Protein AF-A0A6G0V4U6-F1 (afdb_monomer)

Secondary structure (DSSP, 8-state):
--------GGGS-HHHHHHHHTTS-HHHHHHHHHH-HHHHHHHHH-GGGSPPEEEEEEEEESSSEEEEEE-TTS---EEE-S-HHHHHTTEEEEEEEEEEPTT-S--HHHHHHHHHHHHHTT-----EEEEES---S-HHHHHHHHHHHHTS--SEEEEESGGGGG--HHHHHT-S---EEEE-SSGGGPPPHHHHHHHHHHHHHHHHH-TTS---EEEEES---HHHHHHHHHHHTT-SSPPPEEEEES---HHHHHHHHHHHHHTT---B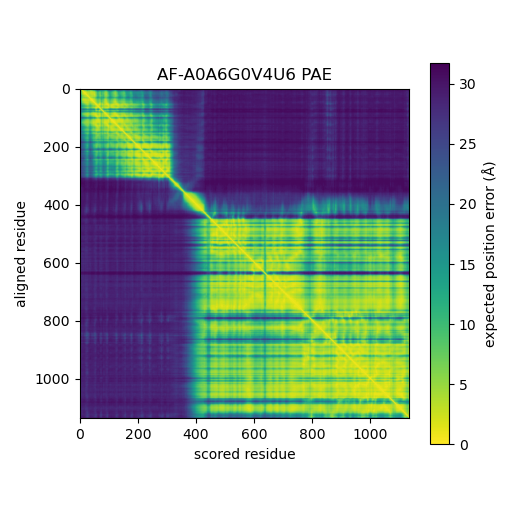TTEEE-SS-TT-EEEEEEETTTTEEEEEEE-SSPPPPGGGHHHHTTSS--------S-SSS-TT--------------------SSTTHHHHHHHHHHHHHHHHHHHHHHHHHHHHHHHHHHHHHHHHHHHHHHHHHHHHHHHHHHHHHHHHHS---PPPSS----S--S--TT------SHHHH--GGGS-TTS---EEEPPPPTT---HHHHHHHHHHHT-TTEES-GGG-SEEEEEESS---GGG-TT-TTT-TTEEEEE-S-PPPPS---S-EEEES---TTT--TTT-EE----PPPP-TTGGGTSPPS-S---SEEEEEEEETTSS-HHHHHHHHHHHHHHHHHT--EEEEEEE--SS-SS-SSPPSS-HHHHHHHHHTEEEEEE-TT-TTHHHHHHHHHHTTPEEEES-SSPPPTTTTTS-GGGT-EE--GGGGGGHHHHHHHS-HHHHHHHHHHHHHHIIIIISSHHHHHHHHHHHHHHHTTPPPPPP--B-PPBSBTTBSS-SEEEEPSS----SS---------PPPP-TTTTGGGTTTHHHHHHT-GGGGSS--SS-TTPPPPPTTGGGSTTT-TT--PPPTT-HHHHHHS--SSS----EEEEEEESS-HHHHHHHHHHTTT-TTEEEEEEEE--TTSPPPSEEEE-SS-EEEEE-SS--GGGGG--BTT--SSEEEEEETT----HHHHHHHHHHHHH-TTS-EES-EEEEEEETTEEEEE-S--S-BSEE-TTEEEEETHHHHIIIIIS-HHHHHHHHHHT--HHHHHHHHHHHHH----EEESS-S----TT-S--GGGSTTHHHHHHHHHHHHHHHHSS-----B--EE--TTTTPPPPTT---S-S--

Mean predicted aligned error: 18.66 Å

Structure (mmCIF, N/CA/C/O backbone):
data_AF-A0A6G0V4U6-F1
#
_entry.id   AF-A0A6G0V4U6-F1
#
loop_
_atom_site.group_PDB
_atom_site.id
_atom_site.type_symbol
_atom_site.label_atom_id
_atom_site.label_alt_id
_atom_site.label_comp_id
_atom_site.label_asym_id
_atom_site.label_entity_id
_atom_site.label_seq_id
_atom_site.pdbx_PDB_ins_code
_atom_site.Cartn_x
_atom_site.Cartn_y
_atom_site.Cartn_z
_atom_site.occupancy
_atom_site.B_iso_or_equiv
_atom_site.auth_seq_id
_atom_site.auth_comp_id
_atom_site.auth_asym_id
_atom_site.auth_atom_id
_atom_site.pdbx_PDB_model_num
ATOM 1 N N . MET A 1 1 ? 22.019 -32.312 36.615 1.00 33.31 1 MET A N 1
ATOM 2 C CA . MET A 1 1 ? 22.639 -33.607 36.273 1.00 33.31 1 MET A CA 1
ATOM 3 C C . MET A 1 1 ? 23.414 -33.427 34.985 1.00 33.31 1 MET A C 1
ATOM 5 O O . MET A 1 1 ? 22.930 -32.786 34.066 1.00 33.31 1 MET A O 1
ATOM 9 N N . THR A 1 2 ? 24.658 -33.870 35.016 1.00 37.53 2 THR A N 1
ATOM 10 C CA . THR A 1 2 ? 25.718 -33.706 34.024 1.00 37.53 2 THR A CA 1
ATOM 11 C C . THR A 1 2 ? 25.500 -34.516 32.745 1.00 37.53 2 THR A C 1
ATOM 13 O O . THR A 1 2 ? 24.842 -35.550 32.769 1.00 37.53 2 THR A O 1
ATOM 16 N N . SER A 1 3 ? 26.229 -34.096 31.706 1.00 35.78 3 SER A N 1
ATOM 17 C CA . SER A 1 3 ? 26.701 -34.849 30.532 1.00 35.78 3 SER A CA 1
ATOM 18 C C . SER A 1 3 ? 25.935 -34.680 29.212 1.00 35.78 3 SER A C 1
ATOM 20 O O . SER A 1 3 ? 24.780 -35.053 29.068 1.00 35.78 3 SER A O 1
ATOM 22 N N . ASN A 1 4 ? 26.674 -34.105 28.255 1.00 46.78 4 ASN A N 1
ATOM 23 C CA . ASN A 1 4 ? 26.844 -34.559 26.877 1.00 46.78 4 ASN A CA 1
ATOM 24 C C . ASN A 1 4 ? 25.594 -35.024 26.131 1.00 46.78 4 ASN A C 1
ATOM 26 O O . ASN A 1 4 ? 25.177 -36.160 26.295 1.00 46.78 4 ASN A O 1
ATOM 30 N N . ASN A 1 5 ? 25.113 -34.188 25.208 1.00 43.34 5 ASN A N 1
ATOM 31 C CA . ASN A 1 5 ? 24.758 -34.603 23.845 1.00 43.34 5 ASN A CA 1
ATOM 32 C C . ASN A 1 5 ? 24.422 -33.361 23.004 1.00 43.34 5 ASN A C 1
ATOM 34 O O . ASN A 1 5 ? 23.290 -33.168 22.569 1.00 43.34 5 ASN A O 1
ATOM 38 N N . MET A 1 6 ? 25.416 -32.504 22.733 1.00 41.53 6 MET A N 1
ATOM 39 C CA . MET A 1 6 ? 25.348 -31.794 21.455 1.00 41.53 6 MET A CA 1
ATOM 40 C C . MET A 1 6 ? 25.556 -32.860 20.388 1.00 41.53 6 MET A C 1
ATOM 42 O O . MET A 1 6 ? 26.581 -33.545 20.389 1.00 41.53 6 MET A O 1
ATOM 46 N N . CYS A 1 7 ? 24.549 -33.046 19.540 1.00 46.94 7 CYS A N 1
ATOM 47 C CA . CYS A 1 7 ? 24.596 -33.948 18.403 1.00 46.94 7 CYS A CA 1
ATOM 48 C C . CYS A 1 7 ? 25.693 -33.444 17.453 1.00 46.94 7 CYS A C 1
ATOM 50 O O . CYS A 1 7 ? 25.459 -32.608 16.585 1.00 46.94 7 CYS A O 1
ATOM 52 N N . SER A 1 8 ? 26.934 -33.864 17.700 1.00 56.88 8 SER A N 1
ATOM 53 C CA . SER A 1 8 ? 28.058 -33.547 16.831 1.00 56.88 8 SER A CA 1
ATOM 54 C C . SER A 1 8 ? 27.786 -34.201 15.485 1.00 56.88 8 SER A C 1
ATOM 56 O O . SER A 1 8 ? 27.484 -35.397 15.442 1.00 56.88 8 SER A O 1
ATOM 58 N N . LEU A 1 9 ? 27.937 -33.446 14.391 1.00 58.47 9 LEU A N 1
ATOM 59 C CA . LEU A 1 9 ? 27.786 -33.929 13.011 1.00 58.47 9 LEU A CA 1
ATOM 60 C C . LEU A 1 9 ? 28.522 -35.267 12.788 1.00 58.47 9 LEU A C 1
ATOM 62 O O . LEU A 1 9 ? 28.092 -36.121 12.026 1.00 58.47 9 LEU A O 1
ATOM 66 N N . THR A 1 10 ? 29.612 -35.502 13.521 1.00 61.31 10 THR A N 1
ATOM 67 C CA . THR A 1 10 ? 30.416 -36.729 13.472 1.00 61.31 10 THR A CA 1
ATOM 68 C C . THR A 1 10 ? 29.696 -38.002 13.929 1.00 61.31 10 THR A C 1
ATOM 70 O O . THR A 1 10 ? 30.183 -39.093 13.634 1.00 61.31 10 THR A O 1
ATOM 73 N N . ASN A 1 11 ? 28.566 -37.908 14.631 1.00 71.81 11 ASN A N 1
ATOM 74 C CA . ASN A 1 11 ? 27.829 -39.067 15.148 1.00 71.81 11 ASN A CA 1
ATOM 75 C C . ASN A 1 11 ? 26.829 -39.645 14.136 1.00 71.81 11 ASN A C 1
ATOM 77 O O . ASN A 1 11 ? 26.316 -40.739 14.353 1.00 71.81 11 ASN A O 1
ATOM 81 N N . LEU A 1 12 ? 26.593 -38.958 13.015 1.00 74.94 12 LEU A N 1
ATOM 82 C CA . LEU A 1 12 ? 25.690 -39.430 11.968 1.00 74.94 12 LEU A CA 1
ATOM 83 C C . LEU A 1 12 ? 26.281 -40.624 11.180 1.00 74.94 12 LEU A C 1
ATOM 85 O O . LEU A 1 12 ? 27.514 -40.751 11.074 1.00 74.94 12 LEU A O 1
ATOM 89 N N . PRO A 1 13 ? 25.426 -41.508 10.624 1.00 79.12 13 PRO A N 1
ATOM 90 C CA . PRO A 1 13 ? 25.849 -42.573 9.717 1.00 79.12 13 PRO A CA 1
ATOM 91 C C . PRO A 1 13 ? 26.575 -42.019 8.487 1.00 79.12 13 PRO A C 1
ATOM 93 O O . PRO A 1 13 ? 26.268 -40.928 8.006 1.00 79.12 13 PRO A O 1
ATOM 96 N N . THR A 1 14 ? 27.534 -42.782 7.960 1.00 77.12 14 THR A N 1
ATOM 97 C CA . THR A 1 14 ? 28.374 -42.369 6.823 1.00 77.12 14 THR A CA 1
ATOM 98 C C . THR A 1 14 ? 27.559 -42.027 5.574 1.00 77.12 14 THR A C 1
ATOM 100 O O . THR A 1 14 ? 27.906 -41.082 4.879 1.00 77.12 14 THR A O 1
ATOM 103 N N . GLU A 1 15 ? 26.462 -42.740 5.320 1.00 77.25 15 GLU A N 1
ATOM 104 C CA . GLU A 1 15 ? 25.565 -42.511 4.176 1.00 77.25 15 GLU A CA 1
ATOM 105 C C . GLU A 1 15 ? 24.822 -41.172 4.282 1.00 77.25 15 GLU A C 1
ATOM 107 O O . GLU A 1 15 ? 24.741 -40.419 3.315 1.00 77.25 15 GLU A O 1
ATOM 112 N N . VAL A 1 16 ? 24.351 -40.828 5.485 1.00 75.19 16 VAL A N 1
ATOM 113 C CA . VAL A 1 16 ? 23.690 -39.542 5.752 1.00 75.19 16 VAL A CA 1
ATOM 114 C C . VAL A 1 16 ? 24.692 -38.399 5.621 1.00 75.19 16 VAL A C 1
ATOM 116 O O . VAL A 1 16 ? 24.392 -37.379 5.012 1.00 75.19 16 VAL A O 1
ATOM 119 N N . LEU A 1 17 ? 25.910 -38.581 6.139 1.00 77.25 17 LEU A N 1
ATOM 120 C CA . LEU A 1 17 ? 26.980 -37.597 5.988 1.00 77.25 17 LEU A CA 1
ATOM 121 C C . LEU A 1 17 ? 27.414 -37.424 4.533 1.00 77.25 17 LEU A C 1
ATOM 123 O O . LEU A 1 17 ? 27.657 -36.296 4.124 1.00 77.25 17 LEU A O 1
ATOM 127 N N . LEU A 1 18 ? 27.479 -38.504 3.752 1.00 78.94 18 LEU A N 1
ATOM 128 C CA . LEU A 1 18 ? 27.783 -38.449 2.324 1.00 78.94 18 LEU A CA 1
ATOM 129 C C . LEU A 1 18 ? 26.746 -37.587 1.588 1.00 78.94 18 LEU A C 1
ATOM 131 O O . LEU A 1 18 ? 27.143 -36.630 0.932 1.00 78.94 18 LEU A O 1
ATOM 135 N N . ASN A 1 19 ? 25.448 -37.838 1.797 1.00 76.62 19 ASN A N 1
ATOM 136 C CA . ASN A 1 19 ? 24.363 -37.044 1.203 1.00 76.62 19 ASN A CA 1
ATOM 137 C C . ASN A 1 19 ? 24.355 -35.583 1.666 1.00 76.62 19 ASN A C 1
ATOM 139 O O . ASN A 1 19 ? 24.056 -34.694 0.884 1.00 76.62 19 ASN A O 1
ATOM 143 N N . VAL A 1 20 ? 24.680 -35.296 2.929 1.00 75.06 20 VAL A N 1
ATOM 144 C CA . VAL A 1 20 ? 24.757 -33.903 3.404 1.00 75.06 20 VAL A CA 1
ATOM 145 C C . VAL A 1 20 ? 25.934 -33.175 2.751 1.00 75.06 20 VAL A C 1
ATOM 147 O O . VAL A 1 20 ? 25.803 -32.030 2.324 1.00 75.06 20 VAL A O 1
ATOM 150 N N . LEU A 1 21 ? 27.086 -33.841 2.644 1.00 75.50 21 LEU A N 1
ATOM 151 C CA . LEU A 1 21 ? 28.298 -33.260 2.074 1.00 75.50 21 LEU A CA 1
ATOM 152 C C . LEU A 1 21 ? 28.209 -33.066 0.546 1.00 75.50 21 LEU A C 1
ATOM 154 O O . LEU A 1 21 ? 28.890 -32.180 0.035 1.00 75.50 21 LEU A O 1
ATOM 158 N N . THR A 1 22 ? 27.375 -33.819 -0.190 1.00 78.88 22 THR A N 1
ATOM 159 C CA . THR A 1 22 ? 27.199 -33.635 -1.650 1.00 78.88 22 THR A CA 1
ATOM 160 C C . THR A 1 22 ? 26.588 -32.287 -2.036 1.00 78.88 22 THR A C 1
ATOM 162 O O . THR A 1 22 ? 26.813 -31.826 -3.152 1.00 78.88 22 THR A O 1
ATOM 165 N N . TYR A 1 23 ? 25.864 -31.632 -1.122 1.00 74.75 23 TYR A N 1
ATOM 166 C CA . TYR A 1 23 ? 25.288 -30.299 -1.344 1.00 74.75 23 TYR A CA 1
ATOM 167 C C . TYR A 1 23 ? 26.251 -29.149 -1.010 1.00 74.75 23 TYR A C 1
ATOM 169 O O . TYR A 1 23 ? 25.934 -27.991 -1.282 1.00 74.75 23 TYR A O 1
ATOM 177 N N . LEU A 1 24 ? 27.421 -29.434 -0.425 1.00 74.94 24 LEU A N 1
ATOM 178 C CA . LEU A 1 24 ? 28.405 -28.397 -0.121 1.00 74.94 24 LEU A CA 1
ATOM 179 C C . LEU A 1 24 ? 29.172 -27.971 -1.384 1.00 74.94 24 LEU A C 1
ATOM 181 O O . LEU A 1 24 ? 29.558 -28.822 -2.191 1.00 74.94 24 LEU A O 1
ATOM 185 N N . PRO A 1 25 ? 29.471 -26.670 -1.543 1.00 69.56 25 PRO A N 1
ATOM 186 C CA . PRO A 1 25 ? 30.274 -26.198 -2.659 1.00 69.56 25 PRO A CA 1
ATOM 187 C C . PRO A 1 25 ? 31.736 -26.649 -2.520 1.00 69.56 25 PRO A C 1
ATOM 189 O O . PRO A 1 25 ? 32.267 -26.802 -1.416 1.00 69.56 25 PRO A O 1
ATOM 192 N N . ALA A 1 26 ? 32.425 -26.802 -3.655 1.00 67.75 26 ALA A N 1
ATOM 193 C CA . ALA A 1 26 ? 33.784 -27.361 -3.740 1.00 67.75 26 ALA A CA 1
ATOM 194 C C . ALA A 1 26 ? 34.815 -26.693 -2.800 1.00 67.75 26 ALA A C 1
ATOM 196 O O . ALA A 1 26 ? 35.714 -27.351 -2.267 1.00 67.75 26 ALA A O 1
ATOM 197 N N . LYS A 1 27 ? 34.668 -25.383 -2.550 1.00 67.00 27 LYS A N 1
ATOM 198 C CA . LYS A 1 27 ? 35.508 -24.617 -1.613 1.00 67.00 27 LYS A CA 1
ATOM 199 C C . LYS A 1 27 ? 35.339 -25.064 -0.153 1.00 67.00 27 LYS A C 1
ATOM 201 O O . LYS A 1 27 ? 36.332 -25.170 0.566 1.00 67.00 27 LYS A O 1
ATOM 206 N N . ASP A 1 28 ? 34.126 -25.414 0.262 1.00 74.06 28 ASP A N 1
ATOM 207 C CA . ASP A 1 28 ? 33.785 -25.724 1.656 1.00 74.06 28 ASP A CA 1
ATOM 208 C C . ASP A 1 28 ? 34.066 -27.198 1.990 1.00 74.06 28 ASP A C 1
ATOM 210 O O . ASP A 1 28 ? 34.431 -27.535 3.120 1.00 74.06 28 ASP A O 1
ATOM 214 N N . ILE A 1 29 ? 34.052 -28.071 0.976 1.00 74.56 29 ILE A N 1
ATOM 215 C CA . ILE A 1 29 ? 34.530 -29.459 1.077 1.00 74.56 29 ILE A CA 1
ATOM 216 C C . ILE A 1 29 ? 36.006 -29.500 1.508 1.00 74.56 29 ILE A C 1
ATOM 218 O O . ILE A 1 29 ? 36.392 -30.320 2.343 1.00 74.56 29 ILE A O 1
ATOM 222 N N . SER A 1 30 ? 36.837 -28.563 1.031 1.00 65.56 30 SER A N 1
ATOM 223 C CA . SER A 1 30 ? 38.242 -28.454 1.459 1.00 65.56 30 SER A CA 1
ATOM 224 C C . SER A 1 30 ? 38.395 -28.075 2.945 1.00 65.56 30 SER A C 1
ATOM 226 O O . SER A 1 30 ? 39.343 -28.505 3.610 1.00 65.56 30 SER A O 1
ATOM 228 N N . GLY A 1 31 ? 37.422 -27.336 3.492 1.00 67.06 31 GLY A N 1
ATOM 229 C CA . GLY A 1 31 ? 37.338 -26.943 4.900 1.00 67.06 31 GLY A CA 1
ATOM 230 C C . GLY A 1 31 ? 36.981 -28.094 5.846 1.00 67.06 31 GLY A C 1
ATOM 231 O O . GLY A 1 31 ? 37.343 -28.044 7.023 1.00 67.06 31 GLY A O 1
ATOM 232 N N . CYS A 1 32 ? 36.376 -29.177 5.340 1.00 68.56 32 CYS A N 1
ATOM 233 C CA . CYS A 1 32 ? 35.982 -30.348 6.136 1.00 68.56 32 CYS A CA 1
ATOM 234 C C . CYS A 1 32 ? 37.175 -31.023 6.838 1.00 68.56 32 CYS A C 1
ATOM 236 O O . CYS A 1 32 ? 37.022 -31.571 7.934 1.00 68.56 32 CYS A O 1
ATOM 238 N N . ARG A 1 33 ? 38.384 -30.890 6.267 1.00 60.94 33 ARG A N 1
ATOM 239 C CA . ARG A 1 33 ? 39.666 -31.319 6.862 1.00 60.94 33 ARG A CA 1
ATOM 240 C C . ARG A 1 33 ? 39.922 -30.727 8.244 1.00 60.94 33 ARG A C 1
ATOM 242 O O . ARG A 1 33 ? 40.517 -31.388 9.089 1.00 60.94 33 ARG A O 1
ATOM 249 N N . LYS A 1 34 ? 39.479 -29.488 8.473 1.00 65.38 34 LYS A N 1
ATOM 250 C CA . LYS A 1 34 ? 39.691 -28.753 9.728 1.00 65.38 34 LYS A CA 1
ATOM 251 C C . LYS A 1 34 ? 38.620 -29.059 10.779 1.00 65.38 34 LYS A C 1
ATOM 253 O O . LYS A 1 34 ? 38.832 -28.771 11.950 1.00 65.38 34 LYS A O 1
ATOM 258 N N . VAL A 1 35 ? 37.491 -29.640 10.363 1.00 70.56 35 VAL A N 1
ATOM 259 C CA . VAL A 1 35 ? 36.301 -29.829 11.206 1.00 70.56 35 VAL A CA 1
ATOM 260 C C . VAL A 1 35 ? 36.280 -31.208 11.868 1.00 70.56 35 VAL A C 1
ATOM 262 O O . VAL 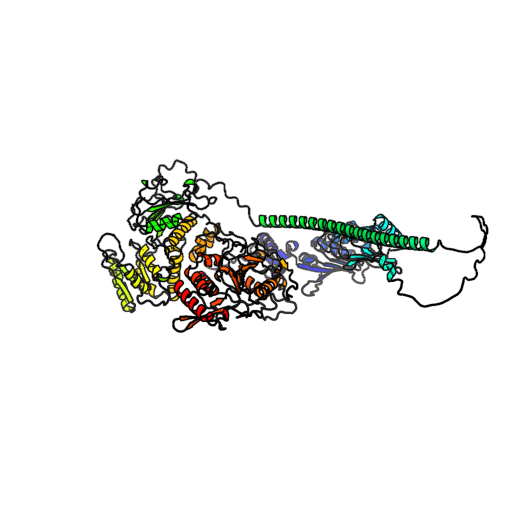A 1 35 ? 35.978 -31.313 13.053 1.00 70.56 35 VAL A O 1
ATOM 265 N N . SER A 1 36 ? 36.596 -32.288 11.139 1.00 79.50 36 SER A N 1
ATOM 266 C CA . SER A 1 36 ? 36.625 -33.638 11.720 1.00 79.50 36 SER A CA 1
ATOM 267 C C . SER A 1 36 ? 37.396 -34.649 10.875 1.00 79.50 36 SER A C 1
ATOM 269 O O . SER A 1 36 ? 37.258 -34.695 9.653 1.00 79.50 36 SER A O 1
ATOM 271 N N . LYS A 1 37 ? 38.106 -35.567 11.548 1.00 78.12 37 LYS A N 1
ATOM 272 C CA . LYS A 1 37 ? 38.753 -36.728 10.913 1.00 78.12 37 LYS A CA 1
ATOM 273 C C . LYS A 1 37 ? 37.756 -37.641 10.187 1.00 78.12 37 LYS A C 1
ATOM 275 O O . LYS A 1 37 ? 38.098 -38.181 9.142 1.00 78.12 37 LYS A O 1
ATOM 280 N N . LYS A 1 38 ? 36.528 -37.794 10.706 1.00 79.81 38 LYS A N 1
ATOM 281 C CA . LYS A 1 38 ? 35.495 -38.650 10.093 1.00 79.81 38 LYS A CA 1
ATOM 282 C C . LYS A 1 38 ? 34.959 -38.039 8.798 1.00 79.81 38 LYS A C 1
ATOM 284 O O . LYS A 1 38 ? 34.836 -38.749 7.811 1.00 79.81 38 LYS A O 1
ATOM 289 N N . LEU A 1 39 ? 34.702 -36.728 8.781 1.00 77.44 39 LEU A N 1
ATOM 290 C CA . LEU A 1 39 ? 34.284 -36.018 7.564 1.00 77.44 39 LEU A CA 1
ATOM 291 C C . LEU A 1 39 ? 35.398 -36.039 6.515 1.00 77.44 39 LEU A C 1
ATOM 293 O O . LEU A 1 39 ? 35.130 -36.324 5.353 1.00 77.44 39 LEU A O 1
ATOM 297 N N . ASN A 1 40 ? 36.654 -35.843 6.935 1.00 79.12 40 ASN A N 1
ATOM 298 C CA . ASN A 1 40 ? 37.787 -35.961 6.024 1.00 79.12 40 ASN A CA 1
ATOM 299 C C . ASN A 1 40 ? 37.906 -37.368 5.414 1.00 79.12 40 ASN A C 1
ATOM 301 O O . ASN A 1 40 ? 38.067 -37.490 4.208 1.00 79.12 40 ASN A O 1
ATOM 305 N N . ALA A 1 41 ? 37.746 -38.427 6.214 1.00 81.00 41 ALA A N 1
ATOM 306 C CA . ALA A 1 41 ? 37.791 -39.800 5.711 1.00 81.00 41 ALA A CA 1
ATOM 307 C C . ALA A 1 41 ? 36.680 -40.103 4.686 1.00 81.00 41 ALA A C 1
ATOM 309 O O . ALA A 1 41 ? 36.899 -40.881 3.764 1.00 81.00 41 ALA A O 1
ATOM 310 N N . ILE A 1 42 ? 35.499 -39.485 4.819 1.00 81.19 42 ILE A N 1
ATOM 311 C CA . ILE A 1 42 ? 34.396 -39.629 3.853 1.00 81.19 42 ILE A CA 1
ATOM 312 C C . ILE A 1 42 ? 34.722 -38.894 2.547 1.00 81.19 42 ILE A C 1
ATOM 314 O O . ILE A 1 42 ? 34.583 -39.477 1.474 1.00 81.19 42 ILE A O 1
ATOM 318 N N . VAL A 1 43 ? 35.216 -37.654 2.638 1.00 78.12 43 VAL A N 1
ATOM 319 C CA . VAL A 1 43 ? 35.652 -36.860 1.475 1.00 78.12 43 VAL A CA 1
ATOM 320 C C . VAL A 1 43 ? 36.802 -37.544 0.731 1.00 78.12 43 VAL A C 1
ATOM 322 O O . VAL A 1 43 ? 36.812 -37.576 -0.497 1.00 78.12 43 VAL A O 1
ATOM 325 N N . ASP A 1 44 ? 37.750 -38.132 1.464 1.00 78.19 44 ASP A N 1
ATOM 326 C CA . ASP A 1 44 ? 38.891 -38.857 0.899 1.00 78.19 44 ASP A CA 1
ATOM 327 C C . ASP A 1 44 ? 38.471 -40.182 0.236 1.00 78.19 44 ASP A C 1
ATOM 329 O O . ASP A 1 44 ? 39.104 -40.603 -0.731 1.00 78.19 44 ASP A O 1
ATOM 333 N N . ARG A 1 45 ? 37.402 -40.829 0.724 1.00 82.19 45 ARG A N 1
ATOM 334 C CA . ARG A 1 45 ? 36.912 -42.124 0.220 1.00 82.19 45 ARG A CA 1
ATOM 335 C C . ARG A 1 45 ? 35.972 -42.003 -0.983 1.00 82.19 45 ARG A C 1
ATOM 337 O O . ARG A 1 45 ? 35.916 -42.931 -1.783 1.00 82.19 45 ARG A O 1
ATOM 344 N N . PHE A 1 46 ? 35.251 -40.888 -1.121 1.00 82.38 46 PHE A N 1
ATOM 345 C CA . PHE A 1 46 ? 34.233 -40.684 -2.162 1.00 82.38 46 PHE A CA 1
ATOM 346 C C . PHE A 1 46 ? 34.412 -39.376 -2.964 1.00 82.38 46 PHE A C 1
ATOM 348 O O . PHE A 1 46 ? 33.440 -38.649 -3.162 1.00 82.38 46 PHE A O 1
ATOM 355 N N . PRO A 1 47 ? 35.619 -39.045 -3.465 1.00 78.00 47 PRO A N 1
ATOM 356 C CA . PRO A 1 47 ? 35.913 -37.727 -4.040 1.00 78.00 47 PRO A CA 1
ATOM 357 C C . PRO A 1 47 ? 35.054 -37.362 -5.264 1.00 78.00 47 PRO A C 1
ATOM 359 O O . PRO A 1 47 ? 34.750 -36.191 -5.464 1.00 78.00 47 PRO A O 1
ATOM 362 N N . LEU A 1 48 ? 34.617 -38.355 -6.049 1.00 81.25 48 LEU A N 1
ATOM 363 C CA . LEU A 1 48 ? 33.807 -38.160 -7.259 1.00 81.25 48 LEU A CA 1
ATOM 364 C C . LEU A 1 48 ? 32.328 -37.830 -6.981 1.00 81.25 48 LEU A C 1
ATOM 366 O O . LEU A 1 48 ? 31.619 -37.440 -7.904 1.00 81.25 48 LEU A O 1
ATOM 370 N N . HIS A 1 49 ? 31.851 -38.000 -5.743 1.00 80.50 49 HIS A N 1
ATOM 371 C CA . HIS A 1 49 ? 30.466 -37.695 -5.358 1.00 80.50 49 HIS A CA 1
ATOM 372 C C . HIS A 1 49 ? 30.257 -36.230 -4.954 1.00 80.50 49 HIS A C 1
ATOM 374 O O . HIS A 1 49 ? 29.124 -35.809 -4.736 1.00 80.50 49 HIS A O 1
ATOM 380 N N . PHE A 1 50 ? 31.333 -35.454 -4.853 1.00 80.62 50 PHE A N 1
ATOM 381 C CA . PHE A 1 50 ? 31.307 -34.080 -4.369 1.00 80.62 50 PHE A CA 1
ATOM 382 C C . PHE A 1 50 ? 31.600 -33.082 -5.489 1.00 80.62 50 PHE A C 1
ATOM 384 O O . PHE A 1 50 ? 32.240 -33.418 -6.487 1.00 80.62 50 PHE A O 1
ATOM 391 N N . GLN A 1 51 ? 31.168 -31.829 -5.318 1.00 75.56 51 GLN A N 1
ATOM 392 C CA . GLN A 1 51 ? 31.513 -30.767 -6.261 1.00 75.56 51 GLN A CA 1
ATOM 393 C C . GLN A 1 51 ? 33.033 -30.551 -6.302 1.00 75.56 51 GLN A C 1
ATOM 395 O O . GLN A 1 51 ? 33.689 -30.416 -5.266 1.00 75.56 51 GLN A O 1
ATOM 400 N N . ARG A 1 52 ? 33.592 -30.504 -7.515 1.00 83.38 52 ARG A N 1
ATOM 401 C CA . ARG A 1 52 ? 35.035 -30.414 -7.772 1.00 83.38 52 ARG A CA 1
ATOM 402 C C . ARG A 1 52 ? 35.420 -28.987 -8.160 1.00 83.38 52 ARG A C 1
ATOM 404 O O . ARG A 1 52 ? 34.652 -28.288 -8.813 1.00 83.38 52 ARG A O 1
ATOM 411 N N . THR A 1 53 ? 36.600 -28.528 -7.748 1.00 77.88 53 THR A N 1
ATOM 412 C CA . THR A 1 53 ? 37.107 -27.203 -8.145 1.00 77.88 53 THR A CA 1
ATOM 413 C C . THR A 1 53 ? 37.710 -27.252 -9.545 1.00 77.88 53 THR A C 1
ATOM 415 O O . THR A 1 53 ? 38.466 -28.173 -9.859 1.00 77.88 53 THR A O 1
ATOM 418 N N . ARG A 1 54 ? 37.408 -26.245 -10.377 1.00 83.12 54 ARG A N 1
ATOM 419 C CA . ARG A 1 54 ? 37.966 -26.141 -11.732 1.00 83.12 54 ARG A CA 1
ATOM 420 C C . ARG A 1 54 ? 39.456 -25.819 -11.713 1.00 83.12 54 ARG A C 1
ATOM 422 O O . ARG A 1 54 ? 39.892 -24.954 -10.951 1.00 83.12 54 ARG A O 1
ATOM 429 N N . CYS A 1 55 ? 40.230 -26.483 -12.563 1.00 84.12 55 CYS A N 1
ATOM 430 C CA . CYS A 1 55 ? 41.661 -26.232 -12.701 1.00 84.12 55 CYS A CA 1
ATOM 431 C C . CYS A 1 55 ? 42.174 -26.406 -14.137 1.00 84.12 55 CYS A C 1
ATOM 433 O O . CYS A 1 55 ? 41.542 -27.049 -14.979 1.00 84.12 55 CYS A O 1
ATOM 435 N N . ARG A 1 56 ? 43.358 -25.836 -14.391 1.00 87.81 56 ARG A N 1
ATOM 436 C CA . ARG A 1 56 ? 44.159 -26.095 -15.593 1.00 87.81 56 ARG A CA 1
ATOM 437 C C . ARG A 1 56 ? 45.219 -27.138 -15.255 1.00 87.81 56 ARG A C 1
ATOM 439 O O . ARG A 1 56 ? 45.905 -26.997 -14.240 1.00 87.81 56 ARG A O 1
ATOM 446 N N . LEU A 1 57 ? 45.354 -28.163 -16.086 1.00 88.38 57 LEU A N 1
ATOM 447 C CA . LEU A 1 57 ? 46.280 -29.273 -15.888 1.00 88.38 57 LEU A CA 1
ATOM 448 C C . LEU A 1 57 ? 47.316 -29.303 -17.013 1.00 88.38 57 LEU A C 1
ATOM 450 O O . LEU A 1 57 ? 46.966 -29.357 -18.188 1.00 88.38 57 LEU A O 1
ATOM 454 N N . GLU A 1 58 ? 48.594 -29.298 -16.654 1.00 88.88 58 GLU A N 1
ATOM 455 C CA . GLU A 1 58 ? 49.711 -29.483 -17.579 1.00 88.88 58 GLU A CA 1
ATOM 456 C C . GLU A 1 58 ? 50.395 -30.825 -17.288 1.00 88.88 58 GLU A C 1
ATOM 458 O O . GLU A 1 58 ? 50.874 -31.057 -16.181 1.00 88.88 58 GLU A O 1
ATOM 463 N N . ALA A 1 59 ? 50.415 -31.719 -18.272 1.00 87.94 59 ALA A N 1
ATOM 464 C CA . ALA A 1 59 ? 51.032 -33.032 -18.217 1.00 87.94 59 ALA A CA 1
ATOM 465 C C . ALA A 1 59 ? 52.349 -33.030 -18.992 1.00 87.94 59 ALA A C 1
ATOM 467 O O . ALA A 1 59 ? 52.356 -32.956 -20.222 1.00 87.94 59 ALA A O 1
ATOM 468 N N . ARG A 1 60 ? 53.468 -33.122 -18.276 1.00 87.38 60 ARG A N 1
ATOM 469 C CA . ARG A 1 60 ? 54.802 -33.221 -18.867 1.00 87.38 60 ARG A CA 1
ATOM 470 C C . ARG A 1 60 ? 55.193 -34.689 -18.966 1.00 87.38 60 ARG A C 1
ATOM 472 O O . ARG A 1 60 ? 55.261 -35.400 -17.963 1.00 87.38 60 ARG A O 1
ATOM 479 N N . CYS A 1 61 ? 55.401 -35.145 -20.190 1.00 83.88 61 CYS A N 1
ATOM 480 C CA . CYS A 1 61 ? 55.681 -36.537 -20.509 1.00 83.88 61 CYS A CA 1
ATOM 481 C C . CYS A 1 61 ? 57.177 -36.678 -20.817 1.00 83.88 61 CYS A C 1
ATOM 483 O O . CYS A 1 61 ? 57.625 -36.184 -21.846 1.00 83.88 61 CYS A O 1
ATOM 485 N N . GLY A 1 62 ? 57.940 -37.334 -19.937 1.00 80.88 62 GLY A N 1
ATOM 486 C CA . GLY A 1 62 ? 59.354 -37.692 -20.150 1.00 80.88 62 GLY A CA 1
ATOM 487 C C . GLY A 1 62 ? 59.637 -39.121 -19.681 1.00 80.88 62 GLY A C 1
ATOM 488 O O . GLY A 1 62 ? 58.806 -40.000 -19.902 1.00 80.88 62 GLY A O 1
ATOM 489 N N . GLU A 1 63 ? 60.749 -39.358 -18.970 1.00 76.81 63 GLU A N 1
ATOM 490 C CA . GLU A 1 63 ? 61.021 -40.652 -18.303 1.00 76.81 63 GLU A CA 1
ATOM 491 C C . GLU A 1 63 ? 59.961 -41.017 -17.246 1.00 76.81 63 GLU A C 1
ATOM 493 O O . GLU A 1 63 ? 59.694 -42.189 -16.987 1.00 76.81 63 GLU A O 1
ATOM 498 N N . SER A 1 64 ? 59.320 -40.005 -16.658 1.00 79.06 64 SER A N 1
ATOM 499 C CA . SER A 1 64 ? 58.152 -40.136 -15.785 1.00 79.06 64 SER A CA 1
ATOM 500 C C . SER A 1 64 ? 57.095 -39.090 -16.151 1.00 79.06 64 SER A C 1
ATOM 502 O O . SER A 1 64 ? 57.398 -38.081 -16.795 1.00 79.06 64 SER A O 1
ATOM 504 N N . LEU A 1 65 ? 55.836 -39.358 -15.792 1.00 82.88 65 LEU A N 1
ATOM 505 C CA . LEU A 1 65 ? 54.731 -38.418 -15.972 1.00 82.88 65 LEU A CA 1
ATOM 506 C C . LEU A 1 65 ? 54.729 -37.436 -14.797 1.00 82.88 65 LEU A C 1
ATOM 508 O O . LEU A 1 65 ? 54.494 -37.852 -13.663 1.00 82.88 65 LEU A O 1
ATOM 512 N N . SER A 1 66 ? 54.938 -36.145 -15.060 1.00 82.56 66 SER A N 1
ATOM 513 C CA . SER A 1 66 ? 54.734 -35.097 -14.056 1.00 82.56 66 SER A CA 1
ATOM 514 C C . SER A 1 66 ? 53.513 -34.251 -14.403 1.00 82.56 66 SER A C 1
ATOM 516 O O . SER A 1 66 ? 53.314 -33.826 -15.542 1.00 82.56 66 SER A O 1
ATOM 518 N N . LEU A 1 67 ? 52.647 -34.050 -13.410 1.00 84.19 67 LEU A N 1
ATOM 519 C CA . LEU A 1 67 ? 51.414 -33.285 -13.557 1.00 84.19 67 LEU A CA 1
ATOM 520 C C . LEU A 1 67 ? 51.515 -31.996 -12.754 1.00 84.19 67 LEU A C 1
ATOM 522 O O . LEU A 1 67 ? 51.812 -32.010 -11.559 1.00 84.19 67 LEU A O 1
ATOM 526 N N . VAL A 1 68 ? 51.228 -30.889 -13.423 1.00 82.69 68 VAL A N 1
ATOM 527 C CA . VAL A 1 68 ? 51.281 -29.542 -12.877 1.00 82.69 68 VAL A CA 1
ATOM 528 C C . VAL A 1 68 ? 49.876 -28.956 -12.898 1.00 82.69 68 VAL A C 1
ATOM 530 O O . VAL A 1 68 ? 49.285 -28.756 -13.959 1.00 82.69 68 VAL A O 1
ATOM 533 N N . VAL A 1 69 ? 49.332 -28.659 -11.720 1.00 82.69 69 VAL A N 1
ATOM 534 C CA . VAL A 1 69 ? 48.016 -28.015 -11.591 1.00 82.69 69 VAL A CA 1
ATOM 535 C C . VAL A 1 69 ? 48.195 -26.505 -11.453 1.00 82.69 69 VAL A C 1
ATOM 537 O O . VAL A 1 69 ? 48.976 -26.054 -10.616 1.00 82.69 69 VAL A O 1
ATOM 540 N N . ARG A 1 70 ? 47.436 -25.721 -12.229 1.00 79.25 70 ARG A N 1
ATOM 541 C CA . ARG A 1 70 ? 47.354 -24.253 -12.124 1.00 79.25 70 ARG A CA 1
ATOM 542 C C . ARG A 1 70 ? 45.920 -23.827 -11.767 1.00 79.25 70 ARG A C 1
ATOM 544 O O . ARG A 1 70 ? 44.961 -24.251 -12.418 1.00 79.25 70 ARG A O 1
ATOM 551 N N . ARG A 1 71 ? 45.757 -22.996 -10.728 1.00 68.69 71 ARG A N 1
ATOM 552 C CA . ARG A 1 71 ? 44.457 -22.479 -10.237 1.00 68.69 71 ARG A CA 1
ATOM 553 C C . ARG A 1 71 ? 44.301 -20.982 -10.545 1.00 68.69 71 ARG A C 1
ATOM 555 O O . ARG A 1 71 ? 45.290 -20.264 -10.589 1.00 68.69 71 ARG A O 1
ATOM 562 N N . SER A 1 72 ? 43.070 -20.515 -10.770 1.00 52.12 72 SER A N 1
ATOM 563 C CA . SER A 1 72 ? 42.779 -19.204 -11.385 1.00 52.12 72 SER A CA 1
ATOM 564 C C . SER A 1 72 ? 42.920 -17.966 -10.485 1.00 52.12 72 SER A C 1
ATOM 566 O O . SER A 1 72 ? 42.852 -16.862 -11.007 1.00 52.12 72 SER A O 1
ATOM 568 N N . GLU A 1 73 ? 43.108 -18.100 -9.168 1.00 47.81 73 GLU A N 1
ATOM 569 C CA . GLU A 1 73 ? 43.087 -16.943 -8.240 1.00 47.81 73 GLU A CA 1
ATOM 570 C C . GLU A 1 73 ? 44.437 -16.642 -7.558 1.00 47.81 73 GLU A C 1
ATOM 572 O O . GLU A 1 73 ? 44.590 -15.636 -6.875 1.00 47.81 73 GLU A O 1
ATOM 577 N N . SER A 1 74 ? 45.448 -17.483 -7.767 1.00 47.72 74 SER A N 1
ATOM 578 C CA . SER A 1 74 ? 46.858 -17.219 -7.447 1.00 47.72 74 SER A CA 1
ATOM 579 C C . SER A 1 74 ? 47.690 -18.245 -8.213 1.00 47.72 74 SER A C 1
ATOM 581 O O . SER A 1 74 ? 47.292 -19.410 -8.255 1.00 47.72 74 SER A O 1
ATOM 583 N N . GLU A 1 75 ? 48.806 -17.851 -8.837 1.00 45.41 75 GLU A N 1
ATOM 584 C CA . GLU A 1 75 ? 49.723 -18.753 -9.562 1.00 45.41 75 GLU A CA 1
ATOM 585 C C . GLU A 1 75 ? 50.421 -19.738 -8.601 1.00 45.41 75 GLU A C 1
ATOM 587 O O . GLU A 1 75 ? 51.625 -19.700 -8.370 1.00 45.41 75 GLU A O 1
ATOM 592 N N . THR A 1 76 ? 49.653 -20.634 -7.988 1.00 56.06 76 THR A N 1
ATOM 593 C CA . THR A 1 76 ? 50.148 -21.730 -7.161 1.00 56.06 76 THR A CA 1
ATOM 594 C C . THR A 1 76 ? 50.340 -22.940 -8.060 1.00 56.06 76 THR A C 1
ATOM 596 O O . THR A 1 76 ? 49.413 -23.694 -8.348 1.00 56.06 76 THR A O 1
ATOM 599 N N . VAL A 1 77 ? 51.565 -23.087 -8.558 1.00 59.59 77 VAL A N 1
ATOM 600 C CA . VAL A 1 77 ? 52.010 -24.250 -9.329 1.00 59.59 77 VAL A CA 1
ATOM 601 C C . VAL A 1 77 ? 52.283 -25.382 -8.341 1.00 59.59 77 VAL A C 1
ATOM 603 O O . VAL A 1 77 ? 53.144 -25.248 -7.477 1.00 59.59 77 VAL A O 1
ATOM 606 N N . THR A 1 78 ? 51.531 -26.480 -8.431 1.00 68.19 78 THR A N 1
ATOM 607 C CA . THR A 1 78 ? 51.756 -27.665 -7.582 1.00 68.19 78 THR A CA 1
ATOM 608 C C . THR A 1 78 ? 52.142 -28.850 -8.461 1.00 68.19 78 THR A C 1
ATOM 610 O O . THR A 1 78 ? 51.342 -29.260 -9.305 1.00 68.19 78 THR A O 1
ATOM 613 N N . GLU A 1 79 ? 53.352 -29.384 -8.276 1.00 68.62 79 GLU A N 1
ATOM 614 C CA . GLU A 1 79 ? 53.797 -30.635 -8.903 1.00 68.62 79 GLU A CA 1
ATOM 615 C C . GLU A 1 79 ? 53.254 -31.840 -8.123 1.00 68.62 79 GLU A C 1
ATOM 617 O O . GLU A 1 79 ? 53.413 -31.935 -6.904 1.00 68.62 79 GLU A O 1
ATOM 622 N N . LEU A 1 80 ? 52.588 -32.757 -8.825 1.00 65.06 80 LEU A N 1
ATOM 623 C CA . LEU A 1 80 ? 52.015 -33.978 -8.257 1.00 65.06 80 LEU A CA 1
ATOM 624 C C . LEU A 1 80 ? 52.973 -35.162 -8.468 1.00 65.06 80 LEU A C 1
ATOM 626 O O . LEU A 1 80 ? 53.366 -35.440 -9.599 1.00 65.06 80 LEU A O 1
ATOM 630 N N . THR A 1 81 ? 53.303 -35.893 -7.399 1.00 63.25 81 THR A N 1
ATOM 631 C CA . THR A 1 81 ? 54.084 -37.151 -7.428 1.00 63.25 81 THR A CA 1
ATOM 632 C C . THR A 1 81 ? 53.284 -38.295 -6.789 1.00 63.25 81 THR A C 1
ATOM 634 O O . THR A 1 81 ? 52.387 -37.999 -6.007 1.00 63.25 81 THR A O 1
ATOM 637 N N . SER A 1 82 ? 53.577 -39.549 -7.190 1.00 47.75 82 SER A N 1
ATOM 638 C CA . SER A 1 82 ? 53.100 -40.910 -6.788 1.00 47.75 82 SER A CA 1
ATOM 639 C C . SER A 1 82 ? 51.664 -41.160 -6.261 1.00 47.75 82 SER A C 1
ATOM 641 O O . SER A 1 82 ? 51.130 -42.242 -6.480 1.00 47.75 82 SER A O 1
ATOM 643 N N . GLU A 1 83 ? 50.978 -40.196 -5.656 1.00 58.50 83 GLU A N 1
ATOM 644 C CA . GLU A 1 83 ? 49.577 -40.220 -5.207 1.00 58.50 83 GLU A CA 1
ATOM 645 C C . GLU A 1 83 ? 48.647 -39.435 -6.166 1.00 58.50 83 GLU A C 1
ATOM 647 O O . GLU A 1 83 ? 47.708 -38.746 -5.756 1.00 58.50 83 GLU A O 1
ATOM 652 N N . MET A 1 84 ? 48.920 -39.510 -7.473 1.00 66.12 84 MET A N 1
ATOM 653 C CA . MET A 1 84 ? 48.377 -38.604 -8.502 1.00 66.12 84 MET A CA 1
ATOM 654 C C . MET A 1 84 ? 46.843 -38.666 -8.643 1.00 66.12 84 MET A C 1
ATOM 656 O O . MET A 1 84 ? 46.190 -37.638 -8.830 1.00 66.12 84 MET A O 1
ATOM 660 N N . LEU A 1 85 ? 46.238 -39.849 -8.494 1.00 72.62 85 LEU A N 1
ATOM 661 C CA . LEU A 1 85 ? 44.815 -40.062 -8.784 1.00 72.62 85 LEU A CA 1
ATOM 662 C C . LEU A 1 85 ? 43.868 -39.449 -7.737 1.00 72.62 85 LEU A C 1
ATOM 664 O O . LEU A 1 85 ? 42.874 -38.816 -8.092 1.00 72.62 85 LEU A O 1
ATOM 668 N N . SER A 1 86 ? 44.170 -39.601 -6.442 1.00 73.31 86 SER A N 1
ATOM 669 C CA . SER A 1 86 ? 43.295 -39.139 -5.345 1.00 73.31 86 SER A CA 1
ATOM 670 C C . SER A 1 86 ? 43.144 -37.617 -5.321 1.00 73.31 86 SER A C 1
ATOM 672 O O . SER A 1 86 ? 42.093 -37.092 -4.941 1.00 73.31 86 SER A O 1
ATOM 674 N N . GLN A 1 87 ? 44.184 -36.895 -5.745 1.00 76.19 87 GLN A N 1
ATOM 675 C CA . GLN A 1 87 ? 44.144 -35.439 -5.834 1.00 76.19 87 GLN A CA 1
ATOM 676 C C . GLN A 1 87 ? 43.360 -34.971 -7.064 1.00 76.19 87 GLN A C 1
ATOM 678 O O . GLN A 1 87 ? 42.535 -34.067 -6.942 1.00 76.19 87 GLN A O 1
ATOM 683 N N . ILE A 1 88 ? 43.546 -35.624 -8.214 1.00 81.19 88 ILE A N 1
ATOM 684 C CA . ILE A 1 88 ? 42.858 -35.275 -9.467 1.00 81.19 88 ILE A CA 1
ATOM 685 C C . ILE A 1 88 ? 41.367 -35.625 -9.411 1.00 81.19 88 ILE A C 1
ATOM 687 O O . ILE A 1 88 ? 40.550 -34.850 -9.897 1.00 81.19 88 ILE A O 1
ATOM 691 N N . CYS A 1 89 ? 40.969 -36.701 -8.721 1.00 82.19 89 CYS A N 1
ATOM 692 C CA . CYS A 1 89 ? 39.553 -37.043 -8.512 1.00 82.19 89 CYS A CA 1
ATOM 693 C C . CYS A 1 89 ? 38.749 -35.947 -7.788 1.00 82.19 89 CYS A C 1
ATOM 695 O O . CYS A 1 89 ? 37.523 -35.947 -7.856 1.00 82.19 89 CYS A O 1
ATOM 697 N N . ARG A 1 90 ? 39.416 -35.015 -7.094 1.00 80.19 90 ARG A N 1
ATOM 698 C CA . ARG A 1 90 ? 38.788 -33.884 -6.382 1.00 80.19 90 ARG A CA 1
ATOM 699 C C . ARG A 1 90 ? 38.706 -32.615 -7.227 1.00 80.19 90 ARG A C 1
ATOM 701 O O . ARG A 1 90 ? 38.181 -31.605 -6.759 1.00 80.19 90 ARG A O 1
ATOM 708 N N . MET A 1 91 ? 39.266 -32.640 -8.432 1.00 84.38 91 MET A N 1
ATOM 709 C CA . MET A 1 91 ? 39.361 -31.490 -9.324 1.00 84.38 91 MET A CA 1
ATOM 710 C C . MET A 1 91 ? 38.599 -31.760 -10.619 1.00 84.38 91 MET A C 1
ATOM 712 O O . MET A 1 91 ? 38.464 -32.903 -11.054 1.00 84.38 91 MET A O 1
ATOM 716 N N . GLU A 1 92 ? 38.077 -30.694 -11.212 1.00 86.56 92 GLU A N 1
ATOM 717 C CA . GLU A 1 92 ? 37.469 -30.704 -12.538 1.00 86.56 92 GLU A CA 1
ATOM 718 C C . GLU A 1 92 ? 38.447 -30.028 -13.504 1.00 86.56 92 GLU A C 1
ATOM 720 O O . GLU A 1 92 ? 38.720 -28.833 -13.390 1.00 86.56 92 GLU A O 1
ATOM 725 N N . VAL A 1 93 ? 39.014 -30.785 -14.438 1.00 87.19 93 VAL A N 1
ATOM 726 C CA . VAL A 1 93 ? 39.982 -30.249 -15.401 1.00 87.19 93 VAL A CA 1
ATOM 727 C C . VAL A 1 93 ? 39.223 -29.527 -16.511 1.00 87.19 93 VAL A C 1
ATOM 729 O O . VAL A 1 93 ? 38.471 -30.149 -17.255 1.00 87.19 93 VAL A O 1
ATOM 732 N N . SER A 1 94 ? 39.417 -28.211 -16.630 1.00 84.38 94 SER A N 1
ATOM 733 C CA . SER A 1 94 ? 38.806 -27.400 -17.693 1.00 84.38 94 SER A CA 1
ATOM 734 C C . SER A 1 94 ? 39.743 -27.170 -18.878 1.00 84.38 94 SER A C 1
ATOM 736 O O . SER A 1 94 ? 39.275 -26.972 -19.995 1.00 84.38 94 SER A O 1
ATOM 738 N N . GLU A 1 95 ? 41.058 -27.206 -18.657 1.00 87.06 95 GLU A N 1
ATOM 739 C CA . GLU A 1 95 ? 42.078 -27.067 -19.703 1.00 87.06 95 GLU A CA 1
ATOM 740 C C . GLU A 1 95 ? 43.183 -28.103 -19.475 1.00 87.06 95 GLU A C 1
ATOM 742 O O . GLU A 1 95 ? 43.694 -28.212 -18.359 1.00 87.06 95 GLU A O 1
ATOM 747 N N . LEU A 1 96 ? 43.554 -28.847 -20.518 1.00 88.62 96 LEU A N 1
ATOM 748 C CA . LEU A 1 96 ? 44.588 -29.877 -20.495 1.00 88.62 96 LEU A CA 1
ATOM 749 C C . LEU A 1 96 ? 45.698 -29.539 -21.497 1.00 88.62 96 LEU A C 1
ATOM 751 O O . LEU A 1 96 ? 45.464 -29.427 -22.698 1.00 88.62 96 LEU A O 1
ATOM 755 N N . THR A 1 97 ? 46.929 -29.420 -21.012 1.00 87.88 97 THR A N 1
ATOM 756 C CA . THR A 1 97 ? 48.113 -29.194 -21.847 1.00 87.88 97 THR A CA 1
ATOM 757 C C . THR A 1 97 ? 49.084 -30.356 -21.689 1.00 87.88 97 THR A C 1
ATOM 759 O O . THR A 1 97 ? 49.588 -30.577 -20.602 1.00 87.88 97 THR A O 1
ATOM 762 N N . VAL A 1 98 ? 49.365 -31.101 -22.750 1.00 87.88 98 VAL A N 1
ATOM 763 C CA . VAL A 1 98 ? 50.299 -32.233 -22.759 1.00 87.88 98 VAL A CA 1
ATOM 764 C C . VAL A 1 98 ? 51.574 -31.803 -23.483 1.00 87.88 98 VAL A C 1
ATOM 766 O O . VAL A 1 98 ? 51.506 -31.382 -24.635 1.00 87.88 98 VAL A O 1
ATOM 769 N N . ILE A 1 99 ? 52.728 -31.861 -22.821 1.00 86.44 99 ILE A N 1
ATOM 770 C CA . ILE A 1 99 ? 54.011 -31.367 -23.348 1.00 86.44 99 ILE A CA 1
ATOM 771 C C . ILE A 1 99 ? 55.072 -32.456 -23.193 1.00 86.44 99 ILE A C 1
ATOM 773 O O . ILE A 1 99 ? 55.124 -33.121 -22.161 1.00 86.44 99 ILE A O 1
ATOM 777 N N . ALA A 1 100 ? 55.924 -32.639 -24.197 1.00 82.19 100 ALA A N 1
ATOM 778 C CA . ALA A 1 100 ? 57.097 -33.499 -24.080 1.00 82.19 100 ALA A CA 1
ATOM 779 C C . ALA A 1 100 ? 58.217 -32.849 -23.255 1.00 82.19 100 ALA A C 1
ATOM 781 O O . ALA A 1 100 ? 58.519 -31.665 -23.411 1.00 82.19 100 ALA A O 1
ATOM 782 N N . SER A 1 101 ? 58.853 -33.645 -22.402 1.00 74.56 101 SER A N 1
ATOM 783 C CA . SER A 1 101 ? 60.103 -33.297 -21.723 1.00 74.56 101 SER A CA 1
ATOM 784 C C . SER A 1 101 ? 61.283 -33.475 -22.680 1.00 74.56 101 SER A C 1
ATOM 786 O O . SER A 1 101 ? 61.313 -34.428 -23.461 1.00 74.56 101 SER A O 1
ATOM 788 N N . GLU A 1 102 ? 62.290 -32.607 -22.604 1.00 64.62 102 GLU A N 1
ATOM 789 C CA . GLU A 1 102 ? 63.495 -32.727 -23.435 1.00 64.62 102 GLU A CA 1
ATOM 790 C C . GLU A 1 102 ? 64.222 -34.069 -23.189 1.00 64.62 102 GLU A C 1
ATOM 792 O O . GLU A 1 102 ? 64.424 -34.470 -22.045 1.00 64.62 102 GLU A O 1
ATOM 797 N N . GLY A 1 103 ? 64.618 -34.768 -24.266 1.00 60.41 103 GLY A N 1
ATOM 798 C CA . GLY A 1 103 ? 65.530 -35.925 -24.210 1.00 60.41 103 GLY A CA 1
ATOM 799 C C . GLY A 1 103 ? 64.924 -37.339 -24.280 1.00 60.41 103 GLY A C 1
ATOM 800 O O . GLY A 1 103 ? 65.685 -38.301 -24.201 1.00 60.41 103 GLY A O 1
ATOM 801 N N . THR A 1 104 ? 63.606 -37.511 -24.471 1.00 64.62 104 THR A N 1
ATOM 802 C CA . THR A 1 104 ? 62.952 -38.845 -24.452 1.00 64.62 104 THR A CA 1
ATOM 803 C C . THR A 1 104 ? 62.543 -39.321 -25.859 1.00 64.62 104 THR A C 1
ATOM 805 O O . THR A 1 104 ? 61.881 -38.590 -26.592 1.00 64.62 104 THR A O 1
ATOM 808 N N . LEU A 1 105 ? 62.917 -40.551 -26.253 1.00 65.62 105 LEU A N 1
ATOM 809 C CA . LEU A 1 105 ? 62.672 -41.099 -27.608 1.00 65.62 105 LEU A CA 1
ATOM 810 C C . LEU A 1 105 ? 61.225 -41.592 -27.847 1.00 65.62 105 LEU A C 1
ATOM 812 O O . LEU A 1 105 ? 60.777 -41.620 -28.992 1.00 65.62 105 LEU A O 1
ATOM 816 N N . SER A 1 106 ? 60.498 -41.992 -26.797 1.00 78.75 106 SER A N 1
ATOM 817 C CA . SER A 1 106 ? 59.096 -42.447 -26.851 1.00 78.75 106 SER A CA 1
ATOM 818 C C . SER A 1 106 ? 58.359 -42.076 -25.561 1.00 78.75 106 SER A C 1
ATOM 820 O O . SER A 1 106 ? 58.940 -42.146 -24.479 1.00 78.75 106 SER A O 1
ATOM 822 N N . HIS A 1 107 ? 57.078 -41.714 -25.676 1.00 86.31 107 HIS A N 1
ATOM 823 C CA . HIS A 1 107 ? 56.219 -41.287 -24.563 1.00 86.31 107 HIS A CA 1
ATOM 824 C C . HIS A 1 107 ? 55.084 -42.282 -24.261 1.00 86.31 107 HIS A C 1
ATOM 826 O O . HIS A 1 107 ? 54.157 -41.962 -23.517 1.00 86.31 107 HIS A O 1
ATOM 832 N N . ASP A 1 108 ? 55.135 -43.495 -24.823 1.00 83.44 108 ASP A N 1
ATOM 833 C CA . ASP A 1 108 ? 54.033 -44.464 -24.750 1.00 83.44 108 ASP A CA 1
ATOM 834 C C . ASP A 1 108 ? 53.645 -44.823 -23.299 1.00 83.44 108 ASP A C 1
ATOM 836 O O . ASP A 1 108 ? 52.463 -44.897 -22.959 1.00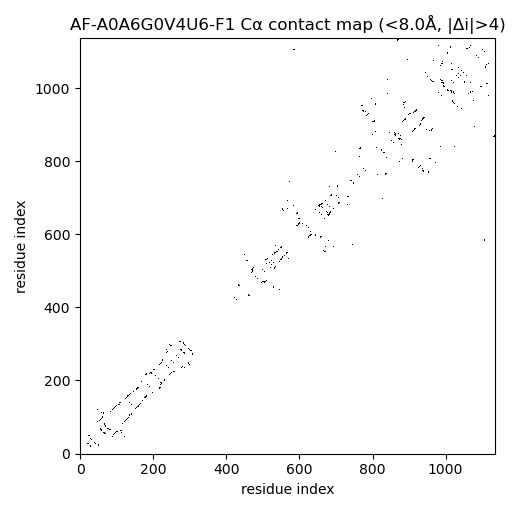 83.44 108 ASP A O 1
ATOM 840 N N . SER A 1 109 ? 54.631 -44.999 -22.412 1.00 81.44 109 SER A N 1
ATOM 841 C CA . SER A 1 109 ? 54.398 -45.340 -20.998 1.00 81.44 109 SER A CA 1
ATOM 842 C C . SER A 1 109 ? 53.702 -44.207 -20.229 1.00 81.44 109 SER A C 1
ATOM 844 O O . SER A 1 109 ? 52.690 -44.423 -19.561 1.00 81.44 109 SER A O 1
ATOM 846 N N . THR A 1 110 ? 54.190 -42.972 -20.375 1.00 85.81 110 THR A N 1
ATOM 847 C CA . THR A 1 110 ? 53.664 -41.804 -19.651 1.00 85.81 110 THR A CA 1
ATOM 848 C C . THR A 1 110 ? 52.299 -41.360 -20.169 1.00 85.81 110 THR A C 1
ATOM 850 O O . THR A 1 110 ? 51.451 -40.953 -19.376 1.00 85.81 110 THR A O 1
ATOM 853 N N . ILE A 1 111 ? 52.029 -41.518 -21.468 1.00 87.00 111 ILE A N 1
ATOM 854 C CA . ILE A 1 111 ? 50.701 -41.274 -22.048 1.00 87.00 111 ILE A CA 1
ATOM 855 C C . ILE A 1 111 ? 49.694 -42.358 -21.654 1.00 87.00 111 ILE A C 1
ATOM 857 O O . ILE A 1 111 ? 48.541 -42.033 -21.371 1.00 87.00 111 ILE A O 1
ATOM 861 N N . THR A 1 112 ? 50.108 -43.626 -21.568 1.00 86.62 112 THR A N 1
ATOM 862 C CA . THR A 1 112 ? 49.236 -44.698 -21.054 1.00 86.62 112 THR A CA 1
ATOM 863 C C . THR A 1 112 ? 48.795 -44.399 -19.621 1.00 86.62 112 THR A C 1
ATOM 865 O O . THR A 1 112 ? 47.614 -44.530 -19.296 1.00 86.62 112 THR A O 1
ATOM 868 N N . GLU A 1 113 ? 49.721 -43.927 -18.786 1.00 85.50 113 GLU A N 1
ATOM 869 C CA . GLU A 1 113 ? 49.419 -43.533 -17.411 1.00 85.50 113 GLU A CA 1
ATOM 870 C C . GLU A 1 113 ? 48.523 -42.285 -17.339 1.00 85.50 113 GLU A C 1
ATOM 872 O O . GLU A 1 113 ? 47.589 -42.239 -16.539 1.00 85.50 113 GLU A O 1
ATOM 877 N N . LEU A 1 114 ? 48.728 -41.297 -18.218 1.00 87.50 114 LEU A N 1
ATOM 878 C CA . LEU A 1 114 ? 47.856 -40.122 -18.308 1.00 87.50 114 LEU A CA 1
ATOM 879 C C . LEU A 1 114 ? 46.412 -40.508 -18.663 1.00 87.50 114 LEU A C 1
ATOM 881 O O . LEU A 1 114 ? 45.478 -40.033 -18.018 1.00 87.50 114 LEU A O 1
ATOM 885 N N . ILE A 1 115 ? 46.225 -41.379 -19.660 1.00 86.81 115 ILE A N 1
ATOM 886 C CA . ILE A 1 115 ? 44.897 -41.865 -20.066 1.00 86.81 115 ILE A CA 1
ATOM 887 C C . ILE A 1 115 ? 44.215 -42.570 -18.891 1.00 86.81 115 ILE A C 1
ATOM 889 O O . ILE A 1 115 ? 43.066 -42.259 -18.584 1.00 86.81 115 ILE A O 1
ATOM 893 N N . ARG A 1 116 ? 44.939 -43.446 -18.182 1.00 87.62 116 ARG A N 1
ATOM 894 C CA . ARG A 1 116 ? 44.428 -44.143 -16.993 1.00 87.62 116 ARG A CA 1
ATOM 895 C C . ARG A 1 116 ? 43.941 -43.161 -15.924 1.00 87.62 116 ARG A C 1
ATOM 897 O O . ARG A 1 116 ? 42.850 -43.328 -15.385 1.00 87.62 116 ARG A O 1
ATOM 904 N N . ILE A 1 117 ? 44.714 -42.108 -15.647 1.00 86.75 117 ILE A N 1
ATOM 905 C CA . ILE A 1 117 ? 44.350 -41.069 -14.672 1.00 86.75 117 ILE A CA 1
ATOM 906 C C . ILE A 1 117 ? 43.079 -40.320 -15.097 1.00 86.75 117 ILE A C 1
ATOM 908 O O . ILE A 1 117 ? 42.211 -40.073 -14.257 1.00 86.75 117 ILE A O 1
ATOM 912 N N . LEU A 1 118 ? 42.950 -39.950 -16.374 1.00 85.94 118 LEU A N 1
ATOM 913 C CA . LEU A 1 118 ? 41.770 -39.244 -16.890 1.00 85.94 118 LEU A CA 1
ATOM 914 C C . LEU A 1 118 ? 40.507 -40.121 -16.835 1.00 85.94 118 LEU A C 1
ATOM 916 O O . LEU A 1 118 ? 39.461 -39.647 -16.383 1.00 85.94 118 LEU A O 1
ATOM 920 N N . GLU A 1 119 ? 40.625 -41.400 -17.210 1.00 85.06 119 GLU A N 1
ATOM 921 C CA . GLU A 1 119 ? 39.537 -42.388 -17.173 1.00 85.06 119 GLU A CA 1
ATOM 922 C C . GLU A 1 119 ? 39.064 -42.651 -15.730 1.00 85.06 119 GLU A C 1
ATOM 924 O O . GLU A 1 119 ? 37.877 -42.520 -15.420 1.00 85.06 119 GLU A O 1
ATOM 929 N N . GLU A 1 120 ? 39.986 -42.960 -14.812 1.00 84.69 120 GLU A N 1
ATOM 930 C CA . GLU A 1 120 ? 39.655 -43.285 -13.418 1.00 84.69 120 GLU A CA 1
ATOM 931 C C . GLU A 1 120 ? 39.115 -42.074 -12.637 1.00 84.69 120 GLU A C 1
ATOM 933 O O . GLU A 1 120 ? 38.278 -42.230 -11.744 1.00 84.69 120 GLU A O 1
ATOM 938 N N . SER A 1 121 ? 39.540 -40.856 -12.990 1.00 85.31 121 SER A N 1
ATOM 939 C CA . SER A 1 121 ? 39.055 -39.622 -12.360 1.00 85.31 121 SER A CA 1
ATOM 940 C C . SER A 1 121 ? 37.812 -39.009 -13.022 1.00 85.31 121 SER A C 1
ATOM 942 O O . SER A 1 121 ? 37.320 -37.983 -12.543 1.00 85.31 121 SER A O 1
ATOM 944 N N . LYS A 1 122 ? 37.260 -39.636 -14.072 1.00 85.38 122 LYS A N 1
ATOM 945 C CA . LYS A 1 122 ? 36.029 -39.212 -14.773 1.00 85.38 122 LYS A CA 1
ATOM 946 C C . LYS A 1 122 ? 36.041 -37.724 -15.164 1.00 85.38 122 LYS A C 1
ATOM 948 O O . LYS A 1 122 ? 35.190 -36.937 -14.720 1.00 85.38 122 LYS A O 1
ATOM 953 N N . GLN A 1 123 ? 37.058 -37.318 -15.924 1.00 85.12 123 GLN A N 1
ATOM 954 C CA . GLN A 1 123 ? 37.204 -35.945 -16.424 1.00 85.12 123 GLN A CA 1
ATOM 955 C C . GLN A 1 123 ? 36.475 -35.777 -17.760 1.00 85.12 123 GLN A C 1
ATOM 957 O O . GLN A 1 123 ? 37.029 -36.087 -18.806 1.00 85.12 123 GLN A O 1
ATOM 962 N N . ASN A 1 124 ? 35.249 -35.247 -17.724 1.00 77.56 124 ASN A N 1
ATOM 963 C CA . ASN A 1 124 ? 34.414 -35.082 -18.927 1.00 77.56 124 ASN A CA 1
ATOM 964 C C . ASN A 1 124 ? 34.222 -33.604 -19.329 1.00 77.56 124 ASN A C 1
ATOM 966 O O . ASN A 1 124 ? 33.614 -33.298 -20.351 1.00 77.56 124 ASN A O 1
ATOM 970 N N . SER A 1 125 ? 34.720 -32.671 -18.512 1.00 77.94 125 SER A N 1
ATOM 971 C CA . SER A 1 125 ? 34.465 -31.228 -18.642 1.00 77.94 125 SER A CA 1
ATOM 972 C C . SER A 1 125 ? 35.619 -30.452 -19.292 1.00 77.94 125 SER A C 1
ATOM 974 O O . SER A 1 125 ? 35.680 -29.225 -19.173 1.00 77.94 125 SER A O 1
ATOM 976 N N . ILE A 1 126 ? 36.553 -31.148 -19.947 1.00 83.81 126 ILE A N 1
ATOM 977 C CA . ILE A 1 126 ? 37.747 -30.540 -20.543 1.00 83.81 126 ILE A CA 1
ATOM 978 C C . ILE A 1 126 ? 37.341 -29.735 -21.779 1.00 83.81 126 ILE A C 1
ATOM 980 O O . ILE A 1 126 ? 36.779 -30.293 -22.717 1.00 83.81 126 ILE A O 1
ATOM 984 N N . ARG A 1 127 ? 37.663 -28.434 -21.777 1.00 79.06 127 ARG A N 1
ATOM 985 C CA . ARG A 1 127 ? 37.317 -27.486 -22.847 1.00 79.06 127 ARG A CA 1
ATOM 986 C C . ARG A 1 127 ? 38.452 -27.136 -23.785 1.00 79.06 127 ARG A C 1
ATOM 988 O O . ARG A 1 127 ? 38.209 -26.855 -24.950 1.00 79.06 127 ARG A O 1
ATOM 995 N N . ILE A 1 128 ? 39.681 -27.135 -23.296 1.00 80.25 128 ILE A N 1
ATOM 996 C CA . ILE A 1 128 ? 40.852 -26.774 -24.096 1.00 80.25 128 ILE A CA 1
ATOM 997 C C . ILE A 1 128 ? 41.844 -27.918 -24.008 1.00 80.25 128 ILE A C 1
ATOM 999 O O . ILE A 1 128 ? 42.178 -28.350 -22.905 1.00 80.25 128 ILE A O 1
ATOM 1003 N N . VAL A 1 129 ? 42.318 -28.395 -25.158 1.00 83.94 129 VAL A N 1
ATOM 1004 C CA . VAL A 1 129 ? 43.335 -29.442 -25.250 1.00 83.94 129 VAL A CA 1
ATOM 1005 C C . VAL A 1 129 ? 44.493 -28.961 -26.119 1.00 83.94 129 VAL A C 1
ATOM 1007 O O . VAL A 1 129 ? 44.323 -28.598 -27.282 1.00 83.94 129 VAL A O 1
ATOM 1010 N N . SER A 1 130 ? 45.702 -28.977 -25.563 1.00 82.25 130 SER A N 1
ATOM 1011 C CA . SER A 1 130 ? 46.929 -28.612 -26.275 1.00 82.25 130 SER A CA 1
ATOM 1012 C C . SER A 1 130 ? 47.973 -29.710 -26.130 1.00 82.25 130 SER A C 1
ATOM 1014 O O . SER A 1 130 ? 48.499 -29.891 -25.041 1.00 82.25 130 SER A O 1
ATOM 1016 N N . VAL A 1 131 ? 48.344 -30.390 -27.214 1.00 82.88 131 VAL A N 1
ATOM 1017 C CA . VAL A 1 131 ? 49.368 -31.448 -27.222 1.00 82.88 131 VAL A CA 1
ATOM 1018 C C . VAL A 1 131 ? 50.595 -30.967 -27.993 1.00 82.88 131 VAL A C 1
ATOM 1020 O O . VAL A 1 131 ? 50.483 -30.614 -29.164 1.00 82.88 131 VAL A O 1
ATOM 1023 N N . LYS A 1 132 ? 51.771 -30.940 -27.359 1.00 82.88 132 LYS A N 1
ATOM 1024 C CA . LYS A 1 132 ? 53.011 -30.374 -27.915 1.00 82.88 132 LYS A CA 1
ATOM 1025 C C . LYS A 1 132 ? 54.184 -31.344 -27.783 1.00 82.88 132 LYS A C 1
ATOM 1027 O O . LYS A 1 132 ? 54.502 -31.784 -26.683 1.00 82.88 132 LYS A O 1
ATOM 1032 N N . GLY A 1 133 ? 54.847 -31.649 -28.899 1.00 73.25 133 GLY A N 1
ATOM 1033 C CA . GLY A 1 133 ? 56.110 -32.399 -28.922 1.00 73.25 133 GLY A CA 1
ATOM 1034 C C . GLY A 1 133 ? 56.028 -33.892 -28.570 1.00 73.25 133 GLY A C 1
ATOM 1035 O O . GLY A 1 133 ? 57.065 -34.527 -28.431 1.00 73.25 133 GLY A O 1
ATOM 1036 N N . ILE A 1 134 ? 54.831 -34.474 -28.425 1.00 83.44 134 ILE A N 1
ATOM 1037 C CA . ILE A 1 134 ? 54.664 -35.881 -28.023 1.00 83.44 134 ILE A CA 1
ATOM 1038 C C . ILE A 1 134 ? 54.984 -36.838 -29.178 1.00 83.44 134 ILE A C 1
ATOM 1040 O O . ILE A 1 134 ? 54.339 -36.805 -30.222 1.00 83.44 134 ILE A O 1
ATOM 1044 N N . CYS A 1 135 ? 55.936 -37.741 -28.955 1.00 76.94 135 CYS A N 1
ATOM 1045 C CA . CYS A 1 135 ? 56.278 -38.838 -29.863 1.00 76.94 135 CYS A CA 1
ATOM 1046 C C . CYS A 1 135 ? 55.722 -40.168 -29.328 1.00 76.94 135 CYS A C 1
ATOM 1048 O O . CYS A 1 135 ? 56.136 -40.600 -28.248 1.00 76.94 135 CYS A O 1
ATOM 1050 N N . LEU A 1 136 ? 54.799 -40.793 -30.071 1.00 78.50 136 LEU A N 1
ATOM 1051 C CA . LEU A 1 136 ? 54.244 -42.119 -29.775 1.00 78.50 136 LEU A CA 1
ATOM 1052 C C . LEU A 1 136 ? 54.674 -43.111 -30.853 1.00 78.50 136 LEU A C 1
ATOM 1054 O O . LEU A 1 136 ? 54.513 -42.830 -32.041 1.00 78.50 136 LEU A O 1
ATOM 1058 N N . GLN A 1 137 ? 55.187 -44.272 -30.448 1.00 76.81 137 GLN A N 1
ATOM 1059 C CA . GLN A 1 137 ? 55.525 -45.350 -31.389 1.00 76.81 137 GLN A CA 1
ATOM 1060 C C . GLN A 1 137 ? 54.323 -46.264 -31.648 1.00 76.81 137 GLN A C 1
ATOM 1062 O O . GLN A 1 137 ? 54.220 -46.863 -32.719 1.00 76.81 137 GLN A O 1
ATOM 1067 N N . ASN A 1 138 ? 53.391 -46.344 -30.694 1.00 80.69 138 ASN A N 1
ATOM 1068 C CA . ASN A 1 138 ? 52.172 -47.128 -30.826 1.00 80.69 138 ASN A CA 1
ATOM 1069 C C . ASN A 1 138 ? 51.001 -46.301 -31.412 1.00 80.69 138 ASN A C 1
ATOM 1071 O O . ASN A 1 138 ? 50.437 -45.453 -30.711 1.00 80.69 138 ASN A O 1
ATOM 1075 N N . PRO A 1 139 ? 50.549 -46.582 -32.651 1.00 74.00 139 PRO A N 1
ATOM 1076 C CA . PRO A 1 139 ? 49.420 -45.880 -33.264 1.00 74.00 139 PRO A CA 1
ATOM 1077 C C . PRO A 1 139 ? 48.096 -46.116 -32.513 1.00 74.00 139 PRO A C 1
ATOM 1079 O O . PRO A 1 139 ? 47.302 -45.202 -32.324 1.00 74.00 139 PRO A O 1
ATOM 1082 N N . ALA A 1 140 ? 47.866 -47.311 -31.965 1.00 78.69 140 ALA A N 1
ATOM 1083 C CA . ALA A 1 140 ? 46.646 -47.573 -31.199 1.00 78.69 140 ALA A CA 1
ATOM 1084 C C . ALA A 1 140 ? 46.560 -46.710 -29.924 1.00 78.69 140 ALA A C 1
ATOM 1086 O O . ALA A 1 140 ? 45.467 -46.356 -29.478 1.00 78.69 140 ALA A O 1
ATOM 1087 N N . LEU A 1 141 ? 47.706 -46.342 -29.344 1.00 82.75 141 LEU A N 1
ATOM 1088 C CA . LEU A 1 141 ? 47.765 -45.468 -28.174 1.00 82.75 141 LEU A CA 1
ATOM 1089 C C . LEU A 1 141 ? 47.460 -44.007 -28.533 1.00 82.75 141 LEU A C 1
ATOM 1091 O O . LEU A 1 141 ? 46.749 -43.334 -27.787 1.00 82.75 141 LEU A O 1
ATOM 1095 N N . ALA A 1 142 ? 47.929 -43.542 -29.692 1.00 78.50 142 ALA A N 1
ATOM 1096 C CA . ALA A 1 142 ? 47.575 -42.235 -30.238 1.00 78.50 142 ALA A CA 1
ATOM 1097 C C . ALA A 1 142 ? 46.056 -42.117 -30.459 1.00 78.50 142 ALA A C 1
ATOM 1099 O O . ALA A 1 142 ? 45.440 -41.158 -29.993 1.00 78.50 142 ALA A O 1
ATOM 1100 N N . GLN A 1 143 ? 45.430 -43.138 -31.055 1.00 78.38 143 GLN A N 1
ATOM 1101 C CA . GLN A 1 143 ? 43.977 -43.175 -31.236 1.00 78.38 143 GLN A CA 1
ATOM 1102 C C . GLN A 1 143 ? 43.217 -43.197 -29.900 1.00 78.38 143 GLN A C 1
ATOM 1104 O O . GLN A 1 143 ? 42.216 -42.498 -29.745 1.00 78.38 143 GLN A O 1
ATOM 1109 N N . ARG A 1 144 ? 43.692 -43.957 -28.902 1.00 83.25 144 ARG A N 1
ATOM 1110 C CA . ARG A 1 144 ? 43.086 -43.962 -27.558 1.00 83.25 144 ARG A CA 1
ATOM 1111 C C . ARG A 1 144 ? 43.158 -42.594 -26.884 1.00 83.25 144 ARG A C 1
ATOM 1113 O O . ARG A 1 144 ? 42.169 -42.186 -26.284 1.00 83.25 144 ARG A O 1
ATOM 1120 N N . LEU A 1 145 ? 44.280 -41.881 -27.005 1.00 82.81 145 LEU A N 1
ATOM 1121 C CA . LEU A 1 145 ? 44.420 -40.522 -26.477 1.00 82.81 145 LEU A CA 1
ATOM 1122 C C . LEU A 1 145 ? 43.419 -39.562 -27.137 1.00 82.81 145 LEU A C 1
ATOM 1124 O O . LEU A 1 145 ? 42.750 -38.801 -26.447 1.00 82.81 145 LEU A O 1
ATOM 1128 N N . LEU A 1 146 ? 43.269 -39.635 -28.461 1.00 78.31 146 LEU A N 1
ATOM 1129 C CA . LEU A 1 146 ? 42.321 -38.802 -29.207 1.00 78.31 146 LEU A CA 1
ATOM 1130 C C . LEU A 1 146 ? 40.856 -39.148 -28.898 1.00 78.31 146 LEU A C 1
ATOM 1132 O O . LEU A 1 146 ? 40.011 -38.258 -28.838 1.00 78.31 146 LEU A O 1
ATOM 1136 N N . ASN A 1 147 ? 40.541 -40.415 -28.623 1.00 77.81 147 ASN A N 1
ATOM 1137 C CA . ASN A 1 147 ? 39.193 -40.812 -28.213 1.00 77.81 147 ASN A CA 1
ATOM 1138 C C . ASN A 1 147 ? 38.810 -40.235 -26.837 1.00 77.81 147 ASN A C 1
ATOM 1140 O O . ASN A 1 147 ? 37.648 -39.885 -26.643 1.00 77.81 147 ASN A O 1
ATOM 1144 N N . GLN A 1 148 ? 39.762 -40.032 -25.917 1.00 76.19 148 GLN A N 1
ATOM 1145 C CA . GLN A 1 148 ? 39.491 -39.321 -24.653 1.00 76.19 148 GLN A CA 1
ATOM 1146 C C . GLN A 1 148 ? 39.039 -37.870 -24.880 1.00 76.19 148 GLN A C 1
ATOM 1148 O O . GLN A 1 148 ? 38.298 -37.296 -24.081 1.00 76.19 148 GLN A O 1
ATOM 1153 N N . PHE A 1 149 ? 39.453 -37.273 -25.997 1.00 72.38 149 PHE A N 1
ATOM 1154 C CA . PHE A 1 149 ? 39.039 -35.932 -26.393 1.00 72.38 149 PHE A CA 1
ATOM 1155 C C . PHE A 1 149 ? 37.637 -35.921 -27.021 1.00 72.38 149 PHE A C 1
ATOM 1157 O O . PHE A 1 149 ? 36.911 -34.944 -26.872 1.00 72.38 149 PHE A O 1
ATOM 1164 N N . SER A 1 150 ? 37.211 -37.020 -27.648 1.00 64.12 150 SER A N 1
ATOM 1165 C CA . SER A 1 150 ? 35.885 -37.125 -28.279 1.00 64.12 150 SER A CA 1
ATOM 1166 C C . SER A 1 150 ? 34.707 -37.183 -27.296 1.00 64.12 150 SER A C 1
ATOM 1168 O O . SER A 1 150 ? 33.590 -36.857 -27.672 1.00 64.12 150 SER A O 1
ATOM 1170 N N . THR A 1 151 ? 34.939 -37.556 -26.032 1.00 59.75 151 THR A N 1
ATOM 1171 C CA . THR A 1 151 ? 33.901 -37.638 -24.985 1.00 59.75 151 THR A CA 1
ATOM 1172 C C . THR A 1 151 ? 33.773 -36.365 -24.139 1.00 59.75 151 THR A C 1
ATOM 1174 O O . THR A 1 151 ? 33.014 -36.355 -23.169 1.00 59.75 151 THR A O 1
ATOM 1177 N N . SER A 1 152 ? 34.529 -35.311 -24.467 1.00 63.25 152 SER A N 1
ATOM 1178 C CA . SER A 1 152 ? 34.599 -34.054 -23.709 1.00 63.25 152 SER A CA 1
ATOM 1179 C C . SER A 1 152 ? 34.155 -32.854 -24.555 1.00 63.25 152 SER A C 1
ATOM 1181 O O . SER A 1 152 ? 34.325 -32.832 -25.773 1.00 63.25 152 SER A O 1
ATOM 1183 N N . PHE A 1 153 ? 33.618 -31.816 -23.907 1.00 64.19 153 PHE A N 1
ATOM 1184 C CA . PHE A 1 153 ? 33.198 -30.573 -24.569 1.00 64.19 153 PHE A CA 1
ATOM 1185 C C . PHE A 1 153 ? 34.410 -29.717 -24.982 1.00 64.19 153 PHE A C 1
ATOM 1187 O O . PHE A 1 153 ? 34.740 -28.762 -24.291 1.00 64.19 153 PHE A O 1
ATOM 1194 N N . ILE A 1 154 ? 35.086 -30.031 -26.089 1.00 67.75 154 ILE A N 1
ATOM 1195 C CA . ILE A 1 154 ? 36.316 -29.330 -26.510 1.00 67.75 154 ILE A CA 1
ATOM 1196 C C . ILE A 1 154 ? 36.010 -28.148 -27.422 1.00 67.75 154 ILE A C 1
ATOM 1198 O O . ILE A 1 154 ? 35.502 -28.362 -28.514 1.00 67.75 154 ILE A O 1
ATOM 1202 N N . GLN A 1 155 ? 36.410 -26.948 -26.990 1.00 63.59 155 GLN A N 1
ATOM 1203 C CA . GLN A 1 155 ? 36.371 -25.670 -27.709 1.00 63.59 155 GLN A CA 1
ATOM 1204 C C . GLN A 1 155 ? 37.659 -25.363 -28.488 1.00 63.59 155 GLN A C 1
ATOM 1206 O O . GLN A 1 155 ? 37.590 -24.815 -29.586 1.00 63.59 155 GLN A O 1
ATOM 1211 N N . GLU A 1 156 ? 38.834 -25.723 -27.967 1.00 69.88 156 GLU A N 1
ATOM 1212 C CA . GLU A 1 156 ? 40.123 -25.446 -28.620 1.00 69.88 156 GLU A CA 1
ATOM 1213 C C . GLU A 1 156 ? 41.004 -26.699 -28.672 1.00 69.88 156 GLU A C 1
ATOM 1215 O O . GLU A 1 156 ? 41.246 -27.331 -27.639 1.00 69.88 156 GLU A O 1
ATOM 1220 N N . LEU A 1 157 ? 41.521 -27.026 -29.864 1.00 74.00 157 LEU A N 1
ATOM 1221 C CA . LEU A 1 157 ? 42.405 -28.167 -30.102 1.00 74.00 157 LEU A CA 1
ATOM 1222 C C . LEU A 1 157 ? 43.700 -27.724 -30.801 1.00 74.00 157 LEU A C 1
ATOM 1224 O O . LEU A 1 157 ? 43.710 -27.351 -31.974 1.00 74.00 157 LEU A O 1
ATOM 1228 N N . ASN A 1 158 ? 44.823 -27.803 -30.086 1.00 74.12 158 ASN A N 1
ATOM 1229 C CA . ASN A 1 158 ? 46.145 -27.459 -30.617 1.00 74.12 158 ASN A CA 1
ATOM 1230 C C . ASN A 1 158 ? 47.032 -28.715 -30.660 1.00 74.12 158 ASN A C 1
ATOM 1232 O O . ASN A 1 158 ? 47.434 -29.211 -29.608 1.00 74.12 158 ASN A O 1
ATOM 1236 N N . LEU A 1 159 ? 47.341 -29.234 -31.854 1.00 73.44 159 LEU A N 1
ATOM 1237 C CA . LEU A 1 159 ? 48.131 -30.462 -32.039 1.00 73.44 159 LEU A CA 1
ATOM 1238 C C . LEU A 1 159 ? 49.469 -30.147 -32.703 1.00 73.44 159 LEU A C 1
ATOM 1240 O O . LEU A 1 159 ? 49.564 -29.988 -33.918 1.00 73.44 159 LEU A O 1
ATOM 1244 N N . TRP A 1 160 ? 50.517 -30.044 -31.892 1.00 66.69 160 TRP A N 1
ATOM 1245 C CA . TRP A 1 160 ? 51.870 -29.706 -32.326 1.00 66.69 160 TRP A CA 1
ATOM 1246 C C . TRP A 1 160 ? 52.794 -30.928 -32.227 1.00 66.69 160 TRP A C 1
ATOM 1248 O O . TRP A 1 160 ? 53.799 -30.905 -31.513 1.00 66.69 160 TRP A O 1
ATOM 1258 N N . CYS A 1 161 ? 52.385 -32.048 -32.834 1.00 71.88 161 CYS A N 1
ATOM 1259 C CA . CYS A 1 161 ? 53.087 -33.334 -32.757 1.00 71.88 161 CYS A CA 1
ATOM 1260 C C . CYS A 1 161 ? 52.619 -34.330 -33.848 1.00 71.88 161 CYS A C 1
ATOM 1262 O O . CYS A 1 161 ? 51.550 -34.116 -34.421 1.00 71.88 161 CYS A O 1
ATOM 1264 N N . PRO A 1 162 ? 53.351 -35.442 -34.094 1.00 69.06 162 PRO A N 1
ATOM 1265 C CA . PRO A 1 162 ? 53.009 -36.471 -35.092 1.00 69.06 162 PRO A CA 1
ATOM 1266 C C . PRO A 1 162 ? 51.629 -37.138 -34.942 1.00 69.06 162 PRO A C 1
ATOM 1268 O O . PRO A 1 162 ? 51.125 -37.731 -35.893 1.00 69.06 162 PRO A O 1
ATOM 1271 N N . ILE A 1 163 ? 51.007 -37.049 -33.760 1.00 73.56 163 ILE A N 1
ATOM 1272 C CA . ILE A 1 163 ? 49.686 -37.633 -33.461 1.00 73.56 163 ILE A CA 1
ATOM 1273 C C . ILE A 1 163 ? 48.573 -36.987 -34.302 1.00 73.56 163 ILE A C 1
ATOM 1275 O O . ILE A 1 163 ? 47.537 -37.608 -34.527 1.00 73.56 163 ILE A O 1
ATOM 1279 N N . SER A 1 164 ? 48.794 -35.774 -34.818 1.00 73.06 164 SER A N 1
ATOM 1280 C CA . SER A 1 164 ? 47.884 -35.073 -35.736 1.00 73.06 164 SER A CA 1
ATOM 1281 C C . SER A 1 164 ? 47.419 -35.945 -36.910 1.00 73.06 164 SER A C 1
ATOM 1283 O O . SER A 1 164 ? 46.245 -35.900 -37.260 1.00 73.06 164 SER A O 1
ATOM 1285 N N . LYS A 1 165 ? 48.289 -36.801 -37.465 1.00 72.69 165 LYS A N 1
ATOM 1286 C CA . LYS A 1 165 ? 47.959 -37.724 -38.568 1.00 72.69 165 LYS A CA 1
ATOM 1287 C C . LYS A 1 165 ? 46.924 -38.791 -38.208 1.00 72.69 165 LYS A C 1
ATOM 1289 O O . LYS A 1 165 ? 46.345 -39.394 -39.105 1.00 72.69 165 LYS A O 1
ATOM 1294 N N . GLN A 1 166 ? 46.716 -39.049 -36.920 1.00 77.31 166 GLN A N 1
ATOM 1295 C CA . GLN A 1 166 ? 45.784 -40.068 -36.430 1.00 77.31 166 GLN A CA 1
ATOM 1296 C C . GLN A 1 166 ? 44.414 -39.500 -36.063 1.00 77.31 166 GLN A C 1
ATOM 1298 O O . GLN A 1 166 ? 43.510 -40.254 -35.722 1.00 77.31 166 GLN A O 1
ATOM 1303 N N . LEU A 1 167 ? 44.233 -38.179 -36.127 1.00 79.19 167 LEU A N 1
ATOM 1304 C CA . LEU A 1 167 ? 42.926 -37.573 -35.912 1.00 79.19 167 LEU A CA 1
ATOM 1305 C C . LEU A 1 167 ? 42.018 -37.914 -37.094 1.00 79.19 167 LEU A C 1
ATOM 1307 O O . LEU A 1 167 ? 42.293 -37.495 -38.215 1.00 79.19 167 LEU A O 1
ATOM 1311 N N . THR A 1 168 ? 40.950 -38.673 -36.844 1.00 82.38 168 THR A N 1
ATOM 1312 C CA . THR A 1 168 ? 39.980 -39.087 -37.872 1.00 82.38 168 THR A CA 1
ATOM 1313 C C . THR A 1 168 ? 38.802 -38.113 -37.979 1.00 82.38 168 THR A C 1
ATOM 1315 O O . THR A 1 168 ? 38.522 -37.338 -37.060 1.00 82.38 168 THR A O 1
ATOM 1318 N N . SER A 1 169 ? 38.060 -38.185 -39.085 1.00 80.75 169 SER A N 1
ATOM 1319 C CA . SER A 1 169 ? 36.819 -37.425 -39.285 1.00 80.75 169 SER A CA 1
ATOM 1320 C C . SER A 1 169 ? 35.741 -37.758 -38.243 1.00 80.75 169 SER A C 1
ATOM 1322 O O . SER A 1 169 ? 35.020 -36.861 -37.807 1.00 80.75 169 SER A O 1
ATOM 1324 N N . GLU A 1 170 ? 35.668 -39.010 -37.778 1.00 79.25 170 GLU A N 1
ATOM 1325 C CA . GLU A 1 170 ? 34.769 -39.442 -36.697 1.00 79.25 170 GLU A CA 1
ATOM 1326 C C . GLU A 1 170 ? 35.116 -38.763 -35.367 1.00 79.25 170 GLU A C 1
ATOM 1328 O O . GLU A 1 170 ? 34.223 -38.284 -34.665 1.00 79.25 170 GLU A O 1
ATOM 1333 N N . ASN A 1 171 ? 36.412 -38.639 -35.048 1.00 79.56 171 ASN A N 1
ATOM 1334 C CA . ASN A 1 171 ? 36.856 -37.933 -33.844 1.00 79.56 171 ASN A CA 1
ATOM 1335 C C . ASN A 1 171 ? 36.440 -36.460 -33.858 1.00 79.56 171 ASN A C 1
ATOM 1337 O O . ASN A 1 171 ? 36.026 -35.932 -32.830 1.00 79.56 171 ASN A O 1
ATOM 1341 N N . ILE A 1 172 ? 36.535 -35.807 -35.018 1.00 79.19 172 ILE A N 1
ATOM 1342 C CA . ILE A 1 172 ? 36.157 -34.400 -35.195 1.00 79.19 172 ILE A CA 1
ATOM 1343 C C . ILE A 1 172 ? 34.636 -34.234 -35.122 1.00 79.19 172 ILE A C 1
ATOM 1345 O O . ILE A 1 172 ? 34.146 -33.306 -34.479 1.00 79.19 172 ILE A O 1
ATOM 1349 N N . ALA A 1 173 ? 33.876 -35.142 -35.740 1.00 75.88 173 ALA A N 1
ATOM 1350 C CA . ALA A 1 173 ? 32.416 -35.110 -35.728 1.00 75.88 173 ALA A CA 1
ATOM 1351 C C . ALA A 1 173 ? 31.832 -35.256 -34.313 1.00 75.88 173 ALA A C 1
ATOM 1353 O O . ALA A 1 173 ? 30.844 -34.589 -34.003 1.00 75.88 173 ALA A O 1
ATOM 1354 N N . ALA A 1 174 ? 32.462 -36.079 -33.469 1.00 72.88 174 ALA A N 1
ATOM 1355 C CA . ALA A 1 174 ? 32.047 -36.340 -32.092 1.00 72.88 174 ALA A CA 1
ATOM 1356 C C . ALA A 1 174 ? 32.267 -35.159 -31.124 1.00 72.88 174 ALA A C 1
ATOM 1358 O O . ALA A 1 174 ? 31.689 -35.151 -30.043 1.00 72.88 174 ALA A O 1
ATOM 1359 N N . MET A 1 175 ? 33.073 -34.155 -31.488 1.00 77.00 175 MET A N 1
ATOM 1360 C CA . MET A 1 175 ? 33.303 -32.978 -30.640 1.00 77.00 175 MET A CA 1
ATOM 1361 C C . MET A 1 175 ? 32.065 -32.076 -30.593 1.00 77.00 175 MET A C 1
ATOM 1363 O O . MET A 1 175 ? 31.454 -31.804 -31.623 1.00 77.00 175 MET A O 1
ATOM 1367 N N . ASP A 1 176 ? 31.715 -31.527 -29.431 1.00 66.81 176 ASP A N 1
ATOM 1368 C CA . ASP A 1 176 ? 30.505 -30.703 -29.316 1.00 66.81 176 ASP A CA 1
ATOM 1369 C C . ASP A 1 176 ? 30.624 -29.328 -29.993 1.00 66.81 176 ASP A C 1
ATOM 1371 O O . ASP A 1 176 ? 29.635 -28.870 -30.563 1.00 66.81 176 ASP A O 1
ATOM 1375 N N . SER A 1 177 ? 31.766 -28.621 -29.919 1.00 66.06 177 SER A N 1
ATOM 1376 C CA . SER A 1 177 ? 31.950 -27.285 -30.541 1.00 66.06 177 SER A CA 1
ATOM 1377 C C . SER A 1 177 ? 33.427 -26.958 -30.808 1.00 66.06 177 SER A C 1
ATOM 1379 O O . SER A 1 177 ? 34.108 -26.585 -29.874 1.00 66.06 177 SER A O 1
ATOM 1381 N N . LEU A 1 178 ? 33.930 -27.011 -32.046 1.00 72.19 178 LEU A N 1
ATOM 1382 C CA . LEU A 1 178 ? 35.347 -26.725 -32.348 1.00 72.19 178 LEU A CA 1
ATOM 1383 C C . LEU A 1 178 ? 35.548 -25.265 -32.807 1.00 72.19 178 LEU A C 1
ATOM 1385 O O . LEU A 1 178 ? 35.119 -24.911 -33.900 1.00 72.19 178 LEU A O 1
ATOM 1389 N N . CYS A 1 179 ? 36.217 -24.432 -32.003 1.00 67.69 179 CYS A N 1
ATOM 1390 C CA . CYS A 1 179 ? 36.452 -23.001 -32.274 1.00 67.69 179 CYS A CA 1
ATOM 1391 C C . CYS A 1 179 ? 37.887 -22.694 -32.745 1.00 67.69 179 CYS A C 1
ATOM 1393 O O . CYS A 1 179 ? 38.141 -21.680 -33.390 1.00 67.69 179 CYS A O 1
ATOM 1395 N N . GLN A 1 180 ? 38.865 -23.546 -32.434 1.00 72.44 180 GLN A N 1
ATOM 1396 C CA . GLN A 1 180 ? 40.248 -23.334 -32.870 1.00 72.44 180 GLN A CA 1
ATOM 1397 C C . GLN A 1 180 ? 40.951 -24.657 -33.171 1.00 72.44 180 GLN A C 1
ATOM 1399 O O . GLN A 1 180 ? 40.943 -25.563 -32.339 1.00 72.44 180 GLN A O 1
ATOM 1404 N N . LEU A 1 181 ? 41.598 -24.730 -34.338 1.00 75.62 181 LEU A N 1
ATOM 1405 C CA . LEU A 1 181 ? 42.398 -25.860 -34.807 1.00 75.62 181 LEU A CA 1
ATOM 1406 C C . LEU A 1 181 ? 43.756 -25.366 -35.331 1.00 75.62 181 LEU A C 1
ATOM 1408 O O . LEU A 1 181 ? 43.828 -24.687 -36.354 1.00 75.62 181 LEU A O 1
ATOM 1412 N N . ARG A 1 182 ? 44.855 -25.713 -34.653 1.00 68.38 182 ARG A N 1
ATOM 1413 C CA . ARG A 1 182 ? 46.220 -25.384 -35.115 1.00 68.38 182 ARG A CA 1
ATOM 1414 C C . ARG A 1 182 ? 47.091 -26.628 -35.216 1.00 68.38 182 ARG A C 1
ATOM 1416 O O . ARG A 1 182 ? 47.176 -27.394 -34.253 1.00 68.38 182 ARG A O 1
ATOM 1423 N N . THR A 1 183 ? 47.773 -26.780 -36.350 1.00 66.81 183 THR A N 1
ATOM 1424 C CA . THR A 1 183 ? 48.690 -27.896 -36.640 1.00 66.81 183 THR A CA 1
ATOM 1425 C C . THR A 1 183 ? 50.090 -27.394 -37.017 1.00 66.81 183 THR A C 1
ATOM 1427 O O . THR A 1 183 ? 50.275 -26.205 -37.274 1.00 66.81 183 THR A O 1
ATOM 1430 N N . MET A 1 184 ? 51.106 -28.265 -36.976 1.00 61.44 184 MET A N 1
ATOM 1431 C CA . MET A 1 184 ? 52.491 -27.896 -37.321 1.00 61.44 184 MET A CA 1
ATOM 1432 C C . MET A 1 184 ? 52.640 -27.566 -38.811 1.00 61.44 184 MET A C 1
ATOM 1434 O O . MET A 1 184 ? 52.008 -28.191 -39.658 1.00 61.44 184 MET A O 1
ATOM 1438 N N . LYS A 1 185 ? 53.552 -26.640 -39.139 1.00 56.59 185 LYS A N 1
ATOM 1439 C CA . LYS A 1 185 ? 53.871 -26.267 -40.529 1.00 56.59 185 LYS A CA 1
ATOM 1440 C C . LYS A 1 185 ? 54.737 -27.292 -41.282 1.00 56.59 185 LYS A C 1
ATOM 1442 O O . LYS A 1 185 ? 54.807 -27.209 -42.502 1.00 56.59 185 LYS A O 1
ATOM 1447 N N . ASP A 1 186 ? 55.345 -28.263 -40.600 1.00 58.88 186 ASP A N 1
ATOM 1448 C CA . ASP A 1 186 ? 56.212 -29.271 -41.231 1.00 58.88 186 ASP A CA 1
ATOM 1449 C C . ASP A 1 186 ? 55.411 -30.368 -41.956 1.00 58.88 186 ASP A C 1
ATOM 1451 O O . ASP A 1 186 ? 54.548 -31.011 -41.355 1.00 58.88 186 ASP A O 1
ATOM 1455 N N . GLN A 1 187 ? 55.743 -30.631 -43.228 1.00 55.16 187 GLN A N 1
ATOM 1456 C CA . GLN A 1 187 ? 55.007 -31.540 -44.131 1.00 55.16 187 GLN A CA 1
ATOM 1457 C C . GLN A 1 187 ? 54.841 -32.980 -43.602 1.00 55.16 187 GLN A C 1
ATOM 1459 O O . GLN A 1 187 ? 53.855 -33.649 -43.906 1.00 55.16 187 GLN A O 1
ATOM 1464 N N . GLU A 1 188 ? 55.759 -33.481 -42.771 1.00 55.56 188 GLU A N 1
ATOM 1465 C CA . GLU A 1 188 ? 55.688 -34.854 -42.249 1.00 55.56 188 GLU A CA 1
ATOM 1466 C C . GLU A 1 188 ? 54.681 -35.045 -41.100 1.00 55.56 188 GLU A C 1
ATOM 1468 O O . GLU A 1 188 ? 54.355 -36.186 -40.766 1.00 55.56 188 GLU A O 1
ATOM 1473 N N . HIS A 1 189 ? 54.135 -33.972 -40.519 1.00 60.25 189 HIS A N 1
ATOM 1474 C CA . HIS A 1 189 ? 53.355 -34.021 -39.270 1.00 60.25 189 HIS A CA 1
ATOM 1475 C C . HIS A 1 189 ? 52.023 -33.251 -39.344 1.00 60.25 189 HIS A C 1
ATOM 1477 O O . HIS A 1 189 ? 51.477 -32.827 -38.322 1.00 60.25 189 HIS A O 1
ATOM 1483 N N . GLN A 1 190 ? 51.500 -33.059 -40.554 1.00 68.19 190 GLN A N 1
ATOM 1484 C CA . GLN A 1 190 ? 50.244 -32.353 -40.814 1.00 68.19 190 GLN A CA 1
ATOM 1485 C C . GLN A 1 190 ? 49.016 -33.269 -40.717 1.00 68.19 190 GLN A C 1
ATOM 1487 O O . GLN A 1 190 ? 49.114 -34.492 -40.825 1.00 68.19 190 GLN A O 1
ATOM 1492 N N . LEU A 1 191 ? 47.854 -32.650 -40.494 1.00 76.94 191 LEU A N 1
ATOM 1493 C CA . LEU A 1 191 ? 46.553 -33.318 -40.504 1.00 76.94 191 LEU A CA 1
ATOM 1494 C C . LEU A 1 191 ? 46.276 -33.912 -41.893 1.00 76.94 191 LEU A C 1
ATOM 1496 O O . LEU A 1 191 ? 46.656 -33.319 -42.902 1.00 76.94 191 LEU A O 1
ATOM 1500 N N . SER A 1 192 ? 45.605 -35.064 -41.957 1.00 80.19 192 SER A N 1
ATOM 1501 C CA . SER A 1 192 ? 45.150 -35.597 -43.243 1.00 80.19 192 SER A CA 1
ATOM 1502 C C . SER A 1 192 ? 44.108 -34.668 -43.870 1.00 80.19 192 SER A C 1
ATOM 1504 O O . SER A 1 192 ? 43.331 -34.014 -43.168 1.00 80.19 192 SER A O 1
ATOM 1506 N N . LYS A 1 193 ? 44.068 -34.646 -45.204 1.00 82.25 193 LYS A N 1
ATOM 1507 C CA . LYS A 1 193 ? 43.109 -33.852 -45.976 1.00 82.25 193 LYS A CA 1
ATOM 1508 C C . LYS A 1 193 ? 41.655 -34.121 -45.561 1.00 82.25 193 LYS A C 1
ATOM 1510 O O . LYS A 1 193 ? 40.922 -33.179 -45.282 1.00 82.25 193 LYS A O 1
ATOM 1515 N N . ASP A 1 194 ? 41.270 -35.390 -45.411 1.00 82.94 194 ASP A N 1
ATOM 1516 C CA . ASP A 1 194 ? 39.906 -35.778 -45.013 1.00 82.94 194 ASP A CA 1
ATOM 1517 C C . ASP A 1 194 ? 39.508 -35.228 -43.634 1.00 82.94 194 ASP A C 1
ATOM 1519 O O . ASP A 1 194 ? 38.361 -34.838 -43.405 1.00 82.94 194 ASP A O 1
ATOM 1523 N N . SER A 1 195 ? 40.458 -35.166 -42.701 1.00 83.94 195 SER A N 1
ATOM 1524 C CA . SER A 1 195 ? 40.220 -34.642 -41.356 1.00 83.94 195 SER A CA 1
ATOM 1525 C C . SER A 1 195 ? 40.199 -33.112 -41.330 1.00 83.94 195 SER A C 1
ATOM 1527 O O . SER A 1 195 ? 39.397 -32.526 -40.602 1.00 83.94 195 SER A O 1
ATOM 1529 N N . ALA A 1 196 ? 41.018 -32.447 -42.151 1.00 83.81 196 ALA A N 1
ATOM 1530 C CA . ALA A 1 196 ? 40.947 -30.997 -42.343 1.00 83.81 196 ALA A CA 1
ATOM 1531 C C . ALA A 1 196 ? 39.593 -30.579 -42.943 1.00 83.81 196 ALA A C 1
ATOM 1533 O O . ALA A 1 196 ? 38.933 -29.674 -42.424 1.00 83.81 196 ALA A O 1
ATOM 1534 N N . ASP A 1 197 ? 39.136 -31.304 -43.965 1.00 89.38 197 ASP A N 1
ATOM 1535 C CA . ASP A 1 197 ? 37.831 -31.116 -44.595 1.00 89.38 197 ASP A CA 1
ATOM 1536 C C . ASP A 1 197 ? 36.684 -31.332 -43.594 1.00 89.38 197 ASP A C 1
ATOM 1538 O O . ASP A 1 197 ? 35.768 -30.509 -43.496 1.00 8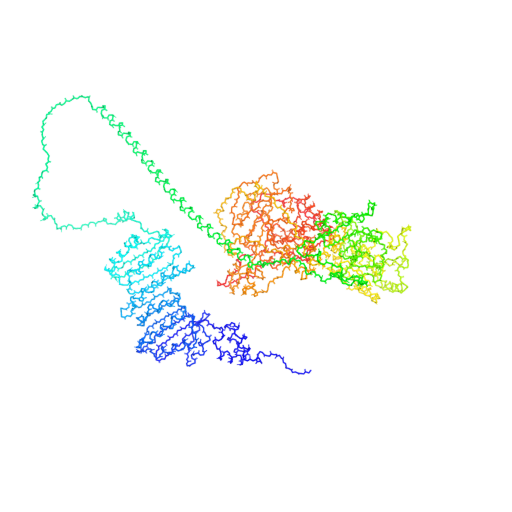9.38 197 ASP A O 1
ATOM 1542 N N . ALA A 1 198 ? 36.753 -32.392 -42.781 1.00 87.38 198 ALA A N 1
ATOM 1543 C CA . ALA A 1 198 ? 35.755 -32.674 -41.749 1.00 87.38 198 ALA A CA 1
ATOM 1544 C C . ALA A 1 198 ? 35.640 -31.548 -40.704 1.00 87.38 198 ALA A C 1
ATOM 1546 O O . ALA A 1 198 ? 34.527 -31.224 -40.280 1.00 87.38 198 ALA A O 1
ATOM 1547 N N . ALA A 1 199 ? 36.756 -30.924 -40.312 1.00 84.56 199 ALA A N 1
ATOM 1548 C CA . ALA A 1 199 ? 36.756 -29.810 -39.362 1.00 84.56 199 ALA A CA 1
ATOM 1549 C C . ALA A 1 199 ? 36.046 -28.570 -39.920 1.00 84.56 199 ALA A C 1
ATOM 1551 O O . ALA A 1 199 ? 35.209 -27.975 -39.236 1.00 84.56 199 ALA A O 1
ATOM 1552 N N . VAL A 1 200 ? 36.324 -28.209 -41.176 1.00 88.12 200 VAL A N 1
ATOM 1553 C CA . VAL A 1 200 ? 35.696 -27.051 -41.831 1.00 88.12 200 VAL A CA 1
ATOM 1554 C C . VAL A 1 200 ? 34.209 -27.303 -42.102 1.00 88.12 200 VAL A C 1
ATOM 1556 O O . VAL A 1 200 ? 33.381 -26.427 -41.851 1.00 88.12 200 VAL A O 1
ATOM 1559 N N . LEU A 1 201 ? 33.836 -28.514 -42.531 1.00 88.75 201 LEU A N 1
ATOM 1560 C CA . LEU A 1 201 ? 32.431 -28.898 -42.711 1.00 88.75 201 LEU A CA 1
ATOM 1561 C C . LEU A 1 201 ? 31.654 -28.890 -41.394 1.00 88.75 201 LEU A C 1
ATOM 1563 O O . LEU A 1 201 ? 30.492 -28.482 -41.361 1.00 88.75 201 LEU A O 1
ATOM 1567 N N . LYS A 1 202 ? 32.277 -29.332 -40.299 1.00 85.44 202 LYS A N 1
ATOM 1568 C CA . LYS A 1 202 ? 31.667 -29.264 -38.973 1.00 85.44 202 LYS A CA 1
ATOM 1569 C C . LYS A 1 202 ? 31.424 -27.820 -38.548 1.00 85.44 202 LYS A C 1
ATOM 1571 O O . LYS A 1 202 ? 30.316 -27.521 -38.117 1.00 85.44 202 LYS A O 1
ATOM 1576 N N . PHE A 1 203 ? 32.401 -26.931 -38.731 1.00 86.69 203 PHE A N 1
ATOM 1577 C CA . PHE A 1 203 ? 32.217 -25.503 -38.465 1.00 86.69 203 PHE A CA 1
ATOM 1578 C C . PHE A 1 203 ? 31.069 -24.913 -39.300 1.00 86.69 203 PHE A C 1
ATOM 1580 O O . PHE A 1 203 ? 30.186 -24.259 -38.747 1.00 86.69 203 PHE A O 1
ATOM 1587 N N . ALA A 1 204 ? 31.008 -25.216 -40.602 1.00 85.50 204 ALA A N 1
ATOM 1588 C CA . ALA A 1 204 ? 29.912 -24.783 -41.473 1.00 85.50 204 ALA A CA 1
ATOM 1589 C C . ALA A 1 204 ? 28.530 -25.259 -40.979 1.00 85.50 204 ALA A C 1
ATOM 1591 O O . ALA A 1 204 ? 27.572 -24.484 -40.962 1.00 85.50 204 ALA A O 1
ATOM 1592 N N . ARG A 1 205 ? 28.424 -26.509 -40.505 1.00 84.81 205 ARG A N 1
ATOM 1593 C CA . ARG A 1 205 ? 27.189 -27.043 -39.904 1.00 84.81 205 ARG A CA 1
ATOM 1594 C C . ARG A 1 205 ? 26.856 -26.381 -38.571 1.00 84.81 205 ARG A C 1
ATOM 1596 O O . ARG A 1 205 ? 25.707 -26.002 -38.361 1.00 84.81 205 ARG A O 1
ATOM 1603 N N . ASP A 1 206 ? 27.831 -26.236 -37.679 1.00 80.06 206 ASP A N 1
ATOM 1604 C CA . ASP A 1 206 ? 27.626 -25.642 -36.357 1.00 80.06 206 ASP A CA 1
ATOM 1605 C C . ASP A 1 206 ? 27.160 -24.180 -36.485 1.00 80.06 206 ASP A C 1
ATOM 1607 O O . ASP A 1 206 ? 26.231 -23.783 -35.780 1.00 80.06 206 ASP A O 1
ATOM 1611 N N . MET A 1 207 ? 27.697 -23.424 -37.455 1.00 80.69 207 MET A N 1
ATOM 1612 C CA . MET A 1 207 ? 27.207 -22.084 -37.812 1.00 80.69 207 MET A CA 1
ATOM 1613 C C . MET A 1 207 ? 25.727 -22.080 -38.226 1.00 80.69 207 MET A C 1
ATOM 1615 O O . MET A 1 207 ? 24.985 -21.174 -37.851 1.00 80.69 207 MET A O 1
ATOM 1619 N N . ARG A 1 208 ? 25.277 -23.092 -38.979 1.00 73.62 208 ARG A N 1
ATOM 1620 C CA . ARG A 1 208 ? 23.894 -23.190 -39.471 1.00 73.62 208 ARG A CA 1
ATOM 1621 C C . ARG A 1 208 ? 22.895 -23.618 -38.394 1.00 73.62 208 ARG A C 1
ATOM 1623 O O . ARG A 1 208 ? 21.763 -23.147 -38.401 1.00 73.62 208 ARG A O 1
ATOM 1630 N N . TYR A 1 209 ? 23.273 -24.534 -37.500 1.00 71.12 209 TYR A N 1
ATOM 1631 C CA . TYR A 1 209 ? 22.340 -25.144 -36.539 1.00 71.12 209 TYR A CA 1
ATOM 1632 C C . TYR A 1 209 ? 22.336 -24.473 -35.155 1.00 71.12 209 TYR A C 1
ATOM 1634 O O . TYR A 1 209 ? 21.341 -24.579 -34.439 1.00 71.12 209 TYR A O 1
ATOM 1642 N N . LYS A 1 210 ? 23.393 -23.742 -34.772 1.00 65.75 210 LYS A N 1
ATOM 1643 C CA . LYS A 1 210 ? 23.498 -23.034 -33.478 1.00 65.75 210 LYS A CA 1
ATOM 1644 C C . LYS A 1 210 ? 23.351 -21.511 -33.635 1.00 65.75 210 LYS A C 1
ATOM 1646 O O . LYS A 1 210 ? 24.132 -20.749 -33.074 1.00 65.75 210 LYS A O 1
ATOM 1651 N N . LEU A 1 211 ? 22.309 -21.078 -34.352 1.00 52.97 211 LEU A N 1
ATOM 1652 C CA . LEU A 1 211 ? 22.014 -19.705 -34.830 1.00 52.97 211 LEU A CA 1
ATOM 1653 C C . LEU A 1 211 ? 22.038 -18.545 -33.800 1.00 52.97 211 LEU A C 1
ATOM 1655 O O . LEU A 1 211 ? 21.778 -17.411 -34.182 1.00 52.97 211 LEU A O 1
ATOM 1659 N N . ARG A 1 212 ? 22.313 -18.781 -32.510 1.00 51.62 212 ARG A N 1
ATOM 1660 C CA . ARG A 1 212 ? 22.366 -17.750 -31.447 1.00 51.62 212 ARG A CA 1
ATOM 1661 C C . ARG A 1 212 ? 23.726 -17.626 -30.756 1.00 51.62 212 ARG A C 1
ATOM 1663 O O . ARG A 1 212 ? 23.835 -16.957 -29.732 1.00 51.62 212 ARG A O 1
ATOM 1670 N N . ILE A 1 213 ? 24.751 -18.304 -31.268 1.00 58.09 213 ILE A N 1
ATOM 1671 C CA . ILE A 1 213 ? 26.106 -18.253 -30.720 1.00 58.09 213 ILE A CA 1
ATOM 1672 C C . ILE A 1 213 ? 27.041 -17.859 -31.862 1.00 58.09 213 ILE A C 1
ATOM 1674 O O . ILE A 1 213 ? 27.213 -18.607 -32.817 1.00 58.09 213 ILE A O 1
ATOM 1678 N N . ASN A 1 214 ? 27.638 -16.672 -31.770 1.00 64.81 214 ASN A N 1
ATOM 1679 C CA . ASN A 1 214 ? 28.677 -16.213 -32.688 1.00 64.81 214 ASN A CA 1
ATOM 1680 C C . ASN A 1 214 ? 29.965 -16.995 -32.371 1.00 64.81 214 ASN A C 1
ATOM 1682 O O . ASN A 1 214 ? 30.626 -16.708 -31.371 1.00 64.81 214 ASN A O 1
ATOM 1686 N N . ILE A 1 215 ? 30.267 -18.040 -33.149 1.00 68.75 215 ILE A N 1
ATOM 1687 C CA . ILE A 1 215 ? 31.380 -18.962 -32.875 1.00 68.75 215 ILE A CA 1
ATOM 1688 C C . ILE A 1 215 ? 32.597 -18.511 -33.694 1.00 68.75 215 ILE A C 1
ATOM 1690 O O . ILE A 1 215 ? 32.597 -18.696 -34.911 1.00 68.75 215 ILE A O 1
ATOM 1694 N N . PRO A 1 216 ? 33.644 -17.926 -33.080 1.00 75.19 216 PRO A N 1
ATOM 1695 C CA . PRO A 1 216 ? 34.867 -17.624 -33.807 1.00 75.19 216 PRO A CA 1
ATOM 1696 C C . PRO A 1 216 ? 35.568 -18.926 -34.209 1.00 75.19 216 PRO A C 1
ATOM 1698 O O . PRO A 1 216 ? 35.684 -19.831 -33.383 1.00 75.19 216 PRO A O 1
ATOM 1701 N N . PHE A 1 217 ? 36.048 -19.015 -35.452 1.00 83.31 217 PHE A N 1
ATOM 1702 C CA . PHE A 1 217 ? 36.774 -20.195 -35.930 1.00 83.31 217 PHE A CA 1
ATOM 1703 C C . PHE A 1 217 ? 38.121 -19.857 -36.552 1.00 83.31 217 PHE A C 1
ATOM 1705 O O . PHE A 1 217 ? 38.203 -19.073 -37.493 1.00 83.31 217 PHE A O 1
ATOM 1712 N N . VAL A 1 218 ? 39.192 -20.471 -36.057 1.00 82.06 218 VAL A N 1
ATOM 1713 C CA . VAL A 1 218 ? 40.530 -20.327 -36.646 1.00 82.06 218 VAL A CA 1
ATOM 1714 C C . VAL A 1 218 ? 41.083 -21.698 -36.996 1.00 82.06 218 VAL A C 1
ATOM 1716 O O . VAL A 1 218 ? 41.191 -22.548 -36.113 1.00 82.06 218 VAL A O 1
ATOM 1719 N N . ALA A 1 219 ? 41.471 -21.896 -38.258 1.00 83.25 219 ALA A N 1
ATOM 1720 C CA . ALA A 1 219 ? 42.104 -23.128 -38.719 1.00 83.25 219 ALA A CA 1
ATOM 1721 C C . ALA A 1 219 ? 43.391 -22.854 -39.507 1.00 83.25 219 ALA A C 1
ATOM 1723 O O . ALA A 1 219 ? 43.404 -22.048 -40.435 1.00 83.25 219 ALA A O 1
ATOM 1724 N N . GLU A 1 220 ? 44.463 -23.565 -39.161 1.00 81.31 220 GLU A N 1
ATOM 1725 C CA . GLU A 1 220 ? 45.711 -23.620 -39.934 1.00 81.31 220 GLU A CA 1
ATOM 1726 C C . GLU A 1 220 ? 45.993 -25.080 -40.315 1.00 81.31 220 GLU A C 1
ATOM 1728 O O . GLU A 1 220 ? 46.340 -25.903 -39.458 1.00 81.31 220 GLU A O 1
ATOM 1733 N N . VAL A 1 221 ? 45.790 -25.404 -41.594 1.00 83.19 221 VAL A N 1
ATOM 1734 C CA . VAL A 1 221 ? 45.868 -26.767 -42.154 1.00 83.19 221 VAL A CA 1
ATOM 1735 C C . VAL A 1 221 ? 46.700 -26.774 -43.437 1.00 83.19 221 VAL A C 1
ATOM 1737 O O . VAL A 1 221 ? 47.076 -25.724 -43.938 1.00 83.19 221 VAL A O 1
ATOM 1740 N N . SER A 1 222 ? 47.044 -27.941 -43.968 1.00 74.12 222 SER A N 1
ATOM 1741 C CA . SER A 1 222 ? 47.919 -28.049 -45.141 1.00 74.12 222 SER A CA 1
ATOM 1742 C C . SER A 1 222 ? 47.155 -28.102 -46.454 1.00 74.12 222 SER A C 1
ATOM 1744 O O . SER A 1 222 ? 47.429 -27.319 -47.359 1.00 74.12 222 SER A O 1
ATOM 1746 N N . GLU A 1 223 ? 46.159 -28.976 -46.534 1.00 79.12 223 GLU A N 1
ATOM 1747 C CA . GLU A 1 223 ? 45.335 -29.215 -47.715 1.00 79.12 223 GLU A CA 1
ATOM 1748 C C . GLU A 1 223 ? 43.852 -29.143 -47.339 1.00 79.12 223 GLU A C 1
ATOM 1750 O O . GLU A 1 223 ? 43.442 -29.667 -46.304 1.00 79.12 223 GLU A O 1
ATOM 1755 N N . LEU A 1 224 ? 43.050 -28.501 -48.191 1.00 89.50 224 LEU A N 1
ATOM 1756 C CA . LEU A 1 224 ? 41.588 -28.452 -48.106 1.00 89.50 224 LEU A CA 1
ATOM 1757 C C . LEU A 1 224 ? 41.006 -28.709 -49.490 1.00 89.50 224 LEU A C 1
ATOM 1759 O O . LEU A 1 224 ? 41.590 -28.291 -50.489 1.00 89.50 224 LEU A O 1
ATOM 1763 N N . SER A 1 225 ? 39.862 -29.375 -49.577 1.00 90.69 225 SER A N 1
ATOM 1764 C CA . SER A 1 225 ? 39.186 -29.587 -50.858 1.00 90.69 225 SER A CA 1
ATOM 1765 C C . SER A 1 225 ? 38.471 -28.312 -51.342 1.00 90.69 225 SER A C 1
ATOM 1767 O O . SER A 1 225 ? 37.804 -27.652 -50.535 1.00 90.69 225 SER A O 1
ATOM 1769 N N . PRO A 1 226 ? 38.534 -27.970 -52.648 1.00 89.62 226 PRO A N 1
ATOM 1770 C CA . PRO A 1 226 ? 37.789 -26.841 -53.216 1.00 89.62 226 PRO A CA 1
ATOM 1771 C C . PRO A 1 226 ? 36.288 -26.877 -52.893 1.00 89.62 226 PRO A C 1
ATOM 1773 O O . PRO A 1 226 ? 35.686 -25.852 -52.580 1.00 89.62 226 PRO A O 1
ATOM 1776 N N . GLU A 1 227 ? 35.691 -28.072 -52.896 1.00 91.38 227 GLU A N 1
ATOM 1777 C CA . GLU A 1 227 ? 34.274 -28.309 -52.611 1.00 91.38 227 GLU A CA 1
ATOM 1778 C C . GLU A 1 227 ? 33.889 -27.880 -51.187 1.00 91.38 227 GLU A C 1
ATOM 1780 O O . GLU A 1 227 ? 32.821 -27.306 -50.966 1.00 91.38 227 GLU A O 1
ATOM 1785 N N . VAL A 1 228 ? 34.767 -28.126 -50.211 1.00 92.31 228 VAL A N 1
ATOM 1786 C CA . VAL A 1 228 ? 34.536 -27.790 -48.798 1.00 92.31 228 VAL A CA 1
ATOM 1787 C C . VAL A 1 228 ? 34.592 -26.283 -48.585 1.00 92.31 228 VAL A C 1
ATOM 1789 O O . VAL A 1 228 ? 33.763 -25.726 -47.863 1.00 92.31 228 VAL A O 1
ATOM 1792 N N . VAL A 1 229 ? 35.526 -25.609 -49.257 1.00 91.69 229 VAL A N 1
ATOM 1793 C CA . VAL A 1 229 ? 35.642 -24.149 -49.221 1.00 91.69 229 VAL A CA 1
ATOM 1794 C C . VAL A 1 229 ? 34.411 -23.488 -49.842 1.00 91.69 229 VAL A C 1
ATOM 1796 O O . VAL A 1 229 ? 33.842 -22.569 -49.252 1.00 91.69 229 VAL A O 1
ATOM 1799 N N . VAL A 1 230 ? 33.950 -23.981 -50.994 1.00 92.06 230 VAL A N 1
ATOM 1800 C CA . VAL A 1 230 ? 32.720 -23.492 -51.631 1.00 92.06 230 VAL A CA 1
ATOM 1801 C C . VAL A 1 230 ? 31.501 -23.717 -50.734 1.00 92.06 230 VAL A C 1
ATOM 1803 O O . VAL A 1 230 ? 30.683 -22.809 -50.574 1.00 92.06 230 VAL A O 1
ATOM 1806 N N . HIS A 1 231 ? 31.396 -24.884 -50.092 1.00 91.31 231 HIS A N 1
ATOM 1807 C CA . HIS A 1 231 ? 30.314 -25.167 -49.150 1.00 91.31 231 HIS A CA 1
ATOM 1808 C C . HIS A 1 231 ? 30.316 -24.193 -47.963 1.00 91.31 231 HIS A C 1
ATOM 1810 O O . HIS A 1 231 ? 29.272 -23.640 -47.625 1.00 91.31 231 HIS A O 1
ATOM 1816 N N . LEU A 1 232 ? 31.485 -23.916 -47.378 1.00 91.44 232 LEU A N 1
ATOM 1817 C CA . LEU A 1 232 ? 31.633 -22.933 -46.304 1.00 91.44 232 LEU A CA 1
ATOM 1818 C C . LEU A 1 232 ? 31.159 -21.536 -46.735 1.00 91.44 232 LEU A C 1
ATOM 1820 O O . LEU A 1 232 ? 30.392 -20.901 -46.011 1.00 91.44 232 LEU A O 1
ATOM 1824 N N . ILE A 1 233 ? 31.596 -21.067 -47.911 1.00 91.25 233 ILE A N 1
ATOM 1825 C CA . ILE A 1 233 ? 31.193 -19.763 -48.459 1.00 91.25 233 ILE A CA 1
ATOM 1826 C C . ILE A 1 233 ? 29.677 -19.726 -48.649 1.00 91.25 233 ILE A C 1
ATOM 1828 O O . ILE A 1 233 ? 29.024 -18.784 -48.203 1.00 91.25 233 ILE A O 1
ATOM 1832 N N . LYS A 1 234 ? 29.111 -20.768 -49.266 1.00 89.06 234 LYS A N 1
ATOM 1833 C CA . LYS A 1 234 ? 27.677 -20.882 -49.532 1.00 89.06 234 LYS A CA 1
ATOM 1834 C C . LYS A 1 234 ? 26.852 -20.834 -48.251 1.00 89.06 234 LYS A C 1
ATOM 1836 O O . LYS A 1 234 ? 25.873 -20.103 -48.220 1.00 89.06 234 LYS A O 1
ATOM 1841 N N . GLU A 1 235 ? 27.225 -21.567 -47.207 1.00 88.12 235 GLU A N 1
ATOM 1842 C CA . GLU A 1 235 ? 26.476 -21.548 -45.945 1.00 88.12 235 GLU A CA 1
ATOM 1843 C C . GLU A 1 235 ? 26.592 -20.185 -45.246 1.00 88.12 235 GLU A C 1
ATOM 1845 O O . GLU A 1 235 ? 25.594 -19.651 -44.769 1.00 88.12 235 GLU A O 1
ATOM 1850 N N . TRP A 1 236 ? 27.775 -19.563 -45.247 1.00 89.38 236 TRP A N 1
ATOM 1851 C CA . TRP A 1 236 ? 28.005 -18.296 -44.548 1.00 89.38 236 TRP A CA 1
ATOM 1852 C C . TRP A 1 236 ? 27.271 -17.100 -45.175 1.00 89.38 236 TRP A C 1
ATOM 1854 O O . TRP A 1 236 ? 26.720 -16.275 -44.445 1.00 89.38 236 TRP A O 1
ATOM 1864 N N . ILE A 1 237 ? 27.212 -16.994 -46.513 1.00 86.31 237 ILE A N 1
ATOM 1865 C CA . ILE A 1 237 ? 26.623 -15.820 -47.192 1.00 86.31 237 ILE A CA 1
ATOM 1866 C C . ILE A 1 237 ? 25.119 -15.636 -46.933 1.00 86.31 237 ILE A C 1
ATOM 1868 O O . ILE A 1 237 ? 24.611 -14.543 -47.177 1.00 86.31 237 ILE A O 1
ATOM 1872 N N . PHE A 1 238 ? 24.404 -16.658 -46.454 1.00 82.38 238 PHE A N 1
ATOM 1873 C CA . PHE A 1 238 ? 22.967 -16.582 -46.160 1.00 82.38 238 PHE A CA 1
ATOM 1874 C C . PHE A 1 238 ? 22.642 -16.367 -44.671 1.00 82.38 238 PHE A C 1
ATOM 1876 O O . PHE A 1 238 ? 21.477 -16.162 -44.339 1.00 82.38 238 PHE A O 1
ATOM 1883 N N . ILE A 1 239 ? 23.629 -16.396 -43.767 1.00 78.44 239 ILE A N 1
ATOM 1884 C CA . ILE A 1 239 ? 23.389 -16.288 -42.317 1.00 78.44 239 ILE A CA 1
ATOM 1885 C C . ILE A 1 239 ? 23.302 -14.802 -41.896 1.00 78.44 239 ILE A C 1
ATOM 1887 O O . ILE A 1 239 ? 24.202 -14.035 -42.243 1.00 78.44 239 ILE A O 1
ATOM 1891 N N . PRO A 1 240 ? 22.260 -14.357 -41.158 1.00 67.31 240 PRO A N 1
ATOM 1892 C CA . PRO A 1 240 ? 22.081 -12.948 -40.762 1.00 67.31 240 PRO A CA 1
ATOM 1893 C C . PRO A 1 240 ? 23.142 -12.423 -39.780 1.00 67.31 240 PRO A C 1
ATOM 1895 O O . PRO A 1 240 ? 23.698 -11.346 -39.984 1.00 67.31 240 PRO A O 1
ATOM 1898 N N . GLU A 1 241 ? 23.468 -13.201 -38.742 1.00 66.88 241 GLU A N 1
ATOM 1899 C CA . GLU A 1 241 ? 24.553 -12.920 -37.792 1.00 66.88 241 GLU A CA 1
ATOM 1900 C C . GLU A 1 241 ? 25.765 -13.796 -38.122 1.00 66.88 241 GLU A C 1
ATOM 1902 O O . GLU A 1 241 ? 25.921 -14.916 -37.638 1.00 66.88 241 GLU A O 1
ATOM 1907 N N . SER A 1 242 ? 26.624 -13.306 -39.011 1.00 66.31 242 SER A N 1
ATOM 1908 C CA . SER A 1 242 ? 27.753 -14.087 -39.508 1.00 66.31 242 SER A CA 1
ATOM 1909 C C . SER A 1 242 ? 28.837 -14.326 -38.450 1.00 66.31 242 SER A C 1
ATOM 1911 O O . SER A 1 242 ? 29.331 -13.386 -37.820 1.00 66.31 242 SER A O 1
ATOM 1913 N N . SER A 1 243 ? 29.281 -15.578 -38.305 1.00 74.81 243 SER A N 1
ATOM 1914 C CA . SER A 1 243 ? 30.435 -15.915 -37.460 1.00 74.81 243 SER A CA 1
ATOM 1915 C C . SER A 1 243 ? 31.750 -15.432 -38.084 1.00 74.81 243 SER A C 1
ATOM 1917 O O . SER A 1 243 ? 31.903 -15.432 -39.308 1.00 74.81 243 SER A O 1
ATOM 1919 N N . ILE A 1 244 ? 32.695 -14.975 -37.256 1.00 81.12 244 ILE A N 1
ATOM 1920 C CA . ILE A 1 244 ? 34.028 -14.541 -37.714 1.00 81.12 244 ILE A CA 1
ATOM 1921 C C . ILE A 1 244 ? 34.928 -15.771 -37.830 1.00 81.12 244 ILE A C 1
ATOM 1923 O O . ILE A 1 244 ? 34.969 -16.585 -36.912 1.00 81.12 244 ILE A O 1
ATOM 1927 N N . PHE A 1 245 ? 35.677 -15.906 -38.923 1.00 89.50 245 PHE A N 1
ATOM 1928 C CA . PHE A 1 245 ? 36.624 -17.007 -39.060 1.00 89.50 245 PHE A CA 1
ATOM 1929 C C . PHE A 1 245 ? 37.885 -16.628 -39.838 1.00 89.50 245 PHE A C 1
ATOM 1931 O O . PHE A 1 245 ? 37.880 -15.677 -40.612 1.00 89.50 245 PHE A O 1
ATOM 1938 N N . GLN A 1 246 ? 38.965 -17.379 -39.641 1.00 88.56 246 GLN A N 1
ATOM 1939 C CA . GLN A 1 246 ? 40.177 -17.290 -40.450 1.00 88.56 246 GLN A CA 1
ATOM 1940 C C . GLN A 1 246 ? 40.709 -18.697 -40.716 1.00 88.56 246 GLN A C 1
ATOM 1942 O O . GLN A 1 246 ? 41.110 -19.400 -39.789 1.00 88.56 246 GLN A O 1
ATOM 1947 N N . ILE A 1 247 ? 40.720 -19.104 -41.982 1.00 90.88 247 ILE A N 1
ATOM 1948 C CA . ILE A 1 247 ? 41.227 -20.409 -42.409 1.00 90.88 247 ILE A CA 1
ATOM 1949 C C . ILE A 1 247 ? 42.420 -20.183 -43.331 1.00 90.88 247 ILE A C 1
ATOM 1951 O O . ILE A 1 247 ? 42.292 -19.490 -44.338 1.00 90.88 247 ILE A O 1
ATOM 1955 N N . THR A 1 248 ? 43.561 -20.776 -42.989 1.00 88.12 248 THR A N 1
ATOM 1956 C CA . THR A 1 248 ? 44.805 -20.719 -43.765 1.00 88.12 248 THR A CA 1
ATOM 1957 C C . THR A 1 248 ? 45.194 -22.126 -44.207 1.00 88.12 248 THR A C 1
ATOM 1959 O O . THR A 1 248 ? 45.281 -23.020 -43.361 1.00 88.12 248 THR A O 1
ATOM 1962 N N . PHE A 1 249 ? 45.463 -22.319 -45.502 1.00 88.88 249 PHE A N 1
ATOM 1963 C CA . PHE A 1 249 ? 45.954 -23.590 -46.045 1.00 88.88 249 PHE A CA 1
ATOM 1964 C C . PHE A 1 249 ? 46.993 -23.419 -47.158 1.00 88.88 249 PHE A C 1
ATOM 1966 O O . PHE A 1 249 ? 46.994 -22.395 -47.831 1.00 88.88 249 PHE A O 1
ATOM 1973 N N . THR A 1 250 ? 47.899 -24.389 -47.330 1.00 80.50 250 THR A N 1
ATOM 1974 C CA . THR A 1 250 ? 49.093 -24.306 -48.207 1.00 80.50 250 THR A CA 1
ATOM 1975 C C . THR A 1 250 ? 49.004 -25.118 -49.508 1.00 80.50 250 THR A C 1
ATOM 1977 O O . THR A 1 250 ? 49.929 -25.082 -50.309 1.00 80.50 250 THR A O 1
ATOM 1980 N N . GLY A 1 251 ? 47.926 -25.879 -49.717 1.00 76.62 251 GLY A N 1
ATOM 1981 C CA . GLY A 1 251 ? 47.682 -26.713 -50.904 1.00 76.62 251 GLY A CA 1
ATOM 1982 C C . GLY A 1 251 ? 46.830 -26.035 -51.984 1.00 76.62 251 GLY A C 1
ATOM 1983 O O . GLY A 1 251 ? 45.986 -26.692 -52.584 1.00 76.62 251 GLY A O 1
ATOM 1984 N N . CYS A 1 252 ? 46.979 -24.721 -52.172 1.00 83.00 252 CYS A N 1
ATOM 1985 C CA . CYS A 1 252 ? 46.180 -23.900 -53.086 1.00 83.00 252 CYS A CA 1
ATOM 1986 C C . CYS A 1 252 ? 46.961 -23.640 -54.389 1.00 83.00 252 CYS A C 1
ATOM 1988 O O . CYS A 1 252 ? 47.390 -22.518 -54.659 1.00 83.00 252 CYS A O 1
ATOM 1990 N N . ASP A 1 253 ? 47.233 -24.699 -55.152 1.00 82.88 253 ASP A N 1
ATOM 1991 C CA . ASP A 1 253 ? 47.974 -24.620 -56.414 1.00 82.88 253 ASP A CA 1
ATOM 1992 C C . ASP A 1 253 ? 47.082 -24.219 -57.609 1.00 82.88 253 ASP A C 1
ATOM 1994 O O . ASP A 1 253 ? 45.888 -23.939 -57.474 1.00 82.88 253 ASP A O 1
ATOM 1998 N N . HIS A 1 254 ? 47.675 -24.131 -58.803 1.00 82.56 254 HIS A N 1
ATOM 1999 C CA . HIS A 1 254 ? 46.959 -23.681 -59.998 1.00 82.56 254 HIS A CA 1
ATOM 2000 C C . HIS A 1 254 ? 45.791 -24.611 -60.374 1.00 82.56 254 HIS A C 1
ATOM 2002 O O . HIS A 1 254 ? 44.715 -24.125 -60.722 1.00 82.56 254 HIS A O 1
ATOM 2008 N N . ASP A 1 255 ? 45.970 -25.927 -60.235 1.00 84.25 255 ASP A N 1
ATOM 2009 C CA . ASP A 1 255 ? 44.927 -26.920 -60.517 1.00 84.25 255 ASP A CA 1
ATOM 2010 C C . ASP A 1 255 ? 43.783 -26.832 -59.492 1.00 84.25 255 ASP A C 1
ATOM 2012 O O . ASP A 1 255 ? 42.605 -26.932 -59.851 1.00 84.25 255 ASP A O 1
ATOM 2016 N N . TRP A 1 256 ? 44.108 -26.569 -58.221 1.00 90.94 256 TRP A N 1
ATOM 2017 C CA . TRP A 1 256 ? 43.131 -26.294 -57.170 1.00 90.94 256 TRP A CA 1
ATOM 2018 C C . TRP A 1 256 ? 42.281 -25.061 -57.494 1.00 90.94 256 TRP A C 1
ATOM 2020 O O . TRP A 1 256 ? 41.057 -25.112 -57.368 1.00 90.94 256 TRP A O 1
ATOM 2030 N N . LEU A 1 257 ? 42.908 -23.967 -57.947 1.00 85.62 257 LEU A N 1
ATOM 2031 C CA . LEU A 1 257 ? 42.222 -22.716 -58.294 1.00 85.62 257 LEU A CA 1
ATOM 2032 C C . LEU A 1 257 ? 41.295 -22.866 -59.504 1.00 85.62 257 LEU A C 1
ATOM 2034 O O . LEU A 1 257 ? 40.186 -22.329 -59.477 1.00 85.62 257 LEU A O 1
ATOM 2038 N N . ILE A 1 258 ? 41.706 -23.622 -60.530 1.00 85.50 258 ILE A N 1
ATOM 2039 C CA . ILE A 1 258 ? 40.848 -23.942 -61.683 1.00 85.50 258 ILE A CA 1
ATOM 2040 C C . ILE A 1 258 ? 39.607 -24.699 -61.204 1.00 85.50 258 ILE A C 1
ATOM 2042 O O . ILE A 1 258 ? 38.480 -24.275 -61.456 1.00 85.50 258 ILE A O 1
ATOM 2046 N N . ARG A 1 259 ? 39.806 -25.766 -60.423 1.00 90.12 259 ARG A N 1
ATOM 2047 C CA . ARG A 1 259 ? 38.702 -26.578 -59.900 1.00 90.12 259 ARG A CA 1
ATOM 2048 C C . ARG A 1 259 ? 37.782 -25.783 -58.972 1.00 90.12 259 ARG A C 1
ATOM 2050 O O . ARG A 1 259 ? 36.568 -25.942 -59.032 1.00 90.12 259 ARG A O 1
ATOM 2057 N N . PHE A 1 260 ? 38.335 -24.912 -58.131 1.00 90.88 260 PHE A N 1
ATOM 2058 C CA . PHE A 1 260 ? 37.561 -24.004 -57.283 1.00 90.88 260 PHE A CA 1
ATOM 2059 C C . PHE A 1 260 ? 36.689 -23.051 -58.111 1.00 90.88 260 PHE A C 1
ATOM 2061 O O . PHE A 1 260 ? 35.512 -22.869 -57.789 1.00 90.88 260 PHE A O 1
ATOM 2068 N N . SER A 1 261 ? 37.244 -22.483 -59.186 1.00 85.62 261 SER A N 1
ATOM 2069 C CA . SER A 1 261 ? 36.518 -21.600 -60.103 1.00 85.62 261 SER A CA 1
ATOM 2070 C C . SER A 1 261 ? 35.358 -22.330 -60.785 1.00 85.62 261 SER A C 1
ATOM 2072 O O . SER A 1 261 ? 34.233 -21.829 -60.765 1.00 85.62 261 SER A O 1
ATOM 2074 N N . ASP A 1 262 ? 35.595 -23.542 -61.295 1.00 87.88 262 ASP A N 1
ATOM 2075 C CA . ASP A 1 262 ? 34.564 -24.367 -61.938 1.00 87.88 262 ASP A CA 1
ATOM 2076 C C . ASP A 1 262 ? 33.397 -24.672 -60.982 1.00 87.88 262 ASP A C 1
ATOM 2078 O O . ASP A 1 262 ? 32.226 -24.579 -61.358 1.00 87.88 262 ASP A O 1
ATOM 2082 N N . ILE A 1 263 ? 33.694 -24.999 -59.718 1.00 89.38 263 ILE A N 1
ATOM 2083 C CA . ILE A 1 263 ? 32.666 -25.290 -58.705 1.00 89.38 263 ILE A CA 1
ATOM 2084 C C . ILE A 1 263 ? 31.898 -24.014 -58.322 1.00 89.38 263 ILE A C 1
ATOM 2086 O O . ILE A 1 263 ? 30.680 -24.060 -58.142 1.00 89.38 263 ILE A O 1
ATOM 2090 N N . CYS A 1 264 ? 32.567 -22.859 -58.228 1.00 88.06 264 CYS A N 1
ATOM 2091 C CA . CYS A 1 264 ? 31.896 -21.581 -57.971 1.00 88.06 264 CYS A CA 1
ATOM 2092 C C . CYS A 1 264 ? 30.917 -21.209 -59.094 1.00 88.06 264 CYS A C 1
ATOM 2094 O O . CYS A 1 264 ? 29.822 -20.717 -58.806 1.00 88.06 264 CYS A O 1
ATOM 2096 N N . GLU A 1 265 ? 31.276 -21.467 -60.356 1.00 85.31 265 GLU A N 1
ATOM 2097 C CA . GLU A 1 265 ? 30.382 -21.267 -61.500 1.00 85.31 265 GLU A CA 1
ATOM 2098 C C . GLU A 1 265 ? 29.174 -22.211 -61.455 1.00 85.31 265 GLU A C 1
ATOM 2100 O O . GLU A 1 265 ? 28.037 -21.756 -61.621 1.00 85.31 265 GLU A O 1
ATOM 2105 N N . GLN A 1 266 ? 29.394 -23.496 -61.157 1.00 87.31 266 GLN A N 1
ATOM 2106 C CA . GLN A 1 266 ? 28.320 -24.487 -61.007 1.00 87.31 266 GLN A CA 1
ATOM 2107 C C . GLN A 1 266 ? 27.334 -24.114 -59.889 1.00 87.31 266 GLN A C 1
ATOM 2109 O O . GLN A 1 266 ? 26.119 -24.202 -60.074 1.00 87.31 266 GLN A O 1
ATOM 2114 N N . GLU A 1 267 ? 27.841 -23.637 -58.751 1.00 83.50 267 GLU A N 1
ATOM 2115 C CA . GLU A 1 267 ? 27.048 -23.237 -57.579 1.00 83.50 267 GLU A CA 1
ATOM 2116 C C . GLU A 1 267 ? 26.525 -21.785 -57.647 1.00 83.50 267 GLU A C 1
ATOM 2118 O O . GLU A 1 267 ? 25.898 -21.297 -56.702 1.00 83.50 267 GLU A O 1
ATOM 2123 N N . GLN A 1 268 ? 26.745 -21.083 -58.768 1.00 85.12 268 GLN A N 1
ATOM 2124 C CA . GLN A 1 268 ? 26.321 -19.695 -59.010 1.00 85.12 268 GLN A CA 1
ATOM 2125 C C . GLN A 1 268 ? 26.833 -18.684 -57.962 1.00 85.12 268 GLN A C 1
ATOM 2127 O O . GLN A 1 268 ? 26.165 -17.688 -57.645 1.00 85.12 268 GLN A O 1
ATOM 2132 N N . LEU A 1 269 ? 28.033 -18.907 -57.425 1.00 84.75 269 LEU A N 1
ATOM 2133 C CA . LEU A 1 269 ? 28.687 -18.008 -56.477 1.00 84.75 269 LEU A CA 1
ATOM 2134 C C . LEU A 1 269 ? 29.470 -16.921 -57.219 1.00 84.75 269 LEU A C 1
ATOM 2136 O O . LEU A 1 269 ? 30.637 -17.082 -57.564 1.00 84.75 269 LEU A O 1
ATOM 2140 N N . ARG A 1 270 ? 28.817 -15.778 -57.458 1.00 81.06 270 ARG A N 1
ATOM 2141 C CA . ARG A 1 270 ? 29.459 -14.612 -58.082 1.00 81.06 270 ARG A CA 1
ATOM 2142 C C . ARG A 1 270 ? 30.407 -13.921 -57.102 1.00 81.06 270 ARG A C 1
ATOM 2144 O O . ARG A 1 270 ? 29.997 -13.580 -55.994 1.00 81.06 270 ARG A O 1
ATOM 2151 N N . HIS A 1 271 ? 31.623 -13.635 -57.552 1.00 83.44 271 HIS A N 1
ATOM 2152 C CA . HIS A 1 271 ? 32.619 -12.873 -56.803 1.00 83.44 271 HIS A CA 1
ATOM 2153 C C . HIS A 1 271 ? 33.364 -11.886 -57.708 1.00 83.44 271 HIS A C 1
ATOM 2155 O O . HIS A 1 271 ? 33.432 -12.070 -58.922 1.00 83.44 271 HIS A O 1
ATOM 2161 N N . ALA A 1 272 ? 33.979 -10.866 -57.114 1.00 76.00 272 ALA A N 1
ATOM 2162 C CA . ALA A 1 272 ? 34.953 -10.000 -57.780 1.00 76.00 272 ALA A CA 1
ATOM 2163 C C . ALA A 1 272 ? 36.261 -10.052 -56.984 1.00 76.00 272 ALA A C 1
ATOM 2165 O O . ALA A 1 272 ? 36.239 -9.831 -55.780 1.00 76.00 272 ALA A O 1
ATOM 2166 N N . PHE A 1 273 ? 37.388 -10.391 -57.619 1.00 80.50 273 PHE A N 1
ATOM 2167 C CA . PHE A 1 273 ? 38.687 -10.552 -56.933 1.00 80.50 273 PHE A CA 1
ATOM 2168 C C . PHE A 1 273 ? 38.642 -11.495 -55.712 1.00 80.50 273 PHE A C 1
ATOM 2170 O O . PHE A 1 273 ? 39.254 -11.219 -54.682 1.00 80.50 273 PHE A O 1
ATOM 2177 N N . TYR A 1 274 ? 37.889 -12.594 -55.824 1.00 87.19 274 TYR A N 1
ATOM 2178 C CA . TYR A 1 274 ? 37.624 -13.539 -54.735 1.00 87.19 274 TYR A CA 1
ATOM 2179 C C . TYR A 1 274 ? 36.985 -12.914 -53.473 1.00 87.19 274 TYR A C 1
ATOM 2181 O O . TYR A 1 274 ? 37.160 -13.416 -52.358 1.00 87.19 274 TYR A O 1
ATOM 2189 N N . GLU A 1 275 ? 36.226 -11.825 -53.651 1.00 87.12 275 GLU A N 1
ATOM 2190 C CA . GLU A 1 275 ? 35.328 -11.249 -52.647 1.00 87.12 275 GLU A CA 1
ATOM 2191 C C . GLU A 1 275 ? 33.878 -11.692 -52.919 1.00 87.12 275 GLU A C 1
ATOM 2193 O O . GLU A 1 275 ? 33.291 -11.356 -53.952 1.00 87.12 275 GLU A O 1
ATOM 2198 N N . PHE A 1 276 ? 33.306 -12.459 -51.989 1.00 90.56 276 PHE A N 1
ATOM 2199 C CA . PHE A 1 276 ? 31.971 -13.055 -52.067 1.00 90.56 276 PHE A CA 1
ATOM 2200 C C . PHE A 1 276 ? 31.000 -12.268 -51.172 1.00 90.56 276 PHE A C 1
ATOM 2202 O O . PHE A 1 276 ? 31.090 -12.381 -49.944 1.00 90.56 276 PHE A O 1
ATOM 2209 N N . PRO A 1 277 ? 30.086 -11.455 -51.733 1.00 85.81 277 PRO A N 1
ATOM 2210 C CA . PRO A 1 277 ? 29.171 -10.640 -50.939 1.00 85.81 277 PRO A CA 1
ATOM 2211 C C . PRO A 1 277 ? 28.178 -11.506 -50.157 1.00 85.81 277 PRO A C 1
ATOM 2213 O O . PRO A 1 277 ? 27.636 -12.481 -50.683 1.00 85.81 277 PRO A O 1
ATOM 2216 N N . SER A 1 278 ? 27.899 -11.122 -48.910 1.00 84.56 278 SER A N 1
ATOM 2217 C CA . SER A 1 278 ? 26.796 -11.707 -48.152 1.00 84.56 278 SER A CA 1
ATOM 2218 C C . SER A 1 278 ? 25.459 -11.339 -48.805 1.00 84.56 278 SER A C 1
ATOM 2220 O O . SER A 1 278 ? 25.249 -10.222 -49.278 1.00 84.56 278 SER A O 1
ATOM 2222 N N . LYS A 1 279 ? 24.544 -12.309 -48.843 1.00 81.88 279 LYS A N 1
ATOM 2223 C CA . LYS A 1 279 ? 23.164 -12.131 -49.307 1.00 81.88 279 LYS A CA 1
ATOM 2224 C C . LYS A 1 279 ? 22.241 -11.639 -48.189 1.00 81.88 279 LYS A C 1
ATOM 2226 O O . LYS A 1 279 ? 21.179 -11.108 -48.494 1.00 81.88 279 LYS A O 1
ATOM 2231 N N . SER A 1 280 ? 22.642 -11.804 -46.927 1.00 80.19 280 SER A N 1
ATOM 2232 C CA . SER A 1 280 ? 21.912 -11.367 -45.731 1.00 80.19 280 SER A CA 1
ATOM 2233 C C . SER A 1 280 ? 22.357 -9.989 -45.216 1.00 80.19 280 SER A C 1
ATOM 2235 O O . SER A 1 280 ? 21.534 -9.257 -44.675 1.00 80.19 280 SER A O 1
ATOM 2237 N N . ASN A 1 281 ? 23.627 -9.603 -45.400 1.00 79.94 281 ASN A N 1
ATOM 2238 C CA . ASN A 1 281 ? 24.169 -8.309 -44.974 1.00 79.94 281 ASN A CA 1
ATOM 2239 C C . ASN A 1 281 ? 24.959 -7.623 -46.114 1.00 79.94 281 ASN A C 1
ATOM 2241 O O . ASN A 1 281 ? 26.049 -8.080 -46.459 1.00 79.94 281 ASN A O 1
ATOM 2245 N N . PRO A 1 282 ? 24.482 -6.489 -46.664 1.00 76.12 282 PRO A N 1
ATOM 2246 C CA . PRO A 1 282 ? 25.122 -5.822 -47.802 1.00 76.12 282 PRO A CA 1
ATOM 2247 C C . PRO A 1 282 ? 26.502 -5.212 -47.493 1.00 76.12 282 PRO A C 1
ATOM 2249 O O . PRO A 1 282 ? 27.244 -4.898 -48.421 1.00 76.12 282 PRO A O 1
ATOM 2252 N N . TYR A 1 283 ? 26.866 -5.062 -46.216 1.00 78.44 283 TYR A N 1
ATOM 2253 C CA . TYR A 1 283 ? 28.162 -4.542 -45.767 1.00 78.44 283 TYR A CA 1
ATOM 2254 C C . TYR A 1 283 ? 29.100 -5.645 -45.266 1.00 78.44 283 TYR A C 1
ATOM 2256 O O . TYR A 1 283 ? 30.071 -5.359 -44.574 1.00 78.44 283 TYR A O 1
ATOM 2264 N N . ALA A 1 284 ? 28.825 -6.911 -45.580 1.00 82.56 284 ALA A N 1
ATOM 2265 C CA . ALA A 1 284 ? 29.695 -8.018 -45.217 1.00 82.56 284 ALA A CA 1
ATOM 2266 C C . ALA A 1 284 ? 30.027 -8.877 -46.440 1.00 82.56 284 ALA A C 1
ATOM 2268 O O . ALA A 1 284 ? 29.192 -9.093 -47.319 1.00 82.56 284 ALA A O 1
ATOM 2269 N N . HIS A 1 285 ? 31.250 -9.390 -46.502 1.00 89.94 285 HIS A N 1
ATOM 2270 C CA . HIS A 1 285 ? 31.679 -10.292 -47.568 1.00 89.94 285 HIS A CA 1
ATOM 2271 C C . HIS A 1 285 ? 32.772 -11.240 -47.083 1.00 89.94 285 HIS A C 1
ATOM 2273 O O . HIS A 1 285 ? 33.490 -10.928 -46.138 1.00 89.94 285 HIS A O 1
ATOM 2279 N N . ILE A 1 286 ? 32.924 -12.394 -47.728 1.00 91.56 286 ILE A N 1
ATOM 2280 C CA . ILE A 1 286 ? 34.097 -13.254 -47.534 1.00 91.56 286 ILE A CA 1
ATOM 2281 C C . ILE A 1 286 ? 35.178 -12.829 -48.514 1.00 91.56 286 ILE A C 1
ATOM 2283 O O . ILE A 1 286 ? 34.897 -12.655 -49.695 1.00 91.56 286 ILE A O 1
ATOM 2287 N N . LYS A 1 287 ? 36.415 -12.705 -48.037 1.00 90.25 287 LYS A N 1
ATOM 2288 C CA . LYS A 1 287 ? 37.591 -12.453 -48.860 1.00 90.25 287 LYS A CA 1
ATOM 2289 C C . LYS A 1 287 ? 38.524 -13.654 -48.822 1.00 90.25 287 LYS A C 1
ATOM 2291 O O . LYS A 1 287 ? 38.916 -14.105 -47.745 1.00 90.25 287 LYS A O 1
ATOM 2296 N N . MET A 1 288 ? 38.913 -14.132 -50.000 1.00 91.19 288 MET A N 1
ATOM 2297 C CA . MET A 1 288 ? 40.003 -15.091 -50.159 1.00 91.19 288 MET A CA 1
ATOM 2298 C C . MET A 1 288 ? 41.246 -14.370 -50.683 1.00 91.19 288 MET A C 1
ATOM 2300 O O . MET A 1 288 ? 41.209 -13.711 -51.719 1.00 91.19 288 MET A O 1
ATOM 2304 N N . LYS A 1 289 ? 42.358 -14.481 -49.955 1.00 87.50 289 LYS A N 1
ATOM 2305 C CA . LYS A 1 289 ? 43.660 -13.940 -50.349 1.00 87.50 289 LYS A CA 1
ATOM 2306 C C . LYS A 1 289 ? 44.583 -15.085 -50.747 1.00 87.50 289 LYS A C 1
ATOM 2308 O O . LYS A 1 289 ? 44.886 -15.939 -49.916 1.00 87.50 289 LYS A O 1
ATOM 2313 N N . ILE A 1 290 ? 45.048 -15.053 -51.989 1.00 85.00 290 ILE A N 1
ATOM 2314 C CA . ILE A 1 290 ? 45.993 -16.019 -52.552 1.00 85.00 290 ILE A CA 1
ATOM 2315 C C . ILE A 1 290 ? 47.411 -15.457 -52.388 1.00 85.00 290 ILE A C 1
ATOM 2317 O O . ILE A 1 290 ? 47.642 -14.272 -52.637 1.00 85.00 290 ILE A O 1
ATOM 2321 N N . GLN A 1 291 ? 48.348 -16.282 -51.929 1.00 82.88 291 GLN A N 1
ATOM 2322 C CA . GLN A 1 291 ? 49.772 -15.964 -51.838 1.00 82.88 291 GLN A CA 1
ATOM 2323 C C . GLN A 1 291 ? 50.541 -16.831 -52.839 1.00 82.88 291 GLN A C 1
ATOM 2325 O O . GLN A 1 291 ? 50.824 -17.997 -52.569 1.00 82.88 291 GLN A O 1
ATOM 2330 N N . GLU A 1 292 ? 50.878 -16.247 -53.990 1.00 71.19 292 GLU A N 1
ATOM 2331 C CA . GLU A 1 292 ? 51.497 -16.956 -55.123 1.00 71.19 292 GLU A CA 1
ATOM 2332 C C . GLU A 1 292 ? 52.881 -17.543 -54.792 1.00 71.19 292 GLU A C 1
ATOM 2334 O O . GLU A 1 292 ? 53.223 -18.613 -55.278 1.00 71.19 292 GLU A O 1
ATOM 2339 N N . GLU A 1 293 ? 53.665 -16.903 -53.917 1.00 68.31 293 GLU A N 1
ATOM 2340 C CA . GLU A 1 293 ? 55.009 -17.379 -53.544 1.00 68.31 293 GLU A CA 1
ATOM 2341 C C . GLU A 1 293 ? 54.997 -18.634 -52.651 1.00 68.31 293 GLU A C 1
ATOM 2343 O O . GLU A 1 293 ? 55.998 -19.345 -52.570 1.00 68.31 293 GLU A O 1
ATOM 2348 N N . SER A 1 294 ? 53.887 -18.907 -51.956 1.00 69.75 294 SER A N 1
ATOM 2349 C CA . SER A 1 294 ? 53.779 -19.977 -50.953 1.00 69.75 294 SER A CA 1
ATOM 2350 C C . SER A 1 294 ? 52.678 -20.999 -51.248 1.00 69.75 294 SER A C 1
ATOM 2352 O O . SER A 1 294 ? 52.426 -21.859 -50.403 1.00 69.75 294 SER A O 1
ATOM 2354 N N . ASN A 1 295 ? 52.010 -20.895 -52.408 1.00 78.44 295 ASN A N 1
ATOM 2355 C CA . ASN A 1 295 ? 50.800 -21.651 -52.772 1.00 78.44 295 ASN A CA 1
ATOM 2356 C C . ASN A 1 295 ? 49.750 -21.689 -51.644 1.00 78.44 295 ASN A C 1
ATOM 2358 O O . ASN A 1 295 ? 49.008 -22.660 -51.492 1.00 78.44 295 ASN A O 1
ATOM 2362 N N . SER A 1 296 ? 49.696 -20.636 -50.821 1.00 82.56 296 SER A N 1
ATOM 2363 C CA . SER A 1 296 ? 48.820 -20.587 -49.653 1.00 82.56 296 SER A CA 1
ATOM 2364 C C . SER A 1 296 ? 47.636 -19.653 -49.855 1.00 82.56 296 SER A C 1
ATOM 2366 O O . SER A 1 296 ? 47.736 -18.600 -50.483 1.00 82.56 296 SER A O 1
ATOM 2368 N N . CYS A 1 297 ? 46.497 -20.046 -49.299 1.00 87.88 297 CYS A N 1
ATOM 2369 C CA . CYS A 1 297 ? 45.243 -19.319 -49.371 1.00 87.88 297 CYS A CA 1
ATOM 2370 C C . CYS A 1 297 ? 44.731 -19.030 -47.959 1.00 87.88 297 CYS A C 1
ATOM 2372 O O . CYS A 1 297 ? 44.759 -19.890 -47.076 1.00 87.88 297 CYS A O 1
ATOM 2374 N N . VAL A 1 298 ? 44.279 -17.792 -47.746 1.00 90.06 298 VAL A N 1
ATOM 2375 C CA . VAL A 1 298 ? 43.674 -17.338 -46.488 1.00 90.06 298 VAL A CA 1
ATOM 2376 C C . VAL A 1 298 ? 42.253 -16.873 -46.768 1.00 90.06 298 VAL A C 1
ATOM 2378 O O . VAL A 1 298 ? 42.056 -15.984 -47.596 1.00 90.0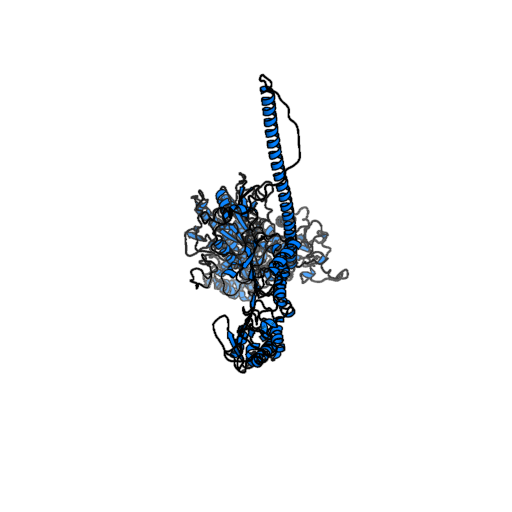6 298 VAL A O 1
ATOM 2381 N N . ILE A 1 299 ? 41.273 -17.438 -46.066 1.00 92.56 299 ILE A N 1
ATOM 2382 C CA . ILE A 1 299 ? 39.855 -17.081 -46.186 1.00 92.56 299 ILE A CA 1
ATOM 2383 C C . ILE A 1 299 ? 39.345 -16.539 -44.862 1.00 92.56 299 ILE A C 1
ATOM 2385 O O . ILE A 1 299 ? 39.530 -17.162 -43.816 1.00 92.56 299 ILE A O 1
ATOM 2389 N N . PHE A 1 300 ? 38.685 -15.385 -44.924 1.00 91.88 300 PHE A N 1
ATOM 2390 C CA . PHE A 1 300 ? 38.108 -14.713 -43.765 1.00 91.88 300 PHE A CA 1
ATOM 2391 C C . PHE A 1 300 ? 36.964 -13.772 -44.177 1.00 91.88 300 PHE A C 1
ATOM 2393 O O . PHE A 1 300 ? 36.965 -13.253 -45.297 1.00 91.88 300 PHE A O 1
ATOM 2400 N N . PRO A 1 301 ? 35.982 -13.517 -43.298 1.00 89.94 301 PRO A N 1
ATOM 2401 C CA . PRO A 1 301 ? 34.950 -12.530 -43.544 1.00 89.94 301 PRO A CA 1
ATOM 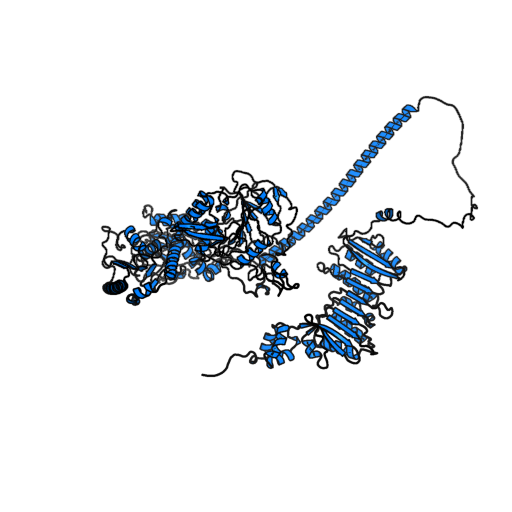2402 C C . PRO A 1 301 ? 35.409 -11.119 -43.162 1.00 89.94 301 PRO A C 1
ATOM 2404 O O . PRO A 1 301 ? 36.070 -10.909 -42.145 1.00 89.94 301 PRO A O 1
ATOM 2407 N N . ILE A 1 302 ? 34.995 -10.139 -43.955 1.00 80.81 302 ILE A N 1
ATOM 2408 C CA . ILE A 1 302 ? 35.095 -8.709 -43.678 1.00 80.81 302 ILE A CA 1
ATOM 2409 C C . ILE A 1 302 ? 33.690 -8.205 -43.351 1.00 80.81 302 ILE A C 1
ATOM 2411 O O . ILE A 1 302 ? 32.738 -8.470 -44.088 1.00 80.81 302 ILE A O 1
ATOM 2415 N N . LYS A 1 303 ? 33.568 -7.497 -42.228 1.00 76.25 303 LYS A N 1
ATOM 2416 C CA . LYS A 1 303 ? 32.336 -6.845 -41.777 1.00 76.25 303 LYS A CA 1
ATOM 2417 C C . LYS A 1 303 ? 32.471 -5.333 -41.954 1.00 76.25 303 LYS A C 1
ATOM 2419 O O . LYS A 1 303 ? 33.582 -4.810 -41.936 1.00 76.25 303 LYS A O 1
ATOM 2424 N N . ASP A 1 304 ? 31.342 -4.666 -42.156 1.00 72.19 304 ASP A N 1
ATOM 2425 C CA . ASP A 1 304 ? 31.204 -3.212 -42.315 1.00 72.19 304 ASP A CA 1
ATOM 2426 C C . ASP A 1 304 ? 31.827 -2.614 -43.593 1.00 72.19 304 ASP A C 1
ATOM 2428 O O . ASP A 1 304 ? 31.906 -1.396 -43.750 1.00 72.19 304 ASP A O 1
ATOM 2432 N N . VAL A 1 305 ? 32.221 -3.462 -44.550 1.00 71.31 305 VAL A N 1
ATOM 2433 C CA . VAL A 1 305 ? 32.721 -3.064 -45.872 1.00 71.31 305 VAL A CA 1
ATOM 2434 C C . VAL A 1 305 ? 32.050 -3.940 -46.940 1.00 71.31 305 VAL A C 1
ATOM 2436 O O . VAL A 1 305 ? 32.163 -5.168 -46.876 1.00 71.31 305 VAL A O 1
ATOM 2439 N N . PRO A 1 306 ? 31.357 -3.358 -47.937 1.00 72.69 306 PRO A N 1
ATOM 2440 C CA . PRO A 1 306 ? 30.755 -4.132 -49.020 1.00 72.69 306 PRO A CA 1
ATOM 2441 C C . PRO A 1 306 ? 31.840 -4.750 -49.917 1.00 72.69 306 PRO A C 1
ATOM 2443 O O . PRO A 1 306 ? 32.933 -4.196 -50.048 1.00 72.69 306 PRO A O 1
ATOM 2446 N N . ALA A 1 307 ? 31.536 -5.882 -50.560 1.00 75.62 307 ALA A N 1
ATOM 2447 C CA . ALA A 1 307 ? 32.428 -6.460 -51.570 1.00 75.62 307 ALA A CA 1
ATOM 2448 C C . ALA A 1 307 ? 32.627 -5.482 -52.739 1.00 75.62 307 ALA A C 1
ATOM 2450 O O . ALA A 1 307 ? 31.703 -4.752 -53.120 1.00 75.62 307 ALA A O 1
ATOM 2451 N N . ARG A 1 308 ? 33.812 -5.492 -53.354 1.00 71.44 308 ARG A N 1
ATOM 2452 C CA . ARG A 1 308 ? 34.082 -4.684 -54.551 1.00 71.44 308 ARG A CA 1
ATOM 2453 C C . ARG A 1 308 ? 33.129 -5.062 -55.689 1.00 71.44 308 ARG A C 1
ATOM 2455 O O . ARG A 1 308 ? 32.907 -6.235 -55.973 1.00 71.44 308 ARG A O 1
ATOM 2462 N N . SER A 1 309 ? 32.577 -4.058 -56.372 1.00 55.75 309 SER A N 1
ATOM 2463 C CA . SER A 1 309 ? 31.762 -4.273 -57.574 1.00 55.75 309 SER A CA 1
ATOM 2464 C C . SER A 1 309 ? 32.628 -4.230 -58.843 1.00 55.75 309 SER A C 1
ATOM 2466 O O . SER A 1 309 ? 33.649 -3.539 -58.846 1.00 55.75 309 SER A O 1
ATOM 2468 N N . PRO A 1 310 ? 32.206 -4.863 -59.956 1.00 51.94 310 PRO A N 1
ATOM 2469 C CA . PRO A 1 310 ? 32.901 -4.767 -61.249 1.00 51.94 310 PRO A CA 1
ATOM 2470 C C . PRO A 1 310 ? 33.108 -3.322 -61.742 1.00 51.94 310 PRO A C 1
ATOM 2472 O O . PRO A 1 310 ? 33.997 -3.053 -62.540 1.00 51.94 310 PRO A O 1
ATOM 2475 N N . ILE A 1 311 ? 32.317 -2.367 -61.238 1.00 45.41 311 ILE A N 1
ATOM 2476 C CA . ILE A 1 311 ? 32.395 -0.939 -61.587 1.00 45.41 311 ILE A CA 1
ATOM 2477 C C . ILE A 1 311 ? 33.648 -0.269 -60.984 1.00 45.41 311 ILE A C 1
ATOM 2479 O O . ILE A 1 311 ? 34.138 0.715 -61.532 1.00 45.41 311 ILE A O 1
ATOM 2483 N N . HIS A 1 312 ? 34.229 -0.823 -59.913 1.00 43.75 312 HIS A N 1
ATOM 2484 C CA . HIS A 1 312 ? 35.456 -0.290 -59.303 1.00 43.75 312 HIS A CA 1
ATOM 2485 C C . HIS A 1 312 ? 36.723 -0.563 -60.134 1.00 43.75 312 HIS A C 1
ATOM 2487 O O . HIS A 1 312 ? 37.756 0.049 -59.880 1.00 43.75 312 HIS A O 1
ATOM 2493 N N . GLN A 1 313 ? 36.647 -1.417 -61.162 1.00 39.16 313 GLN A N 1
ATOM 2494 C CA . GLN A 1 313 ? 37.778 -1.727 -62.043 1.00 39.16 313 GLN A CA 1
ATOM 2495 C C . GLN A 1 313 ? 38.189 -0.532 -62.928 1.00 39.16 313 GLN A C 1
ATOM 2497 O O . GLN A 1 313 ? 39.348 -0.414 -63.304 1.00 39.16 313 GLN A O 1
ATOM 2502 N N . TYR A 1 314 ? 37.274 0.405 -63.208 1.00 37.31 314 TYR A N 1
ATOM 2503 C CA . TYR A 1 314 ? 37.551 1.536 -64.107 1.00 37.31 314 TYR A CA 1
ATOM 2504 C C . TYR A 1 314 ? 38.224 2.746 -63.434 1.00 37.31 314 TYR A C 1
ATOM 2506 O O . TYR A 1 314 ? 38.697 3.648 -64.128 1.00 37.31 314 TYR A O 1
ATOM 2514 N N . LEU A 1 315 ? 38.255 2.791 -62.096 1.00 36.84 315 LEU A N 1
ATOM 2515 C CA . LEU A 1 315 ? 38.719 3.959 -61.334 1.00 36.84 315 LEU A CA 1
ATOM 2516 C C . LEU A 1 315 ? 40.104 3.778 -60.686 1.00 36.84 315 LEU A C 1
ATOM 2518 O O . LEU A 1 315 ? 40.764 4.786 -60.453 1.00 36.84 315 LEU A O 1
ATOM 2522 N N . ASP A 1 316 ? 40.585 2.544 -60.485 1.00 36.12 316 ASP A N 1
ATOM 2523 C CA . ASP A 1 316 ? 41.901 2.272 -59.865 1.00 36.12 316 ASP A CA 1
ATOM 2524 C C . ASP A 1 316 ? 43.044 2.004 -60.875 1.00 36.12 316 ASP A C 1
ATOM 2526 O O . ASP A 1 316 ? 44.215 2.146 -60.528 1.00 36.12 316 ASP A O 1
ATOM 2530 N N . GLU A 1 317 ? 42.757 1.696 -62.149 1.00 34.53 317 GLU A N 1
ATOM 2531 C CA . GLU A 1 317 ? 43.803 1.465 -63.174 1.00 34.53 317 GLU A CA 1
ATOM 2532 C C . GLU A 1 317 ? 44.392 2.758 -63.779 1.00 34.53 317 GLU A C 1
ATOM 2534 O O . GLU A 1 317 ? 45.416 2.717 -64.458 1.00 34.53 317 GLU A O 1
ATOM 2539 N N . ASN A 1 318 ? 43.808 3.931 -63.505 1.00 35.69 318 ASN A N 1
ATOM 2540 C CA . ASN A 1 318 ? 44.245 5.210 -64.091 1.00 35.69 318 ASN A CA 1
ATOM 2541 C C . ASN A 1 318 ? 45.213 6.036 -63.219 1.00 35.69 318 ASN A C 1
ATOM 2543 O O . ASN A 1 318 ? 45.552 7.161 -63.592 1.00 35.69 318 ASN A O 1
ATOM 2547 N N . LEU A 1 319 ? 45.681 5.511 -62.080 1.00 34.12 319 LEU A N 1
ATOM 2548 C CA . LEU A 1 319 ? 46.503 6.272 -61.122 1.00 34.12 319 LEU A CA 1
ATOM 2549 C C . LEU A 1 319 ? 47.892 5.693 -60.806 1.00 34.12 319 LEU A C 1
ATOM 2551 O O . LEU A 1 319 ? 48.617 6.291 -60.015 1.00 34.12 319 LEU A O 1
ATOM 2555 N N . SER A 1 320 ? 48.341 4.631 -61.483 1.00 30.73 320 SER A N 1
ATOM 2556 C CA . SER A 1 320 ? 49.738 4.183 -61.388 1.00 30.73 320 SER A CA 1
ATOM 2557 C C . SER A 1 320 ? 50.345 3.933 -62.765 1.00 30.73 320 SER A C 1
ATOM 2559 O O . SER A 1 320 ? 49.917 3.045 -63.490 1.00 30.73 320 SER A O 1
ATOM 2561 N N . ASN A 1 321 ? 51.420 4.676 -63.049 1.00 29.22 321 ASN A N 1
ATOM 2562 C CA . ASN A 1 321 ? 52.456 4.426 -64.062 1.00 29.22 321 ASN A CA 1
ATOM 2563 C C . ASN A 1 321 ? 52.361 5.232 -65.371 1.00 29.22 321 ASN A C 1
ATOM 2565 O O . ASN A 1 321 ? 52.248 4.697 -66.470 1.00 29.22 321 ASN A O 1
ATOM 2569 N N . ARG A 1 322 ? 52.609 6.545 -65.256 1.00 31.73 322 ARG A N 1
ATOM 2570 C CA . ARG A 1 322 ? 53.520 7.223 -66.193 1.00 31.73 322 ARG A CA 1
ATOM 2571 C C . ARG A 1 322 ? 54.951 7.095 -65.667 1.00 31.73 322 ARG A C 1
ATOM 2573 O O . ARG A 1 322 ? 55.232 7.656 -64.614 1.00 31.73 322 ARG A O 1
ATOM 2580 N N . LEU A 1 323 ? 55.824 6.416 -66.416 1.00 29.28 323 LEU A N 1
ATOM 2581 C CA . LEU A 1 323 ? 57.111 6.930 -66.926 1.00 29.28 323 LEU A CA 1
ATOM 2582 C C . LEU A 1 323 ? 57.989 5.784 -67.467 1.00 29.28 323 LEU A C 1
ATOM 2584 O O . LEU A 1 323 ? 58.672 5.083 -66.734 1.00 29.28 323 LEU A O 1
ATOM 2588 N N . ASP A 1 324 ? 57.927 5.665 -68.792 1.00 32.97 324 ASP A N 1
ATOM 2589 C CA . ASP A 1 324 ? 59.050 5.707 -69.734 1.00 32.97 324 ASP A CA 1
ATOM 2590 C C . ASP A 1 324 ? 60.148 4.619 -69.825 1.00 32.97 324 ASP A C 1
ATOM 2592 O O . ASP A 1 324 ? 61.004 4.440 -68.967 1.00 32.97 324 ASP A O 1
ATOM 2596 N N . LEU A 1 325 ? 60.211 4.115 -71.072 1.00 29.25 325 LEU A N 1
ATOM 2597 C CA . LEU A 1 325 ? 61.384 3.889 -71.933 1.00 29.25 325 LEU A CA 1
ATOM 2598 C C . LEU A 1 325 ? 62.242 2.627 -71.730 1.00 29.25 325 LEU A C 1
ATOM 2600 O O . LEU A 1 325 ? 63.181 2.606 -70.939 1.00 29.25 325 LEU A O 1
ATOM 2604 N N . LYS A 1 326 ? 62.113 1.695 -72.693 1.00 27.39 326 LYS A N 1
ATOM 2605 C CA . LYS A 1 326 ? 63.139 1.521 -73.747 1.00 27.39 326 LYS A CA 1
ATOM 2606 C C . LYS A 1 326 ? 62.669 0.665 -74.938 1.00 27.39 326 LYS A C 1
ATOM 2608 O O . LYS A 1 326 ? 62.362 -0.511 -74.829 1.00 27.39 326 LYS A O 1
ATOM 2613 N N . TYR A 1 327 ? 62.665 1.347 -76.076 1.00 31.83 327 TYR A N 1
ATOM 2614 C CA . TYR A 1 327 ? 62.788 0.921 -77.467 1.00 31.83 327 TYR A CA 1
ATOM 2615 C C . TYR A 1 327 ? 63.447 -0.438 -77.800 1.00 31.83 327 TYR A C 1
ATOM 2617 O O . TYR A 1 327 ? 64.383 -0.887 -77.149 1.00 31.83 327 TYR A O 1
ATOM 2625 N N . VAL A 1 328 ? 63.084 -0.878 -79.016 1.00 28.20 328 VAL A N 1
ATOM 2626 C CA . VAL A 1 328 ? 63.784 -1.786 -79.948 1.00 28.20 328 VAL A CA 1
ATOM 2627 C C . VAL A 1 328 ? 63.490 -3.274 -79.752 1.00 28.20 328 VAL A C 1
ATOM 2629 O O . VAL A 1 328 ? 64.120 -3.895 -78.913 1.00 28.20 328 VAL A O 1
ATOM 2632 N N . PHE A 1 329 ? 62.607 -3.853 -80.588 1.00 26.47 329 PHE A N 1
ATOM 2633 C CA . PHE A 1 329 ? 62.974 -4.895 -81.578 1.00 26.47 329 PHE A CA 1
ATOM 2634 C C . PHE A 1 329 ? 61.763 -5.462 -82.371 1.00 26.47 329 PHE A C 1
ATOM 2636 O O . PHE A 1 329 ? 61.539 -6.658 -82.305 1.00 26.47 329 PHE A O 1
ATOM 2643 N N . LEU A 1 330 ? 60.971 -4.689 -83.145 1.00 29.12 330 LEU A N 1
ATOM 2644 C CA . LEU A 1 330 ? 60.233 -5.300 -84.286 1.00 29.12 330 LEU A CA 1
ATOM 2645 C C . LEU A 1 330 ? 59.671 -4.315 -85.333 1.00 29.12 330 LEU A C 1
ATOM 2647 O O . LEU A 1 330 ? 58.514 -4.387 -85.727 1.00 29.12 330 LEU A O 1
ATOM 2651 N N . ILE A 1 331 ? 60.516 -3.427 -85.864 1.00 42.78 331 ILE A N 1
ATOM 2652 C CA . ILE A 1 331 ? 60.225 -2.743 -87.142 1.00 42.78 331 ILE A CA 1
ATOM 2653 C C . ILE A 1 331 ? 60.422 -3.664 -88.367 1.00 42.78 331 ILE A C 1
ATOM 2655 O O . ILE A 1 331 ? 60.042 -3.291 -89.465 1.00 42.78 331 ILE A O 1
ATOM 2659 N N . ASN A 1 332 ? 60.941 -4.891 -88.237 1.00 30.59 332 ASN A N 1
ATOM 2660 C CA . ASN A 1 332 ? 61.426 -5.638 -89.411 1.00 30.59 332 ASN A CA 1
ATOM 2661 C C . ASN A 1 332 ? 60.775 -6.991 -89.715 1.00 30.59 332 ASN A C 1
ATOM 2663 O O . ASN A 1 332 ? 61.360 -7.784 -90.448 1.00 30.59 332 ASN A O 1
ATOM 2667 N N . GLN A 1 333 ? 59.549 -7.259 -89.264 1.00 32.78 333 GLN A N 1
ATOM 2668 C CA . GLN A 1 333 ? 58.835 -8.434 -89.766 1.00 32.78 333 GLN A CA 1
ATOM 2669 C C . GLN A 1 333 ? 57.445 -8.107 -90.288 1.00 32.78 333 GLN A C 1
ATOM 2671 O O . GLN A 1 333 ? 56.450 -8.268 -89.611 1.00 32.78 333 GLN A O 1
ATOM 2676 N N . ILE A 1 334 ? 57.399 -7.839 -91.592 1.00 33.41 334 ILE A N 1
ATOM 2677 C CA . ILE A 1 334 ? 56.299 -8.289 -92.458 1.00 33.41 334 ILE A CA 1
ATOM 2678 C C . ILE A 1 334 ? 55.299 -7.186 -92.829 1.00 33.41 334 ILE A C 1
ATOM 2680 O O . ILE A 1 334 ? 54.095 -7.364 -92.971 1.00 33.41 334 ILE A O 1
ATOM 2684 N N . LEU A 1 335 ? 55.914 -6.121 -93.329 1.00 32.16 335 LEU A N 1
ATOM 2685 C CA . LEU A 1 335 ? 55.699 -5.588 -94.683 1.00 32.16 335 LEU A CA 1
ATOM 2686 C C . LEU A 1 335 ? 55.748 -6.665 -95.815 1.00 32.16 335 LEU A C 1
ATOM 2688 O O . LEU A 1 335 ? 56.243 -6.400 -96.903 1.00 32.16 335 LEU A O 1
ATOM 2692 N N . TYR A 1 336 ? 55.263 -7.896 -95.595 1.00 28.88 336 TYR A N 1
ATOM 2693 C CA . TYR A 1 336 ? 55.399 -9.011 -96.553 1.00 28.88 336 TYR A CA 1
ATOM 2694 C C . TYR A 1 336 ? 54.076 -9.637 -97.009 1.00 28.88 336 TYR A C 1
ATOM 2696 O O . TYR A 1 336 ? 54.101 -10.535 -97.843 1.00 28.88 336 TYR A O 1
ATOM 2704 N N . LYS A 1 337 ? 52.905 -9.185 -96.540 1.00 28.56 337 LYS A N 1
ATOM 2705 C CA . LYS A 1 337 ? 51.622 -9.697 -97.064 1.00 28.56 337 LYS A CA 1
ATOM 2706 C C . LYS A 1 337 ? 50.549 -8.621 -97.223 1.00 28.56 337 LYS A C 1
ATOM 2708 O O . LYS A 1 337 ? 49.422 -8.757 -96.768 1.00 28.56 337 LYS A O 1
ATOM 2713 N N . LEU A 1 338 ? 50.877 -7.592 -97.998 1.00 36.38 338 LEU A N 1
ATOM 2714 C CA . LEU A 1 338 ? 49.947 -7.194 -99.055 1.00 36.38 338 LEU A CA 1
ATOM 2715 C C . LEU A 1 338 ? 49.820 -8.393 -100.003 1.00 36.38 338 LEU A C 1
ATOM 2717 O O . LEU A 1 338 ? 50.815 -8.717 -100.636 1.00 36.38 338 LEU A O 1
ATOM 2721 N N . TYR A 1 339 ? 48.662 -9.053 -100.103 1.00 25.50 339 TYR A N 1
ATOM 2722 C CA . TYR A 1 339 ? 48.198 -9.661 -101.363 1.00 25.50 339 TYR A CA 1
ATOM 2723 C C . TYR A 1 339 ? 46.737 -10.142 -101.250 1.00 25.50 339 TYR A C 1
ATOM 2725 O O . TYR A 1 339 ? 46.436 -10.995 -100.421 1.00 25.50 339 TYR A O 1
ATOM 2733 N N . ARG A 1 340 ? 45.895 -9.644 -102.175 1.00 25.33 340 ARG A N 1
ATOM 2734 C CA . ARG A 1 340 ? 44.531 -10.079 -102.584 1.00 25.33 340 ARG A CA 1
ATOM 2735 C C . ARG A 1 340 ? 43.274 -9.483 -101.918 1.00 25.33 340 ARG A C 1
ATOM 2737 O O . ARG A 1 340 ? 42.631 -10.101 -101.086 1.00 25.33 340 ARG A O 1
ATOM 2744 N N . ILE A 1 341 ? 42.886 -8.287 -102.374 1.00 34.69 341 ILE A N 1
ATOM 2745 C CA . ILE A 1 341 ? 41.836 -8.000 -103.396 1.00 34.69 341 ILE A CA 1
ATOM 2746 C C . ILE A 1 341 ? 40.809 -9.136 -103.703 1.00 34.69 341 ILE A C 1
ATOM 2748 O O . ILE A 1 341 ? 41.239 -10.175 -104.198 1.00 34.69 341 ILE A O 1
ATOM 2752 N N . HIS A 1 342 ? 39.479 -8.936 -103.554 1.00 30.14 342 HIS A N 1
ATOM 2753 C CA . HIS A 1 342 ? 38.510 -8.420 -104.571 1.00 30.14 342 HIS A CA 1
ATOM 2754 C C . HIS A 1 342 ? 37.014 -8.646 -104.195 1.00 30.14 342 HIS A C 1
ATOM 2756 O O . HIS A 1 342 ? 36.699 -9.591 -103.481 1.00 30.14 342 HIS A O 1
ATOM 2762 N N . ASP A 1 343 ? 36.150 -7.823 -104.823 1.00 28.16 343 ASP A N 1
ATOM 2763 C CA . ASP A 1 343 ? 34.690 -7.910 -105.100 1.00 28.16 343 ASP A CA 1
ATOM 2764 C C . ASP A 1 343 ? 33.723 -7.209 -104.120 1.00 28.16 343 ASP A C 1
ATOM 2766 O O . ASP A 1 343 ? 33.768 -7.443 -102.924 1.00 28.16 343 ASP A O 1
ATOM 2770 N N . GLN A 1 344 ? 32.764 -6.358 -104.518 1.00 32.59 344 GLN A N 1
ATOM 2771 C CA . GLN A 1 344 ? 32.390 -5.733 -105.795 1.00 32.59 344 GLN A CA 1
ATOM 2772 C C . GLN A 1 344 ? 31.291 -4.692 -105.479 1.00 32.59 344 GLN A C 1
ATOM 2774 O O . GLN A 1 344 ? 30.358 -5.013 -104.750 1.00 32.59 344 GLN A O 1
ATOM 2779 N N . CYS A 1 345 ? 31.332 -3.487 -106.052 1.00 27.59 345 CYS A N 1
ATOM 2780 C CA . CYS A 1 345 ? 30.121 -2.826 -106.560 1.00 27.59 345 CYS A CA 1
ATOM 2781 C C . CYS A 1 345 ? 30.498 -1.696 -107.521 1.00 27.59 345 CYS A C 1
ATOM 2783 O O . CYS A 1 345 ? 31.295 -0.810 -107.222 1.00 27.59 345 CYS A O 1
ATOM 2785 N N . SER A 1 346 ? 29.950 -1.810 -108.724 1.00 27.38 346 SER A N 1
ATOM 2786 C CA . SER A 1 346 ? 30.364 -1.133 -109.942 1.00 27.38 346 SER A CA 1
ATOM 2787 C C . SER A 1 346 ? 29.597 0.163 -110.227 1.00 27.38 346 SER A C 1
ATOM 2789 O O . SER A 1 346 ? 28.413 0.263 -109.920 1.00 27.38 346 SER A O 1
ATOM 2791 N N . ASN A 1 347 ? 30.251 1.009 -111.031 1.00 28.34 347 ASN A N 1
ATOM 2792 C CA . ASN A 1 347 ? 29.698 1.839 -112.115 1.00 28.34 347 ASN A CA 1
ATOM 2793 C C . ASN A 1 347 ? 29.198 3.272 -111.831 1.00 28.34 347 ASN A C 1
ATOM 2795 O O . ASN A 1 347 ? 28.014 3.556 -111.718 1.00 28.34 347 ASN A O 1
ATOM 2799 N N . ASN A 1 348 ? 30.163 4.199 -111.907 1.00 30.00 348 ASN A N 1
ATOM 2800 C CA . ASN A 1 348 ? 30.205 5.406 -112.759 1.00 30.00 348 ASN A CA 1
ATOM 2801 C C . ASN A 1 348 ? 28.959 5.776 -113.604 1.00 30.00 348 ASN A C 1
ATOM 2803 O O . ASN A 1 348 ? 28.574 5.004 -114.481 1.00 30.00 348 ASN A O 1
ATOM 2807 N N . ARG A 1 349 ? 28.566 7.069 -113.575 1.00 28.97 349 ARG A N 1
ATOM 2808 C CA . ARG A 1 349 ? 28.818 8.051 -114.671 1.00 28.97 349 ARG A CA 1
ATOM 2809 C C . ARG A 1 349 ? 28.287 9.484 -114.389 1.00 28.97 349 ARG A C 1
ATOM 2811 O O . ARG A 1 349 ? 27.099 9.676 -114.204 1.00 28.97 349 ARG A O 1
ATOM 2818 N N . ARG A 1 350 ? 29.213 10.452 -114.540 1.00 28.39 350 ARG A N 1
ATOM 2819 C CA . ARG A 1 350 ? 29.155 11.789 -115.205 1.00 28.39 350 ARG A CA 1
ATOM 2820 C C . ARG A 1 350 ? 28.117 12.866 -114.805 1.00 28.39 350 ARG A C 1
ATOM 2822 O O . ARG A 1 350 ? 26.929 12.681 -115.008 1.00 28.39 350 ARG A O 1
ATOM 2829 N N . GLY A 1 351 ? 28.627 14.092 -114.579 1.00 28.64 351 GLY A N 1
ATOM 2830 C CA . GLY A 1 351 ? 28.055 15.328 -115.158 1.00 28.64 351 GLY A CA 1
ATOM 2831 C C . GLY A 1 351 ? 27.937 16.547 -114.228 1.00 28.64 351 GLY A C 1
ATOM 2832 O O . GLY A 1 351 ? 27.184 16.517 -113.269 1.00 28.64 351 GLY A O 1
ATOM 2833 N N . ASN A 1 352 ? 28.658 17.629 -114.547 1.00 33.84 352 ASN A N 1
ATOM 2834 C CA . ASN A 1 352 ? 28.655 18.946 -113.882 1.00 33.84 352 ASN A CA 1
ATOM 2835 C C . ASN A 1 352 ? 27.355 19.773 -114.080 1.00 33.84 352 ASN A C 1
ATOM 2837 O O . ASN A 1 352 ? 26.633 19.540 -115.043 1.00 33.84 352 ASN A O 1
ATOM 2841 N N . TRP A 1 353 ? 27.224 20.829 -113.245 1.00 27.89 353 TRP A N 1
ATOM 2842 C CA . TRP A 1 353 ? 26.568 22.157 -113.438 1.00 27.89 353 TRP A CA 1
ATOM 2843 C C . TRP A 1 353 ? 25.377 22.539 -112.512 1.00 27.89 353 TRP A C 1
ATOM 2845 O O . TRP A 1 353 ? 24.215 22.363 -112.836 1.00 27.89 353 TRP A O 1
ATOM 2855 N N . LYS A 1 354 ? 25.730 23.119 -111.351 1.00 34.53 354 LYS A N 1
ATOM 2856 C CA . LYS A 1 354 ? 25.306 24.403 -110.721 1.00 34.53 354 LYS A CA 1
ATOM 2857 C C . LYS A 1 354 ? 23.851 24.982 -110.808 1.00 34.53 354 LYS A C 1
ATOM 2859 O O . LYS A 1 354 ? 23.417 25.417 -111.866 1.00 34.53 354 LYS A O 1
ATOM 2864 N N . TRP A 1 355 ? 23.320 25.233 -109.588 1.00 36.56 355 TRP A N 1
ATOM 2865 C CA . TRP A 1 355 ? 22.432 26.308 -109.044 1.00 36.56 355 TRP A CA 1
ATOM 2866 C C . TRP A 1 355 ? 20.904 26.114 -108.877 1.00 36.56 355 TRP A C 1
ATOM 2868 O O . TRP A 1 355 ? 20.163 26.074 -109.848 1.00 36.56 355 TRP A O 1
ATOM 2878 N N . GLY A 1 356 ? 20.448 26.246 -107.612 1.00 38.59 356 GLY A N 1
ATOM 2879 C CA . GLY A 1 356 ? 19.395 27.214 -107.234 1.00 38.59 356 GLY A CA 1
ATOM 2880 C C . GLY A 1 356 ? 18.120 26.692 -106.542 1.00 38.59 356 GLY A C 1
ATOM 2881 O O . GLY A 1 356 ? 17.253 26.148 -107.205 1.00 38.59 356 GLY A O 1
ATOM 2882 N N . TYR A 1 357 ? 17.955 26.981 -105.239 1.00 46.94 357 TYR A N 1
ATOM 2883 C CA . TYR A 1 357 ? 16.663 27.086 -104.514 1.00 46.94 357 TYR A CA 1
ATOM 2884 C C . TYR A 1 357 ? 15.784 25.830 -104.277 1.00 46.94 357 TYR A C 1
ATOM 2886 O O . TYR A 1 357 ? 14.574 25.858 -104.467 1.00 46.94 357 TYR A O 1
ATOM 2894 N N . ALA A 1 358 ? 16.353 24.756 -103.718 1.00 46.03 358 ALA A N 1
ATOM 2895 C CA . ALA A 1 358 ? 15.581 23.700 -103.021 1.00 46.03 358 ALA A CA 1
ATOM 2896 C C . ALA A 1 358 ? 16.211 23.262 -101.676 1.00 46.03 358 ALA A C 1
ATOM 2898 O O . ALA A 1 358 ? 15.774 22.299 -101.041 1.00 46.03 358 ALA A O 1
ATOM 2899 N N . GLY A 1 359 ? 17.273 23.962 -101.255 1.00 49.53 359 GLY A N 1
ATOM 2900 C CA . GLY A 1 359 ? 18.107 23.600 -100.110 1.00 49.53 359 GLY A CA 1
ATOM 2901 C C . GLY A 1 359 ? 17.606 24.101 -98.757 1.00 49.53 359 GLY A C 1
ATOM 2902 O O . GLY A 1 359 ? 17.921 23.456 -97.765 1.00 49.53 359 GLY A O 1
ATOM 2903 N N . ASP A 1 360 ? 16.819 25.184 -98.710 1.00 52.75 360 ASP A N 1
ATOM 2904 C CA . ASP A 1 360 ? 16.428 25.814 -97.436 1.00 52.75 360 ASP A CA 1
ATOM 2905 C C . ASP A 1 360 ? 15.135 25.251 -96.831 1.00 52.75 360 ASP A C 1
ATOM 2907 O O . ASP A 1 360 ? 15.094 25.036 -95.625 1.00 52.75 360 ASP A O 1
ATOM 2911 N N . ILE A 1 361 ? 14.126 24.870 -97.626 1.00 52.81 361 ILE A N 1
ATOM 2912 C CA . ILE A 1 361 ? 12.925 24.190 -97.088 1.00 52.81 361 ILE A CA 1
ATOM 2913 C C . ILE A 1 361 ? 13.283 22.781 -96.595 1.00 52.81 361 ILE A C 1
ATOM 2915 O O . ILE A 1 361 ? 12.924 22.395 -95.491 1.00 52.81 361 ILE A O 1
ATOM 2919 N N . ASN A 1 362 ? 14.098 22.045 -97.358 1.00 55.62 362 ASN A N 1
ATOM 2920 C CA . ASN A 1 362 ? 14.576 20.717 -96.964 1.00 55.62 362 ASN A CA 1
ATOM 2921 C C . ASN A 1 362 ? 15.580 20.738 -95.803 1.00 55.62 362 ASN A C 1
ATOM 2923 O O . ASN A 1 362 ? 15.817 19.688 -95.200 1.00 55.62 362 ASN A O 1
ATOM 2927 N N . LYS A 1 363 ? 16.222 21.883 -95.532 1.00 58.84 363 LYS A N 1
ATOM 2928 C CA . LYS A 1 363 ? 17.054 22.081 -94.339 1.00 58.84 363 LYS A CA 1
ATOM 2929 C C . LYS A 1 363 ? 16.195 22.391 -93.129 1.00 58.84 363 LYS A C 1
ATOM 2931 O O . LYS A 1 363 ? 16.451 21.807 -92.085 1.00 58.84 363 LYS A O 1
ATOM 2936 N N . GLU A 1 364 ? 15.190 23.248 -93.274 1.00 56.66 364 GLU A N 1
ATOM 2937 C CA . GLU A 1 364 ? 14.358 23.656 -92.145 1.00 56.66 364 GLU A CA 1
ATOM 2938 C C . GLU A 1 364 ? 13.338 22.578 -91.755 1.00 56.66 364 GLU A C 1
ATOM 2940 O O . GLU A 1 364 ? 13.161 22.323 -90.570 1.00 56.66 364 GLU A O 1
ATOM 2945 N N . GLU A 1 365 ? 12.784 21.819 -92.708 1.00 57.38 365 GLU A N 1
ATOM 2946 C CA . GLU A 1 365 ? 12.017 20.600 -92.403 1.00 57.38 365 GLU A CA 1
ATOM 2947 C C . GLU A 1 365 ? 12.884 19.522 -91.750 1.00 57.38 365 GLU A C 1
ATOM 2949 O O . GLU A 1 365 ? 12.423 18.843 -90.834 1.00 57.38 365 GLU A O 1
ATOM 2954 N N . ARG A 1 366 ? 14.148 19.368 -92.176 1.00 64.94 366 ARG A N 1
ATOM 2955 C CA . ARG A 1 366 ? 15.092 18.486 -91.473 1.00 64.94 366 ARG A CA 1
ATOM 2956 C C . 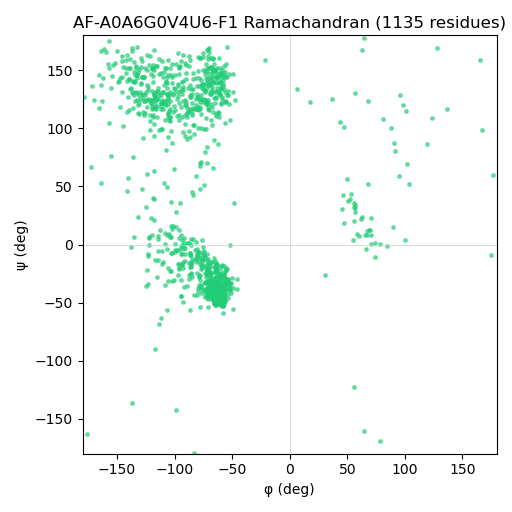ARG A 1 366 ? 15.364 18.994 -90.072 1.00 64.94 366 ARG A C 1
ATOM 2958 O O . ARG A 1 366 ? 15.283 18.213 -89.147 1.00 64.94 366 ARG A O 1
ATOM 2965 N N . ARG A 1 367 ? 15.584 20.293 -89.892 1.00 70.75 367 ARG A N 1
ATOM 2966 C CA . ARG A 1 367 ? 15.850 20.887 -88.583 1.00 70.75 367 ARG A CA 1
ATOM 2967 C C . ARG A 1 367 ? 14.666 20.742 -87.624 1.00 70.75 367 ARG A C 1
ATOM 2969 O O . ARG A 1 367 ? 14.875 20.388 -86.470 1.00 70.75 367 ARG A O 1
ATOM 2976 N N . ILE A 1 368 ? 13.438 20.969 -88.093 1.00 65.44 368 ILE A N 1
ATOM 2977 C CA . ILE A 1 368 ? 12.212 20.783 -87.302 1.00 65.44 368 ILE A CA 1
ATOM 2978 C C . ILE A 1 368 ? 11.989 19.298 -87.004 1.00 65.44 368 ILE A C 1
ATOM 2980 O O . ILE A 1 368 ? 11.676 18.951 -85.869 1.00 65.44 368 ILE A O 1
ATOM 2984 N N . ARG A 1 369 ? 12.197 18.407 -87.983 1.00 72.56 369 ARG A N 1
ATOM 2985 C CA . ARG A 1 369 ? 12.118 16.954 -87.777 1.00 72.56 369 ARG A CA 1
ATOM 2986 C C . ARG A 1 369 ? 13.166 16.477 -86.777 1.00 72.56 369 ARG A C 1
ATOM 2988 O O . ARG A 1 369 ? 12.821 15.728 -85.877 1.00 72.56 369 ARG A O 1
ATOM 2995 N N . ASP A 1 370 ? 14.403 16.937 -86.898 1.00 73.81 370 ASP A N 1
ATOM 2996 C CA . ASP A 1 370 ? 15.509 16.585 -86.010 1.00 73.81 370 ASP A CA 1
ATOM 2997 C C . ASP A 1 370 ? 15.263 17.136 -84.597 1.00 73.81 370 ASP A C 1
ATOM 2999 O O . ASP A 1 370 ? 15.528 16.443 -83.620 1.00 73.81 370 ASP A O 1
ATOM 3003 N N . SER A 1 371 ? 14.669 18.331 -84.471 1.00 71.38 371 SER A N 1
ATOM 3004 C CA . SER A 1 371 ? 14.260 18.912 -83.185 1.00 71.38 371 SER A CA 1
ATOM 3005 C C . SER A 1 371 ? 13.099 18.151 -82.540 1.00 71.38 371 SER A C 1
ATOM 3007 O O . SER A 1 371 ? 13.156 17.854 -81.353 1.00 71.38 371 SER A O 1
ATOM 3009 N N . LEU A 1 372 ? 12.063 17.789 -83.305 1.00 67.25 372 LEU A N 1
ATOM 3010 C CA . LEU A 1 372 ? 10.932 16.995 -82.810 1.00 67.25 372 LEU A CA 1
ATOM 3011 C C . LEU A 1 372 ? 11.350 15.565 -82.460 1.00 67.25 372 LEU A C 1
ATOM 3013 O O . LEU A 1 372 ? 10.855 15.004 -81.490 1.00 67.25 372 LEU A O 1
ATOM 3017 N N . VAL A 1 373 ? 12.276 14.975 -83.219 1.00 76.19 373 VAL A N 1
ATOM 3018 C CA . VAL A 1 373 ? 12.877 13.673 -82.903 1.00 76.19 373 VAL A CA 1
ATOM 3019 C C . VAL A 1 373 ? 13.736 13.780 -81.644 1.00 76.19 373 VAL A C 1
ATOM 3021 O O . VAL A 1 373 ? 13.677 12.887 -80.805 1.00 76.19 373 VAL A O 1
ATOM 3024 N N . ALA A 1 374 ? 14.482 14.872 -81.460 1.00 74.38 374 ALA A N 1
ATOM 3025 C CA . ALA A 1 374 ? 15.235 15.113 -80.233 1.00 74.38 374 ALA A CA 1
ATOM 3026 C C . ALA A 1 374 ? 14.314 15.278 -79.010 1.00 74.38 374 ALA A C 1
ATOM 3028 O O . ALA A 1 374 ? 14.571 14.654 -77.984 1.00 74.38 374 ALA A O 1
ATOM 3029 N N . GLU A 1 375 ? 13.217 16.032 -79.122 1.00 74.69 375 GLU A N 1
ATOM 3030 C CA . GLU A 1 375 ? 12.225 16.172 -78.044 1.00 74.69 375 GLU A CA 1
ATOM 3031 C C . GLU A 1 375 ? 11.475 14.865 -77.762 1.00 74.69 375 GLU A C 1
ATOM 3033 O O . GLU A 1 375 ? 11.284 14.505 -76.602 1.00 74.69 375 GLU A O 1
ATOM 3038 N N . LEU A 1 376 ? 11.093 14.105 -78.795 1.00 75.12 376 LEU A N 1
ATOM 3039 C CA . LEU A 1 376 ? 10.483 12.782 -78.625 1.00 75.12 376 LEU A CA 1
ATOM 3040 C C . LEU A 1 376 ? 11.438 11.805 -77.937 1.00 75.12 376 LEU A C 1
ATOM 3042 O O . LEU A 1 376 ? 11.003 11.038 -77.080 1.00 75.12 376 LEU A O 1
ATOM 3046 N N . ASN A 1 377 ? 12.728 11.856 -78.269 1.00 76.88 377 ASN A N 1
ATOM 3047 C CA . ASN A 1 377 ? 13.749 11.043 -77.617 1.00 76.88 377 ASN A CA 1
ATOM 3048 C C . ASN A 1 377 ? 13.991 11.482 -76.164 1.00 76.88 377 ASN A C 1
ATOM 3050 O O . ASN A 1 377 ? 14.156 10.625 -75.299 1.00 76.88 377 ASN A O 1
ATOM 3054 N N . ASP A 1 378 ? 13.955 12.784 -75.863 1.00 79.06 378 ASP A N 1
ATOM 3055 C CA . ASP A 1 378 ? 14.065 13.304 -74.491 1.00 79.06 378 ASP A CA 1
ATOM 3056 C C . ASP A 1 378 ? 12.850 12.906 -73.633 1.00 79.06 378 ASP A C 1
ATOM 3058 O O . ASP A 1 378 ? 13.002 12.434 -72.505 1.00 79.06 378 ASP A O 1
ATOM 3062 N N . ILE A 1 379 ? 11.634 13.000 -74.180 1.00 72.88 379 ILE A N 1
ATOM 3063 C CA . ILE A 1 379 ? 10.406 12.561 -73.501 1.00 72.88 379 ILE A CA 1
ATOM 3064 C C . ILE A 1 379 ? 10.398 11.040 -73.312 1.00 72.88 379 ILE A C 1
ATOM 3066 O O . ILE A 1 379 ? 10.034 10.569 -72.233 1.00 72.88 379 ILE A O 1
ATOM 3070 N N . ALA A 1 380 ? 10.827 10.265 -74.314 1.00 77.38 380 ALA A N 1
ATOM 3071 C CA . ALA A 1 380 ? 10.972 8.816 -74.189 1.00 77.38 380 ALA A CA 1
ATOM 3072 C C . ALA A 1 380 ? 11.994 8.457 -73.100 1.00 77.38 380 ALA A C 1
ATOM 3074 O O . ALA A 1 380 ? 11.683 7.662 -72.218 1.00 77.38 380 ALA A O 1
ATOM 3075 N N . SER A 1 381 ? 13.147 9.131 -73.069 1.00 79.75 381 SER A N 1
ATOM 3076 C CA . SER A 1 381 ? 14.164 8.941 -72.030 1.00 79.75 381 SER A CA 1
ATOM 3077 C C . SER A 1 381 ? 13.643 9.289 -70.633 1.00 79.75 381 SER A C 1
ATOM 3079 O O . SER A 1 381 ? 13.927 8.570 -69.676 1.00 79.75 381 SER A O 1
ATOM 3081 N N . LYS A 1 382 ? 12.868 10.372 -70.487 1.00 80.88 382 LYS A N 1
ATOM 3082 C CA . LYS A 1 382 ? 12.249 10.758 -69.207 1.00 80.88 382 LYS A CA 1
ATOM 3083 C C . LYS A 1 382 ? 11.171 9.769 -68.767 1.00 80.88 382 LYS A C 1
ATOM 3085 O O . LYS A 1 382 ? 11.098 9.445 -67.584 1.00 80.88 382 LYS A O 1
ATOM 3090 N N . ARG A 1 383 ? 10.360 9.259 -69.699 1.00 79.50 383 ARG A N 1
ATOM 3091 C CA . ARG A 1 383 ? 9.362 8.213 -69.429 1.00 79.50 383 ARG A CA 1
ATOM 3092 C C . ARG A 1 383 ? 10.036 6.916 -68.987 1.00 79.50 383 ARG A C 1
ATOM 3094 O O . ARG A 1 383 ? 9.605 6.330 -68.000 1.00 79.50 383 ARG A O 1
ATOM 3101 N N . ASP A 1 384 ? 11.088 6.497 -69.678 1.00 83.69 384 ASP A N 1
ATOM 3102 C CA . ASP A 1 384 ? 11.798 5.255 -69.379 1.00 83.69 384 ASP A CA 1
ATOM 3103 C C . ASP A 1 384 ? 12.535 5.365 -68.027 1.00 83.69 384 ASP A C 1
ATOM 3105 O O . ASP A 1 384 ? 12.494 4.434 -67.223 1.00 83.69 384 ASP A O 1
ATOM 3109 N N . ALA A 1 385 ? 13.092 6.539 -67.697 1.00 81.50 385 ALA A N 1
ATOM 3110 C CA . ALA A 1 385 ? 13.637 6.827 -66.367 1.00 81.50 385 ALA A CA 1
ATOM 3111 C C . ALA A 1 385 ? 12.558 6.803 -65.266 1.00 81.50 385 ALA A C 1
ATOM 3113 O O . ALA A 1 385 ? 12.776 6.235 -64.195 1.00 81.50 385 ALA A O 1
ATOM 3114 N N . ALA A 1 386 ? 11.374 7.369 -65.527 1.00 74.38 386 ALA A N 1
ATOM 3115 C CA . ALA A 1 386 ? 10.248 7.325 -64.594 1.00 74.38 386 ALA A CA 1
ATOM 3116 C C . ALA A 1 386 ? 9.700 5.897 -64.408 1.00 74.38 386 ALA A C 1
ATOM 3118 O O . ALA A 1 386 ? 9.354 5.518 -63.290 1.00 74.38 386 ALA A O 1
ATOM 3119 N N . GLN A 1 387 ? 9.664 5.079 -65.465 1.00 81.75 387 GLN A N 1
ATOM 3120 C CA . GLN A 1 387 ? 9.284 3.665 -65.384 1.00 81.75 387 GLN A CA 1
ATOM 3121 C C . GLN A 1 387 ? 10.318 2.836 -64.617 1.00 81.75 387 GLN A C 1
ATOM 3123 O O . GLN A 1 387 ? 9.925 2.007 -63.797 1.00 81.75 387 GLN A O 1
ATOM 3128 N N . ALA A 1 388 ? 11.614 3.090 -64.814 1.00 82.69 388 ALA A N 1
ATOM 3129 C CA . ALA A 1 388 ? 12.675 2.448 -64.042 1.00 82.69 388 ALA A CA 1
ATOM 3130 C C . ALA A 1 388 ? 12.576 2.802 -62.548 1.00 82.69 388 ALA A C 1
ATOM 3132 O O . ALA A 1 388 ? 12.659 1.916 -61.696 1.00 82.69 388 ALA A O 1
ATOM 3133 N N . LEU A 1 389 ? 12.316 4.074 -62.222 1.00 85.12 389 LEU A N 1
ATOM 3134 C CA . LEU A 1 389 ? 12.098 4.511 -60.842 1.00 85.12 389 LEU A CA 1
ATOM 3135 C C . LEU A 1 389 ? 10.824 3.895 -60.240 1.00 85.12 389 LEU A C 1
ATOM 3137 O O . LEU A 1 389 ? 10.842 3.449 -59.096 1.00 85.12 389 LEU A O 1
ATOM 3141 N N . HIS A 1 390 ? 9.731 3.813 -61.004 1.00 81.19 390 HIS A N 1
ATOM 3142 C CA . HIS A 1 390 ? 8.499 3.165 -60.551 1.00 81.19 390 HIS A CA 1
ATOM 3143 C C . HIS A 1 390 ? 8.709 1.668 -60.279 1.00 81.19 390 HIS A C 1
ATOM 3145 O O . HIS A 1 390 ? 8.283 1.176 -59.240 1.00 81.19 390 HIS A O 1
ATOM 3151 N N . GLN A 1 391 ? 9.428 0.951 -61.148 1.00 85.06 391 GLN A N 1
ATOM 3152 C CA . GLN A 1 391 ? 9.775 -0.457 -60.923 1.00 85.06 391 GLN A CA 1
ATOM 3153 C C . GLN A 1 391 ? 10.670 -0.647 -59.692 1.00 85.06 391 GLN A C 1
ATOM 3155 O O . GLN A 1 391 ? 10.460 -1.588 -58.923 1.00 85.06 391 GLN A O 1
ATOM 3160 N N . GLN A 1 392 ? 11.625 0.258 -59.456 1.00 83.75 392 GLN A N 1
ATOM 3161 C CA . GLN A 1 392 ? 12.430 0.253 -58.232 1.00 83.75 392 GLN A CA 1
ATOM 3162 C C . GLN A 1 392 ? 11.572 0.485 -56.984 1.00 83.75 392 GLN A C 1
ATOM 3164 O O . GLN A 1 392 ? 11.717 -0.245 -56.007 1.00 83.75 392 GLN A O 1
ATOM 3169 N N . LEU A 1 393 ? 10.648 1.450 -57.020 1.00 80.06 393 LEU A N 1
ATOM 3170 C CA . LEU A 1 393 ? 9.733 1.721 -55.910 1.00 80.06 393 LEU A CA 1
ATOM 3171 C C . LEU A 1 393 ? 8.804 0.535 -55.630 1.00 80.06 393 LEU A C 1
ATOM 3173 O O . LEU A 1 393 ? 8.660 0.164 -54.472 1.00 80.06 393 LEU A O 1
ATOM 3177 N N . VAL A 1 394 ? 8.243 -0.109 -56.658 1.00 83.88 394 VAL A N 1
ATOM 3178 C CA . VAL A 1 394 ? 7.407 -1.316 -56.503 1.00 83.88 394 VAL A CA 1
ATOM 3179 C C . VAL A 1 394 ? 8.206 -2.466 -55.881 1.00 83.88 394 VAL A C 1
ATOM 3181 O O . VAL A 1 394 ? 7.727 -3.110 -54.954 1.00 83.88 394 VAL A O 1
ATOM 3184 N N . THR A 1 395 ? 9.448 -2.676 -56.327 1.00 83.62 395 THR A N 1
ATOM 3185 C CA . THR A 1 395 ? 10.334 -3.721 -55.780 1.00 83.62 395 THR A CA 1
ATOM 3186 C C . THR A 1 395 ? 10.744 -3.431 -54.333 1.00 83.62 395 THR A C 1
ATOM 3188 O O . THR A 1 395 ? 10.882 -4.342 -53.521 1.00 83.62 395 THR A O 1
ATOM 3191 N N . ASN A 1 396 ? 10.953 -2.162 -53.981 1.00 83.44 396 ASN A N 1
ATOM 3192 C CA . ASN A 1 396 ? 11.246 -1.776 -52.603 1.00 83.44 396 ASN A CA 1
ATOM 3193 C C . ASN A 1 396 ? 10.011 -1.922 -51.709 1.00 83.44 396 ASN A C 1
ATOM 3195 O O . ASN A 1 396 ? 10.145 -2.372 -50.575 1.00 83.44 396 ASN A O 1
ATOM 3199 N N . ASN A 1 397 ? 8.823 -1.592 -52.222 1.00 79.00 397 ASN A N 1
ATOM 3200 C CA . ASN A 1 397 ? 7.579 -1.734 -51.477 1.00 79.00 397 ASN A CA 1
ATOM 3201 C C . ASN A 1 397 ? 7.268 -3.210 -51.187 1.00 79.00 397 ASN A C 1
ATOM 3203 O O . ASN A 1 397 ? 6.932 -3.534 -50.056 1.00 79.00 397 ASN A O 1
ATOM 3207 N N . SER A 1 398 ? 7.494 -4.118 -52.145 1.00 81.12 398 SER A N 1
ATOM 3208 C CA . SER A 1 398 ? 7.313 -5.558 -51.908 1.00 81.12 398 SER A CA 1
ATOM 3209 C C . SER A 1 398 ? 8.294 -6.112 -50.864 1.00 81.12 398 SER A C 1
ATOM 3211 O O . SER A 1 398 ? 7.903 -6.901 -50.012 1.00 81.12 398 SER A O 1
ATOM 3213 N N . LYS A 1 399 ? 9.557 -5.657 -50.865 1.00 82.19 399 LYS A N 1
ATOM 3214 C CA . LYS A 1 399 ? 10.545 -6.031 -49.831 1.00 82.19 399 LYS A CA 1
ATOM 3215 C C . LYS A 1 399 ? 10.173 -5.508 -48.442 1.00 82.19 399 LYS A C 1
ATOM 3217 O O . LYS A 1 399 ? 10.408 -6.185 -47.446 1.00 82.19 399 LYS A O 1
ATOM 3222 N N . LEU A 1 400 ? 9.616 -4.298 -48.370 1.00 81.88 400 LEU A N 1
ATOM 3223 C CA . LEU A 1 400 ? 9.097 -3.727 -47.126 1.00 81.88 400 LEU A CA 1
ATOM 3224 C C . LEU A 1 400 ? 7.885 -4.518 -46.618 1.00 81.88 400 LEU A C 1
ATOM 3226 O O . LEU A 1 400 ? 7.824 -4.801 -45.427 1.00 81.88 400 LEU A O 1
ATOM 3230 N N . GLU A 1 401 ? 6.966 -4.916 -47.500 1.00 81.75 401 GLU A N 1
ATOM 3231 C CA . GLU A 1 401 ? 5.814 -5.760 -47.148 1.00 81.75 401 GLU A CA 1
ATOM 3232 C C . GLU A 1 401 ? 6.248 -7.132 -46.604 1.00 81.75 401 GLU A C 1
ATOM 3234 O O . GLU A 1 401 ? 5.727 -7.573 -45.580 1.00 81.75 401 GLU A O 1
ATOM 3239 N N . GLU A 1 402 ? 7.250 -7.774 -47.213 1.00 85.69 402 GLU A N 1
ATOM 3240 C CA . GLU A 1 402 ? 7.822 -9.035 -46.715 1.00 85.69 402 GLU A CA 1
ATOM 3241 C C . GLU A 1 402 ? 8.477 -8.874 -45.332 1.00 85.69 402 GLU A C 1
ATOM 3243 O O . GLU A 1 402 ? 8.211 -9.667 -44.427 1.00 85.69 402 GLU A O 1
ATOM 3248 N N . ALA A 1 403 ? 9.273 -7.819 -45.128 1.00 79.62 403 ALA A N 1
ATOM 3249 C CA . ALA A 1 403 ? 9.906 -7.543 -43.836 1.00 79.62 403 ALA A CA 1
ATOM 3250 C C . ALA A 1 403 ? 8.879 -7.225 -42.734 1.00 79.62 403 ALA A C 1
ATOM 3252 O O . ALA A 1 403 ? 9.032 -7.656 -41.589 1.00 79.62 403 ALA A O 1
ATOM 3253 N N . VAL A 1 404 ? 7.808 -6.495 -43.069 1.00 80.19 404 VAL A N 1
ATOM 3254 C CA . VAL A 1 404 ? 6.688 -6.249 -42.148 1.00 80.19 404 VAL A CA 1
ATOM 3255 C C . VAL A 1 404 ? 6.011 -7.567 -41.779 1.00 80.19 404 VAL A C 1
ATOM 3257 O O . VAL A 1 404 ? 5.772 -7.803 -40.596 1.00 80.19 404 VAL A O 1
ATOM 3260 N N . HIS A 1 405 ? 5.771 -8.456 -42.745 1.00 83.75 405 HIS A N 1
ATOM 3261 C CA . HIS A 1 405 ? 5.159 -9.757 -42.483 1.00 83.75 405 HIS A CA 1
ATOM 3262 C C . HIS A 1 405 ? 6.016 -10.646 -41.562 1.00 83.75 405 HIS A C 1
ATOM 3264 O O . HIS A 1 405 ? 5.496 -11.285 -40.644 1.00 83.75 405 HIS A O 1
ATOM 3270 N N . GLU A 1 406 ? 7.337 -10.659 -41.748 1.00 82.75 406 GLU A N 1
ATOM 3271 C CA . GLU A 1 406 ? 8.258 -11.404 -40.881 1.00 82.75 406 GLU A CA 1
ATOM 3272 C C . GLU A 1 406 ? 8.270 -10.850 -39.445 1.00 82.75 406 GLU A C 1
ATOM 3274 O O . GLU A 1 406 ? 8.182 -11.607 -38.470 1.00 82.75 406 GLU A O 1
ATOM 3279 N N . LEU A 1 407 ? 8.280 -9.521 -39.296 1.00 78.88 407 LEU A N 1
ATOM 3280 C CA . LEU A 1 407 ? 8.165 -8.865 -37.992 1.00 78.88 407 LE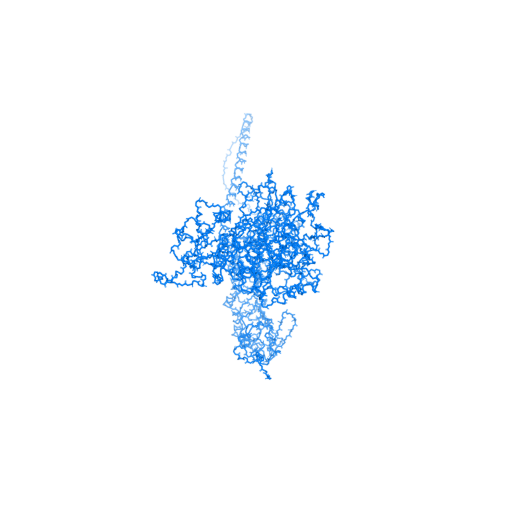U A CA 1
ATOM 3281 C C . LEU A 1 407 ? 6.819 -9.160 -37.316 1.00 78.88 407 LEU A C 1
ATOM 3283 O O . LEU A 1 407 ? 6.779 -9.390 -36.106 1.00 78.88 407 LEU A O 1
ATOM 3287 N N . GLU A 1 408 ? 5.718 -9.203 -38.069 1.00 81.44 408 GLU A N 1
ATOM 3288 C CA . GLU A 1 408 ? 4.400 -9.577 -37.546 1.00 81.44 408 GLU A CA 1
ATOM 3289 C C . GLU A 1 408 ? 4.382 -11.009 -36.992 1.00 81.44 408 GLU A C 1
ATOM 3291 O O . GLU A 1 408 ? 3.813 -11.248 -35.918 1.00 81.44 408 GLU A O 1
ATOM 3296 N N . LEU A 1 409 ? 5.036 -11.957 -37.674 1.00 83.38 409 LEU A N 1
ATOM 3297 C CA . LEU A 1 409 ? 5.175 -13.340 -37.207 1.00 83.38 409 LEU A CA 1
ATOM 3298 C C . LEU A 1 409 ? 6.000 -13.426 -35.917 1.00 83.38 409 LEU A C 1
ATOM 3300 O O . LEU A 1 409 ? 5.568 -14.080 -34.963 1.00 83.38 409 LEU A O 1
ATOM 3304 N N . LEU A 1 410 ? 7.126 -12.711 -35.835 1.00 81.62 410 LEU A N 1
ATOM 3305 C CA . LEU A 1 410 ? 7.956 -12.665 -34.628 1.00 81.62 410 LEU A CA 1
ATOM 3306 C C . LEU A 1 410 ? 7.202 -12.037 -33.445 1.00 81.62 410 LEU A C 1
ATOM 3308 O O . LEU A 1 410 ? 7.225 -12.559 -32.330 1.00 81.62 410 LEU A O 1
ATOM 3312 N N . VAL A 1 411 ? 6.474 -10.941 -33.682 1.00 74.81 411 VAL A N 1
ATOM 3313 C CA . VAL A 1 411 ? 5.622 -10.306 -32.665 1.00 74.81 411 VAL A CA 1
ATOM 3314 C C . VAL A 1 411 ? 4.540 -11.273 -32.187 1.00 74.81 411 VAL A C 1
ATOM 3316 O O . VAL A 1 411 ? 4.243 -11.317 -30.991 1.00 74.81 411 VAL A O 1
ATOM 3319 N N . LYS A 1 412 ? 3.948 -12.066 -33.087 1.00 75.19 412 LYS A N 1
ATOM 3320 C CA . LYS A 1 412 ? 2.957 -13.087 -32.730 1.00 75.19 412 LYS A CA 1
ATOM 3321 C C . LYS A 1 412 ? 3.566 -14.187 -31.856 1.00 75.19 412 LYS A C 1
ATOM 3323 O O . LYS A 1 412 ? 2.947 -14.555 -30.857 1.00 75.19 412 LYS A O 1
ATOM 3328 N N . GLU A 1 413 ? 4.772 -14.658 -32.169 1.00 78.19 413 GLU A N 1
ATOM 3329 C CA . GLU A 1 413 ? 5.497 -15.637 -31.348 1.00 78.19 413 GLU A CA 1
ATOM 3330 C C . GLU A 1 413 ? 5.841 -15.074 -29.959 1.00 78.19 413 GLU A C 1
ATOM 3332 O O . GLU A 1 413 ? 5.577 -15.715 -28.941 1.00 78.19 413 GLU A O 1
ATOM 3337 N N . LEU A 1 414 ? 6.359 -13.844 -29.888 1.00 69.75 414 LEU A N 1
ATOM 3338 C CA . LEU A 1 414 ? 6.672 -13.175 -28.621 1.00 69.75 414 LEU A CA 1
ATOM 3339 C C . LEU A 1 414 ? 5.421 -12.941 -27.768 1.00 69.75 414 LEU A C 1
ATOM 3341 O O . LEU A 1 414 ? 5.466 -13.114 -26.550 1.00 69.75 414 LEU A O 1
ATOM 3345 N N . LYS A 1 415 ? 4.286 -12.591 -28.388 1.00 64.00 415 LYS A N 1
ATOM 3346 C CA . LYS A 1 415 ? 2.991 -12.489 -27.698 1.00 64.00 415 LYS A CA 1
ATOM 3347 C C . LYS A 1 415 ? 2.538 -13.839 -27.142 1.00 64.00 415 LYS A C 1
ATOM 3349 O O . LYS A 1 415 ? 2.023 -13.870 -26.027 1.00 64.00 415 LYS A O 1
ATOM 3354 N N . LEU A 1 416 ? 2.739 -14.931 -27.882 1.00 70.31 416 LEU A N 1
ATOM 3355 C CA . LEU A 1 416 ? 2.402 -16.282 -27.432 1.00 70.31 416 LEU A CA 1
ATOM 3356 C C . LEU A 1 416 ? 3.282 -16.710 -26.251 1.00 70.31 416 LEU A C 1
ATOM 3358 O O . LEU A 1 416 ? 2.744 -17.087 -25.217 1.00 70.31 416 LEU A O 1
ATOM 3362 N N . LYS A 1 417 ? 4.602 -16.516 -26.337 1.00 68.81 417 LYS A N 1
ATOM 3363 C CA . LYS A 1 417 ? 5.521 -16.760 -25.213 1.00 68.81 417 LYS A CA 1
ATOM 3364 C C . LYS A 1 417 ? 5.172 -15.915 -23.994 1.00 68.81 417 LYS A C 1
ATOM 3366 O O . LYS A 1 417 ? 5.093 -16.434 -22.889 1.00 68.81 417 LYS A O 1
ATOM 3371 N N . LYS A 1 418 ? 4.900 -14.616 -24.173 1.00 67.62 418 LYS A N 1
ATOM 3372 C CA . LYS A 1 418 ? 4.447 -13.735 -23.081 1.00 67.62 418 LYS A CA 1
ATOM 3373 C C . LYS A 1 418 ? 3.165 -14.263 -22.429 1.00 67.62 418 LYS A C 1
ATOM 3375 O O . LYS A 1 418 ? 3.038 -14.183 -21.210 1.00 67.62 418 LYS A O 1
ATOM 3380 N N . LYS A 1 419 ? 2.231 -14.791 -23.227 1.00 60.03 419 LYS A N 1
ATOM 3381 C CA . LYS A 1 419 ? 1.006 -15.420 -22.729 1.00 60.03 419 LYS A CA 1
ATOM 3382 C C . LYS A 1 419 ? 1.318 -16.690 -21.934 1.00 60.03 419 LYS A C 1
ATOM 3384 O O . LYS A 1 419 ? 0.884 -16.775 -20.798 1.00 60.03 419 LYS A O 1
ATOM 3389 N N . GLU A 1 420 ? 2.138 -17.597 -22.459 1.00 64.94 420 GLU A N 1
ATOM 3390 C CA . GLU A 1 420 ? 2.573 -18.810 -21.747 1.00 64.94 420 GLU A CA 1
ATOM 3391 C C . GLU A 1 420 ? 3.258 -18.483 -20.407 1.00 64.94 420 GLU A C 1
ATOM 3393 O O . GLU A 1 420 ? 2.925 -19.072 -19.381 1.00 64.94 420 GLU A O 1
ATOM 3398 N N . TYR A 1 421 ? 4.144 -17.479 -20.371 1.00 63.44 421 TYR A N 1
ATOM 3399 C CA . TYR A 1 421 ? 4.758 -16.992 -19.127 1.00 63.44 421 TYR A CA 1
ATOM 3400 C C . TYR A 1 421 ? 3.740 -16.389 -18.148 1.00 63.44 421 TYR A C 1
ATOM 3402 O O . TYR A 1 421 ? 3.883 -16.535 -16.934 1.00 63.44 421 TYR A O 1
ATOM 3410 N N . SER A 1 422 ? 2.714 -15.702 -18.654 1.00 57.59 422 SER A N 1
ATOM 3411 C CA . SER A 1 422 ? 1.627 -15.174 -17.827 1.00 57.59 422 SER A CA 1
ATOM 3412 C C . SER A 1 422 ? 0.734 -16.288 -17.274 1.00 57.59 422 SER A C 1
ATOM 3414 O O . SER A 1 422 ? 0.289 -16.189 -16.132 1.00 57.59 422 SER A O 1
ATOM 3416 N N . ASP A 1 423 ? 0.484 -17.335 -18.058 1.00 59.47 423 ASP A N 1
ATOM 3417 C CA . ASP A 1 423 ? -0.336 -18.487 -17.677 1.00 59.47 423 ASP A CA 1
ATOM 3418 C C . ASP A 1 423 ? 0.397 -19.363 -16.640 1.00 59.47 423 ASP A C 1
ATOM 3420 O O . ASP A 1 423 ? -0.226 -19.871 -15.713 1.00 59.47 423 ASP A O 1
ATOM 3424 N N . LEU A 1 424 ? 1.734 -19.456 -16.704 1.00 61.16 424 LEU A N 1
ATOM 3425 C CA . LEU A 1 424 ? 2.559 -20.067 -15.647 1.00 61.16 424 LEU A CA 1
ATOM 3426 C C . LEU A 1 424 ? 2.506 -19.284 -14.324 1.00 61.16 424 LEU A C 1
ATOM 3428 O O . LEU A 1 424 ? 2.536 -19.879 -13.248 1.00 61.16 424 LEU A O 1
ATOM 3432 N N . ARG A 1 425 ? 2.418 -17.949 -14.390 1.00 57.31 425 ARG A N 1
ATOM 3433 C CA . ARG A 1 425 ? 2.330 -17.072 -13.208 1.00 57.31 425 ARG A CA 1
ATOM 3434 C C . ARG A 1 425 ? 0.950 -17.116 -12.547 1.00 57.31 425 ARG A C 1
ATOM 3436 O O . ARG A 1 425 ? 0.839 -16.963 -11.331 1.00 57.31 425 ARG A O 1
ATOM 3443 N N . ASN A 1 426 ? -0.099 -17.295 -13.344 1.00 59.44 426 ASN A N 1
ATOM 3444 C CA . ASN A 1 426 ? -1.482 -17.300 -12.893 1.00 59.44 426 ASN A CA 1
ATOM 3445 C C . ASN A 1 426 ? -2.011 -18.735 -12.903 1.00 59.44 426 ASN A C 1
ATOM 3447 O O . ASN A 1 426 ? -2.547 -19.195 -13.907 1.00 59.44 426 ASN A O 1
ATOM 3451 N N . VAL A 1 427 ? -1.907 -19.436 -11.771 1.00 57.72 427 VAL A N 1
ATOM 3452 C CA . VAL A 1 427 ? -2.567 -20.740 -11.607 1.00 57.72 427 VAL A CA 1
ATOM 3453 C C . VAL A 1 427 ? -4.047 -20.575 -11.959 1.00 57.72 427 VAL A C 1
ATOM 3455 O O . VAL A 1 427 ? -4.745 -19.765 -11.344 1.00 57.72 427 VAL A O 1
ATOM 3458 N N . HIS A 1 428 ? -4.529 -21.322 -12.955 1.00 55.34 428 HIS A N 1
ATOM 3459 C CA . HIS A 1 428 ? -5.942 -21.338 -13.325 1.00 55.34 428 HIS A CA 1
ATOM 3460 C C . HIS A 1 428 ? -6.765 -21.936 -12.177 1.00 55.34 428 HIS A C 1
ATOM 3462 O O . HIS A 1 428 ? -6.989 -23.142 -12.091 1.00 55.34 428 HIS A O 1
ATOM 3468 N N . LEU A 1 429 ? -7.211 -21.072 -11.269 1.00 61.09 429 LEU A N 1
ATOM 3469 C CA . LEU A 1 429 ? -8.121 -21.423 -10.191 1.00 61.09 429 LEU A CA 1
ATOM 3470 C C . LEU A 1 429 ? -9.548 -21.356 -10.734 1.00 61.09 429 LEU A C 1
ATOM 3472 O O . LEU A 1 429 ? -10.042 -20.286 -11.090 1.00 61.09 429 LEU A O 1
ATOM 3476 N N . SER A 1 430 ? -10.214 -22.505 -10.812 1.00 65.50 430 SER A N 1
ATOM 3477 C CA . SER A 1 430 ? -11.658 -22.557 -11.039 1.00 65.50 430 SER A CA 1
ATOM 3478 C C . SER A 1 430 ? -12.367 -22.608 -9.690 1.00 65.50 430 SER A C 1
ATOM 3480 O O . SER A 1 430 ? -11.984 -23.357 -8.791 1.00 65.50 430 SER A O 1
ATOM 3482 N N . LEU A 1 431 ? -13.392 -21.773 -9.528 1.00 64.06 431 LEU A N 1
ATOM 3483 C CA . LEU A 1 431 ? -14.267 -21.853 -8.365 1.00 64.06 431 LEU A CA 1
ATOM 3484 C C . LEU A 1 431 ? -15.081 -23.155 -8.455 1.00 64.06 431 LEU A C 1
ATOM 3486 O O . LEU A 1 431 ? -15.567 -23.477 -9.543 1.00 64.06 431 LEU A O 1
ATOM 3490 N N . PRO A 1 432 ? -15.263 -23.899 -7.350 1.00 60.22 432 PRO A N 1
ATOM 3491 C CA . PRO A 1 432 ? -16.141 -25.061 -7.352 1.00 60.22 432 PRO A CA 1
ATOM 3492 C C . PRO A 1 432 ? -17.566 -24.641 -7.738 1.00 60.22 432 PRO A C 1
ATOM 3494 O O . PRO A 1 432 ? -18.009 -23.538 -7.405 1.00 60.22 432 PRO A O 1
ATOM 3497 N N . HIS A 1 433 ? -18.277 -25.522 -8.449 1.00 57.75 433 HIS A N 1
ATOM 3498 C CA . HIS A 1 433 ? -19.595 -25.216 -9.014 1.00 57.75 433 HIS A CA 1
ATOM 3499 C C . HIS A 1 433 ? -20.623 -24.783 -7.958 1.00 57.75 433 HIS A C 1
ATOM 3501 O O . HIS A 1 433 ? -21.468 -23.955 -8.276 1.00 57.75 433 HIS A O 1
ATOM 3507 N N . GLU A 1 434 ? -20.500 -25.256 -6.713 1.00 56.41 434 GLU A N 1
ATOM 3508 C CA . GLU A 1 434 ? -21.283 -24.836 -5.545 1.00 56.41 434 GLU A CA 1
ATOM 3509 C C . GLU A 1 434 ? -20.515 -25.169 -4.245 1.00 56.41 434 GLU A C 1
ATOM 3511 O O . GLU A 1 434 ? -19.670 -26.073 -4.256 1.00 56.41 434 GLU A O 1
ATOM 3516 N N . PRO A 1 435 ? -20.769 -24.471 -3.117 1.00 59.78 435 PRO A N 1
ATOM 3517 C CA . PRO A 1 435 ? -20.306 -24.918 -1.804 1.00 59.78 435 PRO A CA 1
ATOM 3518 C C . PRO A 1 435 ? -20.792 -26.348 -1.566 1.00 59.78 435 PRO A C 1
ATOM 3520 O O . PRO A 1 435 ? -21.911 -26.677 -1.959 1.00 59.78 435 PRO A O 1
ATOM 3523 N N . LEU A 1 436 ? -19.991 -27.187 -0.899 1.00 53.59 436 LEU A N 1
ATOM 3524 C CA . LEU A 1 436 ? -20.478 -28.480 -0.419 1.00 53.59 436 LEU A CA 1
ATOM 3525 C C . LEU A 1 436 ? -21.696 -28.201 0.466 1.00 53.59 436 LEU A C 1
ATOM 3527 O O . LEU A 1 436 ? -21.553 -27.693 1.578 1.00 53.59 436 LEU A O 1
ATOM 3531 N N . LEU A 1 437 ? -22.894 -28.466 -0.063 1.00 50.56 437 LEU A N 1
ATOM 3532 C CA . LEU A 1 437 ? -24.128 -28.452 0.705 1.00 50.56 437 LEU A CA 1
ATOM 3533 C C . LEU A 1 437 ? -23.853 -29.249 1.977 1.00 50.56 437 LEU A C 1
ATOM 3535 O O . LEU A 1 437 ? -23.433 -30.406 1.895 1.00 50.56 437 LEU A O 1
ATOM 3539 N N . SER A 1 438 ? -24.080 -28.648 3.146 1.00 45.84 438 SER A N 1
ATOM 3540 C CA . SER A 1 438 ? -24.198 -29.462 4.349 1.00 45.84 438 SER A CA 1
ATOM 3541 C C . SER A 1 438 ? -25.297 -30.487 4.047 1.00 45.84 438 SER A C 1
ATOM 3543 O O . SER A 1 438 ? -26.391 -30.072 3.648 1.00 45.84 438 SER A O 1
ATOM 3545 N N . PRO A 1 439 ? -25.038 -31.802 4.146 1.00 42.47 439 PRO A N 1
ATOM 3546 C CA . PRO A 1 439 ? -26.002 -32.846 3.814 1.00 42.47 439 PRO A CA 1
ATOM 3547 C C . PRO A 1 439 ? -27.080 -32.949 4.906 1.00 42.47 439 PRO A C 1
ATOM 3549 O O . PRO A 1 439 ? -27.344 -34.016 5.442 1.00 42.47 439 PRO A O 1
ATOM 3552 N N . ARG A 1 440 ? -27.693 -31.823 5.274 1.00 49.50 440 ARG A N 1
ATOM 3553 C CA . ARG A 1 440 ? -28.803 -31.726 6.218 1.00 49.50 440 ARG A CA 1
ATOM 3554 C C . ARG A 1 440 ? -30.017 -31.163 5.493 1.00 49.50 440 ARG A C 1
ATOM 3556 O O . ARG A 1 440 ? -30.479 -30.060 5.772 1.00 49.50 440 ARG A O 1
ATOM 3563 N N . ARG A 1 441 ? -30.489 -31.929 4.508 1.00 44.50 441 ARG A N 1
ATOM 3564 C CA . ARG A 1 441 ? -31.865 -31.828 4.027 1.00 44.50 441 ARG A CA 1
ATOM 3565 C C . ARG A 1 441 ? -32.759 -32.585 5.014 1.00 44.50 441 ARG A C 1
ATOM 3567 O O . ARG A 1 441 ? -32.496 -33.738 5.330 1.00 44.50 441 ARG A O 1
ATOM 3574 N N . ASP A 1 442 ? -33.777 -31.884 5.490 1.00 43.06 442 ASP A N 1
ATOM 3575 C CA . ASP A 1 442 ? -35.096 -32.406 5.859 1.00 43.06 442 ASP A CA 1
ATOM 3576 C C . ASP A 1 442 ? -35.290 -33.292 7.113 1.00 43.06 442 ASP A C 1
ATOM 3578 O O . ASP A 1 442 ? -36.438 -33.604 7.411 1.00 43.06 442 ASP A O 1
ATOM 3582 N N . GLU A 1 443 ? -34.272 -33.615 7.927 1.00 44.56 443 GLU A N 1
ATOM 3583 C CA . GLU A 1 443 ? -34.494 -34.336 9.213 1.00 44.56 443 GLU A CA 1
ATOM 3584 C C . GLU A 1 443 ? -34.420 -33.470 10.501 1.00 44.56 443 GLU A C 1
ATOM 3586 O O . GLU A 1 443 ? -34.796 -33.929 11.581 1.00 44.56 443 GLU A O 1
ATOM 3591 N N . ASP A 1 444 ? -34.030 -32.190 10.419 1.00 47.22 444 ASP A N 1
ATOM 3592 C CA . ASP A 1 444 ? -33.858 -31.284 11.581 1.00 47.22 444 ASP A CA 1
ATOM 3593 C C . ASP A 1 444 ? -35.172 -30.581 12.028 1.00 47.22 444 ASP A C 1
ATOM 3595 O O . ASP A 1 444 ? -35.204 -29.376 12.309 1.00 47.22 444 ASP A O 1
ATOM 3599 N N . ASP A 1 445 ? -36.274 -31.331 12.122 1.00 47.25 445 ASP A N 1
ATOM 3600 C CA . ASP A 1 445 ? -37.535 -30.883 12.753 1.00 47.25 445 ASP A CA 1
ATOM 3601 C C . ASP A 1 445 ? -37.536 -31.065 14.288 1.00 47.25 445 ASP A C 1
ATOM 3603 O O . ASP A 1 445 ? -38.528 -30.791 14.962 1.00 47.25 445 ASP A O 1
ATOM 3607 N N . LYS A 1 446 ? -36.402 -31.488 14.872 1.00 44.97 446 LYS A N 1
ATOM 3608 C CA . LYS A 1 446 ? -36.224 -31.723 16.321 1.00 44.97 446 LYS A CA 1
ATOM 3609 C C . LYS A 1 446 ? -35.059 -30.951 16.957 1.00 44.97 446 LYS A C 1
ATOM 3611 O O . LYS A 1 446 ? -34.426 -31.450 17.886 1.00 44.97 446 LYS A O 1
ATOM 3616 N N . ILE A 1 447 ? -34.746 -29.750 16.479 1.00 47.53 447 ILE A N 1
ATOM 3617 C CA . ILE A 1 447 ? -33.673 -28.924 17.057 1.00 47.53 447 ILE A CA 1
ATOM 3618 C C . ILE A 1 447 ? -34.274 -27.734 17.823 1.00 47.53 447 ILE A C 1
ATOM 3620 O O . ILE A 1 447 ? -34.315 -26.610 17.335 1.00 47.53 447 ILE A O 1
ATOM 3624 N N . ASP A 1 448 ? -34.703 -28.001 19.060 1.00 45.97 448 ASP A N 1
ATOM 3625 C CA . ASP A 1 448 ? -34.699 -27.028 20.165 1.00 45.97 448 ASP A CA 1
ATOM 3626 C C . ASP A 1 448 ? -33.252 -26.925 20.698 1.00 45.97 448 ASP A C 1
ATOM 3628 O O . ASP A 1 448 ? -32.936 -27.417 21.782 1.00 45.97 448 ASP A O 1
ATOM 3632 N N . GLN A 1 449 ? -32.313 -26.383 19.912 1.00 56.59 449 GLN A N 1
ATOM 3633 C CA . GLN A 1 449 ? -30.922 -26.216 20.362 1.00 56.59 449 GLN A CA 1
ATOM 3634 C C . GLN A 1 449 ? -30.540 -24.744 20.474 1.00 56.59 449 GLN A C 1
ATOM 3636 O O . GLN A 1 449 ? -30.778 -23.940 19.575 1.00 56.59 449 GLN A O 1
ATOM 3641 N N . ASN A 1 450 ? -29.891 -24.418 21.592 1.00 61.06 450 ASN A N 1
ATOM 3642 C CA . ASN A 1 450 ? -29.123 -23.193 21.749 1.00 61.06 450 ASN A CA 1
ATOM 3643 C C . ASN A 1 450 ? -27.991 -23.201 20.711 1.00 61.06 450 ASN A C 1
ATOM 3645 O O . ASN A 1 450 ? -27.057 -23.987 20.840 1.00 61.06 450 ASN A O 1
ATOM 3649 N N . PHE A 1 451 ? -28.072 -22.335 19.702 1.00 70.50 451 PHE A N 1
ATOM 3650 C CA . PHE A 1 451 ? -26.991 -22.112 18.740 1.00 70.50 451 PHE A CA 1
ATOM 3651 C C . PHE A 1 451 ? -25.784 -21.512 19.468 1.00 70.50 451 PHE A C 1
ATOM 3653 O O . PHE A 1 451 ? -25.909 -20.461 20.106 1.00 70.50 451 PHE A O 1
ATOM 3660 N N . THR A 1 452 ? -24.631 -22.180 19.397 1.00 74.44 452 THR A N 1
ATOM 3661 C CA . THR A 1 452 ? -23.419 -21.779 20.143 1.00 74.44 452 THR A CA 1
ATOM 3662 C C . THR A 1 452 ? -22.248 -21.398 19.248 1.00 74.44 452 THR A C 1
ATOM 3664 O O . THR A 1 452 ? -21.303 -20.771 19.726 1.00 74.44 452 THR A O 1
ATOM 3667 N N . VAL A 1 453 ? -22.323 -21.722 17.955 1.00 82.81 453 VAL A N 1
ATOM 3668 C CA . VAL A 1 453 ? -21.255 -21.487 16.978 1.00 82.81 453 VAL A CA 1
ATOM 3669 C C . VAL A 1 453 ? -21.794 -20.709 15.763 1.00 82.81 453 VAL A C 1
ATOM 3671 O O . VAL A 1 453 ? -22.940 -20.899 15.353 1.00 82.81 453 VAL A O 1
ATOM 3674 N N . PHE A 1 454 ? -20.988 -19.806 15.187 1.00 87.75 454 PHE A N 1
ATOM 3675 C CA . PHE A 1 454 ? -21.398 -18.926 14.076 1.00 87.75 454 PHE A CA 1
ATOM 3676 C C . PHE A 1 454 ? -21.842 -19.718 12.840 1.00 87.75 454 PHE A C 1
ATOM 3678 O O . PHE A 1 454 ? -22.824 -19.375 12.186 1.00 87.75 454 PHE A O 1
ATOM 3685 N N . GLU A 1 455 ? -21.169 -20.827 12.561 1.00 85.69 455 GLU A N 1
ATOM 3686 C CA . GLU A 1 455 ? -21.443 -21.728 11.449 1.00 85.69 455 GLU A CA 1
ATOM 3687 C C . GLU A 1 455 ? -22.819 -22.405 11.548 1.00 85.69 455 GLU A C 1
ATOM 3689 O O . GLU A 1 455 ? -23.377 -22.802 10.531 1.00 85.69 455 GLU A O 1
ATOM 3694 N N . GLU A 1 456 ? -23.409 -22.504 12.743 1.00 82.19 456 GLU A N 1
ATOM 3695 C CA . GLU A 1 456 ? -24.755 -23.064 12.934 1.00 82.19 456 GLU A CA 1
ATOM 3696 C C . GLU A 1 456 ? -25.861 -22.041 12.605 1.00 82.19 456 GLU A C 1
ATOM 3698 O O . GLU A 1 456 ? -26.987 -22.420 12.250 1.00 82.19 456 GLU A O 1
ATOM 3703 N N . ALA A 1 457 ? -25.524 -20.748 12.704 1.00 85.06 457 ALA A N 1
ATOM 3704 C CA . ALA A 1 457 ? -26.383 -19.611 12.383 1.00 85.06 457 ALA A CA 1
ATOM 3705 C C . ALA A 1 457 ? -26.415 -19.282 10.878 1.00 85.06 457 ALA A C 1
ATOM 3707 O O . ALA A 1 457 ? -27.285 -18.530 10.430 1.00 85.06 457 ALA A O 1
ATOM 3708 N N . ILE A 1 458 ? -25.503 -19.853 10.083 1.00 88.62 458 ILE A N 1
ATOM 3709 C CA . ILE A 1 458 ? -25.332 -19.551 8.658 1.00 88.62 458 ILE A CA 1
ATOM 3710 C C . ILE A 1 458 ? -25.538 -20.799 7.795 1.00 88.62 458 ILE A C 1
ATOM 3712 O O . ILE A 1 458 ? -24.830 -21.793 7.911 1.00 88.62 458 ILE A O 1
ATOM 3716 N N . ASP A 1 459 ? -26.459 -20.713 6.841 1.00 86.50 459 ASP A N 1
ATOM 3717 C CA . ASP A 1 459 ? -26.500 -21.594 5.679 1.00 86.50 459 ASP A CA 1
ATOM 3718 C C . ASP A 1 459 ? -25.544 -21.070 4.594 1.00 86.50 459 ASP A C 1
ATOM 3720 O O . ASP A 1 459 ? -25.840 -20.104 3.879 1.00 86.50 459 ASP A O 1
ATOM 3724 N N . TYR A 1 460 ? -24.382 -21.720 4.475 1.00 86.31 460 TYR A N 1
ATOM 3725 C CA . TYR A 1 460 ? -23.338 -21.362 3.512 1.00 86.31 460 TYR A CA 1
ATOM 3726 C C . TYR A 1 460 ? -23.723 -21.627 2.052 1.00 86.31 460 TYR A C 1
ATOM 3728 O O . TYR A 1 460 ? -23.098 -21.051 1.161 1.00 86.31 460 TYR A O 1
ATOM 3736 N N . SER A 1 461 ? -24.776 -22.409 1.772 1.00 82.19 461 SER A N 1
ATOM 3737 C CA . SER A 1 461 ? -25.267 -22.589 0.395 1.00 82.19 461 SER A CA 1
ATOM 3738 C C . SER A 1 461 ? -25.743 -21.267 -0.225 1.00 82.19 461 SER A C 1
ATOM 3740 O O . SER A 1 461 ? -25.625 -21.055 -1.433 1.00 82.19 461 SER A O 1
ATOM 3742 N N . ARG A 1 462 ? -26.194 -20.325 0.618 1.00 85.88 462 ARG A N 1
ATOM 3743 C CA . ARG A 1 462 ? -26.595 -18.963 0.227 1.00 85.88 462 ARG A CA 1
ATOM 3744 C C . ARG A 1 462 ? -25.413 -17.986 0.183 1.00 85.88 462 ARG A C 1
ATOM 3746 O O . ARG A 1 462 ? -25.519 -16.921 -0.414 1.00 85.88 462 ARG A O 1
ATOM 3753 N N . CYS A 1 463 ? -24.279 -18.359 0.774 1.00 88.12 463 CYS A N 1
ATOM 3754 C CA . CYS A 1 463 ? -23.090 -17.527 0.975 1.00 88.12 463 CYS A CA 1
ATOM 3755 C C . CYS A 1 463 ? -21.854 -18.093 0.253 1.00 88.12 463 CYS A C 1
ATOM 3757 O O . CYS A 1 463 ? -20.751 -18.088 0.794 1.00 88.12 463 CYS A O 1
ATOM 3759 N N . SER A 1 464 ? -22.038 -18.610 -0.965 1.00 82.94 464 SER A N 1
ATOM 3760 C CA . SER A 1 464 ? -20.934 -19.145 -1.766 1.00 82.94 464 SER A CA 1
ATOM 3761 C C . SER A 1 464 ? -19.881 -18.086 -2.082 1.00 82.94 464 SER A C 1
ATOM 3763 O O . SER A 1 464 ? -20.228 -16.993 -2.513 1.00 82.94 464 SER A O 1
ATOM 3765 N N . ILE A 1 465 ? -18.602 -18.459 -2.013 1.00 82.00 465 ILE A N 1
ATOM 3766 C CA . ILE A 1 465 ? -17.467 -17.642 -2.477 1.00 82.00 465 ILE A CA 1
ATOM 3767 C C . ILE A 1 465 ? -17.589 -17.314 -3.975 1.00 82.00 465 ILE A C 1
ATOM 3769 O O . ILE A 1 465 ? -17.155 -16.254 -4.421 1.00 82.00 465 ILE A O 1
ATOM 3773 N N . SER A 1 466 ? -18.200 -18.209 -4.761 1.00 76.75 466 SER A N 1
ATOM 3774 C CA . SER A 1 466 ? -18.440 -17.980 -6.190 1.00 76.75 466 SER A CA 1
ATOM 3775 C C . SER A 1 466 ? -19.510 -16.925 -6.477 1.00 76.75 466 SER A C 1
ATOM 3777 O O . SER A 1 466 ? -19.639 -16.468 -7.612 1.00 76.75 466 SER A O 1
ATOM 3779 N N . ARG A 1 467 ? -20.270 -16.518 -5.457 1.00 76.38 467 ARG A N 1
ATOM 3780 C CA . ARG A 1 467 ? -21.258 -15.445 -5.534 1.00 76.38 467 ARG A CA 1
ATOM 3781 C C . ARG A 1 467 ? -20.708 -14.237 -4.772 1.00 76.38 467 ARG A C 1
ATOM 3783 O O . ARG A 1 467 ? -20.093 -14.371 -3.720 1.00 76.38 467 ARG A O 1
ATOM 3790 N N . LYS A 1 468 ? -20.918 -13.030 -5.300 1.00 78.19 468 LYS A N 1
ATOM 3791 C CA . LYS A 1 468 ? -20.582 -11.800 -4.563 1.00 78.19 468 LYS A CA 1
ATOM 3792 C C . LYS A 1 468 ? -21.364 -11.771 -3.242 1.00 78.19 468 LYS A C 1
ATOM 3794 O O . LYS A 1 468 ? -22.472 -12.302 -3.166 1.00 78.19 468 LYS A O 1
ATOM 3799 N N . PHE A 1 469 ? -20.805 -11.137 -2.211 1.00 90.81 469 PHE A N 1
ATOM 3800 C CA . PHE A 1 469 ? -21.521 -10.931 -0.952 1.00 90.81 469 PHE A CA 1
ATOM 3801 C C . PHE A 1 469 ? -22.735 -10.027 -1.193 1.00 90.81 469 PHE A C 1
ATOM 3803 O O . PHE A 1 469 ? -22.576 -8.834 -1.450 1.00 90.81 469 PHE A O 1
ATOM 3810 N N . TYR A 1 470 ? -23.931 -10.605 -1.097 1.00 93.44 470 TYR A N 1
ATOM 3811 C CA . TYR A 1 470 ? -25.190 -9.879 -1.196 1.00 93.44 470 TYR A CA 1
ATOM 3812 C C . TYR A 1 470 ? -26.012 -10.012 0.078 1.00 93.44 470 TYR A C 1
ATOM 3814 O O . TYR A 1 470 ? -25.969 -11.040 0.756 1.00 93.44 470 TYR A O 1
ATOM 3822 N N . TYR A 1 471 ? -26.822 -9.005 0.376 1.00 96.31 471 TYR A N 1
ATOM 3823 C CA . TYR A 1 471 ? -27.826 -9.097 1.427 1.00 96.31 471 TYR A CA 1
ATOM 3824 C C . TYR A 1 471 ? -29.171 -8.529 0.981 1.00 96.31 471 TYR A C 1
ATOM 3826 O O . TYR A 1 471 ? -29.243 -7.595 0.181 1.00 96.31 471 TYR A O 1
ATOM 3834 N N . PHE A 1 472 ? -30.240 -9.103 1.517 1.00 97.31 472 PHE A N 1
ATOM 3835 C CA . PHE A 1 472 ? -31.592 -8.585 1.396 1.00 97.31 472 PHE A CA 1
ATOM 3836 C C . PHE A 1 472 ? -31.887 -7.691 2.599 1.00 97.31 472 PHE A C 1
ATOM 3838 O O . PHE A 1 472 ? -31.567 -8.051 3.732 1.00 97.31 472 PHE A O 1
ATOM 3845 N N . LEU A 1 473 ? -32.488 -6.530 2.361 1.00 97.31 473 LEU A N 1
ATOM 3846 C CA . LEU A 1 473 ? -32.908 -5.602 3.408 1.00 97.31 473 LEU A CA 1
ATOM 3847 C C . LEU A 1 473 ? -34.430 -5.644 3.513 1.00 97.31 473 LEU A C 1
ATOM 3849 O O . LEU A 1 473 ? -35.103 -5.396 2.515 1.00 97.31 473 LEU A O 1
ATOM 3853 N N . TYR A 1 474 ? -34.951 -5.939 4.702 1.00 95.44 474 TYR A N 1
ATOM 3854 C CA . TYR A 1 474 ? -36.379 -5.811 4.976 1.00 95.44 474 TYR A CA 1
ATOM 3855 C C . TYR A 1 474 ? -36.789 -4.343 5.069 1.00 95.44 474 TYR A C 1
ATOM 3857 O O . TYR A 1 474 ? -36.073 -3.532 5.662 1.00 95.44 474 TYR A O 1
ATOM 3865 N N . ASP A 1 475 ? -37.962 -4.036 4.522 1.00 92.56 475 ASP A N 1
ATOM 3866 C CA . ASP A 1 475 ? -38.558 -2.710 4.633 1.00 92.56 475 ASP A CA 1
ATOM 3867 C C . ASP A 1 475 ? -38.916 -2.390 6.092 1.00 92.56 475 ASP A C 1
ATOM 3869 O O . ASP A 1 475 ? -39.245 -3.272 6.891 1.00 92.56 475 ASP A O 1
ATOM 3873 N N . LEU A 1 476 ? -38.863 -1.104 6.436 1.00 91.25 476 LEU A N 1
ATOM 3874 C CA . LEU A 1 476 ? -39.391 -0.608 7.706 1.00 91.25 476 LEU A CA 1
ATOM 3875 C C . LEU A 1 476 ? -40.927 -0.653 7.721 1.00 91.25 476 LEU A C 1
ATOM 3877 O O . LEU A 1 476 ? -41.583 -0.646 6.677 1.00 91.25 476 LEU A O 1
ATOM 3881 N N . GLU A 1 477 ? -41.513 -0.628 8.919 1.00 85.12 477 GLU A N 1
ATOM 3882 C CA . GLU A 1 477 ? -42.957 -0.441 9.084 1.00 85.12 477 GLU A CA 1
ATOM 3883 C C . GLU A 1 477 ? -43.407 0.892 8.448 1.00 85.12 477 GLU A C 1
ATOM 3885 O O . GLU A 1 477 ? -42.705 1.902 8.534 1.00 85.12 477 GLU A O 1
ATOM 3890 N N . LYS A 1 478 ? -44.585 0.906 7.800 1.00 77.81 478 LYS A N 1
ATOM 3891 C CA . LYS A 1 478 ? -45.051 2.016 6.934 1.00 77.81 478 LYS A CA 1
ATOM 3892 C C . LYS A 1 478 ? -45.095 3.399 7.608 1.00 77.81 478 LYS A C 1
ATOM 3894 O O . LYS A 1 478 ? -45.029 4.397 6.899 1.00 77.81 478 LYS A O 1
ATOM 3899 N N . ASP A 1 479 ? -45.178 3.450 8.937 1.00 81.56 479 ASP A N 1
ATOM 3900 C CA . ASP A 1 479 ? -45.270 4.678 9.738 1.00 81.56 479 ASP A CA 1
ATOM 3901 C C . ASP A 1 479 ? -44.077 4.872 10.700 1.00 81.56 479 ASP A C 1
ATOM 3903 O O . ASP A 1 479 ? -44.193 5.598 11.693 1.00 81.56 479 ASP A O 1
ATOM 3907 N N . GLU A 1 480 ? -42.932 4.228 10.443 1.00 87.81 480 GLU A N 1
ATOM 3908 C CA . GLU A 1 480 ? -41.749 4.335 11.306 1.00 87.81 480 GLU A CA 1
ATOM 3909 C C . GLU A 1 480 ? -41.200 5.777 11.362 1.00 87.81 480 GLU A C 1
ATOM 3911 O O . GLU A 1 480 ? -41.007 6.442 10.341 1.00 87.81 480 GLU A O 1
ATOM 3916 N N . LYS A 1 481 ? -40.934 6.268 12.580 1.00 90.44 481 LYS A N 1
ATOM 3917 C CA . LYS A 1 481 ? -40.495 7.649 12.867 1.00 90.44 481 LYS A CA 1
ATOM 3918 C C . LYS A 1 481 ? -39.171 7.724 13.622 1.00 90.44 481 LYS A C 1
ATOM 3920 O O . LYS A 1 481 ? -38.651 8.827 13.803 1.00 90.44 481 LYS A O 1
ATOM 3925 N N . ASP A 1 482 ? -38.621 6.605 14.091 1.00 91.69 482 ASP A N 1
ATOM 3926 C CA . ASP A 1 482 ? -37.323 6.602 14.755 1.00 91.69 482 ASP A CA 1
ATOM 3927 C C . ASP A 1 482 ? -36.221 6.970 13.750 1.00 91.69 482 ASP A C 1
ATOM 3929 O O . ASP A 1 482 ? -35.927 6.261 12.785 1.00 91.69 482 ASP A O 1
ATOM 3933 N N . LEU A 1 483 ? -35.599 8.126 13.986 1.00 91.25 483 LEU A N 1
ATOM 3934 C CA . LEU A 1 483 ? -34.585 8.686 13.098 1.00 91.25 483 LEU A CA 1
ATOM 3935 C C . LEU A 1 483 ? -33.361 7.768 12.954 1.00 91.25 483 LEU A C 1
ATOM 3937 O O . LEU A 1 483 ? -32.725 7.759 11.903 1.00 91.25 483 LEU A O 1
ATOM 3941 N N . VAL A 1 484 ? -33.017 6.993 13.987 1.00 91.81 484 VAL A N 1
ATOM 3942 C CA . VAL A 1 484 ? -31.881 6.064 13.943 1.00 91.81 484 VAL A CA 1
ATOM 3943 C C . VAL A 1 484 ? -32.215 4.892 13.024 1.00 91.81 484 VAL A C 1
ATOM 3945 O O . VAL A 1 484 ? -31.397 4.560 12.165 1.00 91.81 484 VAL A O 1
ATOM 3948 N N . ALA A 1 485 ? -33.422 4.326 13.137 1.00 93.81 485 ALA A N 1
ATOM 3949 C CA . ALA A 1 485 ? -33.910 3.293 12.220 1.00 93.81 485 ALA A CA 1
ATOM 3950 C C . ALA A 1 485 ? -33.890 3.774 10.762 1.00 93.81 485 ALA A C 1
ATOM 3952 O O . ALA A 1 485 ? -33.330 3.101 9.895 1.00 93.81 485 ALA A O 1
ATOM 3953 N N . LEU A 1 486 ? -34.423 4.975 10.509 1.00 94.94 486 LEU A N 1
ATOM 3954 C CA . LEU A 1 486 ? -34.444 5.593 9.181 1.00 94.94 486 LEU A CA 1
ATOM 3955 C C . LEU A 1 486 ? -33.030 5.795 8.614 1.00 94.94 486 LEU A C 1
ATOM 3957 O O . LEU A 1 486 ? -32.795 5.520 7.437 1.00 94.94 486 LEU A O 1
ATOM 3961 N N . ASN A 1 487 ? -32.073 6.220 9.445 1.00 94.88 487 ASN A N 1
ATOM 3962 C CA . ASN A 1 487 ? -30.683 6.403 9.027 1.00 94.88 487 ASN A CA 1
ATOM 3963 C C . ASN A 1 487 ? -30.020 5.073 8.643 1.00 94.88 487 ASN A C 1
ATOM 3965 O O . ASN A 1 487 ? -29.464 4.975 7.553 1.00 94.88 487 ASN A O 1
ATOM 3969 N N . PHE A 1 488 ? -30.105 4.032 9.481 1.00 95.94 488 PHE A N 1
ATOM 3970 C CA . PHE A 1 488 ? -29.546 2.716 9.134 1.00 95.94 488 PHE A CA 1
ATOM 3971 C C . PHE A 1 488 ? -30.203 2.127 7.889 1.00 95.94 488 PHE A C 1
ATOM 3973 O O . PHE A 1 488 ? -29.506 1.612 7.017 1.00 95.94 488 PHE A O 1
ATOM 3980 N N . HIS A 1 489 ? -31.528 2.242 7.773 1.00 96.19 489 HIS A N 1
ATOM 3981 C CA . HIS A 1 489 ? -32.244 1.765 6.599 1.00 96.19 489 HIS A CA 1
ATOM 3982 C C . HIS A 1 489 ? -31.775 2.484 5.333 1.00 96.19 489 HIS A C 1
ATOM 3984 O O . HIS A 1 489 ? -31.533 1.835 4.317 1.00 96.19 489 HIS A O 1
ATOM 3990 N N . LYS A 1 490 ? -31.587 3.809 5.387 1.00 95.50 490 LYS A N 1
ATOM 3991 C CA . LYS A 1 490 ? -31.043 4.598 4.276 1.00 95.50 490 LYS A CA 1
ATOM 3992 C C . LYS A 1 490 ? -29.641 4.127 3.880 1.00 95.50 490 LYS A C 1
ATOM 3994 O O . LYS A 1 490 ? -29.416 3.868 2.701 1.00 95.50 490 LYS A O 1
ATOM 3999 N N . GLU A 1 491 ? -28.724 3.988 4.838 1.00 95.75 491 GLU A N 1
ATOM 4000 C CA . GLU A 1 491 ? -27.334 3.583 4.569 1.00 95.75 491 GLU A CA 1
ATOM 4001 C C . GLU A 1 491 ? -27.234 2.150 4.017 1.00 95.75 491 GLU A C 1
ATOM 4003 O O . GLU A 1 491 ? -26.448 1.890 3.104 1.00 95.75 491 GLU A O 1
ATOM 4008 N N . LEU A 1 492 ? -28.063 1.225 4.513 1.00 96.31 492 LEU A N 1
ATOM 4009 C CA . LEU A 1 492 ? -28.184 -0.131 3.966 1.00 96.31 492 LEU A CA 1
ATOM 4010 C C . LEU A 1 492 ? -28.850 -0.124 2.576 1.00 96.31 492 LEU A C 1
ATOM 4012 O O . LEU A 1 492 ? -28.466 -0.874 1.684 1.00 96.31 492 LEU A O 1
ATOM 4016 N N . SER A 1 493 ? -29.819 0.762 2.340 1.00 95.81 493 SER A N 1
ATOM 4017 C CA . SER A 1 493 ? -30.555 0.824 1.069 1.00 95.81 493 SER A CA 1
ATOM 4018 C C . SER A 1 493 ? -29.694 1.235 -0.124 1.00 95.81 493 SER A C 1
ATOM 4020 O O . SER A 1 493 ? -29.965 0.772 -1.233 1.00 95.81 493 SER A O 1
ATOM 4022 N N . ILE A 1 494 ? -28.694 2.098 0.092 1.00 94.19 494 ILE A N 1
ATOM 4023 C CA . ILE A 1 494 ? -27.815 2.646 -0.959 1.00 94.19 494 ILE A CA 1
ATOM 4024 C C . ILE A 1 494 ? -26.512 1.857 -1.146 1.00 94.19 494 ILE A C 1
ATOM 4026 O O . ILE A 1 494 ? -25.687 2.211 -1.985 1.00 94.19 494 ILE A O 1
ATOM 4030 N N . ASN A 1 495 ? -26.283 0.816 -0.347 1.00 91.94 495 ASN A N 1
ATOM 4031 C CA . ASN A 1 495 ? -25.057 0.034 -0.414 1.00 91.94 495 ASN A CA 1
ATOM 4032 C C . ASN A 1 495 ? -25.069 -0.913 -1.629 1.00 91.94 495 ASN A C 1
ATOM 4034 O O . ASN A 1 495 ? -26.042 -1.633 -1.846 1.00 91.94 495 ASN A O 1
ATOM 4038 N N . GLY A 1 496 ? -23.961 -0.983 -2.372 1.00 88.00 496 GLY A N 1
ATOM 4039 C CA . GLY A 1 496 ? -23.853 -1.813 -3.581 1.00 88.00 496 GLY A CA 1
ATOM 4040 C C . GLY A 1 496 ? -23.979 -3.329 -3.363 1.00 88.00 496 GLY A C 1
ATOM 4041 O O . GLY A 1 496 ? -24.218 -4.057 -4.322 1.00 88.00 496 GLY A O 1
ATOM 4042 N N . ALA A 1 497 ? -23.853 -3.819 -2.124 1.00 91.31 497 ALA A N 1
ATOM 4043 C CA . ALA A 1 497 ? -24.072 -5.226 -1.778 1.00 91.31 497 ALA A CA 1
ATOM 4044 C C . ALA A 1 497 ? -25.550 -5.569 -1.493 1.00 91.31 497 ALA A C 1
ATOM 4046 O O . ALA A 1 497 ? -25.870 -6.721 -1.200 1.00 91.31 497 ALA A O 1
ATOM 4047 N N . ARG A 1 498 ? -26.479 -4.608 -1.566 1.00 95.00 498 ARG A N 1
ATOM 4048 C CA . ARG A 1 498 ? -27.912 -4.891 -1.421 1.00 95.00 498 ARG A CA 1
ATOM 4049 C C . ARG A 1 498 ? -28.467 -5.557 -2.685 1.00 95.00 498 ARG A C 1
ATOM 4051 O O . ARG A 1 498 ? -28.214 -5.104 -3.796 1.00 95.00 498 ARG A O 1
ATOM 4058 N N . THR A 1 499 ? -29.298 -6.581 -2.510 1.00 94.75 499 THR A N 1
ATOM 4059 C CA . THR A 1 499 ? -30.115 -7.186 -3.572 1.00 94.75 499 THR A CA 1
ATOM 4060 C C . THR A 1 499 ? -31.603 -7.055 -3.251 1.00 94.75 499 THR A C 1
ATOM 4062 O O . THR A 1 499 ? -32.010 -7.143 -2.093 1.00 94.75 499 THR A O 1
ATOM 4065 N N . ILE A 1 500 ? -32.421 -6.861 -4.288 1.00 94.75 500 ILE A N 1
ATOM 4066 C CA . ILE A 1 500 ? -33.889 -6.950 -4.197 1.00 94.75 500 ILE A CA 1
ATOM 4067 C C . ILE A 1 500 ? -34.392 -8.385 -4.386 1.00 94.75 500 ILE A C 1
ATOM 4069 O O . ILE A 1 500 ? -35.514 -8.697 -4.004 1.00 94.75 500 ILE A O 1
ATOM 4073 N N . ASN A 1 501 ? -33.571 -9.257 -4.979 1.00 94.06 501 ASN A N 1
ATOM 4074 C CA . ASN A 1 501 ? -33.903 -10.661 -5.165 1.00 94.06 501 ASN A CA 1
ATOM 4075 C C . ASN A 1 501 ? -33.456 -11.454 -3.921 1.00 94.06 501 ASN A C 1
ATOM 4077 O O . ASN A 1 501 ? -32.241 -11.545 -3.692 1.00 94.06 501 ASN A O 1
ATOM 4081 N N . PRO A 1 502 ? -34.390 -12.030 -3.138 1.00 92.19 502 PRO A N 1
ATOM 4082 C CA . PRO A 1 502 ? -34.061 -12.790 -1.937 1.00 92.19 502 PRO A CA 1
ATOM 4083 C C . PRO A 1 502 ? -33.206 -14.026 -2.238 1.00 92.19 502 PRO A C 1
ATOM 4085 O O . PRO A 1 502 ? -32.362 -14.369 -1.414 1.00 92.19 502 PRO A O 1
ATOM 4088 N N . ASP A 1 503 ? -33.335 -14.651 -3.413 1.00 89.38 503 ASP A N 1
ATOM 4089 C CA . ASP A 1 503 ? -32.592 -15.868 -3.783 1.00 89.38 503 ASP A CA 1
ATOM 4090 C C . ASP A 1 503 ? -31.089 -15.624 -3.969 1.00 89.38 503 ASP A C 1
ATOM 4092 O O . ASP A 1 503 ? -30.276 -16.533 -3.798 1.00 89.38 503 ASP A O 1
ATOM 4096 N N . LEU A 1 504 ? -30.707 -14.384 -4.292 1.00 90.38 504 LEU A N 1
ATOM 4097 C CA . LEU A 1 504 ? -29.308 -13.976 -4.434 1.00 90.38 504 LEU A CA 1
ATOM 4098 C C . LEU A 1 504 ? -28.666 -13.564 -3.107 1.00 90.38 504 LEU A C 1
ATOM 4100 O O . LEU A 1 504 ? -27.444 -13.459 -3.034 1.00 90.38 504 LEU A O 1
ATOM 4104 N N . ALA A 1 505 ? -29.464 -13.281 -2.075 1.00 93.31 505 ALA A N 1
ATOM 4105 C CA . ALA A 1 505 ? -28.954 -12.786 -0.805 1.00 93.31 505 ALA A CA 1
ATOM 4106 C C . ALA A 1 505 ? -28.199 -13.888 -0.055 1.00 93.31 505 ALA A C 1
ATOM 4108 O O . ALA A 1 505 ? -28.698 -14.997 0.055 1.00 93.31 505 ALA A O 1
ATOM 4109 N N . CYS A 1 506 ? -27.050 -13.575 0.532 1.00 93.12 506 CYS A N 1
ATOM 4110 C CA . CYS A 1 506 ? -26.398 -14.415 1.536 1.00 93.12 506 CYS A CA 1
ATOM 4111 C C . CYS A 1 506 ? -27.003 -14.167 2.924 1.00 93.12 506 CYS A C 1
ATOM 4113 O O . CYS A 1 506 ? -27.306 -15.124 3.635 1.00 93.12 506 CYS A O 1
ATOM 4115 N N . LEU A 1 507 ? -27.239 -12.899 3.283 1.00 95.88 507 LEU A N 1
ATOM 4116 C CA . LEU A 1 507 ? -27.827 -12.490 4.564 1.00 95.88 507 LEU A CA 1
ATOM 4117 C C . LEU A 1 507 ? -29.152 -11.743 4.380 1.00 95.88 507 LEU A C 1
ATOM 4119 O O . LEU A 1 507 ? -29.343 -11.046 3.386 1.00 95.88 507 LEU A O 1
ATOM 4123 N N . PHE A 1 508 ? -30.032 -11.831 5.372 1.00 96.50 508 PHE A N 1
ATOM 4124 C CA . PHE A 1 508 ? -31.247 -11.025 5.478 1.00 96.50 508 PHE A CA 1
ATOM 4125 C C . PHE A 1 508 ? -31.120 -10.072 6.661 1.00 96.50 508 PHE A C 1
ATOM 4127 O O . PHE A 1 508 ? -30.917 -10.511 7.789 1.00 96.50 508 PHE A O 1
ATOM 4134 N N . ILE A 1 509 ? -31.232 -8.771 6.419 1.00 97.12 509 ILE A N 1
ATOM 4135 C CA . ILE A 1 509 ? -31.030 -7.742 7.438 1.00 97.12 509 ILE A CA 1
ATOM 4136 C C . ILE A 1 509 ? -32.364 -7.074 7.752 1.00 97.12 509 ILE A C 1
ATOM 4138 O O . ILE A 1 509 ? -33.030 -6.560 6.854 1.00 97.12 509 ILE A O 1
ATOM 4142 N N . GLY A 1 510 ? -32.744 -7.074 9.029 1.00 94.50 510 GLY A N 1
ATOM 4143 C CA . GLY A 1 510 ? -33.916 -6.371 9.546 1.00 94.50 510 GLY A CA 1
ATOM 4144 C C . GLY A 1 510 ? -33.536 -5.349 10.614 1.00 94.50 510 GLY A C 1
ATOM 4145 O O . GLY A 1 510 ? -32.595 -5.550 11.383 1.00 94.50 510 GLY A O 1
ATOM 4146 N N . ILE A 1 511 ? -34.277 -4.247 10.679 1.00 94.19 511 ILE A N 1
ATOM 4147 C CA . ILE A 1 511 ? -34.133 -3.235 11.730 1.00 94.19 511 ILE A CA 1
ATOM 4148 C C . ILE A 1 511 ? -35.318 -3.377 12.682 1.00 94.19 511 ILE A C 1
ATOM 4150 O O . ILE A 1 511 ? -36.466 -3.415 12.247 1.00 94.19 511 ILE A O 1
ATOM 4154 N N . VAL A 1 512 ? -35.026 -3.476 13.976 1.00 90.31 512 VAL A N 1
ATOM 4155 C CA . VAL A 1 512 ? -36.005 -3.689 15.041 1.00 90.31 512 VAL A CA 1
ATOM 4156 C C . VAL A 1 512 ? -36.016 -2.466 15.950 1.00 90.31 512 VAL A C 1
ATOM 4158 O O . VAL A 1 512 ? -35.005 -2.125 16.568 1.00 90.31 512 VAL A O 1
ATOM 4161 N N . VAL A 1 513 ? -37.166 -1.799 16.046 1.00 87.50 513 VAL A N 1
ATOM 4162 C CA . VAL A 1 513 ? -37.318 -0.596 16.883 1.00 87.50 513 VAL A CA 1
ATOM 4163 C C . VAL A 1 513 ? -37.869 -0.927 18.265 1.00 87.50 513 VAL A C 1
ATOM 4165 O O . VAL A 1 513 ? -37.346 -0.435 19.260 1.00 87.50 513 VAL A O 1
ATOM 4168 N N . ASN A 1 514 ? -38.893 -1.777 18.351 1.00 80.25 514 ASN A N 1
ATOM 4169 C CA . ASN A 1 514 ? -39.546 -2.098 19.623 1.00 80.25 514 ASN A CA 1
ATOM 4170 C C . ASN A 1 514 ? -39.327 -3.555 20.033 1.00 80.25 514 ASN A C 1
ATOM 4172 O O . ASN A 1 514 ? -38.633 -3.828 21.014 1.00 80.25 514 ASN A O 1
ATOM 4176 N N . ARG A 1 515 ? -39.924 -4.485 19.284 1.00 81.88 515 ARG A N 1
ATOM 4177 C CA . ARG A 1 515 ? -39.874 -5.925 19.533 1.00 81.88 515 ARG A CA 1
ATOM 4178 C C . ARG A 1 515 ? -39.715 -6.649 18.206 1.00 81.88 515 ARG A C 1
ATOM 4180 O O . ARG A 1 515 ? -40.302 -6.233 17.213 1.00 81.88 515 ARG A O 1
ATOM 4187 N N . LEU A 1 516 ? -38.935 -7.725 18.207 1.00 82.56 516 LEU A N 1
ATOM 4188 C CA . LEU A 1 516 ? -38.836 -8.607 17.055 1.00 82.56 516 LEU A CA 1
ATOM 4189 C C . LEU A 1 516 ? -40.134 -9.417 16.942 1.00 82.56 516 LEU A C 1
ATOM 4191 O O . LEU A 1 516 ? -40.382 -10.292 17.771 1.00 82.56 516 LEU A O 1
ATOM 4195 N N . ASP A 1 517 ? -40.949 -9.117 15.933 1.00 82.19 517 ASP A N 1
ATOM 4196 C CA . ASP A 1 517 ? -42.104 -9.931 15.553 1.00 82.19 517 ASP A CA 1
ATOM 4197 C C . ASP A 1 517 ? -41.780 -10.716 14.270 1.00 82.19 517 ASP A C 1
ATOM 4199 O O . ASP A 1 517 ? -41.724 -10.119 13.191 1.00 82.19 517 ASP A O 1
ATOM 4203 N N . PRO A 1 518 ? -41.561 -12.044 14.352 1.00 77.56 518 PRO A N 1
ATOM 4204 C CA . PRO A 1 518 ? -41.316 -12.899 13.192 1.00 77.56 518 PRO A CA 1
ATOM 4205 C C . PRO A 1 518 ? -42.339 -12.751 12.059 1.00 77.56 518 PRO A C 1
ATOM 4207 O O . PRO A 1 518 ? -41.978 -12.957 10.903 1.00 77.56 518 PRO A O 1
ATOM 4210 N N . GLY A 1 519 ? -43.593 -12.395 12.370 1.00 79.38 519 GLY A N 1
ATOM 4211 C CA . GLY A 1 519 ? -44.657 -12.230 11.377 1.00 79.38 519 GLY A CA 1
ATOM 4212 C C . GLY A 1 519 ? -44.415 -11.083 10.392 1.00 79.38 519 GLY A C 1
ATOM 4213 O O . GLY A 1 519 ? -44.903 -11.136 9.265 1.00 79.38 519 GLY A O 1
ATOM 4214 N N . ASN A 1 520 ? -43.606 -10.090 10.774 1.00 83.75 520 ASN A N 1
ATOM 4215 C CA . ASN A 1 520 ? -43.270 -8.947 9.921 1.00 83.75 520 ASN A CA 1
ATOM 4216 C C . ASN A 1 520 ? -42.162 -9.264 8.898 1.00 83.75 520 ASN A C 1
ATOM 4218 O O . ASN A 1 520 ? -41.902 -8.460 8.005 1.00 83.75 520 ASN A O 1
ATOM 4222 N N . TYR A 1 521 ? -41.516 -10.433 8.992 1.00 88.12 521 TYR A N 1
ATOM 4223 C CA . TYR A 1 521 ? -40.352 -10.793 8.181 1.00 88.12 521 TYR A CA 1
ATOM 4224 C C . TYR A 1 521 ? -40.643 -12.015 7.301 1.00 88.12 521 TYR A C 1
ATOM 4226 O O . TYR A 1 521 ? -40.444 -13.159 7.707 1.00 88.12 521 TYR A O 1
ATOM 4234 N N . GLN A 1 522 ? -41.074 -11.755 6.060 1.00 88.56 522 GLN A N 1
ATOM 4235 C CA . GLN A 1 522 ? -41.524 -12.757 5.076 1.00 88.56 522 GLN A CA 1
ATOM 4236 C C . GLN A 1 522 ? -40.616 -13.995 4.944 1.00 88.56 522 GLN A C 1
ATOM 4238 O O . GLN A 1 522 ? -41.131 -15.094 4.753 1.00 88.56 522 GLN A O 1
ATOM 4243 N N . TYR A 1 523 ? -39.289 -13.839 5.017 1.00 89.31 523 TYR A N 1
ATOM 4244 C CA . TYR A 1 523 ? -38.327 -14.922 4.760 1.00 89.31 523 TYR A CA 1
ATOM 4245 C C . TYR A 1 523 ? -37.712 -15.522 6.037 1.00 89.31 523 TYR A C 1
ATOM 4247 O O . TYR A 1 523 ? -36.813 -16.357 5.954 1.00 89.31 523 TYR A O 1
ATOM 4255 N N . TYR A 1 524 ? -38.182 -15.129 7.227 1.00 84.88 524 TYR A N 1
ATOM 4256 C CA . TYR A 1 524 ? -37.595 -15.552 8.505 1.00 84.88 524 TYR A CA 1
ATOM 4257 C C . TYR A 1 524 ? -37.822 -17.044 8.822 1.00 84.88 524 TYR A C 1
ATOM 4259 O O . TYR A 1 524 ? -37.033 -17.641 9.561 1.00 84.88 524 TYR A O 1
ATOM 4267 N N . ASN A 1 525 ? -38.858 -17.671 8.239 1.00 73.88 525 ASN A N 1
ATOM 4268 C CA . ASN A 1 525 ? -39.173 -19.114 8.303 1.00 73.88 525 ASN A CA 1
ATOM 4269 C C . ASN A 1 525 ? -39.112 -19.745 9.719 1.00 73.88 525 ASN A C 1
ATOM 4271 O O . ASN A 1 525 ? -38.976 -20.957 9.866 1.00 73.88 525 ASN A O 1
ATOM 4275 N N . GLY A 1 526 ? -39.172 -18.931 10.780 1.00 67.75 526 GLY A N 1
ATOM 4276 C CA . GLY A 1 526 ? -39.169 -19.342 12.186 1.00 67.75 526 GLY A CA 1
ATOM 4277 C C . GLY A 1 526 ? -37.832 -19.821 12.774 1.00 67.75 526 GLY A C 1
ATOM 4278 O O . GLY A 1 526 ? -37.766 -19.962 13.991 1.00 67.75 526 GLY A O 1
ATOM 4279 N N . LYS A 1 527 ? -36.778 -20.056 11.973 1.00 72.69 527 LYS A N 1
ATOM 4280 C CA . LYS A 1 527 ? -35.488 -20.617 12.447 1.00 72.69 527 LYS A CA 1
ATOM 4281 C C . LYS A 1 527 ? -34.363 -19.577 12.588 1.00 72.69 527 LYS A C 1
ATOM 4283 O O . LYS A 1 527 ? -33.432 -19.814 13.348 1.00 72.69 527 LYS A O 1
ATOM 4288 N N . GLY A 1 528 ? -34.438 -18.442 11.883 1.00 82.75 528 GLY A N 1
ATOM 4289 C CA . GLY A 1 528 ? -33.497 -17.318 12.026 1.00 82.75 528 GLY A CA 1
ATOM 4290 C C . GLY A 1 528 ? -32.131 -17.456 11.340 1.00 82.75 528 GLY A C 1
ATOM 4291 O O . GLY A 1 528 ? -31.329 -16.529 11.410 1.00 82.75 528 GLY A O 1
ATOM 4292 N N . ARG A 1 529 ? -31.838 -18.560 10.636 1.00 88.25 529 ARG A N 1
ATOM 4293 C CA . ARG A 1 529 ? -30.554 -18.717 9.921 1.00 88.25 529 ARG A CA 1
ATOM 4294 C C . ARG A 1 529 ? -30.360 -17.623 8.870 1.00 88.25 529 ARG A C 1
ATOM 4296 O O . ARG A 1 529 ? -31.325 -17.206 8.230 1.00 88.25 529 ARG A O 1
ATOM 4303 N N . ASN A 1 530 ? -29.122 -17.156 8.706 1.00 91.62 530 ASN A N 1
ATOM 4304 C CA . ASN A 1 530 ? -28.729 -16.061 7.808 1.00 91.62 530 ASN A CA 1
ATOM 4305 C C . ASN A 1 530 ? -29.408 -14.708 8.105 1.00 91.62 530 ASN A C 1
ATOM 4307 O O . ASN A 1 530 ? -29.242 -13.772 7.320 1.00 91.62 530 ASN A O 1
ATOM 4311 N N . HIS A 1 531 ? -30.166 -14.574 9.199 1.00 93.69 531 HIS A N 1
ATOM 4312 C CA . HIS A 1 531 ? -30.820 -13.320 9.565 1.00 93.69 531 HIS A CA 1
ATOM 4313 C C . HIS A 1 531 ? -29.956 -12.507 10.522 1.00 93.69 531 HIS A C 1
ATOM 4315 O O . HIS A 1 531 ? -29.349 -13.048 11.443 1.00 93.69 531 HIS A O 1
ATOM 4321 N N . VAL A 1 532 ? -29.930 -11.194 10.316 1.00 95.38 532 VAL A N 1
ATOM 4322 C CA . VAL A 1 532 ? -29.242 -10.224 11.164 1.00 95.38 532 VAL A CA 1
ATOM 4323 C C . VAL A 1 532 ? -30.241 -9.148 11.571 1.00 95.38 532 VAL A C 1
ATOM 4325 O O . VAL A 1 532 ? -30.822 -8.491 10.707 1.00 95.38 532 VAL A O 1
ATOM 4328 N N . PHE A 1 533 ? -30.422 -8.937 12.874 1.00 93.81 533 PHE A N 1
ATOM 4329 C CA . PHE A 1 533 ? -31.347 -7.928 13.390 1.00 93.81 533 PHE A CA 1
ATOM 4330 C C . PHE A 1 533 ? -30.627 -6.820 14.152 1.00 93.81 533 PHE A C 1
ATOM 4332 O O . PHE A 1 533 ? -29.881 -7.078 15.098 1.00 93.81 533 PHE A O 1
ATOM 4339 N N . LEU A 1 534 ? -30.871 -5.574 13.737 1.00 94.44 534 LEU A N 1
ATOM 4340 C CA . LEU A 1 534 ? -30.333 -4.367 14.362 1.00 94.44 534 LEU A CA 1
ATOM 4341 C C . LEU A 1 534 ? -31.376 -3.766 15.297 1.00 94.44 534 LEU A C 1
ATOM 4343 O O . LEU A 1 534 ? -32.369 -3.204 14.839 1.00 94.44 534 LEU A O 1
ATOM 4347 N N . PHE A 1 535 ? -31.131 -3.834 16.600 1.00 91.69 535 PHE A N 1
ATOM 4348 C CA . PHE A 1 535 ? -32.033 -3.291 17.609 1.00 91.69 535 PHE A CA 1
ATOM 4349 C C . PHE A 1 535 ? -31.643 -1.862 17.982 1.00 91.69 535 PHE A C 1
ATOM 4351 O O . PHE A 1 535 ? -30.752 -1.620 18.798 1.00 91.69 535 PHE A O 1
ATOM 4358 N N . VAL A 1 536 ? -32.305 -0.887 17.364 1.00 88.81 536 VAL A N 1
ATOM 4359 C CA . VAL A 1 536 ? -31.910 0.529 17.476 1.00 88.81 536 VAL A CA 1
ATOM 4360 C C . VAL A 1 536 ? -32.327 1.182 18.795 1.00 88.81 536 VAL A C 1
ATOM 4362 O O . VAL A 1 536 ? -31.743 2.194 19.202 1.00 88.81 536 VAL A O 1
ATOM 4365 N N . ARG A 1 537 ? -33.323 0.619 19.489 1.00 83.38 537 ARG A N 1
ATOM 4366 C CA . ARG A 1 537 ? -33.753 1.091 20.806 1.00 83.38 537 ARG A CA 1
ATOM 4367 C C . ARG A 1 537 ? -33.091 0.280 21.913 1.00 83.38 537 ARG A C 1
ATOM 4369 O O . ARG A 1 537 ? -32.871 -0.916 21.796 1.00 83.38 537 ARG A O 1
ATOM 4376 N N . GLN A 1 538 ? -32.815 0.948 23.028 1.00 71.56 538 GLN A N 1
ATOM 4377 C CA . GLN A 1 538 ? -32.293 0.345 24.255 1.00 71.56 538 GLN A CA 1
ATOM 4378 C C . GLN A 1 538 ? -33.391 -0.383 25.055 1.00 71.56 538 GLN A C 1
ATOM 4380 O O . GLN A 1 538 ? -33.545 -0.173 26.255 1.00 71.56 538 GLN A O 1
ATOM 4385 N N . THR A 1 539 ? -34.205 -1.208 24.399 1.00 71.62 539 THR A N 1
ATOM 4386 C CA . THR A 1 539 ? -35.220 -2.026 25.074 1.00 71.62 539 THR A CA 1
ATOM 4387 C C . THR A 1 539 ? -34.623 -3.358 25.521 1.00 71.62 539 THR A C 1
ATOM 4389 O O . THR A 1 539 ? -33.625 -3.835 24.986 1.00 71.62 539 THR A O 1
ATOM 4392 N N . ARG A 1 540 ? -35.194 -3.967 26.567 1.00 67.25 540 ARG A N 1
ATOM 4393 C CA . ARG A 1 540 ? -34.800 -5.324 26.969 1.00 67.25 540 ARG A CA 1
ATOM 4394 C C . ARG A 1 540 ? -35.278 -6.308 25.904 1.00 67.25 540 ARG A C 1
ATOM 4396 O O . ARG A 1 540 ? -36.455 -6.293 25.558 1.00 67.25 540 ARG A O 1
ATOM 4403 N N . MET A 1 541 ? -34.374 -7.161 25.434 1.00 70.75 541 MET A N 1
ATOM 4404 C CA . MET A 1 541 ? -34.719 -8.245 24.518 1.00 70.75 541 MET A CA 1
ATOM 4405 C C . MET A 1 541 ? -35.455 -9.381 25.230 1.00 70.75 541 MET A C 1
ATOM 4407 O O . MET A 1 541 ? -35.194 -9.657 26.406 1.00 70.75 541 MET A O 1
ATOM 4411 N N . ASP A 1 542 ? -36.332 -10.058 24.488 1.00 69.06 542 ASP A N 1
ATOM 4412 C CA . ASP A 1 542 ? -36.906 -11.332 24.909 1.00 69.06 542 ASP A CA 1
ATOM 4413 C C . ASP A 1 542 ? -35.800 -12.406 24.993 1.00 69.06 542 ASP A C 1
ATOM 4415 O O . ASP A 1 542 ? -34.872 -12.402 24.184 1.00 69.06 542 ASP A O 1
ATOM 4419 N N . PRO A 1 543 ? -35.873 -13.346 25.952 1.00 62.78 543 PRO A N 1
ATOM 4420 C CA . PRO A 1 543 ? -34.848 -14.375 26.141 1.00 62.78 543 PRO A CA 1
ATOM 4421 C C . PRO A 1 543 ? -34.839 -15.459 25.049 1.00 62.78 543 PRO A C 1
ATOM 4423 O O . PRO A 1 543 ? -33.940 -16.295 25.041 1.00 62.78 543 PRO A O 1
ATOM 4426 N N . VAL A 1 544 ? -35.828 -15.474 24.147 1.00 64.75 544 VAL A N 1
ATOM 4427 C CA . VAL A 1 544 ? -35.913 -16.453 23.056 1.00 64.75 544 VAL A CA 1
ATOM 4428 C C . VAL A 1 544 ? -35.038 -15.979 21.902 1.00 64.75 544 VAL A C 1
ATOM 4430 O O . VAL A 1 544 ? -35.472 -15.184 21.073 1.00 64.75 544 VAL A O 1
ATOM 4433 N N . VAL A 1 545 ? -33.803 -16.469 21.868 1.00 66.50 545 VAL A N 1
ATOM 4434 C CA . VAL A 1 545 ? -32.838 -16.213 20.797 1.00 66.50 545 VAL A CA 1
ATOM 4435 C C . VAL A 1 545 ? -32.671 -17.497 19.984 1.00 66.50 545 VAL A C 1
ATOM 4437 O O . VAL A 1 545 ? -32.306 -18.528 20.549 1.00 66.50 545 VAL A O 1
ATOM 4440 N N . ARG A 1 546 ? -32.959 -17.457 18.676 1.00 78.00 546 ARG A N 1
ATOM 4441 C CA . ARG A 1 546 ? -32.802 -18.607 17.762 1.00 78.00 546 ARG A CA 1
ATOM 4442 C C . ARG A 1 546 ? -31.481 -18.502 16.989 1.00 78.00 546 ARG A C 1
ATOM 4444 O O . ARG A 1 546 ? -30.466 -18.097 17.555 1.00 78.00 546 ARG A O 1
ATOM 4451 N N . ALA A 1 547 ? -31.453 -18.878 15.710 1.00 84.44 547 ALA A N 1
ATOM 4452 C CA . ALA A 1 547 ? -30.239 -18.827 14.897 1.00 84.44 547 ALA A CA 1
ATOM 4453 C C . ALA A 1 547 ? -29.903 -17.420 14.365 1.00 84.44 547 ALA A C 1
ATOM 4455 O O . ALA A 1 547 ? -28.843 -17.253 13.771 1.00 84.44 547 ALA A O 1
ATOM 4456 N N . GLU A 1 548 ? -30.766 -16.411 14.547 1.00 89.12 548 GLU A N 1
ATOM 4457 C CA . GLU A 1 548 ? -30.473 -15.046 14.084 1.00 89.12 548 GLU A CA 1
ATOM 4458 C C . GLU A 1 548 ? -29.254 -14.432 14.774 1.00 89.12 548 GLU A C 1
ATOM 4460 O O . GLU A 1 548 ? -29.012 -14.678 15.948 1.00 89.12 548 GLU A O 1
ATOM 4465 N N . ILE A 1 549 ? -28.515 -13.580 14.069 1.00 92.88 549 ILE A N 1
ATOM 4466 C CA . ILE A 1 549 ? -27.430 -12.762 14.617 1.00 92.88 549 ILE A CA 1
ATOM 4467 C C . ILE A 1 549 ? -28.022 -11.463 15.159 1.00 92.88 549 ILE A C 1
ATOM 4469 O O . ILE A 1 549 ? -28.698 -10.727 14.434 1.00 92.88 549 ILE A O 1
ATOM 4473 N N . ILE A 1 550 ? -27.733 -11.143 16.418 1.00 92.31 550 ILE A N 1
ATOM 4474 C CA . ILE A 1 550 ? -28.275 -9.951 17.061 1.00 92.31 550 ILE A CA 1
ATOM 4475 C C . ILE A 1 550 ? -27.217 -8.853 17.159 1.00 92.31 550 ILE A C 1
ATOM 4477 O O . ILE A 1 550 ? -26.127 -9.058 17.695 1.00 92.31 550 ILE A O 1
ATOM 4481 N N . VAL A 1 551 ? -27.578 -7.650 16.707 1.00 94.69 551 VAL A N 1
ATOM 4482 C CA . VAL A 1 551 ? -26.817 -6.417 16.925 1.00 94.69 551 VAL A CA 1
ATOM 4483 C C . VAL A 1 551 ? -27.575 -5.545 17.927 1.00 94.69 551 VAL A C 1
ATOM 4485 O O . VAL A 1 551 ? -28.620 -4.983 17.598 1.00 94.69 551 VAL A O 1
ATOM 4488 N N . HIS A 1 552 ? -27.067 -5.441 19.158 1.00 91.94 552 HIS A N 1
ATOM 4489 C CA . HIS A 1 552 ? -27.747 -4.739 20.258 1.00 91.94 552 HIS A CA 1
ATOM 4490 C C . HIS A 1 552 ? -26.750 -4.020 21.178 1.00 91.94 552 HIS A C 1
ATOM 4492 O O . HIS A 1 552 ? -25.609 -4.447 21.342 1.00 91.94 552 HIS A O 1
ATOM 4498 N N . SER A 1 553 ? -27.176 -2.944 21.845 1.00 88.94 553 SER A N 1
ATOM 4499 C CA . SER A 1 553 ? -26.334 -2.241 22.830 1.00 88.94 553 SER A CA 1
ATOM 4500 C C . SER A 1 553 ? -26.419 -2.809 24.252 1.00 88.94 553 SER A C 1
ATOM 4502 O O . SER A 1 553 ? -25.593 -2.492 25.102 1.00 88.94 553 SER A O 1
ATOM 4504 N N . ILE A 1 554 ? -27.440 -3.622 24.510 1.00 86.19 554 ILE A N 1
ATOM 4505 C CA . ILE A 1 554 ? -27.818 -4.182 25.817 1.00 86.19 554 ILE A CA 1
ATOM 4506 C C . ILE A 1 554 ? -28.034 -5.683 25.679 1.00 86.19 554 ILE A C 1
ATOM 4508 O O . ILE A 1 554 ? -28.917 -6.106 24.942 1.00 86.19 554 ILE A O 1
ATOM 4512 N N . PHE A 1 555 ? -27.290 -6.475 26.442 1.00 84.94 555 PHE A N 1
ATOM 4513 C CA . PHE A 1 555 ? -27.531 -7.907 26.570 1.00 84.94 555 PHE A CA 1
ATOM 4514 C C . PHE A 1 555 ? -27.785 -8.238 28.040 1.00 84.94 555 PHE A C 1
ATOM 4516 O O . PHE A 1 555 ? -26.948 -7.913 28.887 1.00 84.94 555 PHE A O 1
ATOM 4523 N N . PRO A 1 556 ? -28.919 -8.874 28.380 1.00 77.88 556 PRO A N 1
ATOM 4524 C CA . PRO A 1 556 ? -29.099 -9.455 29.701 1.00 77.88 556 PRO A CA 1
ATOM 4525 C C . PRO A 1 556 ? -27.990 -10.467 30.017 1.00 77.88 556 PRO A C 1
ATOM 4527 O O . PRO A 1 556 ? -27.392 -11.071 29.122 1.00 77.88 556 PRO A O 1
ATOM 4530 N N . ARG A 1 557 ? -27.702 -10.649 31.309 1.00 74.75 557 ARG A N 1
ATOM 4531 C CA . ARG A 1 557 ? -26.610 -11.514 31.768 1.00 74.75 557 ARG A CA 1
ATOM 4532 C C . ARG A 1 557 ? -26.780 -12.931 31.209 1.00 74.75 557 ARG A C 1
ATOM 4534 O O . ARG A 1 557 ? -27.792 -13.572 31.464 1.00 74.75 557 ARG A O 1
ATOM 4541 N N . GLY A 1 558 ? -25.770 -13.403 30.481 1.00 77.00 558 GLY A N 1
ATOM 4542 C CA . GLY A 1 558 ? -25.750 -14.739 29.879 1.00 77.00 558 GLY A CA 1
ATOM 4543 C C . GLY A 1 558 ? -26.448 -14.868 28.520 1.00 77.00 558 GLY A C 1
ATOM 4544 O O . GLY A 1 558 ? -26.401 -15.955 27.962 1.00 77.00 558 GLY A O 1
ATOM 4545 N N . LEU A 1 559 ? -27.053 -13.801 27.974 1.00 83.12 559 LEU A N 1
ATOM 4546 C CA . LEU A 1 559 ? -27.713 -13.850 26.658 1.00 83.12 559 LEU A CA 1
ATOM 4547 C C . LEU A 1 559 ? -26.821 -13.438 25.481 1.00 83.12 559 LEU A C 1
ATOM 4549 O O . LEU A 1 559 ? -27.133 -13.783 24.349 1.00 83.12 559 LEU A O 1
ATOM 4553 N N . PHE A 1 560 ? -25.732 -12.699 25.711 1.00 87.75 560 PHE A N 1
ATOM 4554 C CA . PHE A 1 560 ? -24.774 -12.396 24.643 1.00 87.75 560 PHE A CA 1
ATOM 4555 C C . PHE A 1 560 ? -24.046 -13.676 24.229 1.00 87.75 560 PHE A C 1
ATOM 4557 O O . PHE A 1 560 ? -23.362 -14.268 25.068 1.00 87.75 560 PHE A O 1
ATOM 4564 N N . ARG A 1 561 ? -24.150 -14.074 22.956 1.00 88.75 561 ARG A N 1
ATOM 4565 C CA . ARG A 1 561 ? -23.409 -15.217 22.411 1.00 88.75 561 ARG A CA 1
ATOM 4566 C C . ARG A 1 561 ? -22.100 -14.733 21.785 1.00 88.75 561 ARG A C 1
ATOM 4568 O O . ARG A 1 561 ? -22.136 -14.081 20.735 1.00 88.75 561 ARG A O 1
ATOM 4575 N N . PRO A 1 562 ? -20.938 -15.039 22.396 1.00 86.69 562 PRO A N 1
ATOM 4576 C CA . PRO A 1 562 ? -19.645 -14.702 21.812 1.00 86.69 562 PRO A CA 1
ATOM 4577 C C . PRO A 1 562 ? -19.518 -15.309 20.414 1.00 86.69 562 PRO A C 1
ATOM 4579 O O . PRO A 1 562 ? -20.016 -16.403 20.172 1.00 86.69 562 PRO A O 1
ATOM 4582 N N . ASN A 1 563 ? -18.851 -14.609 19.499 1.00 85.94 563 ASN A N 1
ATOM 4583 C CA . ASN A 1 563 ? -18.633 -15.033 18.111 1.00 85.94 563 ASN A CA 1
ATOM 4584 C C . ASN A 1 563 ? -19.891 -15.124 17.224 1.00 85.94 563 ASN A C 1
ATOM 4586 O O . ASN A 1 563 ? -19.760 -15.321 16.020 1.00 85.94 563 ASN A O 1
ATOM 4590 N N . ILE A 1 564 ? -21.094 -14.899 17.766 1.00 90.56 564 ILE A N 1
ATOM 4591 C CA . ILE A 1 564 ? -22.341 -14.802 16.990 1.00 90.56 564 ILE A CA 1
ATOM 4592 C C . ILE A 1 564 ? -22.855 -13.368 17.030 1.00 90.56 564 ILE A C 1
ATOM 4594 O O . ILE A 1 564 ? -22.876 -12.691 16.004 1.00 90.56 564 ILE A O 1
ATOM 4598 N N . ASP A 1 565 ? -23.198 -12.874 18.216 1.00 92.81 565 ASP A N 1
ATOM 4599 C CA . ASP A 1 565 ? -23.824 -11.566 18.386 1.00 92.81 565 ASP A CA 1
ATOM 4600 C C . ASP A 1 565 ? -22.807 -10.419 18.312 1.00 92.81 565 ASP A C 1
ATOM 4602 O O . ASP A 1 565 ? -21.595 -10.599 18.470 1.00 92.81 565 ASP A O 1
ATOM 4606 N N . ILE A 1 566 ? -23.312 -9.207 18.077 1.00 94.88 566 ILE A N 1
ATOM 4607 C CA . ILE A 1 566 ? -22.523 -7.977 18.002 1.00 94.88 566 ILE A CA 1
ATOM 4608 C C . ILE A 1 566 ? -23.044 -6.998 19.056 1.00 94.88 566 ILE A C 1
ATOM 4610 O O . ILE A 1 566 ? -24.146 -6.460 18.948 1.00 94.88 566 ILE A O 1
ATOM 4614 N N . ALA A 1 567 ? -22.227 -6.735 20.076 1.00 92.81 567 ALA A N 1
ATOM 4615 C CA . ALA A 1 567 ? -22.533 -5.731 21.087 1.00 92.81 567 ALA A CA 1
ATOM 4616 C C . ALA A 1 567 ? -21.994 -4.361 20.670 1.00 92.81 567 ALA A C 1
ATOM 4618 O O . ALA A 1 567 ? -20.783 -4.152 20.660 1.00 92.81 567 ALA A O 1
ATOM 4619 N N . CYS A 1 568 ? -22.876 -3.422 20.324 1.00 93.56 568 CYS A N 1
ATOM 4620 C CA . CYS A 1 568 ? -22.474 -2.067 19.949 1.00 93.56 568 CYS A CA 1
ATOM 4621 C C . CYS A 1 568 ? -23.571 -1.029 20.214 1.00 93.56 568 CYS A C 1
ATOM 4623 O O . CYS A 1 568 ? -24.760 -1.334 20.270 1.00 93.56 568 CYS A O 1
ATOM 4625 N N . PHE A 1 569 ? -23.168 0.227 20.407 1.00 93.56 569 PHE A N 1
ATOM 4626 C CA . PHE A 1 569 ? -24.099 1.335 20.600 1.00 93.56 569 PHE A CA 1
ATOM 4627 C C . PHE A 1 569 ? -24.636 1.834 19.253 1.00 93.56 569 PHE A C 1
ATOM 4629 O O . PHE A 1 569 ? -23.871 2.341 18.438 1.00 93.56 569 PHE A O 1
ATOM 4636 N N . LEU A 1 570 ? -25.951 1.709 19.036 1.00 92.44 570 LEU A N 1
ATOM 4637 C CA . LEU A 1 570 ? -26.591 2.027 17.752 1.00 92.44 570 LEU A CA 1
ATOM 4638 C C . LEU A 1 570 ? -27.196 3.440 17.677 1.00 92.44 570 LEU A C 1
ATOM 4640 O O . LEU A 1 570 ? -27.415 3.936 16.579 1.00 92.44 570 LEU A O 1
ATOM 4644 N N . ARG A 1 571 ? -27.430 4.144 18.797 1.00 90.69 571 ARG A N 1
ATOM 4645 C CA . ARG A 1 571 ? -27.994 5.516 18.789 1.00 90.69 571 ARG A CA 1
ATOM 4646 C C . ARG A 1 571 ? -26.925 6.580 18.507 1.00 90.69 571 ARG A C 1
ATOM 4648 O O . ARG A 1 571 ? -26.674 7.477 19.312 1.00 90.69 571 ARG A O 1
ATOM 4655 N N . ILE A 1 572 ? -26.291 6.451 17.349 1.00 90.69 572 ILE A N 1
ATOM 4656 C CA . ILE A 1 572 ? -25.252 7.340 16.822 1.00 90.69 572 ILE A CA 1
ATOM 4657 C C . ILE A 1 572 ? -25.834 8.279 15.753 1.00 90.69 572 ILE A C 1
ATOM 4659 O O . ILE A 1 572 ? -26.868 7.966 15.158 1.00 90.69 572 ILE A O 1
ATOM 4663 N N . PRO A 1 573 ? -25.223 9.452 15.510 1.00 91.94 573 PRO A N 1
ATOM 4664 C CA . PRO A 1 573 ? -25.755 10.398 14.534 1.00 91.94 573 PRO A CA 1
ATOM 4665 C C . PRO A 1 573 ? -25.583 9.928 13.082 1.00 91.94 573 PRO A C 1
ATOM 4667 O O . PRO A 1 573 ? -24.862 8.970 12.780 1.00 91.94 573 PRO A O 1
ATOM 4670 N N . ALA A 1 574 ? -26.266 10.628 12.176 1.00 91.75 574 ALA A N 1
ATOM 4671 C CA . ALA A 1 574 ? -26.015 10.554 10.740 1.00 91.75 574 ALA A CA 1
ATOM 4672 C C . ALA A 1 574 ? -24.633 11.128 10.386 1.00 91.75 574 ALA A C 1
ATOM 4674 O O . ALA A 1 574 ? -24.063 11.880 11.175 1.00 91.75 574 ALA A O 1
ATOM 4675 N N . GLU A 1 575 ? -24.123 10.760 9.209 1.00 90.06 575 GLU A N 1
ATOM 4676 C CA . GLU A 1 575 ? -22.878 11.317 8.672 1.00 90.06 575 GLU A CA 1
ATOM 4677 C C . GLU A 1 575 ? -23.000 12.839 8.482 1.00 90.06 575 GLU A C 1
ATOM 4679 O O . GLU A 1 575 ? -23.944 13.317 7.851 1.00 90.06 575 GLU A O 1
ATOM 4684 N N . ASP A 1 576 ? -22.028 13.583 9.007 1.00 89.31 576 ASP A N 1
ATOM 4685 C CA . ASP A 1 576 ? -21.899 15.035 8.855 1.00 89.31 576 ASP A CA 1
ATOM 4686 C C . ASP A 1 576 ? -20.455 15.419 8.462 1.00 89.31 576 ASP A C 1
ATOM 4688 O O . ASP A 1 576 ? -19.473 14.813 8.890 1.00 89.31 576 ASP A O 1
ATOM 4692 N N . VAL A 1 577 ? -20.311 16.438 7.613 1.00 85.56 577 VAL A N 1
ATOM 4693 C CA . VAL A 1 577 ? -19.016 16.937 7.119 1.00 85.56 577 VAL A CA 1
ATOM 4694 C C . VAL A 1 577 ? -18.182 17.535 8.261 1.00 85.56 577 VAL A C 1
ATOM 4696 O O . VAL A 1 577 ? -16.951 17.469 8.242 1.00 85.56 577 VAL A O 1
ATOM 4699 N N . ASP A 1 578 ? -18.847 18.064 9.289 1.00 88.69 578 ASP A N 1
ATOM 4700 C CA . ASP A 1 578 ? -18.234 18.752 10.425 1.00 88.69 578 ASP A CA 1
ATOM 4701 C C . ASP A 1 578 ? -18.068 17.884 11.687 1.00 88.69 578 ASP A C 1
ATOM 4703 O O . ASP A 1 578 ? -17.765 18.393 12.771 1.00 88.69 578 ASP A O 1
ATOM 4707 N N . GLU A 1 579 ? -18.184 16.558 11.564 1.00 89.50 579 GLU A N 1
ATOM 4708 C CA . GLU A 1 579 ? -18.062 15.617 12.690 1.00 89.50 579 GLU A CA 1
ATOM 4709 C C . GLU A 1 579 ? -16.771 15.773 13.499 1.00 89.50 579 GLU A C 1
ATOM 4711 O O . GLU A 1 579 ? -16.779 15.600 14.721 1.00 89.50 579 GLU A O 1
ATOM 4716 N N . TRP A 1 580 ? -15.674 16.152 12.842 1.00 90.12 580 TRP A N 1
ATOM 4717 C CA . TRP A 1 580 ? -14.372 16.378 13.468 1.00 90.12 580 TRP A CA 1
ATOM 4718 C C . TRP A 1 580 ? -14.415 17.454 14.567 1.00 90.12 580 TRP A C 1
ATOM 4720 O O . TRP A 1 580 ? -13.655 17.367 15.530 1.00 90.12 580 TRP A O 1
ATOM 4730 N N . LYS A 1 581 ? -15.333 18.432 14.484 1.00 91.44 581 LYS A N 1
ATOM 4731 C CA . LYS A 1 581 ? -15.509 19.490 15.500 1.00 91.44 581 LYS A CA 1
ATOM 4732 C C . LYS A 1 581 ? -16.067 18.944 16.815 1.00 91.44 581 LYS A C 1
ATOM 4734 O O . LYS A 1 581 ? -15.827 19.513 17.880 1.00 91.44 581 LYS A O 1
ATOM 4739 N N . ARG A 1 582 ? -16.824 17.844 16.753 1.00 89.69 582 ARG A N 1
ATOM 4740 C CA . ARG A 1 582 ? -17.429 17.194 17.923 1.00 89.69 582 ARG A CA 1
ATOM 4741 C C . ARG A 1 582 ? -16.419 16.339 18.683 1.00 89.69 582 ARG A C 1
ATOM 4743 O O . ARG A 1 582 ? -16.570 16.185 19.892 1.00 89.69 582 ARG A O 1
ATOM 4750 N N . ILE A 1 583 ? -15.389 15.814 18.026 1.00 92.25 583 ILE A N 1
ATOM 4751 C CA . ILE A 1 583 ? -14.402 14.919 18.644 1.00 92.25 583 ILE A CA 1
ATOM 4752 C C . ILE A 1 583 ? -13.391 15.741 19.453 1.00 92.25 583 ILE A C 1
ATOM 4754 O O . ILE A 1 583 ? -12.924 16.793 19.017 1.00 92.25 583 ILE A O 1
ATOM 4758 N N . ALA A 1 584 ? -13.042 15.290 20.659 1.00 91.25 584 ALA A N 1
ATOM 4759 C CA . ALA A 1 584 ? -12.049 15.996 21.466 1.00 91.25 584 ALA A CA 1
ATOM 4760 C C . ALA A 1 584 ? -10.627 15.904 20.860 1.00 91.25 584 ALA A C 1
ATOM 4762 O O . ALA A 1 584 ? -10.233 14.847 20.350 1.00 91.25 584 ALA A O 1
ATOM 4763 N N . PRO A 1 585 ? -9.814 16.976 20.946 1.00 92.00 585 PRO A N 1
ATOM 4764 C CA . PRO A 1 585 ? -8.403 16.903 20.584 1.00 92.00 585 PRO A CA 1
ATOM 4765 C C . PRO A 1 585 ? -7.645 16.003 21.569 1.00 92.00 585 PRO A C 1
ATOM 4767 O O . PRO A 1 585 ? -7.996 15.918 22.752 1.00 92.00 585 PRO A O 1
ATOM 4770 N N . LEU A 1 586 ? -6.591 15.338 21.090 1.00 91.56 586 LEU A N 1
ATOM 4771 C CA . LEU A 1 586 ? -5.775 14.440 21.918 1.00 91.56 586 LEU A CA 1
ATOM 4772 C C . LEU A 1 586 ? -4.803 15.217 22.815 1.00 91.56 586 LEU A C 1
ATOM 4774 O O . LEU A 1 586 ? -4.499 14.777 23.925 1.00 91.56 586 LEU A O 1
ATOM 4778 N N . LEU A 1 587 ? -4.350 16.382 22.342 1.00 89.44 587 LEU A N 1
ATOM 4779 C CA . LEU A 1 587 ? -3.445 17.284 23.049 1.00 89.44 587 LEU A CA 1
ATOM 4780 C C . LEU A 1 587 ? -4.146 18.611 23.403 1.00 89.44 587 LEU A C 1
ATOM 4782 O O . LEU A 1 587 ? -4.979 19.072 22.620 1.00 89.44 587 LEU A O 1
ATOM 4786 N N . PRO A 1 588 ? -3.810 19.246 24.545 1.00 87.62 588 PRO A N 1
ATOM 4787 C CA . PRO A 1 588 ? -2.804 18.832 25.529 1.00 87.62 588 PRO A CA 1
ATOM 4788 C C . PRO A 1 588 ? -3.185 17.552 26.292 1.00 87.62 588 PRO A C 1
ATOM 4790 O O . PRO A 1 588 ? -4.360 17.216 26.455 1.00 87.62 588 PRO A O 1
ATOM 4793 N N . HIS A 1 589 ? -2.160 16.817 26.735 1.00 87.38 589 HIS A N 1
ATOM 4794 C CA . HIS A 1 589 ? -2.339 15.561 27.462 1.00 87.38 589 HIS A CA 1
ATOM 4795 C C . HIS A 1 589 ? -3.017 15.778 28.821 1.00 87.38 589 HIS A C 1
ATOM 4797 O O . HIS A 1 589 ? -3.954 15.051 29.156 1.00 87.38 589 HIS A O 1
ATOM 4803 N N . ASN A 1 590 ? -2.539 16.778 29.573 1.00 85.00 590 ASN A N 1
ATOM 4804 C CA . ASN A 1 590 ? -2.970 17.061 30.938 1.00 85.00 590 ASN A CA 1
ATOM 4805 C C . ASN A 1 590 ? -4.469 17.360 30.978 1.00 85.00 590 ASN A C 1
ATOM 4807 O O . ASN A 1 590 ? -4.942 18.308 30.350 1.00 85.00 590 ASN A O 1
ATOM 4811 N N . ARG A 1 591 ? -5.204 16.557 31.748 1.00 91.38 591 ARG A N 1
ATOM 4812 C CA . ARG A 1 591 ? -6.615 16.779 32.069 1.00 91.38 591 ARG A CA 1
ATOM 4813 C C . ARG A 1 591 ? -6.750 17.028 33.569 1.00 91.38 591 ARG A C 1
ATOM 4815 O O . ARG A 1 591 ? -5.889 16.616 34.342 1.00 91.38 591 ARG A O 1
ATOM 4822 N N . GLN A 1 592 ? -7.792 17.749 33.976 1.00 92.12 592 GLN A N 1
ATOM 4823 C CA . GLN A 1 592 ? -7.943 18.164 35.373 1.00 92.12 592 GLN A CA 1
ATOM 4824 C C . GLN A 1 592 ? -8.285 16.997 36.300 1.00 92.12 592 GLN A C 1
ATOM 4826 O O . GLN A 1 592 ? -7.910 17.027 37.467 1.00 92.12 592 GLN A O 1
ATOM 4831 N N . ILE A 1 593 ? -9.009 16.001 35.793 1.00 95.38 593 ILE A N 1
ATOM 4832 C CA . ILE A 1 593 ? -9.537 14.869 36.546 1.00 95.38 593 ILE A CA 1
ATOM 4833 C C . ILE A 1 593 ? -8.769 13.619 36.113 1.00 95.38 593 ILE A C 1
ATOM 4835 O O . ILE A 1 593 ? -8.762 13.261 34.937 1.00 95.38 593 ILE A O 1
ATOM 4839 N N . LEU A 1 594 ? -8.130 12.932 37.062 1.00 95.12 594 LEU A N 1
ATOM 4840 C CA . LEU A 1 594 ? -7.450 11.666 36.800 1.00 95.12 594 LEU A CA 1
ATOM 4841 C C . LEU A 1 594 ? -8.469 10.603 36.383 1.00 95.12 594 LEU A C 1
ATOM 4843 O O . LEU A 1 594 ? -8.317 9.977 35.339 1.00 95.12 594 LEU A O 1
ATOM 4847 N N . VAL A 1 595 ? -9.529 10.426 37.174 1.00 95.75 595 VAL A N 1
ATOM 4848 C CA . VAL A 1 595 ? -10.571 9.437 36.893 1.00 95.75 595 VAL A CA 1
ATOM 4849 C C . VAL A 1 595 ? -11.966 9.946 37.240 1.00 95.75 595 VAL A C 1
ATOM 4851 O O . VAL A 1 595 ? -12.158 10.630 38.252 1.00 95.75 595 VAL A O 1
ATOM 4854 N N . SER A 1 596 ? -12.946 9.610 36.401 1.00 95.38 596 SER A N 1
ATOM 4855 C CA . SER A 1 596 ? -14.358 9.913 36.638 1.00 95.38 596 SER A CA 1
ATOM 4856 C C . SER A 1 596 ? -15.261 8.679 36.601 1.00 95.38 596 SER A C 1
ATOM 4858 O O . SER A 1 596 ? -14.986 7.688 35.919 1.00 95.38 596 SER A O 1
ATOM 4860 N N . PHE A 1 597 ? -16.348 8.742 37.372 1.00 92.81 597 PHE A N 1
ATOM 4861 C CA . PHE A 1 597 ? -17.424 7.757 37.395 1.00 92.81 597 PHE A CA 1
ATOM 4862 C C . PHE A 1 597 ? -18.726 8.407 37.877 1.00 92.81 597 PHE A C 1
ATOM 4864 O O . PHE A 1 597 ? -18.723 9.135 38.870 1.00 92.81 597 PHE A O 1
ATOM 4871 N N . GLU A 1 598 ? -19.835 8.134 37.191 1.00 88.81 598 GLU A N 1
ATOM 4872 C CA . GLU A 1 598 ? -21.166 8.617 37.570 1.00 88.81 598 GLU A CA 1
ATOM 4873 C C . GLU A 1 598 ? -22.199 7.485 37.430 1.00 88.81 598 GLU A C 1
ATOM 4875 O O . GLU A 1 598 ? -22.253 6.836 36.380 1.00 88.81 598 GLU A O 1
ATOM 4880 N N . SER A 1 599 ? -23.022 7.273 38.464 1.00 84.88 599 SER A N 1
ATOM 4881 C CA . SER A 1 599 ? -24.107 6.281 38.507 1.00 84.88 599 SER A CA 1
ATOM 4882 C C . SER A 1 599 ? -25.415 6.878 39.042 1.00 84.88 599 SER A C 1
ATOM 4884 O O . SER A 1 599 ? -25.403 7.738 39.924 1.00 84.88 599 SER A O 1
ATOM 4886 N N . VAL A 1 600 ? -26.542 6.380 38.522 1.00 80.31 600 VAL A N 1
ATOM 4887 C CA . VAL A 1 600 ? -27.899 6.635 39.037 1.00 80.31 600 VAL A CA 1
ATOM 4888 C C . VAL A 1 600 ? -28.171 5.829 40.313 1.00 80.31 600 VAL A C 1
ATOM 4890 O O . VAL A 1 600 ? -27.440 4.880 40.627 1.00 80.31 600 VAL A O 1
ATOM 4893 N N . GLU A 1 601 ? -29.228 6.198 41.038 1.00 68.75 601 GLU A N 1
ATOM 4894 C CA . GLU A 1 601 ? -29.682 5.502 42.244 1.00 68.75 601 GLU A CA 1
ATOM 4895 C C . GLU A 1 601 ? -29.900 3.998 41.981 1.00 68.75 601 GLU A C 1
ATOM 4897 O O . GLU A 1 601 ? -30.508 3.613 40.984 1.00 68.75 601 GLU A O 1
ATOM 4902 N N . ASN A 1 602 ? -29.376 3.138 42.864 1.00 68.81 602 ASN A N 1
ATOM 4903 C CA . ASN A 1 602 ? -29.361 1.666 42.743 1.00 68.81 602 ASN A CA 1
ATOM 4904 C C . ASN A 1 602 ? -28.519 1.073 41.593 1.00 68.81 602 ASN A C 1
ATOM 4906 O O . ASN A 1 602 ? -28.551 -0.138 41.385 1.00 68.81 602 ASN A O 1
ATOM 4910 N N . GLY A 1 603 ? -27.729 1.878 40.873 1.00 70.06 603 GLY A N 1
ATOM 4911 C CA . GLY A 1 603 ? -26.848 1.387 39.801 1.00 70.06 603 GLY A CA 1
ATOM 4912 C C . GLY A 1 603 ? -25.586 0.652 40.276 1.00 70.06 603 GLY A C 1
ATOM 4913 O O . GLY A 1 603 ? -24.889 0.058 39.458 1.00 70.06 603 GLY A O 1
ATOM 4914 N N . ILE A 1 604 ? -25.289 0.682 41.580 1.00 79.62 604 ILE A N 1
ATOM 4915 C CA . ILE A 1 604 ? -24.133 0.019 42.198 1.00 79.62 604 ILE A CA 1
ATOM 4916 C C . ILE A 1 604 ? -24.505 -0.635 43.536 1.00 79.62 604 ILE A C 1
ATOM 4918 O O . ILE A 1 604 ? -25.389 -0.171 44.258 1.00 79.62 604 ILE A O 1
ATOM 4922 N N . THR A 1 605 ? -23.783 -1.695 43.882 1.00 85.31 605 THR A N 1
ATOM 4923 C CA . THR A 1 605 ? -23.923 -2.469 45.126 1.00 85.31 605 THR A CA 1
ATOM 4924 C C . THR A 1 605 ? -23.286 -1.771 46.336 1.00 85.31 605 THR A C 1
ATOM 4926 O O . THR A 1 605 ? -22.399 -0.929 46.193 1.00 85.31 605 THR A O 1
ATOM 4929 N N . GLU A 1 606 ? -23.676 -2.160 47.554 1.00 85.00 606 GLU A N 1
ATOM 4930 C CA . GLU A 1 606 ? -23.066 -1.640 48.794 1.00 85.00 606 GLU A CA 1
ATOM 4931 C C . GLU A 1 606 ? -21.560 -1.936 48.898 1.00 85.00 606 GLU A C 1
ATOM 4933 O O . GLU A 1 606 ? -20.786 -1.103 49.370 1.00 85.00 606 GLU A O 1
ATOM 4938 N N . VAL A 1 607 ? -21.116 -3.090 48.387 1.00 86.62 607 VAL A N 1
ATOM 4939 C CA . VAL A 1 607 ? -19.687 -3.442 48.327 1.00 86.62 607 VAL A CA 1
ATOM 4940 C C . VAL A 1 607 ? -18.933 -2.446 47.443 1.00 86.62 607 VAL A C 1
ATOM 4942 O O . VAL A 1 607 ? -17.925 -1.884 47.868 1.00 86.62 607 VAL A O 1
ATOM 4945 N N . GLN A 1 608 ? -19.475 -2.142 46.260 1.00 88.25 608 GLN A N 1
ATOM 4946 C CA . GLN A 1 608 ? -18.900 -1.143 45.355 1.00 88.25 608 GLN A CA 1
ATOM 4947 C C . GLN A 1 608 ? -18.846 0.247 45.995 1.00 88.25 608 GLN A C 1
ATOM 4949 O O . GLN A 1 608 ? -17.829 0.929 45.870 1.00 88.25 608 GLN A O 1
ATOM 4954 N N . LYS A 1 609 ? -19.881 0.663 46.739 1.00 88.06 609 LYS A N 1
ATOM 4955 C CA . LYS A 1 609 ? -19.860 1.935 47.488 1.00 88.06 609 LYS A CA 1
ATOM 4956 C C . LYS A 1 609 ? -18.702 1.986 48.489 1.00 88.06 609 LYS A C 1
ATOM 4958 O O . LYS A 1 609 ? -17.985 2.987 48.540 1.00 88.06 609 LYS A O 1
ATOM 4963 N N . SER A 1 610 ? -18.479 0.908 49.246 1.00 89.75 610 SER A N 1
ATOM 4964 C CA . SER A 1 610 ? -17.351 0.823 50.182 1.00 89.75 610 SER A CA 1
ATOM 4965 C C . SER A 1 610 ? -15.996 0.876 49.474 1.00 89.75 610 SER A C 1
ATOM 4967 O O . SER A 1 610 ? -15.068 1.505 49.987 1.00 89.75 610 SER A O 1
ATOM 4969 N N . ASP A 1 611 ? -15.860 0.225 48.323 1.00 91.06 611 ASP A N 1
ATOM 4970 C CA . ASP A 1 611 ? -14.609 0.206 47.567 1.00 91.06 611 ASP A CA 1
ATOM 4971 C C . ASP A 1 611 ? -14.295 1.578 46.951 1.00 91.06 611 ASP A C 1
ATOM 4973 O O . ASP A 1 611 ? -13.152 2.037 47.013 1.00 91.06 611 ASP A O 1
ATOM 4977 N N . PHE A 1 612 ? -15.308 2.295 46.454 1.00 92.12 612 PHE A N 1
ATOM 4978 C CA . PHE A 1 612 ? -15.159 3.680 45.999 1.00 92.12 612 PHE A CA 1
ATOM 4979 C C . PHE A 1 612 ? -14.711 4.628 47.119 1.00 92.12 612 PHE A C 1
ATOM 4981 O O . PHE A 1 612 ? -13.879 5.502 46.872 1.00 92.12 612 PHE A O 1
ATOM 4988 N N . ALA A 1 613 ? -15.184 4.434 48.355 1.00 90.12 613 ALA A N 1
ATOM 4989 C CA . ALA A 1 613 ? -14.730 5.226 49.499 1.00 90.12 613 ALA A CA 1
ATOM 4990 C C . ALA A 1 613 ? -13.228 5.025 49.787 1.00 90.12 613 ALA A C 1
ATOM 4992 O O . ALA A 1 613 ? -12.505 5.997 50.016 1.00 90.12 613 ALA A O 1
ATOM 4993 N N . LYS A 1 614 ? -12.730 3.781 49.709 1.00 90.19 614 LYS A N 1
ATOM 4994 C CA . LYS A 1 614 ? -11.293 3.470 49.858 1.00 90.19 614 LYS A CA 1
ATOM 4995 C C . LYS A 1 614 ? -10.462 4.075 48.726 1.00 90.19 614 LYS A C 1
ATOM 4997 O O . LYS A 1 614 ? -9.405 4.657 48.968 1.00 90.19 614 LYS A O 1
ATOM 5002 N N . LEU A 1 615 ? -10.956 3.981 47.492 1.00 92.81 615 LEU A N 1
ATOM 5003 C CA . LEU A 1 615 ? -10.323 4.602 46.332 1.00 92.81 615 LEU A CA 1
ATOM 5004 C C . LEU A 1 615 ? -10.195 6.123 46.520 1.00 92.81 615 LEU A C 1
ATOM 5006 O O . LEU A 1 615 ? -9.127 6.691 46.293 1.00 92.81 615 LEU A O 1
ATOM 5010 N N . GLN A 1 616 ? -11.260 6.775 46.990 1.00 90.62 616 GLN A N 1
ATOM 5011 C CA . GLN A 1 616 ? -11.275 8.214 47.230 1.00 90.62 616 GLN A CA 1
ATOM 5012 C C . GLN A 1 616 ? -10.263 8.636 48.306 1.00 90.62 616 GLN A C 1
ATOM 5014 O O . GLN A 1 616 ? -9.590 9.651 48.134 1.00 90.62 616 GLN A O 1
ATOM 5019 N N . GLN A 1 617 ? -10.073 7.838 49.363 1.00 90.44 617 GLN A N 1
ATOM 5020 C CA . GLN A 1 617 ? -9.012 8.072 50.353 1.00 90.44 617 GLN A CA 1
ATOM 5021 C C . GLN A 1 617 ? -7.612 8.023 49.722 1.00 90.44 617 GLN A C 1
ATOM 5023 O O . GLN A 1 617 ? -6.786 8.898 49.984 1.00 90.44 617 GLN A O 1
ATOM 5028 N N . SER A 1 618 ? -7.357 7.035 48.857 1.00 92.69 618 SER A N 1
ATOM 5029 C CA . SER A 1 618 ? -6.075 6.895 48.157 1.00 92.69 618 SER A CA 1
ATOM 5030 C C . SER A 1 618 ? -5.777 8.099 47.248 1.00 92.69 618 SER A C 1
ATOM 5032 O O . SER A 1 618 ? -4.660 8.614 47.250 1.00 92.69 618 SER A O 1
ATOM 5034 N N . ILE A 1 619 ? -6.790 8.590 46.530 1.00 92.31 619 ILE A N 1
ATOM 5035 C CA . ILE A 1 619 ? -6.712 9.756 45.631 1.00 92.31 619 ILE A CA 1
ATOM 5036 C C . ILE A 1 619 ? -6.459 11.057 46.407 1.00 92.31 619 ILE A C 1
ATOM 5038 O O . ILE A 1 619 ? -5.641 11.881 45.999 1.00 92.31 619 ILE A O 1
ATOM 5042 N N . ILE A 1 620 ? -7.117 11.242 47.558 1.00 90.81 620 ILE A N 1
ATOM 5043 C CA . ILE A 1 620 ? -6.881 12.405 48.429 1.00 90.81 620 ILE A CA 1
ATOM 5044 C C . ILE A 1 620 ? -5.431 12.410 48.929 1.00 90.81 620 ILE A C 1
ATOM 5046 O O . ILE A 1 620 ? -4.775 13.452 48.913 1.00 90.81 620 ILE A O 1
ATOM 5050 N N . HIS A 1 621 ? -4.910 11.248 49.335 1.00 92.06 621 HIS A N 1
ATOM 5051 C CA . HIS A 1 621 ? -3.537 11.118 49.821 1.00 92.06 621 HIS A CA 1
ATOM 5052 C C . HIS A 1 621 ? -2.493 11.472 48.747 1.00 92.06 621 HIS A C 1
ATOM 5054 O O . HIS A 1 621 ? -1.487 12.113 49.051 1.00 92.06 621 HIS A O 1
ATOM 5060 N N . SER A 1 622 ? -2.741 11.108 47.486 1.00 91.38 622 SER A N 1
ATOM 5061 C CA . SER A 1 622 ? -1.843 11.399 46.361 1.00 91.38 622 SER A CA 1
ATOM 5062 C C . SER A 1 622 ? -1.988 12.811 45.779 1.00 91.38 622 SER A C 1
ATOM 5064 O O . SER A 1 622 ? -1.199 13.182 44.907 1.00 91.38 622 SER A O 1
ATOM 5066 N N . LYS A 1 623 ? -2.958 13.601 46.269 1.00 92.31 623 LYS A N 1
ATOM 5067 C CA . LYS A 1 623 ? -3.348 14.927 45.750 1.00 92.31 623 LYS A CA 1
ATOM 5068 C C . LYS A 1 623 ? -3.870 14.905 44.308 1.00 92.31 623 LYS A C 1
ATOM 5070 O O . LYS A 1 623 ? -3.863 15.940 43.638 1.00 92.31 623 LYS A O 1
ATOM 5075 N N . ASP A 1 624 ? -4.339 13.755 43.833 1.00 93.19 624 ASP A N 1
ATOM 5076 C CA . ASP A 1 624 ? -5.019 13.671 42.544 1.00 93.19 624 ASP A CA 1
ATOM 5077 C C . ASP A 1 624 ? -6.459 14.175 42.652 1.00 93.19 624 ASP A C 1
ATOM 5079 O O . ASP A 1 624 ? -7.058 14.238 43.727 1.00 93.19 624 ASP A O 1
ATOM 5083 N N . LYS A 1 625 ? -7.047 14.520 41.506 1.00 93.94 625 LYS A N 1
ATOM 5084 C CA . LYS A 1 625 ? -8.464 14.877 41.417 1.00 93.94 625 LYS A CA 1
ATOM 5085 C C . LYS A 1 625 ? -9.243 13.726 40.801 1.00 93.94 625 LYS A C 1
ATOM 5087 O O . LYS A 1 625 ? -8.884 13.239 39.731 1.00 93.94 625 LYS A O 1
ATOM 5092 N N . ALA A 1 626 ? -10.347 13.345 41.427 1.00 93.81 626 ALA A N 1
ATOM 5093 C CA . ALA A 1 626 ? -11.311 12.419 40.852 1.00 93.81 626 ALA A CA 1
ATOM 5094 C C . ALA A 1 626 ? -12.729 12.942 41.025 1.00 93.81 626 ALA A C 1
ATOM 5096 O O . ALA A 1 626 ? -13.022 13.675 41.970 1.00 93.81 626 ALA A O 1
ATOM 5097 N N . ARG A 1 627 ? -13.609 12.548 40.107 1.00 93.50 627 ARG A N 1
ATOM 5098 C CA . ARG A 1 627 ? -15.030 12.886 40.164 1.00 93.50 627 ARG A CA 1
ATOM 5099 C C . ARG A 1 627 ? -15.857 11.612 40.192 1.00 93.50 627 ARG A C 1
ATOM 5101 O O . ARG A 1 627 ? -16.081 10.994 39.158 1.00 93.50 627 ARG A O 1
ATOM 5108 N N . ILE A 1 628 ? -16.277 11.231 41.393 1.00 91.19 628 ILE A N 1
ATOM 5109 C CA . ILE A 1 628 ? -17.010 9.994 41.664 1.00 91.19 628 ILE A CA 1
ATOM 5110 C C . ILE A 1 628 ? -18.377 10.383 42.231 1.00 91.19 628 ILE A C 1
ATOM 5112 O O . ILE A 1 628 ? -18.461 10.902 43.341 1.00 91.19 628 ILE A O 1
ATOM 5116 N N . ILE A 1 629 ? -19.440 10.166 41.455 1.00 88.00 629 ILE A N 1
ATOM 5117 C CA . ILE A 1 629 ? -20.826 10.445 41.850 1.00 88.00 629 ILE A CA 1
ATOM 5118 C C . ILE A 1 629 ? -21.598 9.129 41.824 1.00 88.00 629 ILE A C 1
ATOM 5120 O O . ILE A 1 629 ? -21.823 8.548 40.768 1.00 88.00 629 ILE A O 1
ATOM 5124 N N . LEU A 1 630 ? -21.992 8.646 42.999 1.00 86.12 630 LEU A N 1
ATOM 5125 C CA . LEU A 1 630 ? -22.633 7.335 43.146 1.00 86.12 630 LEU A CA 1
ATOM 5126 C C . LEU A 1 630 ? -24.168 7.389 43.096 1.00 86.12 630 LEU A C 1
ATOM 5128 O O . LEU A 1 630 ? -24.804 6.349 42.955 1.00 86.12 630 LEU A O 1
ATOM 5132 N N . ASN A 1 631 ? -24.749 8.582 43.237 1.00 83.31 631 ASN A N 1
ATOM 5133 C CA . ASN A 1 631 ? -26.185 8.816 43.133 1.00 83.31 631 ASN A CA 1
ATOM 5134 C C . ASN A 1 631 ? -26.427 10.192 42.494 1.00 83.31 631 ASN A C 1
ATOM 5136 O O . ASN A 1 631 ? -26.239 11.225 43.139 1.00 83.31 631 ASN A O 1
ATOM 5140 N N . CYS A 1 632 ? -26.762 10.208 41.207 1.00 79.62 632 CYS A N 1
ATOM 5141 C CA . CYS A 1 632 ? -27.076 11.418 40.453 1.00 79.62 632 CYS A CA 1
ATOM 5142 C C . CYS A 1 632 ? -28.590 11.532 40.202 1.00 79.62 632 CYS A C 1
ATOM 5144 O O . CYS A 1 632 ? -29.268 10.527 39.993 1.00 79.62 632 CYS A O 1
ATOM 5146 N N . SER A 1 633 ? -29.122 12.758 40.190 1.00 68.06 633 SER A N 1
ATOM 5147 C CA . SER A 1 633 ? -30.527 13.023 39.856 1.00 68.06 633 SER A CA 1
ATOM 5148 C C . SER A 1 633 ? -30.762 12.866 38.350 1.00 68.06 633 SER A C 1
ATOM 5150 O O . SER A 1 633 ? -30.004 13.406 37.538 1.00 68.06 633 SER A O 1
ATOM 5152 N N . ASP A 1 634 ? -31.823 12.150 37.978 1.00 61.62 634 ASP A N 1
ATOM 5153 C CA . ASP A 1 634 ? -32.232 11.989 36.583 1.00 61.62 634 ASP A CA 1
ATOM 5154 C C . ASP A 1 634 ? -32.807 13.322 36.076 1.00 61.62 634 ASP A C 1
ATOM 5156 O O . ASP A 1 634 ? -33.781 13.850 36.612 1.00 61.62 634 ASP A O 1
ATOM 5160 N N . GLY A 1 635 ? -32.160 13.923 35.077 1.00 50.22 635 GLY A N 1
ATOM 5161 C CA . GLY A 1 635 ? -32.513 15.254 34.568 1.00 50.22 635 GLY A CA 1
ATOM 5162 C C . GLY A 1 635 ? -33.763 15.285 33.685 1.00 50.22 635 GLY A C 1
ATOM 5163 O O . GLY A 1 635 ? -34.075 16.331 33.120 1.00 50.22 635 GLY A O 1
ATOM 5164 N N . THR A 1 636 ? -34.464 14.161 33.522 1.00 49.03 636 THR A N 1
ATOM 5165 C CA . THR A 1 636 ? -35.653 14.061 32.673 1.00 49.03 636 THR A CA 1
ATOM 5166 C C . THR A 1 636 ? -36.755 13.285 33.374 1.00 49.03 636 THR A C 1
ATOM 5168 O O . THR A 1 636 ? -36.628 12.100 33.667 1.00 49.03 636 THR A O 1
ATOM 5171 N N . SER A 1 637 ? -37.863 13.975 33.616 1.00 40.09 637 SER A N 1
ATOM 5172 C CA . SER A 1 637 ? -39.132 13.433 34.076 1.00 40.09 637 SER A CA 1
ATOM 5173 C C . SER A 1 637 ? -39.596 12.261 33.199 1.00 40.09 637 SER A C 1
ATOM 5175 O O . SER A 1 637 ? -40.041 12.452 32.074 1.00 40.09 637 SER A O 1
ATOM 5177 N N . GLY A 1 638 ? -39.495 11.049 33.754 1.00 45.44 638 GLY A N 1
ATOM 5178 C CA . GLY A 1 638 ? -40.313 9.864 33.482 1.00 45.44 638 GLY A CA 1
ATOM 5179 C C . GLY A 1 638 ? -40.582 9.485 32.022 1.00 45.44 638 GLY A C 1
ATOM 5180 O O . GLY A 1 638 ? -41.530 9.995 31.433 1.00 45.44 638 GLY A O 1
ATOM 5181 N N . ARG A 1 639 ? -39.845 8.483 31.508 1.00 42.78 639 ARG A N 1
ATOM 5182 C CA . ARG A 1 639 ? -40.371 7.356 30.686 1.00 42.78 639 ARG A CA 1
ATOM 5183 C C . ARG A 1 639 ? -39.303 6.411 30.117 1.00 42.78 639 ARG A C 1
ATOM 5185 O O . ARG A 1 639 ? -39.692 5.363 29.613 1.00 42.78 639 ARG A O 1
ATOM 5192 N N . GLU A 1 640 ? -38.004 6.704 30.213 1.00 45.47 640 GLU A N 1
ATOM 5193 C CA . GLU A 1 640 ? -36.962 5.766 29.760 1.00 45.47 640 GLU A CA 1
ATOM 5194 C C . GLU A 1 640 ? -36.256 5.101 30.952 1.00 45.47 640 GLU A C 1
ATOM 5196 O O . GLU A 1 640 ? -35.549 5.771 31.702 1.00 45.47 640 GLU A O 1
ATOM 5201 N N . PRO A 1 641 ? -36.466 3.794 31.185 1.00 44.12 641 PRO A N 1
ATOM 5202 C CA . PRO A 1 641 ? -35.803 3.084 32.265 1.00 44.12 641 PRO A CA 1
ATOM 5203 C C . PRO A 1 641 ? -34.348 2.816 31.852 1.00 44.12 641 PRO A C 1
ATOM 5205 O O . PRO A 1 641 ? -34.136 2.139 30.853 1.00 44.12 641 PRO A O 1
ATOM 5208 N N . GLN A 1 642 ? -33.373 3.260 32.660 1.00 58.44 642 GLN A N 1
ATOM 5209 C CA . GLN A 1 642 ? -31.919 2.968 32.566 1.00 58.44 642 GLN A CA 1
ATOM 5210 C C . GLN A 1 642 ? -31.065 4.006 31.806 1.00 58.44 642 GLN A C 1
ATOM 5212 O O . GLN A 1 642 ? -30.357 3.685 30.854 1.00 58.44 642 GLN A O 1
ATOM 5217 N N . THR A 1 643 ? -31.072 5.254 32.272 1.00 66.00 643 THR A N 1
ATOM 5218 C CA . THR A 1 643 ? -30.325 6.384 31.696 1.00 66.00 643 THR A CA 1
ATOM 5219 C C . THR A 1 643 ? -28.970 6.629 32.385 1.00 66.00 643 THR A C 1
ATOM 5221 O O . THR A 1 643 ? -28.743 6.280 33.543 1.00 66.00 643 THR A O 1
ATOM 5224 N N . LEU A 1 644 ? -28.019 7.222 31.651 1.00 79.12 644 LEU A N 1
ATOM 5225 C CA . LEU A 1 644 ? -26.789 7.788 32.224 1.00 79.12 644 LEU A CA 1
ATOM 5226 C C . LEU A 1 644 ? -27.095 9.117 32.933 1.00 79.12 644 LEU A C 1
ATOM 5228 O O . LEU A 1 644 ? -27.934 9.876 32.461 1.00 79.12 644 LEU A O 1
ATOM 5232 N N . CYS A 1 645 ? -26.326 9.455 33.973 1.00 83.19 645 CYS A N 1
ATOM 5233 C CA . CYS A 1 645 ? -26.448 10.721 34.705 1.00 83.19 645 CYS A CA 1
ATOM 5234 C C . CYS A 1 645 ? -26.479 11.971 33.806 1.00 83.19 645 CYS A C 1
ATOM 5236 O O . CYS A 1 645 ? -25.603 12.163 32.958 1.00 83.19 645 CYS A O 1
ATOM 5238 N N . GLY A 1 646 ? -27.443 12.864 34.046 1.00 83.56 646 GLY A N 1
ATOM 5239 C CA . GLY A 1 646 ? -27.523 14.181 33.409 1.00 83.56 646 GLY A CA 1
ATOM 5240 C C . GLY A 1 646 ? -27.739 14.158 31.890 1.00 83.56 646 GLY A C 1
ATOM 5241 O O . GLY A 1 646 ? -28.171 13.172 31.297 1.00 83.56 646 GLY A O 1
ATOM 5242 N N . THR A 1 647 ? -27.429 15.273 31.228 1.00 86.75 647 THR A N 1
ATOM 5243 C CA . THR A 1 647 ? -27.556 15.401 29.767 1.00 86.75 647 THR A CA 1
ATOM 5244 C C . THR A 1 647 ? -26.289 14.921 29.056 1.00 86.75 647 THR A C 1
ATOM 5246 O O . THR A 1 647 ? -25.209 14.863 29.648 1.00 86.75 647 THR A O 1
ATOM 5249 N N . LYS A 1 648 ? -26.375 14.633 27.748 1.00 87.38 648 LYS A N 1
ATOM 5250 C CA . LYS A 1 648 ? -25.178 14.329 26.941 1.00 87.38 648 LYS A CA 1
ATOM 5251 C C . LYS A 1 648 ? -24.123 15.437 27.067 1.00 87.38 648 LYS A C 1
ATOM 5253 O O . LYS A 1 648 ? -22.952 15.133 27.261 1.00 87.38 648 LYS A O 1
ATOM 5258 N N . ALA A 1 649 ? -24.538 16.705 27.036 1.00 89.69 649 ALA A N 1
ATOM 5259 C CA . ALA A 1 649 ? -23.634 17.849 27.139 1.00 89.69 649 ALA A CA 1
ATOM 5260 C C . ALA A 1 649 ? -22.868 17.884 28.474 1.00 89.69 649 ALA A C 1
ATOM 5262 O O . ALA A 1 649 ? -21.648 18.050 28.471 1.00 89.69 649 ALA A O 1
ATOM 5263 N N . SER A 1 650 ? -23.548 17.662 29.608 1.00 90.81 650 SER A N 1
ATOM 5264 C CA . SER A 1 650 ? -22.885 17.638 30.920 1.00 90.81 650 SER A CA 1
ATOM 5265 C C . SER A 1 650 ? -21.908 16.469 31.052 1.00 90.81 650 SER A C 1
ATOM 5267 O O . SER A 1 650 ? -20.815 16.640 31.593 1.00 90.81 650 SER A O 1
ATOM 5269 N N . ARG A 1 651 ? -22.260 15.295 30.509 1.00 91.88 651 ARG A N 1
ATOM 5270 C CA . ARG A 1 651 ? -21.364 14.129 30.490 1.00 91.88 651 ARG A CA 1
ATOM 5271 C C . ARG A 1 651 ? -20.146 14.363 29.606 1.00 91.88 651 ARG A C 1
ATOM 5273 O O . ARG A 1 651 ? -19.031 14.067 30.022 1.00 91.88 651 ARG A O 1
ATOM 5280 N N . SER A 1 652 ? -20.332 14.929 28.414 1.00 93.56 652 SER A N 1
ATOM 5281 C CA . SER A 1 652 ? -19.226 15.271 27.517 1.00 93.56 652 SER A CA 1
ATOM 5282 C C . SER A 1 652 ? -18.259 16.267 28.157 1.00 93.56 652 SER A C 1
ATOM 5284 O O . SER A 1 652 ? -17.051 16.082 28.040 1.00 93.56 652 SER A O 1
ATOM 5286 N N . ALA A 1 653 ? -18.760 17.277 28.878 1.00 93.62 653 ALA A N 1
ATOM 5287 C CA . ALA A 1 653 ? -17.913 18.224 29.606 1.00 93.62 653 ALA A CA 1
ATOM 5288 C C . ALA A 1 653 ? -17.026 17.516 30.648 1.00 93.62 653 ALA A C 1
ATOM 5290 O O . ALA A 1 653 ? -15.812 17.706 30.653 1.00 93.62 653 ALA A O 1
ATOM 5291 N N . LEU A 1 654 ? -17.606 16.619 31.455 1.00 94.62 654 LEU A N 1
ATOM 5292 C CA . LEU A 1 654 ? -16.854 15.819 32.426 1.00 94.62 654 LEU A CA 1
ATOM 5293 C C . LEU A 1 654 ? -15.798 14.923 31.762 1.00 94.62 654 LEU A C 1
ATOM 5295 O O . LEU A 1 654 ? -14.644 14.880 32.193 1.00 94.62 654 LEU A O 1
ATOM 5299 N N . LEU A 1 655 ? -16.183 14.192 30.715 1.00 95.38 655 LEU A N 1
ATOM 5300 C CA . LEU A 1 655 ? -15.282 13.260 30.036 1.00 95.38 655 LEU A CA 1
ATOM 5301 C C . LEU A 1 655 ? -14.116 13.993 29.363 1.00 95.38 655 LEU A C 1
ATOM 5303 O O . LEU A 1 655 ? -12.993 13.503 29.405 1.00 95.38 655 LEU A O 1
ATOM 5307 N N . ARG A 1 656 ? -14.340 15.202 28.830 1.00 94.44 656 ARG A N 1
ATOM 5308 C CA . ARG A 1 656 ? -13.265 16.048 28.285 1.00 94.44 656 ARG A CA 1
ATOM 5309 C C . ARG A 1 656 ? -12.260 16.484 29.339 1.00 94.44 656 ARG A C 1
ATOM 5311 O O . ARG A 1 656 ? -11.108 16.729 28.999 1.00 94.44 656 ARG A O 1
ATOM 5318 N N . GLU A 1 657 ? -12.658 16.586 30.597 1.00 95.19 657 GLU A N 1
ATOM 5319 C CA . GLU A 1 657 ? -11.756 16.927 31.697 1.00 95.19 657 GLU A CA 1
ATOM 5320 C C . GLU A 1 657 ? -11.119 15.701 32.358 1.00 95.19 657 GLU A C 1
ATOM 5322 O O . GLU A 1 657 ? -10.280 15.871 33.243 1.00 95.19 657 GLU A O 1
ATOM 5327 N N . SER A 1 658 ? -11.472 14.487 31.924 1.00 96.00 658 SER A N 1
ATOM 5328 C CA . SER A 1 658 ? -11.031 13.226 32.525 1.00 96.00 658 SER A CA 1
ATOM 5329 C C . SER A 1 658 ? -9.920 12.549 31.714 1.00 96.00 658 SER A C 1
ATOM 5331 O O . SER A 1 658 ? -9.974 12.500 30.486 1.00 96.00 658 SER A O 1
ATOM 5333 N N . VAL A 1 659 ? -8.912 11.986 32.388 1.00 96.06 659 VAL A N 1
ATOM 5334 C CA . VAL A 1 659 ? -7.934 11.087 31.749 1.00 96.06 659 VAL A CA 1
ATOM 5335 C C . VAL A 1 659 ? -8.543 9.699 31.569 1.00 96.06 659 VAL A C 1
ATOM 5337 O O . VAL A 1 659 ? -8.575 9.191 30.449 1.00 96.06 659 VAL A O 1
ATOM 5340 N N . PHE A 1 660 ? -9.055 9.124 32.658 1.00 97.31 660 PHE A N 1
ATOM 5341 C CA . PHE A 1 660 ? -9.668 7.801 32.712 1.00 97.31 660 PHE A CA 1
ATOM 5342 C C . PHE A 1 660 ? -11.154 7.887 33.077 1.00 97.31 660 PHE A C 1
ATOM 5344 O O . PHE A 1 660 ? -11.583 8.802 33.782 1.00 97.31 660 PHE A O 1
ATOM 5351 N N . VAL A 1 661 ? -11.942 6.904 32.647 1.00 96.56 661 VAL A N 1
ATOM 5352 C CA . VAL A 1 661 ? -13.351 6.758 33.046 1.00 96.56 661 VAL A CA 1
ATOM 5353 C C . VAL A 1 661 ? -13.653 5.308 33.397 1.00 96.56 661 VAL A C 1
ATOM 5355 O O . VAL A 1 661 ? -13.367 4.412 32.605 1.00 96.56 661 VAL A O 1
ATOM 5358 N N . PHE A 1 662 ? -14.236 5.060 34.571 1.00 95.19 662 PHE A N 1
ATOM 5359 C CA . PHE A 1 662 ? -14.647 3.704 34.942 1.00 95.19 662 PHE A CA 1
ATOM 5360 C C . PHE A 1 662 ? -15.930 3.295 34.224 1.00 95.19 662 PHE A C 1
ATOM 5362 O O . PHE A 1 662 ? -16.889 4.065 34.148 1.00 95.19 662 PHE A O 1
ATOM 5369 N N . ILE A 1 663 ? -15.960 2.054 33.739 1.00 93.00 663 ILE A N 1
ATOM 5370 C CA . ILE A 1 663 ? -17.134 1.454 33.107 1.00 93.00 663 ILE A CA 1
ATOM 5371 C C . ILE A 1 663 ? -17.358 0.050 33.681 1.00 93.00 663 ILE A C 1
ATOM 5373 O O . ILE A 1 663 ? -16.471 -0.806 33.636 1.00 93.00 663 ILE A O 1
ATOM 5377 N N . PHE A 1 664 ? -18.558 -0.188 34.212 1.00 87.81 664 PHE A N 1
ATOM 5378 C CA . PHE A 1 664 ? -18.969 -1.484 34.756 1.00 87.81 664 PHE A CA 1
ATOM 5379 C C . PHE A 1 664 ? -19.672 -2.342 33.694 1.00 87.81 664 PHE A C 1
ATOM 5381 O O . PHE A 1 664 ? -20.448 -1.802 32.904 1.00 87.81 664 PHE A O 1
ATOM 5388 N N . PRO A 1 665 ? -19.417 -3.663 33.665 1.00 82.19 665 PRO A N 1
ATOM 5389 C CA . PRO A 1 665 ? -19.921 -4.575 32.631 1.00 82.19 665 PRO A CA 1
ATOM 5390 C C . PRO A 1 665 ? -21.439 -4.798 32.651 1.00 82.19 665 PRO A C 1
ATOM 5392 O O . PRO A 1 665 ? -22.028 -5.092 31.618 1.00 82.19 665 PRO A O 1
ATOM 5395 N N . ASP A 1 666 ? -22.058 -4.725 33.824 1.00 72.44 666 ASP A N 1
ATOM 5396 C CA . ASP A 1 666 ? -23.444 -5.112 34.101 1.00 72.44 666 ASP A CA 1
ATOM 5397 C C . ASP A 1 666 ? -24.442 -3.957 33.952 1.00 72.44 666 ASP A C 1
ATOM 5399 O O . ASP A 1 666 ? -25.646 -4.140 34.140 1.00 72.44 666 ASP A O 1
ATOM 5403 N N . VAL A 1 667 ? -23.959 -2.775 33.566 1.00 75.00 667 VAL A N 1
ATOM 5404 C CA . VAL A 1 667 ? -24.797 -1.592 33.392 1.00 75.00 667 VAL A CA 1
ATOM 5405 C C . VAL A 1 667 ? -25.382 -1.582 31.972 1.00 75.00 667 VAL A C 1
ATOM 5407 O O . VAL A 1 667 ? -24.623 -1.638 31.001 1.00 75.00 667 VAL A O 1
ATOM 5410 N N . PRO A 1 668 ? -26.709 -1.419 31.804 1.00 76.38 668 PRO A N 1
ATOM 5411 C CA . PRO A 1 668 ? -27.361 -1.326 30.489 1.00 76.38 668 PRO A CA 1
ATOM 5412 C C . PRO A 1 668 ? -26.798 -0.221 29.579 1.00 76.38 668 PRO A C 1
ATOM 5414 O O . PRO A 1 668 ? -26.928 -0.260 28.362 1.00 76.38 668 PRO A O 1
ATOM 5417 N N . THR A 1 669 ? -26.117 0.764 30.153 1.00 83.31 669 THR A N 1
ATOM 5418 C CA . THR A 1 669 ? -25.519 1.892 29.437 1.00 83.31 669 THR A CA 1
ATOM 5419 C C . THR A 1 669 ? -24.043 1.681 29.077 1.00 83.31 669 THR A C 1
ATOM 5421 O O . THR A 1 669 ? -23.405 2.611 28.582 1.00 83.31 669 THR A O 1
ATOM 5424 N N . PHE A 1 670 ? -23.485 0.476 29.278 1.00 89.38 670 PHE A N 1
ATOM 5425 C CA . PHE A 1 670 ? -22.075 0.141 29.019 1.00 89.38 670 PHE A CA 1
ATOM 5426 C C . PHE A 1 670 ? -21.600 0.596 27.630 1.00 89.38 670 PHE A C 1
ATOM 5428 O O . PHE A 1 670 ? -20.647 1.371 27.526 1.00 89.38 670 PHE A O 1
ATOM 5435 N N . GLN A 1 671 ? -22.295 0.175 26.564 1.00 92.25 671 GLN A N 1
ATOM 5436 C CA . GLN A 1 671 ? -21.904 0.493 25.183 1.00 92.25 671 GLN A CA 1
ATOM 5437 C C . GLN A 1 671 ? -21.981 2.000 24.897 1.00 92.25 671 GLN A C 1
ATOM 5439 O O . GLN A 1 671 ? -21.129 2.554 24.205 1.00 92.25 671 GLN A O 1
ATOM 5444 N N . GLN A 1 672 ? -22.975 2.684 25.473 1.00 91.81 672 GLN A N 1
ATOM 5445 C CA . GLN A 1 672 ? -23.114 4.133 25.347 1.00 91.81 672 GLN A CA 1
ATOM 5446 C C . GLN A 1 672 ? -21.975 4.869 26.059 1.00 91.81 672 GLN A C 1
ATOM 5448 O O . GLN A 1 672 ? -21.393 5.792 25.492 1.00 91.81 672 GLN A O 1
ATOM 5453 N N . ARG A 1 673 ? -21.626 4.463 27.286 1.00 92.44 673 ARG A N 1
ATOM 5454 C CA . ARG A 1 673 ? -20.537 5.088 28.046 1.00 92.44 673 ARG A CA 1
ATOM 5455 C C . ARG A 1 673 ? -19.184 4.857 27.377 1.00 92.44 673 ARG A C 1
ATOM 5457 O O . ARG A 1 673 ? -18.370 5.777 27.360 1.00 92.44 673 ARG A O 1
ATOM 5464 N N . LEU A 1 674 ? -18.972 3.673 26.798 1.00 95.75 674 LEU A N 1
ATOM 5465 C CA . LEU A 1 674 ? -17.795 3.366 25.987 1.00 95.75 674 LEU A CA 1
ATOM 5466 C C . LEU A 1 674 ? -17.698 4.322 24.791 1.00 95.75 674 LEU A C 1
ATOM 5468 O O . LEU A 1 674 ? -16.672 4.973 24.622 1.00 95.75 674 LEU A O 1
ATOM 5472 N N . TYR A 1 675 ? -18.777 4.476 24.017 1.00 95.50 675 TYR A N 1
ATOM 5473 C CA . TYR A 1 675 ? -18.832 5.418 22.895 1.00 95.50 675 TYR A CA 1
ATOM 5474 C C . TYR A 1 675 ? -18.557 6.872 23.337 1.00 95.50 675 TYR A C 1
ATOM 5476 O O . TYR A 1 675 ? -17.707 7.546 22.754 1.00 95.50 675 TYR A O 1
ATOM 5484 N N . GLU A 1 676 ? -19.226 7.356 24.394 1.00 95.19 676 GLU A N 1
ATOM 5485 C CA . GLU A 1 676 ? -19.055 8.730 24.896 1.00 95.19 676 GLU A CA 1
ATOM 5486 C C . GLU A 1 676 ? -17.622 8.990 25.397 1.00 95.19 676 GLU A C 1
ATOM 5488 O O . GLU A 1 676 ? -17.103 10.096 25.228 1.00 95.19 676 GLU A O 1
ATOM 5493 N N . ALA A 1 677 ? -16.966 7.986 25.989 1.00 96.25 677 ALA A N 1
ATOM 5494 C CA . ALA A 1 677 ? -15.577 8.080 26.430 1.00 96.25 677 ALA A CA 1
ATOM 5495 C C . ALA A 1 677 ? -14.621 8.303 25.249 1.00 96.25 677 ALA A C 1
ATOM 5497 O O . ALA A 1 677 ? -13.820 9.242 25.280 1.00 96.25 677 ALA A O 1
ATOM 5498 N N . LEU A 1 678 ? -14.761 7.500 24.186 1.00 96.75 678 LEU A N 1
ATOM 5499 C CA . LEU A 1 678 ? -13.951 7.627 22.972 1.00 96.75 678 LEU A CA 1
ATOM 5500 C C . LEU A 1 678 ? -14.176 8.978 22.277 1.00 96.75 678 LEU A C 1
ATOM 5502 O O . LEU A 1 678 ? -13.209 9.643 21.911 1.00 96.75 678 LEU A O 1
ATOM 5506 N N . GLU A 1 679 ? -15.434 9.423 22.157 1.00 95.25 679 GLU A N 1
ATOM 5507 C CA . GLU A 1 679 ? -15.810 10.714 21.545 1.00 95.25 679 GLU A CA 1
ATOM 5508 C C . GLU A 1 679 ? -15.131 11.909 22.240 1.00 95.25 679 GLU A C 1
ATOM 5510 O O . GLU A 1 679 ? -14.782 12.905 21.599 1.00 95.25 679 GLU A O 1
ATOM 5515 N N . ASN A 1 680 ? -14.899 11.799 23.551 1.00 95.50 680 ASN A N 1
ATOM 5516 C CA . ASN A 1 680 ? -14.334 12.866 24.375 1.00 95.50 680 ASN A CA 1
ATOM 5517 C C . ASN A 1 680 ? -12.849 12.659 24.738 1.00 95.50 680 ASN A C 1
ATOM 5519 O O . ASN A 1 680 ? -12.287 13.471 25.475 1.00 95.50 680 ASN A O 1
ATOM 5523 N N . GLY A 1 681 ? -12.191 11.634 24.181 1.00 94.38 681 GLY A N 1
ATOM 5524 C CA . GLY A 1 681 ? -10.757 11.385 24.363 1.00 94.38 681 GLY A CA 1
ATOM 5525 C C . GLY A 1 681 ? -10.360 10.920 25.771 1.00 94.38 681 GLY A C 1
ATOM 5526 O O . GLY A 1 681 ? -9.203 11.102 26.166 1.00 94.38 681 GLY A O 1
ATOM 5527 N N . ALA A 1 682 ? -11.303 10.349 26.526 1.00 96.12 682 ALA A N 1
ATOM 5528 C CA . ALA A 1 682 ? -11.053 9.703 27.814 1.00 96.12 682 ALA A CA 1
ATOM 5529 C C . ALA A 1 682 ? -10.740 8.214 27.602 1.00 96.12 682 ALA A C 1
ATOM 5531 O O . ALA A 1 682 ? -11.348 7.569 26.750 1.00 96.12 682 ALA A O 1
ATOM 5532 N N . ILE A 1 683 ? -9.811 7.659 28.384 1.00 97.88 683 ILE A N 1
ATOM 5533 C CA . ILE A 1 683 ? -9.414 6.247 28.299 1.00 97.88 683 ILE A CA 1
ATOM 5534 C C . ILE A 1 683 ? -10.402 5.400 29.120 1.00 97.88 683 ILE A C 1
ATOM 5536 O O . ILE A 1 683 ? -10.483 5.579 30.342 1.00 97.88 683 ILE A O 1
ATOM 5540 N N . PRO A 1 684 ? -11.149 4.471 28.499 1.00 97.75 684 PRO A N 1
ATOM 5541 C CA . PRO A 1 684 ? -12.064 3.598 29.224 1.00 97.75 684 PRO A CA 1
ATOM 5542 C C . PRO A 1 684 ? -11.313 2.604 30.116 1.00 97.75 684 PRO A C 1
ATOM 5544 O O . PRO A 1 684 ? -10.428 1.883 29.651 1.00 97.75 684 PRO A O 1
ATOM 5547 N N . VAL A 1 685 ? -11.707 2.530 31.386 1.00 97.56 685 VAL A N 1
ATOM 5548 C CA . VAL A 1 685 ? -11.246 1.536 32.360 1.00 97.56 685 VAL A CA 1
ATOM 5549 C C . VAL A 1 685 ? -12.410 0.607 32.677 1.00 97.56 685 VAL A C 1
ATOM 5551 O O . VAL A 1 685 ? -13.313 0.938 33.446 1.00 97.56 685 VAL A O 1
ATOM 5554 N N . ILE A 1 686 ? -12.410 -0.554 32.038 1.00 96.12 686 ILE A N 1
ATOM 5555 C CA . ILE A 1 686 ? -13.479 -1.541 32.122 1.00 96.12 686 ILE A CA 1
ATOM 5556 C C . ILE A 1 686 ? -13.174 -2.492 33.273 1.00 96.12 686 ILE A C 1
ATOM 5558 O O . ILE A 1 686 ? -12.162 -3.193 33.265 1.00 96.12 686 ILE A O 1
ATOM 5562 N N . LEU A 1 687 ? -14.077 -2.553 34.249 1.00 92.44 687 LEU A N 1
ATOM 5563 C CA . LEU A 1 687 ? -13.910 -3.355 35.466 1.00 92.44 687 LEU A CA 1
ATOM 5564 C C . LEU A 1 687 ? -14.327 -4.823 35.269 1.00 92.44 687 LEU A C 1
ATOM 5566 O O . LEU A 1 687 ? -15.032 -5.416 36.085 1.00 92.44 687 LEU A O 1
ATOM 5570 N N . SER A 1 688 ? -13.935 -5.393 34.132 1.00 90.50 688 SER A N 1
ATOM 5571 C CA . SER A 1 688 ? -14.177 -6.776 33.734 1.00 90.50 688 SER A CA 1
ATOM 5572 C C . SER A 1 688 ? -13.290 -7.143 32.546 1.00 90.50 688 SER A C 1
ATOM 5574 O O . SER A 1 688 ? -13.029 -6.326 31.662 1.00 90.50 688 SER A O 1
ATOM 5576 N N . THR A 1 689 ? -12.850 -8.397 32.510 1.00 89.06 689 THR A N 1
ATOM 5577 C CA . THR A 1 689 ? -12.072 -8.971 31.402 1.00 89.06 689 THR A CA 1
ATOM 5578 C C . THR A 1 689 ? -12.938 -9.683 30.365 1.00 89.06 689 THR A C 1
ATOM 5580 O O . THR A 1 689 ? -12.426 -10.064 29.320 1.00 89.06 689 THR A O 1
ATOM 5583 N N . ALA A 1 690 ? -14.233 -9.865 30.640 1.00 87.88 690 ALA A N 1
ATOM 5584 C CA . ALA A 1 690 ? -15.160 -10.629 29.802 1.00 87.88 690 ALA A CA 1
ATOM 5585 C C . ALA A 1 690 ? -16.268 -9.766 29.170 1.00 87.88 690 ALA A C 1
ATOM 5587 O O . ALA A 1 690 ? -17.187 -10.299 28.553 1.00 87.88 690 ALA A O 1
ATOM 5588 N N . SER A 1 691 ? -16.227 -8.440 29.351 1.00 89.62 691 SER A N 1
ATOM 5589 C CA . SER A 1 691 ? -17.237 -7.539 28.784 1.00 89.62 691 SER A CA 1
ATOM 5590 C C . SER A 1 691 ? -17.213 -7.579 27.256 1.00 89.62 691 SER A C 1
ATOM 5592 O O . SER A 1 691 ? -16.125 -7.461 26.688 1.00 89.62 691 SER A O 1
ATOM 5594 N N . PRO A 1 692 ? -18.373 -7.666 26.584 1.00 90.50 692 PRO A N 1
ATOM 5595 C CA . PRO A 1 692 ? -18.418 -7.708 25.132 1.00 90.50 692 PRO A CA 1
ATOM 5596 C C . PRO A 1 692 ? -18.082 -6.333 24.550 1.00 90.50 692 PRO A C 1
ATOM 5598 O O . PRO A 1 692 ? -18.757 -5.338 24.830 1.00 90.50 692 PRO A O 1
ATOM 5601 N N . LEU A 1 693 ? -17.031 -6.275 23.736 1.00 94.25 693 LEU A N 1
ATOM 5602 C CA . LEU A 1 693 ? -16.612 -5.060 23.042 1.00 94.25 693 LEU A CA 1
ATOM 5603 C C . LEU A 1 693 ? -17.027 -5.108 21.561 1.00 94.25 693 LEU A C 1
ATOM 5605 O O . LEU A 1 693 ? -17.010 -6.189 20.963 1.00 94.25 693 LEU A O 1
ATOM 5609 N N . PRO A 1 694 ? -17.378 -3.964 20.942 1.00 95.50 694 PRO A N 1
ATOM 5610 C CA . PRO A 1 694 ? -17.776 -3.933 19.537 1.00 95.50 694 PRO A CA 1
ATOM 5611 C C . PRO A 1 694 ? -16.701 -4.529 18.623 1.00 95.50 694 PRO A C 1
ATOM 5613 O O . PRO A 1 694 ? -15.571 -4.046 18.610 1.00 95.50 694 PRO A O 1
ATOM 5616 N N . PHE A 1 695 ? -17.047 -5.553 17.837 1.00 95.75 695 PHE A N 1
ATOM 5617 C CA . PHE A 1 695 ? -16.155 -6.158 16.832 1.00 95.75 695 PHE A CA 1
ATOM 5618 C C . PHE A 1 695 ? -14.818 -6.683 17.395 1.00 95.75 695 PHE A C 1
ATOM 5620 O O . PHE A 1 695 ? -13.796 -6.659 16.710 1.00 95.75 695 PHE A O 1
ATOM 5627 N N . GLN A 1 696 ? -14.811 -7.146 18.649 1.00 92.38 696 GLN A N 1
ATOM 5628 C CA . GLN A 1 696 ? -13.599 -7.519 19.397 1.00 92.38 696 GLN A CA 1
ATOM 5629 C C . GLN A 1 696 ? -12.722 -8.614 18.766 1.00 92.38 696 GLN A C 1
ATOM 5631 O O . GLN A 1 696 ? -11.567 -8.755 19.155 1.00 92.38 696 GLN A O 1
ATOM 5636 N N . GLU A 1 697 ? -13.253 -9.391 17.820 1.00 90.88 697 GLU A N 1
ATOM 5637 C CA . GLU A 1 697 ? -12.484 -10.400 17.077 1.00 90.88 697 GLU A CA 1
ATOM 5638 C C . GLU A 1 697 ? -11.504 -9.775 16.078 1.00 90.88 697 GLU A C 1
ATOM 5640 O O . GLU A 1 697 ? -10.442 -10.336 15.832 1.00 90.88 697 GLU A O 1
ATOM 5645 N N . CYS A 1 698 ? -11.844 -8.612 15.518 1.00 94.06 698 CYS A N 1
ATOM 5646 C CA . CYS A 1 698 ? -11.026 -7.940 14.509 1.00 94.06 698 CYS A CA 1
ATOM 5647 C C . CYS A 1 698 ? -10.352 -6.677 15.060 1.00 94.06 698 CYS A C 1
ATOM 5649 O O . CYS A 1 698 ? -9.230 -6.343 14.679 1.00 94.06 698 CYS A O 1
ATOM 5651 N N . VAL A 1 699 ? -11.033 -5.960 15.959 1.00 95.81 699 VAL A N 1
ATOM 5652 C CA . VAL A 1 699 ? -10.554 -4.697 16.528 1.00 95.81 699 VAL A CA 1
ATOM 5653 C C . VAL A 1 699 ? -9.748 -4.953 17.801 1.00 95.81 699 VAL A C 1
ATOM 5655 O O . VAL A 1 699 ? -10.255 -5.480 18.792 1.00 95.81 699 VAL A O 1
ATOM 5658 N N . SER A 1 700 ? -8.498 -4.494 17.809 1.00 95.38 700 SER A N 1
ATOM 5659 C CA . SER A 1 700 ? -7.548 -4.645 18.915 1.00 95.38 700 SER A CA 1
ATOM 5660 C C . SER A 1 700 ? -7.816 -3.661 20.065 1.00 95.38 700 SER A C 1
ATOM 5662 O O . SER A 1 700 ? -7.027 -2.759 20.351 1.00 95.38 700 SER A O 1
ATOM 5664 N N . TRP A 1 701 ? -8.919 -3.863 20.795 1.00 95.75 701 TRP A N 1
ATOM 5665 C CA . TRP A 1 701 ? -9.327 -3.015 21.927 1.00 95.75 701 TRP A CA 1
ATOM 5666 C C . TRP A 1 701 ? -8.286 -2.887 23.041 1.00 95.75 701 TRP A C 1
ATOM 5668 O O . TRP A 1 701 ? -8.226 -1.852 23.701 1.00 95.75 701 TRP A O 1
ATOM 5678 N N . LYS A 1 702 ? -7.413 -3.885 23.214 1.00 94.44 702 LYS A N 1
ATOM 5679 C CA . LYS A 1 702 ? -6.306 -3.855 24.189 1.00 94.44 702 LYS A CA 1
ATOM 5680 C C . LYS A 1 702 ? -5.380 -2.642 24.020 1.00 94.44 702 LYS A C 1
ATOM 5682 O O . LYS A 1 702 ? -4.700 -2.266 24.965 1.00 94.44 702 LYS A O 1
ATOM 5687 N N . GLN A 1 703 ? -5.355 -2.033 22.833 1.00 95.12 703 GLN A N 1
ATOM 5688 C CA . GLN A 1 703 ? -4.569 -0.832 22.548 1.00 95.12 703 GLN A CA 1
ATOM 5689 C C . GLN A 1 703 ? -5.296 0.475 22.907 1.00 95.12 703 GLN A C 1
ATOM 5691 O O . GLN A 1 703 ? -4.675 1.528 22.855 1.00 95.12 703 GLN A O 1
ATOM 5696 N N . ALA A 1 704 ? -6.591 0.439 23.243 1.00 96.94 704 ALA A N 1
ATOM 5697 C CA . ALA A 1 704 ? -7.434 1.620 23.464 1.00 96.94 704 ALA A CA 1
ATOM 5698 C C . ALA A 1 704 ? -8.116 1.659 24.843 1.00 96.94 704 ALA A C 1
ATOM 5700 O O . ALA A 1 704 ? -8.505 2.734 25.299 1.00 96.94 704 ALA A O 1
ATOM 5701 N N . VAL A 1 705 ? -8.276 0.510 25.509 1.00 97.25 705 VAL A N 1
ATOM 5702 C CA . VAL A 1 705 ? -8.955 0.397 26.810 1.00 97.25 705 VAL A CA 1
ATOM 5703 C C . VAL A 1 705 ? -8.102 -0.343 27.828 1.00 97.25 705 VAL A C 1
ATOM 5705 O O . VAL A 1 705 ? -7.241 -1.148 27.482 1.00 97.25 705 VAL A O 1
ATOM 5708 N N . ILE A 1 706 ? -8.390 -0.104 29.102 1.00 97.12 706 ILE A N 1
ATOM 5709 C CA . ILE A 1 706 ? -7.789 -0.813 30.228 1.00 97.12 706 ILE A CA 1
ATOM 5710 C C . ILE A 1 706 ? -8.843 -1.767 30.786 1.00 97.12 706 ILE A C 1
ATOM 5712 O O . ILE A 1 706 ? -9.850 -1.319 31.324 1.00 97.12 706 ILE A O 1
ATOM 5716 N N . GLN A 1 707 ? -8.633 -3.078 30.665 1.00 95.69 707 GLN A N 1
ATOM 5717 C CA . GLN A 1 707 ? -9.514 -4.087 31.264 1.00 95.69 707 GLN A CA 1
ATOM 5718 C C . GLN A 1 707 ? -8.889 -4.621 32.551 1.00 95.69 707 GLN A C 1
ATOM 5720 O O . GLN A 1 707 ? -7.799 -5.191 32.526 1.00 95.69 707 GLN A O 1
ATOM 5725 N N . ILE A 1 708 ? -9.576 -4.441 33.679 1.00 94.50 708 ILE A N 1
ATOM 5726 C CA . ILE A 1 708 ? -9.107 -4.870 35.002 1.00 94.50 708 ILE A CA 1
ATOM 5727 C C . ILE A 1 708 ? -10.210 -5.703 35.662 1.00 94.50 708 ILE A C 1
ATOM 5729 O O . ILE A 1 708 ? -11.348 -5.241 35.737 1.00 94.50 708 ILE A O 1
ATOM 5733 N N . PRO A 1 709 ? -9.921 -6.916 36.171 1.00 94.31 709 PRO A N 1
ATOM 5734 C CA . PRO A 1 709 ? -10.888 -7.658 36.971 1.00 94.31 709 PRO A CA 1
ATOM 5735 C C . PRO A 1 709 ? -11.310 -6.842 38.193 1.00 94.31 709 PRO A C 1
ATOM 5737 O O . PRO A 1 709 ? -10.448 -6.311 38.893 1.00 94.31 709 PRO A O 1
ATOM 5740 N N . TYR A 1 710 ? -12.607 -6.807 38.511 1.00 91.75 710 TYR A N 1
ATOM 5741 C CA . TYR A 1 710 ? -13.113 -6.039 39.656 1.00 91.75 710 TYR A CA 1
ATOM 5742 C C . TYR A 1 710 ? -12.400 -6.373 40.984 1.00 91.75 710 TYR A C 1
ATOM 5744 O O . TYR A 1 710 ? -12.190 -5.493 41.808 1.00 91.75 710 TYR A O 1
ATOM 5752 N N . ALA A 1 711 ? -11.923 -7.609 41.171 1.00 92.38 711 ALA A N 1
ATOM 5753 C CA . ALA A 1 711 ? -11.144 -8.003 42.351 1.00 92.38 711 ALA A CA 1
ATOM 5754 C C . ALA A 1 711 ? -9.869 -7.159 42.584 1.00 92.38 711 ALA A C 1
ATOM 5756 O O . ALA A 1 711 ? -9.418 -7.041 43.718 1.00 92.38 711 ALA A O 1
ATOM 5757 N N . ARG A 1 712 ? -9.302 -6.548 41.533 1.00 93.69 712 ARG A N 1
ATOM 5758 C CA . ARG A 1 712 ? -8.141 -5.641 41.612 1.00 93.69 712 ARG A CA 1
ATOM 5759 C C . ARG A 1 712 ? -8.522 -4.170 41.771 1.00 93.69 712 ARG A C 1
ATOM 5761 O O . ARG A 1 712 ? -7.650 -3.306 41.736 1.00 93.69 712 ARG A O 1
ATOM 5768 N N . PHE A 1 713 ? -9.804 -3.857 41.944 1.00 92.69 713 PHE A N 1
ATOM 5769 C CA . PHE A 1 713 ? -10.264 -2.482 42.120 1.00 92.69 713 PHE A CA 1
ATOM 5770 C C . PHE A 1 713 ? -9.524 -1.719 43.240 1.00 92.69 713 PHE A C 1
ATOM 5772 O O . PHE A 1 713 ? -9.170 -0.564 43.005 1.00 92.69 713 PHE A O 1
ATOM 5779 N N . PRO A 1 714 ? -9.165 -2.322 44.395 1.00 91.62 714 PRO A N 1
ATOM 5780 C CA . PRO A 1 714 ? -8.364 -1.633 45.414 1.00 91.62 714 PRO A CA 1
ATOM 5781 C C . PRO A 1 714 ? -6.977 -1.165 44.934 1.00 91.62 714 PRO A C 1
ATOM 5783 O O . PRO A 1 714 ? -6.438 -0.196 45.462 1.00 91.62 714 PRO A O 1
ATOM 5786 N N . GLU A 1 715 ? -6.405 -1.820 43.920 1.00 93.56 715 GLU A N 1
ATOM 5787 C CA . GLU A 1 715 ? -5.094 -1.497 43.337 1.00 93.56 715 GLU A CA 1
ATOM 5788 C C . GLU A 1 715 ? -5.198 -0.501 42.168 1.00 93.56 715 GLU A C 1
ATOM 5790 O O . GLU A 1 715 ? -4.182 -0.011 41.670 1.00 93.56 715 GLU A O 1
ATOM 5795 N N . VAL A 1 716 ? -6.414 -0.180 41.706 1.00 94.75 716 VAL A N 1
ATOM 5796 C CA . VAL A 1 716 ? -6.627 0.515 40.427 1.00 94.75 716 VAL A CA 1
ATOM 5797 C C . VAL A 1 716 ? -5.962 1.885 40.383 1.00 94.75 716 VAL A C 1
ATOM 5799 O O . VAL A 1 716 ? -5.403 2.264 39.362 1.00 94.75 716 VAL A O 1
ATOM 5802 N N . HIS A 1 717 ? -5.951 2.613 41.498 1.00 95.44 717 HIS A N 1
ATOM 5803 C CA . HIS A 1 717 ? -5.323 3.928 41.564 1.00 95.44 717 HIS A CA 1
ATOM 5804 C C . HIS A 1 717 ? -3.812 3.865 41.310 1.00 95.44 717 HIS A C 1
ATOM 5806 O O . HIS A 1 717 ? -3.280 4.664 40.538 1.00 95.44 717 HIS A O 1
ATOM 5812 N N . PHE A 1 718 ? -3.137 2.879 41.908 1.00 95.38 718 PHE A N 1
ATOM 5813 C CA . PHE A 1 718 ? -1.721 2.623 41.667 1.00 95.38 718 PHE A CA 1
ATOM 5814 C C . PHE A 1 718 ? -1.478 2.248 40.201 1.00 95.38 718 PHE A C 1
ATOM 5816 O O . PHE A 1 718 ? -0.598 2.824 39.560 1.00 95.38 718 PHE A O 1
ATOM 5823 N N . ILE A 1 719 ? -2.305 1.351 39.650 1.00 96.06 719 ILE A N 1
ATOM 5824 C CA . ILE A 1 719 ? -2.211 0.921 38.250 1.00 96.06 719 ILE A CA 1
ATOM 5825 C C . ILE A 1 719 ? -2.327 2.126 37.313 1.00 96.06 719 ILE A C 1
ATOM 5827 O O . ILE A 1 719 ? -1.434 2.339 36.499 1.00 96.06 719 ILE A O 1
ATOM 5831 N N . LEU A 1 720 ? -3.368 2.953 37.452 1.00 95.88 720 LEU A N 1
ATOM 5832 C CA . LEU A 1 720 ? -3.599 4.098 36.563 1.00 95.88 720 LEU A CA 1
ATOM 5833 C C . LEU A 1 720 ? -2.462 5.128 36.620 1.00 95.88 720 LEU A C 1
ATOM 5835 O O . LEU A 1 720 ? -2.062 5.650 35.581 1.00 95.88 720 LEU A O 1
ATOM 5839 N N . ARG A 1 721 ? -1.896 5.387 37.807 1.00 94.25 721 ARG A N 1
ATOM 5840 C CA . ARG A 1 721 ? -0.739 6.286 37.970 1.00 94.25 721 ARG A CA 1
ATOM 5841 C C . ARG A 1 721 ? 0.560 5.727 37.389 1.00 94.25 721 ARG A C 1
ATOM 5843 O O . ARG A 1 721 ? 1.461 6.504 37.092 1.00 94.25 721 ARG A O 1
ATOM 5850 N N . SER A 1 722 ? 0.674 4.407 37.255 1.00 96.12 722 SER A N 1
ATOM 5851 C CA . SER A 1 722 ? 1.878 3.757 36.721 1.00 96.12 722 SER A CA 1
ATOM 5852 C C . SER A 1 722 ? 1.986 3.819 35.193 1.00 96.12 722 SER A C 1
ATOM 5854 O O . SER A 1 722 ? 3.060 3.569 34.648 1.00 96.12 722 SER A O 1
ATOM 5856 N N . ILE A 1 723 ? 0.900 4.168 34.493 1.00 96.12 723 ILE A N 1
ATOM 5857 C CA . ILE A 1 723 ? 0.863 4.206 33.027 1.00 96.12 723 ILE A CA 1
ATOM 5858 C C . ILE A 1 723 ? 1.577 5.461 32.526 1.00 96.12 723 ILE A C 1
ATOM 5860 O O . ILE A 1 723 ? 1.209 6.582 32.889 1.00 96.12 723 ILE A O 1
ATOM 5864 N N . ASN A 1 724 ? 2.559 5.286 31.642 1.00 96.31 724 ASN A N 1
ATOM 5865 C CA . ASN A 1 724 ? 3.310 6.391 31.058 1.00 96.31 724 ASN A CA 1
ATOM 5866 C C . ASN A 1 724 ? 2.394 7.301 30.218 1.00 96.31 724 ASN A C 1
ATOM 5868 O O . ASN A 1 724 ? 1.495 6.839 29.519 1.00 96.31 724 ASN A O 1
ATOM 5872 N N . ILE A 1 725 ? 2.655 8.608 30.239 1.00 94.94 725 ILE A N 1
ATOM 5873 C CA . ILE A 1 725 ? 1.974 9.613 29.411 1.00 94.94 725 ILE A CA 1
ATOM 5874 C C . ILE A 1 725 ? 1.994 9.234 27.922 1.00 94.94 725 ILE A C 1
ATOM 5876 O O . ILE A 1 725 ? 0.992 9.432 27.232 1.00 94.94 725 ILE A O 1
ATOM 5880 N N . ALA A 1 726 ? 3.110 8.685 27.427 1.00 94.88 726 ALA A N 1
ATOM 5881 C CA . ALA A 1 726 ? 3.223 8.237 26.038 1.00 94.88 726 ALA A CA 1
ATOM 5882 C C . ALA A 1 726 ? 2.202 7.134 25.712 1.00 94.88 726 ALA A C 1
ATOM 5884 O O . ALA A 1 726 ? 1.485 7.239 24.715 1.00 94.88 726 ALA A O 1
ATOM 5885 N N . ASP A 1 727 ? 2.066 6.144 26.598 1.00 96.81 727 ASP A N 1
ATOM 5886 C CA . ASP A 1 727 ? 1.104 5.050 26.449 1.00 96.81 727 ASP A CA 1
ATOM 5887 C C . ASP A 1 727 ? -0.326 5.579 26.531 1.00 96.81 727 ASP A C 1
ATOM 5889 O O . ASP A 1 727 ? -1.159 5.250 25.694 1.00 96.81 727 ASP A O 1
ATOM 5893 N N . GLN A 1 728 ? -0.612 6.481 27.474 1.00 96.19 728 GLN A N 1
ATOM 5894 C CA . GLN A 1 728 ? -1.925 7.118 27.579 1.00 96.19 728 GLN A CA 1
ATOM 5895 C C . GLN A 1 728 ? -2.299 7.878 26.294 1.00 96.19 728 GLN A C 1
ATOM 5897 O O . GLN A 1 728 ? -3.447 7.823 25.853 1.00 96.19 728 GLN A O 1
ATOM 5902 N N . LEU A 1 729 ? -1.355 8.596 25.675 1.00 95.44 729 LEU A N 1
ATOM 5903 C CA . LEU A 1 729 ? -1.592 9.288 24.405 1.00 95.44 729 LEU A CA 1
ATOM 5904 C C . LEU A 1 729 ? -1.835 8.313 23.251 1.00 95.44 729 LEU A C 1
ATOM 5906 O O . LEU A 1 729 ? -2.740 8.554 22.450 1.00 95.44 729 LEU A O 1
ATOM 5910 N N . GLU A 1 730 ? -1.084 7.213 23.183 1.00 95.50 730 GLU A N 1
ATOM 5911 C CA . GLU A 1 730 ? -1.320 6.169 22.184 1.00 95.50 730 GLU A CA 1
ATOM 5912 C C . GLU A 1 730 ? -2.682 5.494 22.400 1.00 95.50 730 GLU A C 1
ATOM 5914 O O . GLU A 1 730 ? -3.423 5.327 21.434 1.00 95.50 730 GLU A O 1
ATOM 5919 N N . MET A 1 731 ? -3.088 5.225 23.645 1.00 96.81 731 MET A N 1
ATOM 5920 C CA . MET A 1 731 ? -4.417 4.686 23.958 1.00 96.81 731 MET A CA 1
ATOM 5921 C C . MET A 1 731 ? -5.540 5.633 23.534 1.00 96.81 731 MET A C 1
ATOM 5923 O O . MET A 1 731 ? -6.503 5.203 22.898 1.00 96.81 731 MET A O 1
ATOM 5927 N N . LYS A 1 732 ? -5.408 6.939 23.806 1.00 96.00 732 LYS A N 1
ATOM 5928 C CA . LYS A 1 732 ? -6.369 7.951 23.334 1.00 96.00 732 LYS A CA 1
ATOM 5929 C C . LYS A 1 732 ? -6.424 8.006 21.805 1.00 96.00 732 LYS A C 1
ATOM 5931 O O . LYS A 1 732 ? -7.512 8.076 21.235 1.00 96.00 732 LYS A O 1
ATOM 5936 N N . ARG A 1 733 ? -5.269 7.940 21.132 1.00 95.56 733 ARG A N 1
ATOM 5937 C CA . ARG A 1 733 ? -5.183 7.911 19.664 1.00 95.56 733 ARG A CA 1
ATOM 5938 C C . ARG A 1 733 ? -5.842 6.660 19.086 1.00 95.56 733 ARG A C 1
ATOM 5940 O O . ARG A 1 733 ? -6.603 6.776 18.132 1.00 95.56 733 ARG A O 1
ATOM 5947 N N . ARG A 1 734 ? -5.590 5.482 19.662 1.00 96.12 734 ARG A N 1
ATOM 5948 C CA . ARG A 1 734 ? -6.194 4.204 19.252 1.00 96.12 734 ARG A CA 1
ATOM 5949 C C . ARG A 1 734 ? -7.699 4.190 19.499 1.00 96.12 734 ARG A C 1
ATOM 5951 O O . ARG A 1 734 ? -8.449 3.772 18.625 1.00 96.12 734 ARG A O 1
ATOM 5958 N N . GLY A 1 735 ? -8.155 4.733 20.626 1.00 96.25 735 GLY A N 1
ATOM 5959 C CA . GLY A 1 735 ? -9.577 4.925 20.902 1.00 96.25 735 GLY A CA 1
ATOM 5960 C C . GLY A 1 735 ? -10.263 5.827 19.872 1.00 96.25 735 GLY A C 1
ATOM 5961 O O . GLY A 1 735 ? -11.323 5.480 19.350 1.00 96.25 735 GLY A O 1
ATOM 5962 N N . ARG A 1 736 ? -9.620 6.943 19.510 1.00 95.12 736 ARG A N 1
ATOM 5963 C CA . ARG A 1 736 ? -10.086 7.823 18.432 1.00 95.12 736 ARG A CA 1
ATOM 5964 C C . ARG A 1 736 ? -10.084 7.128 17.067 1.00 95.12 736 ARG A C 1
ATOM 5966 O O . ARG A 1 736 ? -11.069 7.235 16.347 1.00 95.12 736 ARG A O 1
ATOM 5973 N N . PHE A 1 737 ? -9.033 6.378 16.743 1.00 95.62 737 PHE A N 1
ATOM 5974 C CA . PHE A 1 737 ? -8.942 5.591 15.511 1.00 95.62 737 PHE A CA 1
ATOM 5975 C C . PHE A 1 737 ? -10.106 4.597 15.389 1.00 95.62 737 PHE A C 1
ATOM 5977 O O . PHE A 1 737 ? -10.728 4.523 14.331 1.00 95.62 737 PHE A O 1
ATOM 5984 N N . ILE A 1 738 ? -10.439 3.874 16.467 1.00 97.06 738 ILE A N 1
ATOM 5985 C CA . ILE A 1 738 ? -11.585 2.952 16.490 1.00 97.06 738 ILE A CA 1
ATOM 5986 C C . ILE A 1 738 ? -12.890 3.721 16.269 1.00 97.06 738 ILE A C 1
ATOM 5988 O O . ILE A 1 738 ? -13.718 3.312 15.457 1.00 97.06 738 ILE A O 1
ATOM 5992 N N . LEU A 1 739 ? -13.069 4.853 16.955 1.00 96.25 739 LEU A N 1
ATOM 5993 C CA . LEU A 1 739 ? -14.254 5.688 16.792 1.00 96.25 739 LEU A CA 1
ATOM 5994 C C . LEU A 1 739 ? -14.420 6.147 15.337 1.00 96.25 739 LEU A C 1
ATOM 5996 O O . LEU A 1 739 ? -15.433 5.830 14.722 1.00 96.25 739 LEU A O 1
ATOM 6000 N N . GLU A 1 740 ? -13.435 6.852 14.779 1.00 94.25 740 GLU A N 1
ATOM 6001 C CA . GLU A 1 740 ? -13.516 7.490 13.456 1.00 94.25 740 GLU A CA 1
ATOM 6002 C C . GLU A 1 740 ? -13.687 6.486 12.310 1.00 94.25 740 GLU A C 1
ATOM 6004 O O . GLU A 1 740 ? -14.406 6.756 11.341 1.00 94.25 740 GLU A O 1
ATOM 6009 N N . ASN A 1 741 ? -13.056 5.314 12.417 1.00 94.62 741 ASN A N 1
ATOM 6010 C CA . ASN A 1 741 ? -13.105 4.313 11.358 1.00 94.62 741 ASN A CA 1
ATOM 6011 C C . ASN A 1 741 ? -14.308 3.375 11.468 1.00 94.62 741 ASN A C 1
ATOM 6013 O O . ASN A 1 741 ? -14.799 2.939 10.424 1.00 94.62 741 ASN A O 1
ATOM 6017 N N . TYR A 1 742 ? -14.805 3.109 12.686 1.00 96.50 742 TYR A N 1
ATOM 6018 C CA . TYR A 1 742 ? -15.782 2.041 12.911 1.00 96.50 742 TYR A CA 1
ATOM 6019 C C . TYR A 1 742 ? -17.103 2.459 13.557 1.00 96.50 742 TYR A C 1
ATOM 6021 O O . TYR A 1 742 ? -18.126 1.858 13.233 1.00 96.50 742 TYR A O 1
ATOM 6029 N N . LEU A 1 743 ? -17.113 3.452 14.454 1.00 96.31 743 LEU A N 1
ATOM 6030 C CA . LEU A 1 743 ? -18.250 3.703 15.360 1.00 96.31 743 LEU A CA 1
ATOM 6031 C C . LEU A 1 743 ? -18.860 5.116 15.267 1.00 96.31 743 LEU A C 1
ATOM 6033 O O . LEU A 1 743 ? -19.900 5.356 15.870 1.00 96.31 743 LEU A O 1
ATOM 6037 N N . LEU A 1 744 ? -18.224 6.059 14.564 1.00 94.50 744 LEU A N 1
ATOM 6038 C CA . LEU A 1 744 ? -18.501 7.502 14.666 1.00 94.50 744 LEU A CA 1
ATOM 6039 C C . LEU A 1 744 ? -19.932 7.918 14.286 1.00 94.50 744 LEU A C 1
ATOM 6041 O O . LEU A 1 744 ? -20.515 8.801 14.924 1.00 94.50 744 LEU A O 1
ATOM 6045 N N . ASN A 1 745 ? -20.470 7.313 13.229 1.00 94.88 745 ASN A N 1
ATOM 6046 C CA . ASN A 1 745 ? -21.771 7.638 12.653 1.00 94.88 745 ASN A CA 1
ATOM 6047 C C . ASN A 1 745 ? -22.417 6.400 12.011 1.00 94.88 745 ASN A C 1
ATOM 6049 O O . ASN A 1 745 ? -21.766 5.367 11.819 1.00 94.88 745 ASN A O 1
ATOM 6053 N N . SER A 1 746 ? -23.709 6.503 11.694 1.00 94.75 746 SER A N 1
ATOM 6054 C CA . SER A 1 746 ? -24.508 5.398 11.135 1.00 94.75 746 SER A CA 1
ATOM 6055 C C . SER A 1 746 ? -23.909 4.801 9.860 1.00 94.75 746 SER A C 1
ATOM 6057 O O . SER A 1 746 ? -23.902 3.578 9.720 1.00 94.75 746 SER A O 1
ATOM 6059 N N . ARG A 1 747 ? -23.318 5.613 8.974 1.00 94.31 747 ARG A N 1
ATOM 6060 C CA . ARG A 1 747 ? -22.651 5.131 7.755 1.00 94.31 747 ARG A CA 1
ATOM 6061 C C . ARG A 1 747 ? -21.415 4.292 8.068 1.00 94.31 747 ARG A C 1
ATOM 6063 O O . ARG A 1 747 ? -21.283 3.182 7.551 1.00 94.31 747 ARG A O 1
ATOM 6070 N N . LYS A 1 748 ? -20.516 4.791 8.927 1.00 94.62 748 LYS A N 1
ATOM 6071 C CA . LYS A 1 748 ? -19.310 4.060 9.352 1.00 94.62 748 LYS A CA 1
ATOM 6072 C C . LYS A 1 748 ? -19.692 2.760 10.049 1.00 94.62 748 LYS A C 1
ATOM 6074 O O . LYS A 1 748 ? -19.169 1.718 9.676 1.00 94.62 748 LYS A O 1
ATOM 6079 N N . LEU A 1 749 ? -20.647 2.792 10.978 1.00 96.38 749 LEU A N 1
ATOM 6080 C CA . LEU A 1 749 ? -21.068 1.590 11.696 1.00 96.38 749 LEU A CA 1
ATOM 6081 C C . LEU A 1 749 ? -21.744 0.565 10.779 1.00 96.38 749 LEU A C 1
ATOM 6083 O O . LEU A 1 749 ? -21.440 -0.619 10.878 1.00 96.38 749 LEU A O 1
ATOM 6087 N N . THR A 1 750 ? -22.583 1.004 9.837 1.00 96.19 750 THR A N 1
ATOM 6088 C CA . THR A 1 750 ? -23.182 0.121 8.820 1.00 96.19 750 THR A CA 1
ATOM 6089 C C . THR A 1 750 ? -22.103 -0.573 7.993 1.00 96.19 750 THR A C 1
ATOM 6091 O O . THR A 1 750 ? -22.112 -1.795 7.854 1.00 96.19 750 THR A O 1
ATOM 6094 N N . GLN A 1 751 ? -21.124 0.187 7.492 1.00 95.19 751 GLN A N 1
ATOM 6095 C CA . GLN A 1 751 ? -19.997 -0.366 6.737 1.00 95.19 751 GLN A CA 1
ATOM 6096 C C . GLN A 1 751 ? -19.171 -1.348 7.577 1.00 95.19 751 GLN A C 1
ATOM 6098 O O . GLN A 1 751 ? -18.760 -2.386 7.058 1.00 95.19 751 GLN A O 1
ATOM 6103 N N . THR A 1 752 ? -18.960 -1.057 8.863 1.00 97.00 752 THR A N 1
ATOM 6104 C CA . THR A 1 752 ? -18.258 -1.947 9.795 1.00 97.00 752 THR A CA 1
ATOM 6105 C C . THR A 1 752 ? -19.017 -3.247 10.009 1.00 97.00 752 THR A C 1
ATOM 6107 O O . THR A 1 752 ? -18.417 -4.306 9.874 1.00 97.00 752 THR A O 1
ATOM 6110 N N . ILE A 1 753 ? -20.327 -3.188 10.283 1.00 96.94 753 ILE A N 1
ATOM 6111 C CA . ILE A 1 753 ? -21.173 -4.375 10.480 1.00 96.94 753 ILE A CA 1
ATOM 6112 C C . ILE A 1 753 ? -21.108 -5.274 9.243 1.00 96.94 753 ILE A C 1
ATOM 6114 O O . ILE A 1 753 ? -20.818 -6.461 9.369 1.00 96.94 753 ILE A O 1
ATOM 6118 N N . LEU A 1 754 ? -21.298 -4.711 8.046 1.00 96.31 754 LEU A N 1
ATOM 6119 C CA . LEU A 1 754 ? -21.231 -5.476 6.797 1.00 96.31 754 LEU A CA 1
ATOM 6120 C C . LEU A 1 754 ? -19.837 -6.074 6.561 1.00 96.31 754 LEU A C 1
ATOM 6122 O O . LEU A 1 754 ? -19.722 -7.252 6.232 1.00 96.31 754 LEU A O 1
ATOM 6126 N N . SER A 1 755 ? -18.774 -5.291 6.768 1.00 95.19 755 SER A N 1
ATOM 6127 C CA . SER A 1 755 ? -17.390 -5.758 6.590 1.00 95.19 755 SER A CA 1
ATOM 6128 C C . SER A 1 755 ? -17.020 -6.850 7.593 1.00 95.19 755 SER A C 1
ATOM 6130 O O . SER A 1 755 ? -16.314 -7.792 7.246 1.00 95.19 755 SER A O 1
ATOM 6132 N N . TYR A 1 756 ? -17.523 -6.746 8.822 1.00 96.00 756 TYR A N 1
ATOM 6133 C CA . TYR A 1 756 ? -17.296 -7.702 9.896 1.00 96.00 756 TYR A CA 1
ATOM 6134 C C . TYR A 1 756 ? -18.025 -9.027 9.654 1.00 96.00 756 TYR A C 1
ATOM 6136 O O . TYR A 1 756 ? -17.413 -10.090 9.734 1.00 96.00 756 TYR A O 1
ATOM 6144 N N . LEU A 1 757 ? -19.305 -8.973 9.272 1.00 95.19 757 LEU A N 1
ATOM 6145 C CA . LEU A 1 757 ? -20.073 -10.161 8.887 1.00 95.19 757 LEU A CA 1
ATOM 6146 C C . LEU A 1 757 ? -19.437 -10.857 7.682 1.00 95.19 757 LEU A C 1
ATOM 6148 O O . LEU A 1 757 ? -19.233 -12.067 7.701 1.00 95.19 757 LEU A O 1
ATOM 6152 N N . ARG A 1 758 ? -19.043 -10.086 6.665 1.00 93.19 758 ARG A N 1
ATOM 6153 C CA . ARG A 1 758 ? -18.316 -10.594 5.500 1.00 93.19 758 ARG A CA 1
ATOM 6154 C C . ARG A 1 758 ? -16.981 -11.245 5.888 1.00 93.19 758 ARG A C 1
ATOM 6156 O O . ARG A 1 758 ? -16.635 -12.283 5.333 1.00 93.19 758 ARG A O 1
ATOM 6163 N N . HIS A 1 759 ? -16.242 -10.654 6.830 1.00 93.31 759 HIS A N 1
ATOM 6164 C CA . HIS A 1 759 ? -14.992 -11.216 7.347 1.00 93.31 759 HIS A CA 1
ATOM 6165 C C . HIS A 1 759 ? -15.217 -12.563 8.043 1.00 93.31 759 HIS A C 1
ATOM 6167 O O . HIS A 1 759 ? -14.505 -13.513 7.732 1.00 93.31 759 HIS A O 1
ATOM 6173 N N . ARG A 1 760 ? -16.243 -12.680 8.901 1.00 92.12 760 ARG A N 1
ATOM 6174 C CA . ARG A 1 760 ? -16.619 -13.960 9.528 1.00 92.12 760 ARG A CA 1
ATOM 6175 C C . ARG A 1 760 ? -17.054 -15.017 8.509 1.00 92.12 760 ARG A C 1
ATOM 6177 O O . ARG A 1 760 ? -16.743 -16.187 8.682 1.00 92.12 760 ARG A O 1
ATOM 6184 N N . LEU A 1 761 ? -17.717 -14.602 7.428 1.00 92.06 761 LEU A N 1
ATOM 6185 C CA . LEU A 1 761 ? -18.082 -15.476 6.306 1.00 92.06 761 LEU A CA 1
ATOM 6186 C C . LEU A 1 761 ? -16.893 -15.842 5.398 1.00 92.06 761 LEU A C 1
ATOM 6188 O O . LEU A 1 761 ? -17.054 -16.674 4.511 1.00 92.06 761 LEU A O 1
ATOM 6192 N N . GLN A 1 762 ? -15.725 -15.215 5.583 1.00 91.19 762 GLN A N 1
ATOM 6193 C CA . GLN A 1 762 ? -14.522 -15.393 4.757 1.00 91.19 762 GLN A CA 1
ATOM 6194 C C . GLN A 1 762 ? -14.750 -15.135 3.256 1.00 91.19 762 GLN A C 1
ATOM 6196 O O . GLN A 1 762 ? -14.111 -15.737 2.392 1.00 91.19 762 GLN A O 1
ATOM 6201 N N . ILE A 1 763 ? -15.654 -14.206 2.931 1.00 89.69 763 ILE A N 1
ATOM 6202 C CA . ILE A 1 763 ? -15.948 -13.817 1.546 1.00 89.69 763 ILE A CA 1
ATOM 6203 C C . ILE A 1 763 ? -15.134 -12.563 1.209 1.00 89.69 763 ILE A C 1
ATOM 6205 O O . ILE A 1 763 ? -15.276 -11.554 1.907 1.00 89.69 763 ILE A O 1
ATOM 6209 N N . PRO A 1 764 ? -14.270 -12.560 0.175 1.00 87.00 764 PRO A N 1
ATOM 6210 C CA . PRO A 1 764 ? -13.560 -11.352 -0.255 1.00 87.00 764 PRO A CA 1
ATOM 6211 C C . PRO A 1 764 ? -14.519 -10.181 -0.506 1.00 87.00 764 PRO A C 1
ATOM 6213 O O . PRO A 1 764 ? -15.669 -10.367 -0.902 1.00 87.00 764 PRO A O 1
ATOM 6216 N N . ALA A 1 765 ? -14.075 -8.955 -0.229 1.00 86.06 765 ALA A N 1
ATOM 6217 C CA . ALA A 1 765 ? -14.860 -7.775 -0.581 1.00 86.06 765 ALA A CA 1
ATOM 6218 C C . ALA A 1 765 ? -14.880 -7.596 -2.102 1.00 86.06 765 ALA A C 1
ATOM 6220 O O . ALA A 1 765 ? -14.107 -8.220 -2.831 1.00 86.06 765 ALA A O 1
ATOM 6221 N N . THR A 1 766 ? -15.738 -6.703 -2.579 1.00 84.31 766 THR A N 1
ATOM 6222 C CA . THR A 1 766 ? -15.664 -6.242 -3.963 1.00 84.31 766 THR A CA 1
ATOM 6223 C C . THR A 1 766 ? -14.336 -5.548 -4.244 1.00 84.31 766 THR A C 1
ATOM 6225 O O . THR A 1 766 ? -13.644 -5.085 -3.328 1.00 84.31 766 THR A O 1
ATOM 6228 N N . ASP A 1 767 ? -14.003 -5.467 -5.525 1.00 84.00 767 ASP A N 1
ATOM 6229 C CA . ASP A 1 767 ? -12.836 -4.739 -6.002 1.00 84.00 767 ASP A CA 1
ATOM 6230 C C . ASP A 1 767 ? -12.881 -3.274 -5.535 1.00 84.00 767 ASP A C 1
ATOM 6232 O O . ASP A 1 767 ? -13.969 -2.712 -5.350 1.00 84.00 767 ASP A O 1
ATOM 6236 N N . PRO A 1 768 ? -11.716 -2.654 -5.290 1.00 83.75 768 PRO A N 1
ATOM 6237 C CA . PRO A 1 768 ? -11.658 -1.251 -4.930 1.00 83.75 768 PRO A CA 1
ATOM 6238 C C . PRO A 1 768 ? -12.101 -0.403 -6.127 1.00 83.75 768 PRO A C 1
ATOM 6240 O O . PRO A 1 768 ? -11.827 -0.741 -7.277 1.00 83.75 768 PRO A O 1
ATOM 6243 N N . GLU A 1 769 ? -12.790 0.703 -5.850 1.00 87.25 769 GLU A N 1
ATOM 6244 C CA . GLU A 1 769 ? -13.289 1.607 -6.888 1.00 87.25 769 GLU A CA 1
ATOM 6245 C C . GLU A 1 769 ? -12.132 2.435 -7.470 1.00 87.25 769 GLU A C 1
ATOM 6247 O O . GLU A 1 769 ? -11.686 3.421 -6.873 1.00 87.25 769 GLU A O 1
ATOM 6252 N N . ASP A 1 770 ? -11.631 2.016 -8.632 1.00 91.81 770 ASP A N 1
ATOM 6253 C CA . ASP A 1 770 ? -10.719 2.811 -9.458 1.00 91.81 770 ASP A CA 1
ATOM 6254 C C . ASP A 1 770 ? -11.504 3.959 -10.124 1.00 91.81 770 ASP A C 1
ATOM 6256 O O . ASP A 1 770 ? -12.661 3.791 -10.517 1.00 91.81 770 ASP A O 1
ATOM 6260 N N . ILE A 1 771 ? -10.886 5.136 -10.252 1.00 95.06 771 ILE A N 1
ATOM 6261 C CA . ILE A 1 771 ? -11.478 6.250 -11.004 1.00 95.06 771 ILE A CA 1
ATOM 6262 C C . ILE A 1 771 ? -11.132 6.072 -12.479 1.00 95.06 771 ILE A C 1
ATOM 6264 O O . ILE A 1 771 ? -9.957 6.060 -12.841 1.00 95.06 771 ILE A O 1
ATOM 6268 N N . GLU A 1 772 ? -12.158 5.991 -13.321 1.00 95.44 772 GLU A N 1
ATOM 6269 C CA . GLU A 1 772 ? -12.006 5.948 -14.775 1.00 95.44 772 GLU A CA 1
ATOM 6270 C C . GLU A 1 772 ? -11.348 7.240 -15.283 1.00 95.44 772 GLU A C 1
ATOM 6272 O O . GLU A 1 772 ? -11.907 8.341 -15.174 1.00 95.44 772 GLU A O 1
ATOM 6277 N N . ALA A 1 773 ? -10.137 7.123 -15.826 1.00 94.81 773 ALA A N 1
ATOM 6278 C CA . ALA A 1 773 ? -9.422 8.257 -16.384 1.00 94.81 773 ALA A CA 1
ATOM 6279 C C . ALA A 1 773 ? -10.038 8.679 -17.721 1.00 94.81 773 ALA A C 1
ATOM 6281 O O . ALA A 1 773 ? -10.204 7.865 -18.623 1.00 94.81 773 ALA A O 1
ATOM 6282 N N . LYS A 1 774 ? -10.301 9.973 -17.916 1.00 94.44 774 LYS A N 1
ATOM 6283 C CA . LYS A 1 774 ? -10.810 10.473 -19.201 1.00 94.44 774 LYS A CA 1
ATOM 6284 C C . LYS A 1 774 ? -9.654 10.889 -20.114 1.00 94.44 774 LYS A C 1
ATOM 6286 O O . LYS A 1 774 ? -8.859 11.731 -19.696 1.00 94.44 774 LYS A O 1
ATOM 6291 N N . PRO A 1 775 ? -9.540 10.354 -21.340 1.00 94.31 775 PRO A N 1
ATOM 6292 C CA . PRO A 1 775 ? -8.499 10.763 -22.282 1.00 94.31 775 PRO A CA 1
ATOM 6293 C C . PRO A 1 775 ? -8.624 12.240 -22.687 1.00 94.31 775 PRO A C 1
ATOM 6295 O O . PRO A 1 775 ? -9.732 12.754 -22.852 1.00 94.31 775 PRO A O 1
ATOM 6298 N N . LEU A 1 776 ? -7.487 12.919 -22.869 1.00 91.31 776 LEU A N 1
ATOM 6299 C CA . LEU A 1 776 ? -7.442 14.340 -23.234 1.00 91.31 776 LEU A CA 1
ATOM 6300 C C . LEU A 1 776 ? -7.685 14.621 -24.726 1.00 91.31 776 LEU A C 1
ATOM 6302 O O . LEU A 1 776 ? -8.404 15.566 -25.042 1.00 91.31 776 LEU A O 1
ATOM 6306 N N . PHE A 1 777 ? -7.144 13.814 -25.644 1.00 89.12 777 PHE A N 1
ATOM 6307 C CA . PHE A 1 777 ? -7.092 14.141 -27.077 1.00 89.12 777 PHE A CA 1
ATOM 6308 C C . PHE A 1 777 ? -8.136 13.380 -27.904 1.00 89.12 777 PHE A C 1
ATOM 6310 O O . PHE A 1 777 ? -7.876 12.256 -28.312 1.00 89.12 777 PHE A O 1
ATOM 6317 N N . ASN A 1 778 ? -9.294 13.967 -28.235 1.00 79.94 778 ASN A N 1
ATOM 6318 C CA . ASN A 1 778 ? -10.310 13.344 -29.118 1.00 79.94 778 ASN A CA 1
ATOM 6319 C C . ASN A 1 778 ? -10.625 11.866 -28.771 1.00 79.94 778 ASN A C 1
ATOM 6321 O O . ASN A 1 778 ? -10.724 11.020 -29.658 1.00 79.94 778 ASN A O 1
ATOM 6325 N N . ASN A 1 779 ? -10.761 11.561 -27.475 1.00 79.19 779 ASN A N 1
ATOM 6326 C CA . ASN A 1 779 ? -10.930 10.213 -26.906 1.00 79.19 779 ASN A CA 1
ATOM 6327 C C . ASN A 1 779 ? -9.700 9.278 -26.969 1.00 79.19 779 ASN A C 1
ATOM 6329 O O . ASN A 1 779 ? -9.814 8.091 -26.679 1.00 79.19 779 ASN A O 1
ATOM 6333 N N . SER A 1 780 ? -8.519 9.804 -27.288 1.00 86.31 780 SER A N 1
ATOM 6334 C CA . SER A 1 780 ? -7.217 9.137 -27.198 1.00 86.31 780 SER A CA 1
ATOM 6335 C C . SER A 1 780 ? -6.400 9.695 -26.030 1.00 86.31 780 SER A C 1
ATOM 6337 O O . SER A 1 780 ? -6.371 10.901 -25.775 1.00 86.31 780 SER A O 1
ATOM 6339 N N . TYR A 1 781 ? -5.703 8.811 -25.316 1.00 87.25 781 TYR A N 1
ATOM 6340 C CA . TYR A 1 781 ? -4.755 9.213 -24.273 1.00 87.25 781 TYR A CA 1
ATOM 6341 C C . TYR A 1 781 ? -3.454 9.784 -24.837 1.00 87.25 781 TYR A C 1
ATOM 6343 O O . TYR A 1 781 ? -2.725 10.449 -24.105 1.00 87.25 781 TYR A O 1
ATOM 6351 N N . SER A 1 782 ? -3.150 9.523 -26.107 1.00 85.31 782 SER A N 1
ATOM 6352 C CA . SER A 1 782 ? -1.923 9.981 -26.754 1.00 85.31 782 SER A CA 1
ATOM 6353 C C . SER A 1 782 ? -2.220 11.068 -27.792 1.00 85.31 782 SER A C 1
ATOM 6355 O O . SER A 1 782 ? -3.259 10.997 -28.459 1.00 85.31 782 SER A O 1
ATOM 6357 N N . PRO A 1 783 ? -1.321 12.059 -27.931 1.00 85.31 783 PRO A N 1
ATOM 6358 C CA . PRO A 1 783 ? -1.447 13.123 -28.920 1.00 85.31 783 PRO A CA 1
ATOM 6359 C C . PRO A 1 783 ? -1.318 12.583 -30.349 1.00 85.31 783 PRO A C 1
ATOM 6361 O O . PRO A 1 783 ? -0.758 11.510 -30.575 1.00 85.31 783 PRO A O 1
ATOM 6364 N N . HIS A 1 784 ? -1.828 13.349 -31.317 1.00 81.56 784 HIS A N 1
ATOM 6365 C CA . HIS A 1 784 ? -1.797 12.976 -32.739 1.00 81.56 784 HIS A CA 1
ATOM 6366 C C . HIS A 1 784 ? -0.380 12.972 -33.322 1.00 81.56 784 HIS A C 1
ATOM 6368 O O . HIS A 1 784 ? -0.085 12.161 -34.196 1.00 81.56 784 HIS A O 1
ATOM 6374 N N . GLU A 1 785 ? 0.496 13.858 -32.843 1.00 86.25 785 GLU A N 1
ATOM 6375 C CA . GLU A 1 785 ? 1.858 14.013 -33.351 1.00 86.25 785 GLU A CA 1
ATOM 6376 C C . GLU A 1 785 ? 2.876 13.734 -32.238 1.00 86.25 785 GLU A C 1
ATOM 6378 O O . GLU A 1 785 ? 2.936 14.434 -31.226 1.00 86.25 785 GLU A O 1
ATOM 6383 N N . LEU A 1 786 ? 3.689 12.693 -32.430 1.00 87.00 786 LEU A N 1
ATOM 6384 C CA . LEU A 1 786 ? 4.761 12.306 -31.515 1.00 87.00 786 LEU A CA 1
ATOM 6385 C C . LEU A 1 786 ? 6.117 12.480 -32.199 1.00 87.00 786 LEU A C 1
ATOM 6387 O O . LEU A 1 786 ? 6.354 11.908 -33.265 1.00 87.00 786 LEU A O 1
ATOM 6391 N N . VAL A 1 787 ? 7.011 13.246 -31.576 1.00 90.06 787 VAL A N 1
ATOM 6392 C CA . VAL A 1 787 ? 8.325 13.593 -32.134 1.00 90.06 787 VAL A CA 1
ATOM 6393 C C . VAL A 1 787 ? 9.407 12.710 -31.514 1.00 90.06 787 VAL A C 1
ATOM 6395 O O . VAL A 1 787 ? 9.452 12.586 -30.291 1.00 90.06 787 VAL A O 1
ATOM 6398 N N . PRO A 1 788 ? 10.284 12.073 -32.311 1.00 86.94 788 PRO A N 1
ATOM 6399 C CA . PRO A 1 788 ? 11.429 11.340 -31.777 1.00 86.94 788 PRO A CA 1
ATOM 6400 C C . PRO A 1 788 ? 12.330 12.242 -30.928 1.00 86.94 788 PRO A C 1
ATOM 6402 O O . PRO A 1 788 ? 12.623 13.371 -31.317 1.00 86.94 788 PRO A O 1
ATOM 6405 N N . VAL A 1 789 ? 12.806 11.731 -29.794 1.00 86.06 789 VAL A N 1
ATOM 6406 C CA . VAL A 1 789 ? 13.753 12.457 -28.938 1.00 86.06 789 VAL A CA 1
ATOM 6407 C C . VAL A 1 789 ? 15.110 12.511 -29.644 1.00 86.06 789 VAL A C 1
ATOM 6409 O O . VAL A 1 789 ? 15.689 11.477 -29.972 1.00 86.06 789 VAL A O 1
ATOM 6412 N N . ALA A 1 790 ? 15.601 13.719 -29.930 1.00 73.75 790 ALA A N 1
ATOM 6413 C CA . ALA A 1 790 ? 16.747 13.918 -30.821 1.00 73.75 790 ALA A CA 1
ATOM 6414 C C . ALA A 1 790 ? 18.095 13.498 -30.206 1.00 73.75 790 ALA A C 1
ATOM 6416 O O . ALA A 1 790 ? 19.034 13.215 -30.946 1.00 73.75 790 ALA A O 1
ATOM 6417 N N . HIS A 1 791 ? 18.213 13.509 -28.875 1.00 64.00 791 HIS A N 1
ATOM 6418 C CA . HIS A 1 791 ? 19.447 13.197 -28.151 1.00 64.00 791 HIS A CA 1
ATOM 6419 C C . HIS A 1 791 ? 19.093 12.401 -26.885 1.00 64.00 791 HIS A C 1
ATOM 6421 O O . HIS A 1 791 ? 18.448 12.967 -26.000 1.00 64.00 791 HIS A O 1
ATOM 6427 N N . PRO A 1 792 ? 19.491 11.122 -26.751 1.00 57.78 792 PRO A N 1
ATOM 6428 C CA . PRO A 1 792 ? 19.368 10.443 -25.469 1.00 57.78 792 PRO A CA 1
ATOM 6429 C C . PRO A 1 792 ? 20.239 11.183 -24.439 1.00 57.78 792 PRO A C 1
ATOM 6431 O O . PRO A 1 792 ? 21.354 11.606 -24.777 1.00 57.78 792 PRO A O 1
ATOM 6434 N N . PRO A 1 793 ? 19.784 11.366 -23.189 1.00 58.31 793 PRO A N 1
ATOM 6435 C CA . PRO A 1 793 ? 20.648 11.915 -22.157 1.00 58.31 793 PRO A CA 1
ATOM 6436 C C . PRO A 1 793 ? 21.862 10.988 -22.006 1.00 58.31 793 PRO A C 1
ATOM 6438 O O . PRO A 1 793 ? 21.713 9.779 -21.853 1.00 58.31 793 PRO A O 1
ATOM 6441 N N . VAL A 1 794 ? 23.085 11.520 -22.097 1.00 55.62 794 VAL A N 1
ATOM 6442 C CA . VAL A 1 794 ? 24.291 10.692 -21.939 1.00 55.62 794 VAL A CA 1
ATOM 6443 C C . VAL A 1 794 ? 24.366 10.222 -20.485 1.00 55.62 794 VAL A C 1
ATOM 6445 O O . VAL A 1 794 ? 24.733 10.987 -19.590 1.00 55.62 794 VAL A O 1
ATOM 6448 N N . PHE A 1 795 ? 24.009 8.961 -20.239 1.00 57.78 795 PHE A N 1
ATOM 6449 C CA . PHE A 1 795 ? 24.111 8.347 -18.920 1.00 57.78 795 PHE A CA 1
ATOM 6450 C C . PHE A 1 795 ? 25.507 7.755 -18.723 1.00 57.78 795 PHE A C 1
ATOM 6452 O O . PHE A 1 795 ? 25.897 6.799 -19.387 1.00 57.78 795 PHE A O 1
ATOM 6459 N N . TYR A 1 796 ? 26.256 8.302 -17.767 1.00 61.25 796 TYR A N 1
ATOM 6460 C CA . TYR A 1 796 ? 27.537 7.727 -17.333 1.00 61.25 796 TYR A CA 1
ATOM 6461 C C . TYR A 1 796 ? 27.356 6.475 -16.453 1.00 61.25 796 TYR A C 1
ATOM 6463 O O . TYR A 1 796 ? 28.317 5.745 -16.208 1.00 61.25 796 TYR A O 1
ATOM 6471 N N . GLU A 1 797 ? 26.135 6.227 -15.964 1.00 71.69 797 GLU A N 1
ATOM 6472 C CA . GLU A 1 797 ? 25.810 5.147 -15.033 1.00 71.69 797 GLU A CA 1
ATOM 6473 C C . GLU A 1 797 ? 24.864 4.126 -15.666 1.00 71.69 797 GLU A C 1
ATOM 6475 O O . GLU A 1 797 ? 23.826 4.475 -16.224 1.00 71.69 797 GLU A O 1
ATOM 6480 N N . LYS A 1 798 ? 25.196 2.841 -15.522 1.00 76.75 798 LYS A N 1
ATOM 6481 C CA . LYS A 1 798 ? 24.307 1.736 -15.882 1.00 76.75 798 LYS A CA 1
ATOM 6482 C C . LYS A 1 798 ? 23.242 1.595 -14.792 1.00 76.75 798 LYS A C 1
ATOM 6484 O O . LYS A 1 798 ? 23.569 1.235 -13.664 1.00 76.75 798 LYS A O 1
ATOM 6489 N N . LEU A 1 799 ? 21.983 1.894 -15.116 1.00 81.75 799 LEU A N 1
ATOM 6490 C CA . LEU A 1 799 ? 20.865 1.916 -14.154 1.00 81.75 799 LEU A CA 1
ATOM 6491 C C . LEU A 1 799 ? 19.953 0.683 -14.208 1.00 81.75 799 LEU A C 1
ATOM 6493 O O . LEU A 1 799 ? 19.076 0.528 -13.356 1.00 81.75 799 LEU A O 1
ATOM 6497 N N . GLY A 1 800 ? 20.181 -0.182 -15.193 1.00 82.75 800 GLY A N 1
ATOM 6498 C CA . GLY A 1 800 ? 19.391 -1.375 -15.468 1.00 82.75 800 GLY A CA 1
ATOM 6499 C C . GLY A 1 800 ? 18.949 -1.426 -16.929 1.00 82.75 800 GLY A C 1
ATOM 6500 O O . GLY A 1 800 ? 19.134 -0.450 -17.658 1.00 82.75 800 GLY A O 1
ATOM 6501 N N . PRO A 1 801 ? 18.411 -2.564 -17.389 1.00 84.75 801 PRO A N 1
ATOM 6502 C CA . PRO A 1 801 ? 17.872 -2.674 -18.735 1.00 84.75 801 PRO A CA 1
ATOM 6503 C C . PRO A 1 801 ? 16.574 -1.868 -18.873 1.00 84.75 801 PRO A C 1
ATOM 6505 O O . PRO A 1 801 ? 15.768 -1.786 -17.943 1.00 84.75 801 PRO A O 1
ATOM 6508 N N . VAL A 1 802 ? 16.351 -1.312 -20.062 1.00 87.12 802 VAL A N 1
ATOM 6509 C CA . VAL A 1 802 ? 15.054 -0.755 -20.449 1.00 87.12 802 VAL A CA 1
ATOM 6510 C C . VAL A 1 802 ? 14.135 -1.913 -20.819 1.00 87.12 802 VAL A C 1
ATOM 6512 O O . VAL A 1 802 ? 14.456 -2.720 -21.689 1.00 87.12 802 VAL A O 1
ATOM 6515 N N . GLU A 1 803 ? 12.998 -2.017 -20.138 1.00 83.69 803 GLU A N 1
ATOM 6516 C CA . GLU A 1 803 ? 12.076 -3.143 -20.276 1.00 83.69 803 GLU A CA 1
ATOM 6517 C C . GLU A 1 803 ? 10.712 -2.687 -20.775 1.00 83.69 803 GLU A C 1
ATOM 6519 O O . GLU A 1 803 ? 10.293 -1.552 -20.555 1.00 83.69 803 GLU A O 1
ATOM 6524 N N . SER A 1 804 ? 9.987 -3.599 -21.423 1.00 86.44 804 SER A N 1
ATOM 6525 C CA . SER A 1 804 ? 8.595 -3.341 -21.785 1.00 86.44 804 SER A CA 1
ATOM 6526 C C . SER A 1 804 ? 7.725 -3.172 -20.531 1.00 86.44 804 SER A C 1
ATOM 6528 O O . SER A 1 804 ? 7.918 -3.907 -19.558 1.00 86.44 804 SER A O 1
ATOM 6530 N N . PRO A 1 805 ? 6.727 -2.273 -20.551 1.00 90.88 805 PRO A N 1
ATOM 6531 C CA . PRO A 1 805 ? 5.798 -2.111 -19.441 1.00 90.88 805 PRO A CA 1
ATOM 6532 C C . PRO A 1 805 ? 5.049 -3.400 -19.077 1.00 90.88 805 PRO A C 1
ATOM 6534 O O . PRO A 1 805 ? 4.503 -4.088 -19.949 1.00 90.88 805 PRO A O 1
ATOM 6537 N N . PHE A 1 806 ? 4.982 -3.712 -17.784 1.00 88.94 806 PHE A N 1
ATOM 6538 C CA . PHE A 1 806 ? 4.139 -4.764 -17.222 1.00 88.94 806 PHE A CA 1
ATOM 6539 C C . PHE A 1 806 ? 3.503 -4.324 -15.890 1.00 88.94 806 PHE A C 1
ATOM 6541 O O . PHE A 1 806 ? 4.145 -3.620 -15.107 1.00 88.94 806 PHE A O 1
ATOM 6548 N N . PRO A 1 807 ? 2.244 -4.712 -15.622 1.00 91.19 807 PRO A N 1
ATOM 6549 C CA . PRO A 1 807 ? 1.536 -4.324 -14.407 1.00 91.19 807 PRO A CA 1
ATOM 6550 C C . PRO A 1 807 ? 2.073 -5.059 -13.171 1.00 91.19 807 PRO A C 1
ATOM 6552 O O . PRO A 1 807 ? 2.578 -6.184 -13.261 1.00 91.19 807 PRO A O 1
ATOM 6555 N N . SER A 1 808 ? 1.897 -4.454 -11.996 1.00 91.19 808 SER A N 1
ATOM 6556 C CA . SER A 1 808 ? 2.054 -5.161 -10.722 1.00 91.19 808 SER A CA 1
ATOM 6557 C C . SER A 1 808 ? 0.980 -6.245 -10.578 1.00 91.19 808 SER A C 1
ATOM 6559 O O . SER A 1 808 ? -0.130 -6.119 -11.096 1.00 91.19 808 SER A O 1
ATOM 6561 N N . GLN A 1 809 ? 1.290 -7.320 -9.852 1.00 85.19 809 GLN A N 1
ATOM 6562 C CA . GLN A 1 809 ? 0.326 -8.397 -9.629 1.00 85.19 809 GLN A CA 1
ATOM 6563 C C . GLN A 1 809 ? -0.768 -7.932 -8.672 1.00 85.19 809 GLN A C 1
ATOM 6565 O O . GLN A 1 809 ? -0.485 -7.529 -7.548 1.00 85.19 809 GLN A O 1
ATOM 6570 N N . SER A 1 810 ? -2.021 -7.992 -9.108 1.00 87.88 810 SER A N 1
ATOM 6571 C CA . SER A 1 810 ? -3.161 -7.581 -8.294 1.00 87.88 810 SER A CA 1
ATOM 6572 C C . SER A 1 810 ? -3.820 -8.754 -7.572 1.00 87.88 810 SER A C 1
ATOM 6574 O O . SER A 1 810 ? -3.823 -9.872 -8.082 1.00 87.88 810 SER A O 1
ATOM 6576 N N . PHE A 1 811 ? -4.460 -8.476 -6.434 1.00 85.88 811 PHE A N 1
ATOM 6577 C CA . PHE A 1 811 ? -5.356 -9.392 -5.709 1.00 85.88 811 PHE A CA 1
ATOM 6578 C C . PHE A 1 811 ? -4.706 -10.679 -5.172 1.00 85.88 811 PHE A C 1
ATOM 6580 O O . PHE A 1 811 ? -5.390 -11.658 -4.870 1.00 85.88 811 PHE A O 1
ATOM 6587 N N . ILE A 1 812 ? -3.389 -10.662 -4.963 1.00 83.69 812 ILE A N 1
ATOM 6588 C CA . ILE A 1 812 ? -2.617 -11.810 -4.459 1.00 83.69 812 ILE A CA 1
ATOM 6589 C C . ILE A 1 812 ? -2.960 -12.218 -3.014 1.00 83.69 812 ILE A C 1
ATOM 6591 O O . ILE A 1 812 ? -2.561 -13.289 -2.568 1.00 83.69 812 ILE A O 1
ATOM 6595 N N . HIS A 1 813 ? -3.716 -11.396 -2.274 1.00 85.62 813 HIS A N 1
ATOM 6596 C CA . HIS A 1 813 ? -3.984 -11.612 -0.848 1.00 85.62 813 HIS A CA 1
ATOM 6597 C C . HIS A 1 813 ? -5.446 -11.897 -0.494 1.00 85.62 813 HIS A C 1
ATOM 6599 O O . HIS A 1 813 ? -5.758 -11.969 0.691 1.00 85.62 813 HIS A O 1
ATOM 6605 N N . ASN A 1 814 ? -6.350 -12.073 -1.465 1.00 82.88 814 ASN A N 1
ATOM 6606 C CA . ASN A 1 814 ? -7.803 -12.092 -1.219 1.00 82.88 814 ASN A CA 1
ATOM 6607 C C . ASN A 1 814 ? -8.282 -13.090 -0.146 1.00 82.88 814 ASN A C 1
ATOM 6609 O O . ASN A 1 814 ? -9.271 -12.801 0.520 1.00 82.88 814 ASN A O 1
ATOM 6613 N N . PHE A 1 815 ? -7.591 -14.218 0.063 1.00 86.19 815 PHE A N 1
ATOM 6614 C CA . PHE A 1 815 ? -7.926 -15.191 1.120 1.00 86.19 815 PHE A CA 1
ATOM 6615 C C . PHE A 1 815 ? -6.963 -15.170 2.310 1.00 86.19 815 PHE A C 1
ATOM 6617 O O . PHE A 1 815 ? -7.379 -15.366 3.453 1.00 86.19 815 PHE A O 1
ATOM 6624 N N . THR A 1 816 ? -5.683 -14.857 2.092 1.00 89.19 816 THR A N 1
ATOM 6625 C CA . THR A 1 816 ? -4.731 -14.650 3.196 1.00 89.19 816 THR A CA 1
ATOM 6626 C C . THR A 1 816 ? -5.097 -13.422 4.033 1.00 89.19 816 THR A C 1
ATOM 6628 O O . THR A 1 816 ? -4.695 -13.328 5.190 1.00 89.19 816 THR A O 1
ATOM 6631 N N . VAL A 1 817 ? -5.903 -12.504 3.483 1.00 87.44 817 VAL A N 1
ATOM 6632 C CA . VAL A 1 817 ? -6.450 -11.322 4.162 1.00 87.44 817 VAL A CA 1
ATOM 6633 C C . VAL A 1 817 ? -7.251 -11.663 5.419 1.00 87.44 817 VAL A C 1
ATOM 6635 O O . VAL A 1 817 ? -7.218 -10.899 6.378 1.00 87.44 817 VAL A O 1
ATOM 6638 N N . PHE A 1 818 ? -7.948 -12.805 5.436 1.00 89.88 818 PHE A N 1
ATOM 6639 C CA . PHE A 1 818 ? -8.757 -13.240 6.580 1.00 89.88 818 PHE A CA 1
ATOM 6640 C C . PHE A 1 818 ? -7.912 -13.814 7.714 1.00 89.88 818 PHE A C 1
ATOM 6642 O O . PHE A 1 818 ? -8.375 -13.873 8.845 1.00 89.88 818 PHE A O 1
ATOM 6649 N N . ASN A 1 819 ? -6.672 -14.200 7.412 1.00 89.81 819 ASN A N 1
ATOM 6650 C CA . ASN A 1 819 ? -5.760 -14.833 8.351 1.00 89.81 819 ASN A CA 1
ATOM 6651 C C . ASN A 1 819 ? -4.535 -13.933 8.562 1.00 89.81 819 ASN A C 1
ATOM 6653 O O . ASN A 1 819 ? -4.553 -13.036 9.402 1.00 89.81 819 ASN A O 1
ATOM 6657 N N . LEU A 1 820 ? -3.493 -14.114 7.746 1.00 91.31 820 LEU A N 1
ATOM 6658 C CA . LEU A 1 820 ? -2.179 -13.478 7.883 1.00 91.31 820 LEU A CA 1
ATOM 6659 C C . LEU A 1 820 ? -2.223 -11.946 8.018 1.00 91.31 820 LEU A C 1
ATOM 6661 O O . LEU A 1 820 ? -1.432 -11.376 8.768 1.00 91.31 820 LEU A O 1
ATOM 6665 N N . TYR A 1 821 ? -3.133 -11.278 7.304 1.00 92.00 821 TYR A N 1
ATOM 6666 C CA . TYR A 1 821 ? -3.184 -9.810 7.253 1.00 92.00 821 TYR A CA 1
ATOM 6667 C C . TYR A 1 821 ? -4.369 -9.185 7.997 1.00 92.00 821 TYR A C 1
ATOM 6669 O O . TYR A 1 821 ? -4.477 -7.957 8.023 1.00 92.00 821 TYR A O 1
ATOM 6677 N N . ALA A 1 822 ? -5.234 -9.991 8.621 1.00 91.69 822 ALA A N 1
ATOM 6678 C CA . ALA A 1 822 ? -6.486 -9.518 9.212 1.00 91.69 822 ALA A CA 1
ATOM 6679 C C . ALA A 1 822 ? -6.255 -8.433 10.271 1.00 91.69 822 ALA A C 1
ATOM 6681 O O . ALA A 1 822 ? -6.805 -7.338 10.161 1.00 91.69 822 ALA A O 1
ATOM 6682 N N . ASP A 1 823 ? -5.387 -8.704 11.250 1.00 93.25 823 ASP A N 1
ATOM 6683 C CA . ASP A 1 823 ? -5.093 -7.761 12.334 1.00 93.25 823 ASP A CA 1
ATOM 6684 C C . ASP A 1 823 ? -4.575 -6.419 11.798 1.00 93.25 823 ASP A C 1
ATOM 6686 O O . ASP A 1 823 ? -5.093 -5.361 12.149 1.00 93.25 823 ASP A O 1
ATOM 6690 N N . LYS A 1 824 ? -3.612 -6.446 10.873 1.00 92.62 824 LYS A N 1
ATOM 6691 C CA . LYS A 1 824 ? -3.041 -5.227 10.285 1.00 92.62 824 LYS A CA 1
ATOM 6692 C C . LYS A 1 824 ? -4.075 -4.429 9.491 1.00 92.62 824 LYS A C 1
ATOM 6694 O O . LYS A 1 824 ? -4.087 -3.202 9.564 1.00 92.62 824 LYS A O 1
ATOM 6699 N N . ILE A 1 825 ? -4.962 -5.089 8.754 1.00 93.00 825 ILE A N 1
ATOM 6700 C CA . ILE A 1 825 ? -6.010 -4.406 7.988 1.00 93.00 825 ILE A CA 1
ATOM 6701 C C . ILE A 1 825 ? -7.019 -3.736 8.914 1.00 93.00 825 ILE A C 1
ATOM 6703 O O . ILE A 1 825 ? -7.307 -2.554 8.747 1.00 93.00 825 ILE A O 1
ATOM 6707 N N . TRP A 1 826 ? -7.500 -4.438 9.936 1.00 94.44 826 TRP A N 1
ATOM 6708 C CA . TRP A 1 826 ? -8.463 -3.867 10.874 1.00 94.44 826 TRP A CA 1
ATOM 6709 C C . TRP A 1 826 ? -7.841 -2.836 11.828 1.00 94.44 826 TRP A C 1
ATOM 6711 O O . TRP A 1 826 ? -8.519 -1.906 12.260 1.00 94.44 826 TRP A O 1
ATOM 6721 N N . ASN A 1 827 ? -6.555 -2.934 12.155 1.00 94.69 827 ASN A N 1
ATOM 6722 C CA . ASN A 1 827 ? -5.969 -2.095 13.205 1.00 94.69 827 ASN A CA 1
ATOM 6723 C C . ASN A 1 827 ? -4.992 -1.025 12.699 1.00 94.69 827 ASN A C 1
ATOM 6725 O O . ASN A 1 827 ? -4.736 -0.069 13.433 1.00 94.69 827 ASN A O 1
ATOM 6729 N N . ASN A 1 828 ? -4.510 -1.116 11.453 1.00 92.69 828 ASN A N 1
ATOM 6730 C CA . ASN A 1 828 ? -3.615 -0.121 10.843 1.00 92.69 828 ASN A CA 1
ATOM 6731 C C . ASN A 1 828 ? -4.146 0.436 9.508 1.00 92.69 828 ASN A C 1
ATOM 6733 O O . ASN A 1 828 ? -3.973 1.624 9.239 1.00 92.69 828 ASN A O 1
ATOM 6737 N N . TYR A 1 829 ? -4.824 -0.381 8.689 1.00 92.81 829 TYR A N 1
ATOM 6738 C CA . TYR A 1 829 ? -5.249 -0.012 7.327 1.00 92.81 829 TYR A CA 1
ATOM 6739 C C . TYR A 1 829 ? -6.765 -0.174 7.106 1.00 92.81 829 TYR A C 1
ATOM 6741 O O . TYR A 1 829 ? -7.192 -0.924 6.223 1.00 92.81 829 TYR A O 1
ATOM 6749 N N . PRO A 1 830 ? -7.605 0.552 7.868 1.00 90.69 830 PRO A N 1
ATOM 6750 C CA . PRO A 1 830 ? -9.046 0.301 7.958 1.00 90.69 830 PRO A CA 1
ATOM 6751 C C . PRO A 1 830 ? -9.775 0.527 6.627 1.00 90.69 830 PRO A C 1
ATOM 6753 O O . PRO A 1 830 ? -10.858 -0.010 6.404 1.00 90.69 830 PRO A O 1
ATOM 6756 N N . PHE A 1 831 ? -9.181 1.285 5.705 1.00 89.38 831 PHE A N 1
ATOM 6757 C CA . PHE A 1 831 ? -9.714 1.501 4.362 1.00 89.38 831 PHE A CA 1
ATOM 6758 C C . PHE A 1 831 ? -9.750 0.219 3.506 1.00 89.38 831 PHE A C 1
ATOM 6760 O O . PHE A 1 831 ? -10.614 0.104 2.639 1.00 89.38 831 PHE A O 1
ATOM 6767 N N . TYR A 1 832 ? -8.915 -0.784 3.807 1.00 91.31 832 TYR A N 1
ATOM 6768 C CA . TYR A 1 832 ? -8.967 -2.112 3.178 1.00 91.31 832 TYR A CA 1
ATOM 6769 C C . TYR A 1 832 ? -10.030 -3.049 3.766 1.00 91.31 832 TYR A C 1
ATOM 6771 O O . TYR A 1 832 ? -10.233 -4.144 3.258 1.00 91.31 832 TYR A O 1
ATOM 6779 N N . THR A 1 833 ? -10.754 -2.660 4.819 1.00 91.00 833 THR A N 1
ATOM 6780 C CA . THR A 1 833 ? -11.840 -3.511 5.348 1.00 91.00 833 THR A CA 1
ATOM 6781 C C . THR A 1 833 ? -13.058 -3.547 4.418 1.00 91.00 833 THR A C 1
ATOM 6783 O O . THR A 1 833 ? -13.824 -4.511 4.431 1.00 91.00 833 THR A O 1
ATOM 6786 N N . LYS A 1 834 ? -13.222 -2.518 3.577 1.00 87.06 834 LYS A N 1
ATOM 6787 C CA . LYS A 1 834 ? -14.410 -2.299 2.733 1.00 87.06 834 LYS A CA 1
ATOM 6788 C C . LYS A 1 834 ? -14.260 -2.823 1.307 1.00 87.06 834 LYS A C 1
ATOM 6790 O O . LYS A 1 834 ? -15.263 -3.032 0.639 1.00 87.06 834 LYS A O 1
ATOM 6795 N N . SER A 1 835 ? -13.027 -3.016 0.851 1.00 88.12 835 SER A N 1
ATOM 6796 C CA . SER A 1 835 ? -12.687 -3.457 -0.504 1.00 88.12 835 SER A CA 1
ATOM 6797 C C . SER A 1 835 ? -11.548 -4.465 -0.447 1.00 88.12 835 SER A C 1
ATOM 6799 O O . SER A 1 835 ? -10.740 -4.439 0.480 1.00 88.12 835 SER A O 1
ATOM 6801 N N . SER A 1 836 ? -11.485 -5.370 -1.418 1.00 86.00 836 SER A N 1
ATOM 6802 C CA . SER A 1 836 ? -10.365 -6.302 -1.506 1.00 86.00 836 SER A CA 1
ATOM 6803 C C . SER A 1 836 ? -9.121 -5.526 -1.941 1.00 86.00 836 SER A C 1
ATOM 6805 O O . SER A 1 836 ? -9.167 -4.841 -2.962 1.00 86.00 836 SER A O 1
ATOM 6807 N N . PRO A 1 837 ? -8.008 -5.567 -1.192 1.00 84.00 837 PRO A N 1
ATOM 6808 C CA . PRO A 1 837 ? -6.822 -4.811 -1.560 1.00 84.00 837 PRO A CA 1
ATOM 6809 C C . PRO A 1 837 ? -6.275 -5.325 -2.895 1.00 84.00 837 PRO A C 1
ATOM 6811 O O . PRO A 1 837 ? -5.749 -6.435 -2.972 1.00 84.00 837 PRO A O 1
ATOM 6814 N N . LYS A 1 838 ? -6.357 -4.489 -3.940 1.00 86.06 838 LYS A N 1
ATOM 6815 C CA . LYS A 1 838 ? -5.688 -4.747 -5.225 1.00 86.06 838 LYS A CA 1
ATOM 6816 C C . LYS A 1 838 ? -4.188 -4.940 -5.001 1.00 86.06 838 LYS A C 1
ATOM 6818 O O . LYS A 1 838 ? -3.616 -5.883 -5.531 1.00 86.06 838 LYS A O 1
ATOM 6823 N N . PHE A 1 839 ? -3.603 -4.103 -4.143 1.00 89.12 839 PHE A N 1
ATOM 6824 C CA . PHE A 1 839 ? -2.216 -4.168 -3.687 1.00 89.12 839 PHE A CA 1
ATOM 6825 C C . PHE A 1 839 ? -2.161 -3.948 -2.174 1.00 89.12 839 PHE A C 1
ATOM 6827 O O . PHE A 1 839 ? -2.877 -3.090 -1.656 1.00 89.12 839 PHE A O 1
ATOM 6834 N N . TYR A 1 840 ? -1.312 -4.683 -1.456 1.00 90.00 840 TYR A N 1
ATOM 6835 C CA . TYR A 1 840 ? -1.214 -4.581 0.002 1.00 90.00 840 TYR A CA 1
ATOM 6836 C C . TYR A 1 840 ? 0.104 -3.937 0.442 1.00 90.00 840 TYR A C 1
ATOM 6838 O O . TYR A 1 840 ? 1.175 -4.346 0.002 1.00 90.00 840 TYR A O 1
ATOM 6846 N N . LEU A 1 841 ? 0.029 -2.944 1.340 1.00 88.56 841 LEU A N 1
ATOM 6847 C CA . LEU A 1 841 ? 1.174 -2.106 1.745 1.00 88.56 841 LEU A CA 1
ATOM 6848 C C . LEU A 1 841 ? 2.304 -2.888 2.427 1.00 88.56 841 LEU A C 1
ATOM 6850 O O . LEU A 1 841 ? 3.465 -2.499 2.324 1.00 88.56 841 LEU A O 1
ATOM 6854 N N . GLU A 1 842 ? 1.963 -3.946 3.165 1.00 87.25 842 GLU A N 1
ATOM 6855 C CA . GLU A 1 842 ? 2.908 -4.718 3.982 1.00 87.25 842 GLU A CA 1
ATOM 6856 C C . GLU A 1 842 ? 3.010 -6.173 3.534 1.00 87.25 842 GLU A C 1
ATOM 6858 O O . GLU A 1 842 ? 3.054 -7.091 4.358 1.00 87.25 842 GLU A O 1
ATOM 6863 N N . ASP A 1 843 ? 2.991 -6.389 2.224 1.00 85.12 843 ASP A N 1
ATOM 6864 C CA . ASP A 1 843 ? 3.232 -7.708 1.657 1.00 85.12 843 ASP A CA 1
ATOM 6865 C C . ASP A 1 843 ? 4.592 -8.270 2.125 1.00 85.12 843 ASP A C 1
ATOM 6867 O O . ASP A 1 843 ? 5.558 -7.526 2.325 1.00 85.12 843 ASP A O 1
ATOM 6871 N N . VAL A 1 844 ? 4.656 -9.581 2.342 1.00 87.38 844 VAL A N 1
ATOM 6872 C CA . VAL A 1 844 ? 5.800 -10.254 2.965 1.00 87.38 844 VAL A CA 1
ATOM 6873 C C . VAL A 1 844 ? 6.884 -10.484 1.906 1.00 87.38 844 VAL A C 1
ATOM 6875 O O . VAL A 1 844 ? 6.597 -11.089 0.877 1.00 87.38 844 VAL A O 1
ATOM 6878 N N . PRO A 1 845 ? 8.133 -10.023 2.119 1.00 89.25 845 PRO A N 1
ATOM 6879 C CA . PRO A 1 845 ? 9.216 -10.283 1.176 1.00 89.25 845 PRO A CA 1
ATOM 6880 C C . PRO A 1 845 ? 9.620 -11.764 1.186 1.00 89.25 845 PRO A C 1
ATOM 6882 O O . PRO A 1 845 ? 9.512 -12.438 2.212 1.00 89.25 845 PRO A O 1
ATOM 6885 N N . LEU A 1 846 ? 10.153 -12.249 0.064 1.00 88.75 846 LEU A N 1
ATOM 6886 C CA . LEU A 1 846 ? 10.711 -13.598 -0.027 1.00 88.75 846 LEU A CA 1
ATOM 6887 C C . LEU A 1 846 ? 12.009 -13.723 0.806 1.00 88.75 846 LEU A C 1
ATOM 6889 O O . LEU A 1 846 ? 12.650 -12.722 1.138 1.00 88.75 846 LEU A O 1
ATOM 6893 N N . PRO A 1 847 ? 12.444 -14.937 1.177 1.00 90.81 847 PRO A N 1
ATOM 6894 C CA . PRO A 1 847 ? 13.795 -15.152 1.694 1.00 90.81 847 PRO A CA 1
ATOM 6895 C C . PRO A 1 847 ? 14.860 -14.753 0.660 1.00 90.81 847 PRO A C 1
ATOM 6897 O O . PRO A 1 847 ? 14.630 -14.852 -0.541 1.00 90.81 847 PRO A O 1
ATOM 6900 N N . SER A 1 848 ? 16.050 -14.338 1.105 1.00 87.06 848 SER A N 1
ATOM 6901 C CA . SER A 1 848 ? 17.112 -13.850 0.204 1.00 87.06 848 SER A CA 1
ATOM 6902 C C . SER A 1 848 ? 17.636 -14.902 -0.776 1.00 87.06 848 SER A C 1
ATOM 6904 O O . SER A 1 848 ? 18.176 -14.553 -1.814 1.00 87.06 848 SER A O 1
ATOM 6906 N N . GLU A 1 849 ? 17.497 -16.187 -0.452 1.00 88.44 849 GLU A N 1
ATOM 6907 C CA . GLU A 1 849 ? 17.909 -17.279 -1.337 1.00 88.44 849 GLU A CA 1
ATOM 6908 C C . GLU A 1 849 ? 16.884 -17.593 -2.439 1.00 88.44 849 GLU A C 1
ATOM 6910 O O . GLU A 1 849 ? 17.208 -18.315 -3.376 1.00 88.44 849 GLU A O 1
ATOM 6915 N N . ALA A 1 850 ? 15.672 -17.027 -2.360 1.00 88.50 850 ALA A N 1
ATOM 6916 C CA . ALA A 1 850 ? 14.586 -17.300 -3.301 1.00 88.50 850 ALA A CA 1
ATOM 6917 C C . ALA A 1 850 ? 14.970 -16.998 -4.755 1.00 88.50 850 ALA A C 1
ATOM 6919 O O . ALA A 1 850 ? 14.559 -17.713 -5.661 1.00 88.50 850 ALA A O 1
ATOM 6920 N N . GLU A 1 851 ? 15.812 -15.987 -4.991 1.00 85.56 851 GLU A N 1
ATOM 6921 C CA . GLU A 1 851 ? 16.260 -15.642 -6.343 1.00 85.56 851 GLU A CA 1
ATOM 6922 C C . GLU A 1 851 ? 17.024 -16.772 -7.052 1.00 85.56 851 GLU A C 1
ATOM 6924 O O . GLU A 1 851 ? 17.067 -16.785 -8.278 1.00 85.56 851 GLU A O 1
ATOM 6929 N N . PHE A 1 852 ? 17.582 -17.740 -6.316 1.00 86.56 852 PHE A N 1
ATOM 6930 C CA . PHE A 1 852 ? 18.409 -18.817 -6.869 1.00 86.56 852 PHE A CA 1
ATOM 6931 C C . PHE A 1 852 ? 17.663 -20.139 -7.112 1.00 86.56 852 PHE A C 1
ATOM 6933 O O . PHE A 1 852 ? 18.263 -21.068 -7.653 1.00 86.56 852 PHE A O 1
ATOM 6940 N N . TYR A 1 853 ? 16.384 -20.252 -6.736 1.00 84.06 853 TYR A N 1
ATOM 6941 C CA . TYR A 1 853 ? 15.589 -21.470 -6.936 1.00 84.06 853 TYR A CA 1
ATOM 6942 C C . TYR A 1 853 ? 14.569 -21.285 -8.061 1.00 84.06 853 TYR A C 1
ATOM 6944 O O . TYR A 1 853 ? 13.901 -20.261 -8.125 1.00 84.06 853 TYR A O 1
ATOM 6952 N N . GLU A 1 854 ? 14.388 -22.295 -8.913 1.00 77.69 854 GLU A N 1
ATOM 6953 C CA . GLU A 1 854 ? 13.505 -22.226 -10.092 1.00 77.69 854 GLU A CA 1
ATOM 6954 C C . GLU A 1 854 ? 12.052 -21.842 -9.748 1.00 77.69 854 GLU A C 1
ATOM 6956 O O . GLU A 1 854 ? 11.445 -21.025 -10.435 1.00 77.69 854 GLU A O 1
ATOM 6961 N N . GLU A 1 855 ? 11.521 -22.356 -8.636 1.00 75.19 855 GLU A N 1
ATOM 6962 C CA . GLU A 1 855 ? 10.137 -22.113 -8.203 1.00 75.19 855 GLU A CA 1
ATOM 6963 C C . GLU A 1 855 ? 9.896 -20.697 -7.652 1.00 75.19 855 GLU A C 1
ATOM 6965 O O . GLU A 1 855 ? 8.800 -20.155 -7.786 1.00 75.19 855 GLU A O 1
ATOM 6970 N N . THR A 1 856 ? 10.900 -20.093 -7.004 1.00 80.56 856 THR A N 1
ATOM 6971 C CA . THR A 1 856 ? 10.747 -18.823 -6.260 1.00 80.56 856 THR A CA 1
ATOM 6972 C C . THR A 1 856 ? 11.537 -17.659 -6.856 1.00 80.56 856 THR A C 1
ATOM 6974 O O . THR A 1 856 ? 11.261 -16.502 -6.542 1.00 80.56 856 THR A O 1
ATOM 6977 N N . GLY A 1 857 ? 12.456 -17.945 -7.777 1.00 77.44 857 GLY A N 1
ATOM 6978 C CA . GLY A 1 857 ? 13.271 -16.970 -8.494 1.00 77.44 857 GLY A CA 1
ATOM 6979 C C . GLY A 1 857 ? 12.554 -16.334 -9.682 1.00 77.44 857 GLY A C 1
ATOM 6980 O O . GLY A 1 857 ? 13.139 -15.515 -10.391 1.00 77.44 857 GLY A O 1
ATOM 6981 N N . PHE A 1 858 ? 11.283 -16.675 -9.919 1.00 76.44 858 PHE A N 1
ATOM 6982 C CA . PHE A 1 858 ? 10.501 -16.096 -11.004 1.00 76.44 858 PHE A CA 1
ATOM 6983 C C . PHE A 1 858 ? 10.409 -14.567 -10.878 1.00 76.44 858 PHE A C 1
ATOM 6985 O O . PHE A 1 858 ? 9.987 -14.018 -9.859 1.00 76.44 858 PHE A O 1
ATOM 6992 N N . GLY A 1 859 ? 10.801 -13.865 -11.944 1.00 76.69 859 GLY A N 1
ATOM 6993 C CA . GLY A 1 859 ? 10.854 -12.403 -11.972 1.00 76.69 859 GLY A CA 1
ATOM 6994 C C . GLY A 1 859 ? 12.020 -11.797 -11.181 1.00 76.69 859 GLY A C 1
ATOM 6995 O O . GLY A 1 859 ? 12.133 -10.576 -11.144 1.00 76.69 859 GLY A O 1
ATOM 6996 N N . MET A 1 860 ? 12.890 -12.604 -10.572 1.00 83.38 860 MET A N 1
ATOM 6997 C CA . MET A 1 860 ? 14.125 -12.147 -9.932 1.00 83.38 860 MET A CA 1
ATOM 6998 C C . MET A 1 860 ? 15.280 -12.155 -10.945 1.00 83.38 860 MET A C 1
ATOM 7000 O O . MET A 1 860 ? 15.276 -12.912 -11.916 1.00 83.38 860 MET A O 1
ATOM 7004 N N . ARG A 1 861 ? 16.293 -11.314 -10.714 1.00 83.44 861 ARG A N 1
ATOM 7005 C CA . ARG A 1 861 ? 17.587 -11.377 -11.413 1.00 83.44 861 ARG A CA 1
ATOM 7006 C C . ARG A 1 861 ? 18.669 -11.644 -10.371 1.00 83.44 861 ARG A C 1
ATOM 7008 O O . ARG A 1 861 ? 18.999 -10.699 -9.653 1.00 83.44 861 ARG A O 1
ATOM 7015 N N . PRO A 1 862 ? 19.193 -12.880 -10.284 1.00 81.06 862 PRO A N 1
ATOM 7016 C CA . PRO A 1 862 ? 20.192 -13.238 -9.287 1.00 81.06 862 PRO A CA 1
ATOM 7017 C C . PRO A 1 862 ? 21.400 -12.309 -9.344 1.00 81.06 862 PRO A C 1
ATOM 7019 O O . PRO A 1 862 ? 21.991 -12.114 -10.410 1.00 81.06 862 PRO A O 1
ATOM 7022 N N . ILE A 1 863 ? 21.786 -11.748 -8.201 1.00 78.31 863 ILE A N 1
ATOM 7023 C CA . ILE A 1 863 ? 22.951 -10.864 -8.124 1.00 78.31 863 ILE A CA 1
ATOM 7024 C C . ILE A 1 863 ? 24.195 -11.704 -7.839 1.00 78.31 863 ILE A C 1
ATOM 7026 O O . ILE A 1 863 ? 24.315 -12.341 -6.792 1.00 78.31 863 ILE A O 1
ATOM 7030 N N . ALA A 1 864 ? 25.147 -11.702 -8.774 1.00 69.44 864 ALA A N 1
ATOM 7031 C CA . ALA A 1 864 ? 26.403 -12.421 -8.598 1.00 69.44 864 ALA A CA 1
ATOM 7032 C C . ALA A 1 864 ? 27.259 -11.791 -7.474 1.00 69.44 864 ALA A C 1
ATOM 7034 O O . ALA A 1 864 ? 27.204 -10.577 -7.250 1.00 69.44 864 ALA A O 1
ATOM 7035 N N . PRO A 1 865 ? 28.107 -12.572 -6.779 1.00 64.88 865 PRO A N 1
ATOM 7036 C CA . PRO A 1 865 ? 28.993 -12.033 -5.753 1.00 64.88 865 PRO A CA 1
ATOM 7037 C C . PRO A 1 865 ? 29.950 -10.971 -6.325 1.00 64.88 865 PRO A C 1
ATOM 7039 O O . PRO A 1 865 ? 30.761 -11.268 -7.198 1.00 64.88 865 PRO A O 1
ATOM 7042 N N . GLY A 1 866 ? 29.906 -9.747 -5.786 1.00 57.06 866 GLY A N 1
ATOM 7043 C CA . GLY A 1 866 ? 31.011 -8.786 -5.888 1.00 57.06 866 GLY A CA 1
ATOM 7044 C C . GLY A 1 866 ? 31.061 -7.825 -7.086 1.00 57.06 866 GLY A C 1
ATOM 7045 O O . GLY A 1 866 ? 32.107 -7.202 -7.254 1.00 57.06 866 GLY A O 1
ATOM 7046 N N . SER A 1 867 ? 30.002 -7.618 -7.884 1.00 63.22 867 SER A N 1
ATOM 7047 C CA . SER A 1 867 ? 30.025 -6.581 -8.942 1.00 63.22 867 SER A CA 1
ATOM 7048 C C . SER A 1 867 ? 28.899 -5.545 -8.837 1.00 63.22 867 SER A C 1
ATOM 7050 O O . SER A 1 867 ? 27.725 -5.874 -8.677 1.00 63.22 867 SER A O 1
ATOM 7052 N N . GLY A 1 868 ? 29.261 -4.261 -8.960 1.00 70.19 868 GLY A N 1
ATOM 7053 C CA . GLY A 1 868 ? 28.297 -3.163 -9.072 1.00 70.19 868 GLY A CA 1
ATOM 7054 C C . GLY A 1 868 ? 27.435 -3.263 -10.333 1.00 70.19 868 GLY A C 1
ATOM 7055 O O . GLY A 1 868 ? 26.275 -2.876 -10.291 1.00 70.19 868 GLY A O 1
ATOM 7056 N N . ASP A 1 869 ? 27.959 -3.855 -11.411 1.00 72.00 869 ASP A N 1
ATOM 7057 C CA . ASP A 1 869 ? 27.239 -4.025 -12.679 1.00 72.00 869 ASP A CA 1
ATOM 7058 C C . ASP A 1 869 ? 26.057 -4.989 -12.593 1.00 72.00 869 ASP A C 1
ATOM 7060 O O . ASP A 1 869 ? 24.978 -4.675 -13.092 1.00 72.00 869 ASP A O 1
ATOM 7064 N N . THR A 1 870 ? 26.223 -6.143 -11.940 1.00 74.62 870 THR A N 1
ATOM 7065 C CA . THR A 1 870 ? 25.114 -7.103 -11.780 1.00 74.62 870 THR A CA 1
ATOM 7066 C C . THR A 1 870 ? 24.033 -6.538 -10.865 1.00 74.62 870 THR A C 1
ATOM 7068 O O . THR A 1 870 ? 22.842 -6.689 -11.134 1.00 74.62 870 THR A O 1
ATOM 7071 N N . PHE A 1 871 ? 24.431 -5.781 -9.836 1.00 79.56 871 PHE A N 1
ATOM 7072 C CA . PHE A 1 871 ? 23.494 -5.006 -9.028 1.00 79.56 871 PHE A CA 1
ATOM 7073 C C . PHE A 1 871 ? 22.804 -3.896 -9.832 1.00 79.56 871 PHE A C 1
ATOM 7075 O O . PHE A 1 871 ? 21.655 -3.580 -9.547 1.00 79.56 871 PHE A O 1
ATOM 7082 N N . SER A 1 872 ? 23.456 -3.285 -10.819 1.00 79.12 872 SER A N 1
ATOM 7083 C CA . SER A 1 872 ? 22.821 -2.302 -11.703 1.00 79.12 872 SER A CA 1
ATOM 7084 C C . SER A 1 872 ? 21.773 -2.936 -12.621 1.00 79.12 872 SER A C 1
ATOM 7086 O O . SER A 1 872 ? 20.721 -2.343 -12.833 1.00 79.12 872 SER A O 1
ATOM 7088 N N . GLU A 1 873 ? 22.015 -4.148 -13.125 1.00 78.00 873 GLU A N 1
ATOM 7089 C CA . GLU A 1 873 ? 21.083 -4.881 -14.000 1.00 78.00 873 GLU A CA 1
ATOM 7090 C C . GLU A 1 873 ? 19.835 -5.418 -13.275 1.00 78.00 873 GLU A C 1
ATOM 7092 O O . GLU A 1 873 ? 18.772 -5.588 -13.887 1.00 78.00 873 GLU A O 1
ATOM 7097 N N . ALA A 1 874 ? 19.940 -5.659 -11.967 1.00 80.44 874 ALA A N 1
ATOM 7098 C CA . ALA A 1 874 ? 18.853 -6.117 -11.109 1.00 80.44 874 ALA A CA 1
ATOM 7099 C C . ALA A 1 874 ? 18.298 -4.982 -10.230 1.00 80.44 874 ALA A C 1
ATOM 7101 O O . ALA A 1 874 ? 19.020 -4.081 -9.821 1.00 80.44 874 ALA A O 1
ATOM 7102 N N . LEU A 1 875 ? 17.020 -5.036 -9.840 1.00 77.94 875 LEU A N 1
ATOM 7103 C CA . LEU A 1 875 ? 16.510 -4.132 -8.794 1.00 77.94 875 LEU A CA 1
ATOM 7104 C C . LEU A 1 875 ? 17.035 -4.492 -7.391 1.00 77.94 875 LEU A C 1
ATOM 7106 O O . LEU A 1 875 ? 16.974 -3.663 -6.478 1.00 77.94 875 LEU A O 1
ATOM 7110 N N . GLY A 1 876 ? 17.548 -5.719 -7.237 1.00 74.75 876 GLY A N 1
ATOM 7111 C CA . GLY A 1 876 ? 18.027 -6.306 -5.988 1.00 74.75 876 GLY A CA 1
ATOM 7112 C C . GLY A 1 876 ? 16.950 -6.500 -4.924 1.00 74.75 876 GLY A C 1
ATOM 7113 O O . GLY A 1 876 ? 15.786 -6.134 -5.098 1.00 74.75 876 GLY A O 1
ATOM 7114 N N . GLY A 1 877 ? 17.357 -7.070 -3.792 1.00 77.44 877 GLY A N 1
ATOM 7115 C CA . GLY A 1 877 ? 16.478 -7.326 -2.654 1.00 77.44 877 GLY A CA 1
ATOM 7116 C C . GLY A 1 877 ? 15.585 -8.554 -2.828 1.00 77.44 877 GLY A C 1
ATOM 7117 O O . GLY A 1 877 ? 15.751 -9.356 -3.734 1.00 77.44 877 GLY A O 1
ATOM 7118 N N . ASN A 1 878 ? 14.621 -8.684 -1.925 1.00 85.75 878 ASN A N 1
ATOM 7119 C CA . ASN A 1 878 ? 13.863 -9.912 -1.687 1.00 85.75 878 ASN A CA 1
ATOM 7120 C C . ASN A 1 878 ? 12.484 -9.935 -2.382 1.00 85.75 878 ASN A C 1
ATOM 7122 O O . ASN A 1 878 ? 11.521 -10.505 -1.864 1.00 85.75 878 ASN A O 1
ATOM 7126 N N . ARG A 1 879 ? 12.342 -9.222 -3.502 1.00 86.31 879 ARG A N 1
ATOM 7127 C CA . ARG A 1 879 ? 11.067 -9.058 -4.215 1.00 86.31 879 ARG A CA 1
ATOM 7128 C C . ARG A 1 879 ? 11.272 -9.207 -5.722 1.00 86.31 879 ARG A C 1
ATOM 7130 O O . ARG A 1 879 ? 12.259 -8.641 -6.211 1.00 86.31 879 ARG A O 1
ATOM 7137 N N . PRO A 1 880 ? 10.340 -9.870 -6.441 1.00 85.12 880 PRO A N 1
ATOM 7138 C CA . PRO A 1 880 ? 10.358 -9.960 -7.900 1.00 85.12 880 PRO A CA 1
ATOM 7139 C C . PRO A 1 880 ? 10.417 -8.595 -8.593 1.00 85.12 880 PRO A C 1
ATOM 7141 O O . PRO A 1 880 ? 10.261 -7.539 -7.971 1.00 85.12 880 PRO A O 1
ATOM 7144 N N . GLY A 1 881 ? 10.646 -8.626 -9.904 1.00 84.31 881 GLY A N 1
ATOM 7145 C CA . GLY A 1 881 ? 10.680 -7.458 -10.769 1.00 84.31 881 GLY A CA 1
ATOM 7146 C C . GLY A 1 881 ? 9.413 -6.615 -10.634 1.00 84.31 881 GLY A C 1
ATOM 7147 O O . GLY A 1 881 ? 8.295 -7.115 -10.752 1.00 84.31 881 GLY A O 1
ATOM 7148 N N . GLU A 1 882 ? 9.608 -5.322 -10.398 1.00 91.06 882 GLU A N 1
ATOM 7149 C CA . GLU A 1 882 ? 8.557 -4.328 -10.195 1.00 91.06 882 GLU A CA 1
ATOM 7150 C C . GLU A 1 882 ? 8.863 -3.105 -11.059 1.00 91.06 882 GLU A C 1
ATOM 7152 O O . GLU A 1 882 ? 10.020 -2.732 -11.246 1.00 91.06 882 GLU A O 1
ATOM 7157 N N . GLN A 1 883 ? 7.818 -2.459 -11.560 1.00 94.69 883 GLN A N 1
ATOM 7158 C CA . GLN A 1 883 ? 7.915 -1.185 -12.264 1.00 94.69 883 GLN A CA 1
ATOM 7159 C C . GLN A 1 883 ? 7.139 -0.110 -11.506 1.00 94.69 883 GLN A C 1
ATOM 7161 O O . GLN A 1 883 ? 6.351 -0.413 -10.606 1.00 94.69 883 GLN A O 1
ATOM 7166 N N . PHE A 1 884 ? 7.345 1.150 -11.875 1.00 97.56 884 PHE A N 1
ATOM 7167 C CA . PHE A 1 884 ? 6.627 2.280 -11.296 1.00 97.56 884 PHE A CA 1
ATOM 7168 C C . PHE A 1 884 ? 5.955 3.143 -12.363 1.00 97.56 884 PHE A C 1
ATOM 7170 O O . PHE A 1 884 ? 6.408 3.234 -13.504 1.00 97.56 884 PHE A O 1
ATOM 7177 N N . THR A 1 885 ? 4.862 3.791 -11.973 1.00 98.44 885 THR A N 1
ATOM 7178 C CA . THR A 1 885 ? 4.128 4.755 -12.800 1.00 98.44 885 THR A CA 1
ATOM 7179 C C . THR A 1 885 ? 4.511 6.160 -12.372 1.00 98.44 885 THR A C 1
ATOM 7181 O O . THR A 1 885 ? 4.539 6.446 -11.175 1.00 98.44 885 THR A O 1
ATOM 7184 N N . VAL A 1 886 ? 4.779 7.046 -13.327 1.00 98.44 886 VAL A N 1
ATOM 7185 C CA . VAL A 1 886 ? 4.991 8.469 -13.043 1.00 98.44 886 VAL A CA 1
ATOM 7186 C C . VAL A 1 886 ? 3.665 9.202 -13.195 1.00 98.44 886 VAL A C 1
ATOM 7188 O O . VAL A 1 886 ? 2.998 9.051 -14.215 1.00 98.44 886 VAL A O 1
ATOM 7191 N N . VAL A 1 887 ? 3.284 9.994 -12.195 1.00 98.31 887 VAL A N 1
ATOM 7192 C CA . VAL A 1 887 ? 2.107 10.871 -12.249 1.00 98.31 887 VAL A CA 1
ATOM 7193 C C . VAL A 1 887 ? 2.578 12.313 -12.134 1.00 98.31 887 VAL A C 1
ATOM 7195 O O . VAL A 1 887 ? 3.173 12.690 -11.122 1.00 98.31 887 VAL A O 1
ATOM 7198 N N . MET A 1 888 ? 2.291 13.103 -13.168 1.00 96.31 888 MET A N 1
ATOM 7199 C CA . MET A 1 888 ? 2.617 14.525 -13.247 1.00 96.31 888 MET A CA 1
ATOM 7200 C C . MET A 1 888 ? 1.349 15.353 -13.390 1.00 96.31 888 MET A C 1
ATOM 7202 O O . MET A 1 888 ? 0.508 15.053 -14.231 1.00 96.31 888 MET A O 1
ATOM 7206 N N . VAL A 1 889 ? 1.216 16.407 -12.590 1.00 94.38 889 VAL A N 1
ATOM 7207 C CA . VAL A 1 889 ? 0.232 17.469 -12.840 1.00 94.38 889 VAL A CA 1
ATOM 7208 C C . VAL A 1 889 ? 0.950 18.601 -13.547 1.00 94.38 889 VAL A C 1
ATOM 7210 O O . VAL A 1 889 ? 2.047 18.968 -13.137 1.00 94.38 889 VAL A O 1
ATOM 7213 N N . THR A 1 890 ? 0.324 19.162 -14.578 1.00 92.56 890 THR A N 1
ATOM 7214 C CA . THR A 1 890 ? 0.855 20.337 -15.273 1.00 92.56 890 THR A CA 1
ATOM 7215 C C . THR A 1 890 ? -0.172 21.457 -15.356 1.00 92.56 890 THR A C 1
ATOM 7217 O O . THR A 1 890 ? -1.373 21.213 -15.518 1.00 92.56 890 THR A O 1
ATOM 7220 N N . TYR A 1 891 ? 0.312 22.694 -15.257 1.00 91.88 891 TYR A N 1
ATOM 7221 C CA . TYR A 1 891 ? -0.477 23.909 -15.428 1.00 91.88 891 TYR A CA 1
ATOM 7222 C C . TYR A 1 891 ? 0.397 25.016 -16.033 1.00 91.88 891 TYR A C 1
ATOM 7224 O O . TYR A 1 891 ? 1.384 25.426 -15.434 1.00 91.88 891 TYR A O 1
ATOM 7232 N N . ASN A 1 892 ? 0.033 25.497 -17.224 1.00 89.75 892 ASN A N 1
ATOM 7233 C CA . ASN A 1 892 ? 0.697 26.572 -17.969 1.00 89.75 892 ASN A CA 1
ATOM 7234 C C . ASN A 1 892 ? 2.230 26.436 -18.150 1.00 89.75 892 ASN A C 1
ATOM 7236 O O . ASN A 1 892 ? 2.935 27.442 -18.121 1.00 89.75 892 ASN A O 1
ATOM 7240 N N . ARG A 1 893 ? 2.756 25.218 -18.363 1.00 88.94 893 ARG A N 1
ATOM 7241 C CA . ARG A 1 893 ? 4.208 24.924 -18.388 1.00 88.94 893 ARG A CA 1
ATOM 7242 C C . ARG A 1 893 ? 4.620 23.902 -19.455 1.00 88.94 893 ARG A C 1
ATOM 7244 O O . ARG A 1 893 ? 5.377 22.972 -19.196 1.00 88.94 893 ARG A O 1
ATOM 7251 N N . ASP A 1 894 ? 4.119 24.074 -20.668 1.00 90.50 894 ASP A N 1
ATOM 7252 C CA . ASP A 1 894 ? 4.212 23.050 -21.717 1.00 90.50 894 ASP A CA 1
ATOM 7253 C C . ASP A 1 894 ? 5.659 22.715 -22.101 1.00 90.50 894 ASP A C 1
ATOM 7255 O O . ASP A 1 894 ? 6.000 21.538 -22.184 1.00 90.50 894 ASP A O 1
ATOM 7259 N N . ASP A 1 895 ? 6.523 23.725 -22.245 1.00 89.31 895 ASP A N 1
ATOM 7260 C CA . ASP A 1 895 ? 7.942 23.532 -22.583 1.00 89.31 895 ASP A CA 1
ATOM 7261 C C . ASP A 1 895 ? 8.707 22.802 -21.468 1.00 89.31 895 ASP A C 1
ATOM 7263 O O . ASP A 1 895 ? 9.563 21.955 -21.726 1.00 89.31 895 ASP A O 1
ATOM 7267 N N . VAL A 1 896 ? 8.373 23.109 -20.211 1.00 90.50 896 VAL A N 1
ATOM 7268 C CA . VAL A 1 896 ? 8.982 22.481 -19.032 1.00 90.50 896 VAL A CA 1
ATOM 7269 C C . VAL A 1 896 ? 8.541 21.020 -18.939 1.00 90.50 896 VAL A C 1
ATOM 7271 O O . VAL A 1 896 ? 9.380 20.138 -18.767 1.00 90.50 896 VAL A O 1
ATOM 7274 N N . LEU A 1 897 ? 7.248 20.748 -19.143 1.00 92.31 897 LEU A N 1
ATOM 7275 C CA . LEU A 1 897 ? 6.727 19.386 -19.216 1.00 92.31 897 LEU A CA 1
ATOM 7276 C C . LEU A 1 897 ? 7.359 18.605 -20.377 1.00 92.31 897 LEU A C 1
ATOM 7278 O O . LEU A 1 897 ? 7.722 17.447 -20.196 1.00 92.31 897 LEU A O 1
ATOM 7282 N N . TYR A 1 898 ? 7.508 19.219 -21.553 1.00 92.62 898 TYR A N 1
ATOM 7283 C CA . TYR A 1 898 ? 8.143 18.590 -22.712 1.00 92.62 898 TYR A CA 1
ATOM 7284 C C . TYR A 1 898 ? 9.566 18.135 -22.368 1.00 92.62 898 TYR A C 1
ATOM 7286 O O . TYR A 1 898 ? 9.899 16.963 -22.543 1.00 92.62 898 TYR A O 1
ATOM 7294 N N . TRP A 1 899 ? 10.374 19.032 -21.798 1.00 88.88 899 TRP A N 1
ATOM 7295 C CA . TRP A 1 899 ? 11.732 18.721 -21.351 1.00 88.88 899 TRP A CA 1
ATOM 7296 C C . TRP A 1 899 ? 11.758 17.628 -20.272 1.00 88.88 899 TRP A C 1
ATOM 7298 O O . TRP A 1 899 ? 12.581 16.713 -20.322 1.00 88.88 899 TRP A O 1
ATOM 7308 N N . GLN A 1 900 ? 10.823 17.670 -19.320 1.00 90.94 900 GLN A N 1
ATOM 7309 C CA . GLN A 1 900 ? 10.738 16.663 -18.266 1.00 90.94 900 GLN A CA 1
ATOM 7310 C C . GLN A 1 900 ? 10.367 15.278 -18.812 1.00 90.94 900 GLN A C 1
ATOM 7312 O O . GLN A 1 900 ? 10.877 14.267 -18.330 1.00 90.94 900 GLN A O 1
ATOM 7317 N N . LEU A 1 901 ? 9.521 15.209 -19.844 1.00 93.56 901 LEU A N 1
ATOM 7318 C CA . LEU A 1 901 ? 9.232 13.961 -20.550 1.00 93.56 901 LEU A CA 1
ATOM 7319 C C . LEU A 1 901 ? 10.476 13.435 -21.282 1.00 93.56 901 LEU A C 1
ATOM 7321 O O . LEU A 1 901 ? 10.752 12.239 -21.206 1.00 93.56 901 LEU A O 1
ATOM 7325 N N . GLU A 1 902 ? 11.265 14.297 -21.929 1.00 90.88 902 GLU A N 1
ATOM 7326 C CA . GLU A 1 902 ? 12.539 13.890 -22.545 1.00 90.88 902 GLU A CA 1
ATOM 7327 C C . GLU A 1 902 ? 13.535 13.341 -21.514 1.00 90.88 902 GLU A C 1
ATOM 7329 O O . GLU A 1 902 ? 14.198 12.337 -21.768 1.00 90.88 902 GLU A O 1
ATOM 7334 N N . ASN A 1 903 ? 13.597 13.925 -20.315 1.00 88.88 903 ASN A N 1
ATOM 7335 C CA . ASN A 1 903 ? 14.461 13.447 -19.232 1.00 88.88 903 ASN A CA 1
ATOM 7336 C C . ASN A 1 903 ? 14.086 12.030 -18.731 1.00 88.88 903 ASN A C 1
ATOM 7338 O O . ASN A 1 903 ? 14.922 11.322 -18.168 1.00 88.88 903 ASN A O 1
ATOM 7342 N N . LEU A 1 904 ? 12.849 11.578 -18.964 1.00 92.19 904 LEU A N 1
ATOM 7343 C CA . LEU A 1 904 ? 12.373 10.228 -18.623 1.00 92.19 904 LEU A CA 1
ATOM 7344 C C . LEU A 1 904 ? 12.515 9.221 -19.781 1.00 92.19 904 LEU A C 1
ATOM 7346 O O . LEU A 1 904 ? 12.184 8.042 -19.613 1.00 92.19 904 LEU A O 1
ATOM 7350 N N . TYR A 1 905 ? 13.015 9.657 -20.941 1.00 91.75 905 TYR A N 1
ATOM 7351 C CA . TYR A 1 905 ? 13.302 8.788 -22.079 1.00 91.75 905 TYR A CA 1
ATOM 7352 C C . TYR A 1 905 ? 14.329 7.708 -21.701 1.00 91.75 905 TYR A C 1
ATOM 7354 O O . TYR A 1 905 ? 15.320 7.987 -21.027 1.00 91.75 905 TYR A O 1
ATOM 7362 N N . GLU A 1 906 ? 14.062 6.460 -22.095 1.00 89.88 906 GLU A N 1
ATOM 7363 C CA . GLU A 1 906 ? 14.878 5.278 -21.769 1.00 89.88 906 GLU A CA 1
ATOM 7364 C C . GLU A 1 906 ? 15.113 5.039 -20.264 1.00 89.88 906 GLU A C 1
ATOM 7366 O O . GLU A 1 906 ? 16.005 4.288 -19.879 1.00 89.88 906 GLU A O 1
ATOM 7371 N N . MET A 1 907 ? 14.278 5.606 -19.382 1.00 91.06 907 MET A N 1
ATOM 7372 C CA . MET A 1 907 ? 14.367 5.323 -17.950 1.00 91.06 907 MET A CA 1
ATOM 7373 C C . MET A 1 907 ? 14.025 3.845 -17.645 1.00 91.06 907 MET A C 1
ATOM 7375 O O . MET A 1 907 ? 12.928 3.385 -17.999 1.00 91.06 907 MET A O 1
ATOM 7379 N N . PRO A 1 908 ? 14.908 3.096 -16.949 1.00 90.50 908 PRO A N 1
ATOM 7380 C CA . PRO A 1 908 ? 14.635 1.723 -16.528 1.00 90.50 908 PRO A CA 1
ATOM 7381 C C . PRO A 1 908 ? 13.466 1.628 -15.544 1.00 90.50 908 PRO A C 1
ATOM 7383 O O . PRO A 1 908 ? 13.211 2.544 -14.765 1.00 90.50 908 PRO A O 1
ATOM 7386 N N . PHE A 1 909 ? 12.776 0.485 -15.543 1.00 92.94 909 PHE A N 1
ATOM 7387 C CA . PHE A 1 909 ? 11.660 0.172 -14.632 1.00 92.94 909 PHE A CA 1
ATOM 7388 C C . PHE A 1 909 ? 10.457 1.136 -14.684 1.00 92.94 909 PHE A C 1
ATOM 7390 O O . PHE A 1 909 ? 9.542 1.026 -13.865 1.00 92.94 909 PHE A O 1
ATOM 7397 N N . LEU A 1 910 ? 10.420 2.050 -15.654 1.00 95.94 910 LEU A N 1
ATOM 7398 C CA . LEU A 1 910 ? 9.268 2.896 -15.927 1.00 95.94 910 LEU A CA 1
ATOM 7399 C C . LEU A 1 910 ? 8.171 2.070 -16.610 1.00 95.94 910 LEU A C 1
ATOM 7401 O O . LEU A 1 910 ? 8.411 1.458 -17.646 1.00 95.94 910 LEU A O 1
ATOM 7405 N N . ASN A 1 911 ? 6.962 2.065 -16.049 1.00 96.81 911 ASN A N 1
ATOM 7406 C CA . ASN A 1 911 ? 5.802 1.412 -16.659 1.00 96.81 911 ASN A CA 1
ATOM 7407 C C . ASN A 1 911 ? 5.081 2.349 -17.636 1.00 96.81 911 ASN A C 1
ATOM 7409 O O . ASN A 1 911 ? 4.880 2.024 -18.803 1.00 96.81 911 ASN A O 1
ATOM 7413 N N . LYS A 1 912 ? 4.673 3.520 -17.147 1.00 96.56 912 LYS A N 1
ATOM 7414 C CA . LYS A 1 912 ? 3.972 4.539 -17.928 1.00 96.56 912 LYS A CA 1
ATOM 7415 C C . LYS A 1 912 ? 4.086 5.903 -17.267 1.00 96.56 912 LYS A C 1
ATOM 7417 O O . LYS A 1 912 ? 4.429 6.009 -16.084 1.00 96.56 912 LYS A O 1
ATOM 7422 N N . ILE A 1 913 ? 3.740 6.929 -18.031 1.00 97.81 913 ILE A N 1
ATOM 7423 C CA . ILE A 1 913 ? 3.632 8.302 -17.551 1.00 97.81 913 ILE A CA 1
ATOM 7424 C C . ILE A 1 913 ? 2.186 8.757 -17.707 1.00 97.81 913 ILE A C 1
ATOM 7426 O O . ILE A 1 913 ? 1.617 8.661 -18.791 1.00 97.81 913 ILE A O 1
ATOM 7430 N N . ILE A 1 914 ? 1.601 9.267 -16.631 1.00 97.88 914 ILE A N 1
ATOM 7431 C CA . ILE A 1 914 ? 0.269 9.860 -16.618 1.00 97.88 914 ILE A CA 1
ATOM 7432 C C . ILE A 1 914 ? 0.428 11.361 -16.402 1.00 97.88 914 ILE A C 1
ATOM 7434 O O . ILE A 1 914 ? 0.910 11.798 -15.356 1.00 97.88 914 ILE A O 1
ATOM 7438 N N . VAL A 1 915 ? 0.006 12.141 -17.391 1.00 96.94 915 VAL A N 1
ATOM 7439 C CA . VAL A 1 915 ? -0.014 13.602 -17.331 1.00 96.94 915 VAL A CA 1
ATOM 7440 C C . VAL A 1 915 ? -1.441 14.051 -17.057 1.00 96.94 915 VAL A C 1
ATOM 7442 O O . VAL A 1 915 ? -2.339 13.872 -17.877 1.00 96.94 915 VAL A O 1
ATOM 7445 N N . ILE A 1 916 ? -1.655 14.648 -15.897 1.00 96.50 916 ILE A N 1
ATOM 7446 C CA . ILE A 1 916 ? -2.928 15.214 -15.473 1.00 96.50 916 ILE A CA 1
ATOM 7447 C C . ILE A 1 916 ? -2.977 16.665 -15.937 1.00 96.50 916 ILE A C 1
ATOM 7449 O O . ILE A 1 916 ? -2.211 17.518 -15.481 1.00 96.50 916 ILE A O 1
ATOM 7453 N N . TRP A 1 917 ? -3.889 16.932 -16.866 1.00 95.12 917 TRP A N 1
ATOM 7454 C CA . TRP A 1 917 ? -3.982 18.211 -17.552 1.00 95.12 917 TRP A CA 1
ATOM 7455 C C . TRP A 1 917 ? -4.885 19.191 -16.805 1.00 95.12 917 TRP A C 1
ATOM 7457 O O . TRP A 1 917 ? -6.091 19.243 -17.047 1.00 95.12 917 TRP A O 1
ATOM 7467 N N . ASN A 1 918 ? -4.312 19.993 -15.907 1.00 94.88 918 ASN A N 1
ATOM 7468 C CA . ASN A 1 918 ? -5.083 20.952 -15.110 1.00 94.88 918 ASN A CA 1
ATOM 7469 C C . ASN A 1 918 ? -5.465 22.240 -15.870 1.00 94.88 918 ASN A C 1
ATOM 7471 O O . ASN A 1 918 ? -6.245 23.036 -15.344 1.00 94.88 918 ASN A O 1
ATOM 7475 N N . ASN A 1 919 ? -4.974 22.452 -17.099 1.00 92.50 919 ASN A N 1
ATOM 7476 C CA . ASN A 1 919 ? -5.366 23.588 -17.945 1.00 92.50 919 ASN A CA 1
ATOM 7477 C C . ASN A 1 919 ? -6.754 23.349 -18.571 1.00 92.50 919 ASN A C 1
ATOM 7479 O O . ASN A 1 919 ? -6.869 23.085 -19.764 1.00 92.50 919 ASN A O 1
ATOM 7483 N N . ILE A 1 920 ? -7.818 23.411 -17.765 1.00 90.88 920 ILE A N 1
ATOM 7484 C CA . ILE A 1 920 ? -9.187 23.070 -18.201 1.00 90.88 920 ILE A CA 1
ATOM 7485 C C . ILE A 1 920 ? -9.721 23.963 -19.333 1.00 90.88 920 ILE A C 1
ATOM 7487 O O . ILE A 1 920 ? -10.506 23.493 -20.154 1.00 90.88 920 ILE A O 1
ATOM 7491 N N . ASP A 1 921 ? -9.266 25.216 -19.395 1.00 88.06 921 ASP A N 1
ATOM 7492 C CA . ASP A 1 921 ? -9.731 26.222 -20.359 1.00 88.06 921 ASP A CA 1
ATOM 7493 C C . ASP A 1 921 ? -8.872 26.281 -21.632 1.00 88.06 921 ASP A C 1
ATOM 7495 O O . ASP A 1 921 ? -9.134 27.088 -22.526 1.00 88.06 921 ASP A O 1
ATOM 7499 N N . ARG A 1 922 ? -7.822 25.453 -21.723 1.00 88.00 922 ARG A N 1
ATOM 7500 C CA . ARG A 1 922 ? -6.864 25.477 -22.830 1.00 88.00 922 ARG A CA 1
ATOM 7501 C C . ARG A 1 922 ? -6.585 24.076 -23.352 1.00 88.00 922 ARG A C 1
ATOM 7503 O O . ARG A 1 922 ? -6.236 23.170 -22.598 1.00 88.00 922 ARG A O 1
ATOM 7510 N N . GLU A 1 923 ? -6.653 23.930 -24.668 1.00 82.31 923 GLU A N 1
ATOM 7511 C CA . GLU A 1 923 ? -6.212 22.705 -25.329 1.00 82.31 923 GLU A CA 1
ATOM 7512 C C . GLU A 1 923 ? -4.683 22.534 -25.199 1.00 82.31 923 GLU A C 1
ATOM 7514 O O . GLU A 1 923 ? -3.937 23.520 -25.277 1.00 82.31 923 GLU A O 1
ATOM 7519 N N . PRO A 1 924 ? -4.192 21.302 -24.984 1.00 86.62 924 PRO A N 1
ATOM 7520 C CA . PRO A 1 924 ? -2.763 21.001 -25.002 1.00 86.62 924 PRO A CA 1
ATOM 7521 C C . PRO A 1 924 ? -2.143 21.201 -26.397 1.00 86.62 924 PRO A C 1
ATOM 7523 O O . PRO A 1 924 ? -2.827 21.043 -27.415 1.00 86.62 924 PRO A O 1
ATOM 7526 N N . PRO A 1 925 ? -0.825 21.464 -26.477 1.00 88.44 925 PRO A N 1
ATOM 7527 C CA . PRO A 1 925 ? -0.060 21.324 -27.708 1.00 88.44 925 PRO A CA 1
ATOM 7528 C C . PRO A 1 925 ? -0.307 19.973 -28.384 1.00 88.44 925 PRO A C 1
ATOM 7530 O O . PRO A 1 925 ? -0.508 18.949 -27.727 1.00 88.44 925 PRO A O 1
ATOM 7533 N N . LYS A 1 926 ? -0.273 19.964 -29.719 1.00 83.50 926 LYS A N 1
ATOM 7534 C CA . LYS A 1 926 ? -0.489 18.743 -30.512 1.00 83.50 926 LYS A CA 1
ATOM 7535 C C . LYS A 1 926 ? 0.718 17.809 -30.526 1.00 83.50 926 LYS A C 1
ATOM 7537 O O . LYS A 1 926 ? 0.549 16.632 -30.830 1.00 83.50 926 LYS A O 1
ATOM 7542 N N . THR A 1 927 ? 1.894 18.343 -30.213 1.00 89.00 927 THR A N 1
ATOM 7543 C CA . THR A 1 927 ? 3.187 17.709 -30.447 1.00 89.00 927 THR A CA 1
ATOM 7544 C C . THR A 1 927 ? 3.894 17.452 -29.121 1.00 89.00 927 THR A C 1
ATOM 7546 O O . THR A 1 927 ? 4.063 18.374 -28.328 1.00 89.00 927 THR A O 1
ATOM 7549 N N . TRP A 1 928 ? 4.315 16.208 -28.889 1.00 92.25 928 TRP A N 1
ATOM 7550 C CA . TRP A 1 928 ? 4.978 15.771 -27.650 1.00 92.25 928 TRP A CA 1
ATOM 7551 C C . TRP A 1 928 ? 6.084 14.749 -27.947 1.00 92.25 928 TRP A C 1
ATOM 7553 O O . TRP A 1 928 ? 6.043 14.115 -29.008 1.00 92.25 928 TRP A O 1
ATOM 7563 N N . PRO A 1 929 ? 7.064 14.546 -27.047 1.00 92.12 929 PRO A N 1
ATOM 7564 C CA . PRO A 1 929 ? 8.147 13.608 -27.303 1.00 92.12 929 PRO A CA 1
ATOM 7565 C C . PRO A 1 929 ? 7.640 12.159 -27.276 1.00 92.12 929 PRO A C 1
ATOM 7567 O O . PRO A 1 929 ? 6.808 11.771 -26.451 1.00 92.12 929 PRO A O 1
ATOM 7570 N N . LYS A 1 930 ? 8.155 11.335 -28.191 1.00 91.69 930 LYS A N 1
ATOM 7571 C CA . LYS A 1 930 ? 7.871 9.902 -28.276 1.00 91.69 930 LYS A CA 1
ATOM 7572 C C . LYS A 1 930 ? 8.797 9.135 -27.335 1.00 91.69 930 LYS A C 1
ATOM 7574 O O . LYS A 1 930 ? 9.991 9.026 -27.599 1.00 91.69 930 LYS A O 1
ATOM 7579 N N . LEU A 1 931 ? 8.234 8.562 -26.277 1.00 92.19 931 LEU A N 1
ATOM 7580 C CA . LEU A 1 931 ? 8.968 7.743 -25.310 1.00 92.19 931 LEU A CA 1
ATOM 7581 C C . LEU A 1 931 ? 8.841 6.241 -25.607 1.00 92.19 931 LEU A C 1
ATOM 7583 O O . LEU A 1 931 ? 7.969 5.807 -26.362 1.00 92.19 931 LEU A O 1
ATOM 7587 N N . HIS A 1 932 ? 9.710 5.441 -24.980 1.00 91.31 932 HIS A N 1
ATOM 7588 C CA . HIS A 1 932 ? 9.664 3.971 -25.012 1.00 91.31 932 HIS A CA 1
ATOM 7589 C C . HIS A 1 932 ? 8.466 3.386 -24.249 1.00 91.31 932 HIS A C 1
ATOM 7591 O O . HIS A 1 932 ? 8.097 2.234 -24.477 1.00 91.31 932 HIS A O 1
ATOM 7597 N N . VAL A 1 933 ? 7.845 4.176 -23.368 1.00 93.88 933 VAL A N 1
ATOM 7598 C CA . VAL A 1 933 ? 6.630 3.826 -22.620 1.00 93.88 933 VAL A CA 1
ATOM 7599 C C . VAL A 1 933 ? 5.436 4.694 -23.031 1.00 93.88 933 VAL A C 1
ATOM 7601 O O . VAL A 1 933 ? 5.626 5.803 -23.536 1.00 93.88 933 VAL A O 1
ATOM 7604 N N . PRO A 1 934 ? 4.193 4.252 -22.765 1.00 94.44 934 PRO A N 1
ATOM 7605 C CA . PRO A 1 934 ? 3.013 5.080 -22.978 1.00 94.44 934 PRO A CA 1
ATOM 7606 C C . PRO A 1 934 ? 3.031 6.357 -22.125 1.00 94.44 934 PRO A C 1
ATOM 7608 O O . PRO A 1 934 ? 3.190 6.298 -20.902 1.00 94.44 934 PRO A O 1
ATOM 7611 N N . VAL A 1 935 ? 2.784 7.497 -22.774 1.00 95.12 935 VAL A N 1
ATOM 7612 C CA . VAL A 1 935 ? 2.450 8.772 -22.124 1.00 95.12 935 VAL A CA 1
ATOM 7613 C C . VAL A 1 935 ? 0.952 9.007 -22.305 1.00 95.12 935 VAL A C 1
ATOM 7615 O O . VAL A 1 935 ? 0.466 9.116 -23.434 1.00 95.12 935 VAL A O 1
ATOM 7618 N N . GLN A 1 936 ? 0.216 9.015 -21.196 1.00 95.00 936 GLN A N 1
ATOM 7619 C CA . GLN A 1 936 ? -1.239 9.108 -21.164 1.00 95.00 936 GLN A CA 1
ATOM 7620 C C . GLN A 1 936 ? -1.674 10.443 -20.571 1.00 95.00 936 GLN A C 1
ATOM 7622 O O . GLN A 1 936 ? -1.436 10.723 -19.398 1.00 95.00 936 GLN A O 1
ATOM 7627 N N . PHE A 1 937 ? -2.342 11.256 -21.380 1.00 95.00 937 PHE A N 1
ATOM 7628 C CA . PHE A 1 937 ? -2.868 12.545 -20.961 1.00 95.00 937 PHE A CA 1
ATOM 7629 C C . PHE A 1 937 ? -4.311 12.401 -20.489 1.00 95.00 937 PHE A C 1
ATOM 7631 O O . PHE A 1 937 ? -5.182 11.924 -21.224 1.00 95.00 937 PHE A O 1
ATOM 7638 N N . VAL A 1 938 ? -4.554 12.829 -19.253 1.00 95.38 938 VAL A N 1
ATOM 7639 C CA . VAL A 1 938 ? -5.838 12.711 -18.567 1.00 95.38 938 VAL A CA 1
ATOM 7640 C C . VAL A 1 938 ? -6.486 14.081 -18.459 1.00 95.38 938 VAL A C 1
ATOM 7642 O O . VAL A 1 938 ? -5.925 15.018 -17.888 1.00 95.38 938 VAL A O 1
ATOM 7645 N N . LYS A 1 939 ? -7.704 14.174 -18.987 1.00 93.44 939 LYS A N 1
ATOM 7646 C CA . LYS A 1 939 ? -8.577 15.334 -18.863 1.00 93.44 939 LYS A CA 1
ATOM 7647 C C . LYS A 1 939 ? -9.247 15.336 -17.499 1.00 93.44 939 LYS A C 1
ATOM 7649 O O . LYS A 1 939 ? -9.944 14.387 -17.140 1.00 93.44 939 LYS A O 1
ATOM 7654 N N . VAL A 1 940 ? -9.098 16.438 -16.775 1.00 93.75 940 VAL A N 1
ATOM 7655 C CA . VAL A 1 940 ? -9.814 16.682 -15.518 1.00 93.75 940 VAL A CA 1
ATOM 7656 C C . VAL A 1 940 ? -10.922 17.711 -15.709 1.00 93.75 940 VAL A C 1
ATOM 7658 O O . VAL A 1 940 ? -10.926 18.486 -16.662 1.00 93.75 940 VAL A O 1
ATOM 7661 N N . THR A 1 941 ? -11.894 17.707 -14.800 1.00 91.38 941 THR A N 1
ATOM 7662 C CA . THR A 1 941 ? -13.050 18.618 -14.839 1.00 91.38 941 THR A CA 1
ATOM 7663 C C . THR A 1 941 ? -12.818 19.919 -14.078 1.00 91.38 941 THR A C 1
ATOM 7665 O O . THR A 1 941 ? -13.606 20.850 -14.203 1.00 91.38 941 THR A O 1
ATOM 7668 N N . ARG A 1 942 ? -11.775 19.976 -13.246 1.00 93.25 942 ARG A N 1
ATOM 7669 C CA . ARG A 1 942 ? -11.443 21.123 -12.403 1.00 93.25 942 ARG A CA 1
ATOM 7670 C C . ARG A 1 942 ? -9.933 21.207 -12.223 1.00 93.25 942 ARG A C 1
ATOM 7672 O O . ARG A 1 942 ? -9.291 20.181 -11.996 1.00 93.25 942 ARG A O 1
ATOM 7679 N N . ASN A 1 943 ? -9.396 22.424 -12.245 1.00 94.06 943 ASN A N 1
ATOM 7680 C CA . ASN A 1 943 ? -8.038 22.692 -11.786 1.00 94.06 943 ASN A CA 1
ATOM 7681 C C . ASN A 1 943 ? -7.962 22.494 -10.261 1.00 94.06 943 ASN A C 1
ATOM 7683 O O . ASN A 1 943 ? -8.531 23.276 -9.500 1.00 94.06 943 ASN A O 1
ATOM 7687 N N . SER A 1 944 ? -7.322 21.409 -9.832 1.00 95.38 944 SER A N 1
ATOM 7688 C CA . SER A 1 944 ? -7.143 21.042 -8.426 1.00 95.38 944 SER A CA 1
ATOM 7689 C C . SER A 1 944 ? -5.830 20.285 -8.250 1.00 95.38 944 SER A C 1
ATOM 7691 O O . SER A 1 944 ? -5.489 19.419 -9.060 1.00 95.38 944 SER A O 1
ATOM 7693 N N . LEU A 1 945 ? -5.106 20.570 -7.166 1.00 95.31 945 LEU A N 1
ATOM 7694 C CA . LEU A 1 945 ? -3.906 19.811 -6.801 1.00 95.31 945 LEU A CA 1
ATOM 7695 C C . LEU A 1 945 ? -4.238 18.399 -6.289 1.00 95.31 945 LEU A C 1
ATOM 7697 O O . LEU A 1 945 ? -3.414 17.494 -6.414 1.00 95.31 945 LEU A O 1
ATOM 7701 N N . ASN A 1 946 ? -5.465 18.166 -5.800 1.00 96.75 946 ASN A N 1
ATOM 7702 C CA . ASN A 1 946 ? -5.921 16.840 -5.365 1.00 96.75 946 ASN A CA 1
ATOM 7703 C C . ASN A 1 946 ? -5.906 15.809 -6.511 1.00 96.75 946 ASN A C 1
ATOM 7705 O O . ASN A 1 946 ? -5.774 14.612 -6.251 1.00 96.75 946 ASN A O 1
ATOM 7709 N N . ASN A 1 947 ? -6.014 16.258 -7.771 1.00 96.19 947 ASN A N 1
ATOM 7710 C CA . ASN A 1 947 ? -6.112 15.384 -8.944 1.00 96.19 947 ASN A CA 1
ATOM 7711 C C . ASN A 1 947 ? -4.944 14.383 -9.041 1.00 96.19 947 ASN A C 1
ATOM 7713 O O . ASN A 1 947 ? -5.140 13.259 -9.498 1.00 96.19 947 ASN A O 1
ATOM 7717 N N . ARG A 1 948 ? -3.747 14.748 -8.553 1.00 94.94 948 ARG A N 1
ATOM 7718 C CA . ARG A 1 948 ? -2.550 13.887 -8.582 1.00 94.94 948 ARG A CA 1
ATOM 7719 C C . ARG A 1 948 ? -2.645 12.618 -7.744 1.00 94.94 948 ARG A C 1
ATOM 7721 O O . ARG A 1 948 ? -1.855 11.707 -7.962 1.00 94.94 948 ARG A O 1
ATOM 7728 N N . PHE A 1 949 ? -3.568 12.568 -6.784 1.00 97.56 949 PHE A N 1
ATOM 7729 C CA . PHE A 1 949 ? -3.726 11.447 -5.854 1.00 97.56 949 PHE A CA 1
ATOM 7730 C C . PHE A 1 949 ? -4.974 10.604 -6.121 1.00 97.56 949 PHE A C 1
ATOM 7732 O O . PHE A 1 949 ? -5.314 9.740 -5.310 1.00 97.56 949 PHE A O 1
ATOM 7739 N N . LEU A 1 950 ? -5.658 10.833 -7.245 1.00 96.44 950 LEU A N 1
ATOM 7740 C CA . LEU A 1 950 ? -6.795 10.008 -7.637 1.00 96.44 950 LEU A CA 1
ATOM 7741 C C . LEU A 1 950 ? -6.308 8.589 -7.975 1.00 96.44 950 LEU A C 1
ATOM 7743 O O . LEU A 1 950 ? -5.352 8.453 -8.745 1.00 96.44 950 LEU A O 1
ATOM 7747 N N . PRO A 1 951 ? -6.933 7.521 -7.442 1.00 95.69 951 PRO A N 1
ATOM 7748 C CA . PRO A 1 951 ? -6.618 6.141 -7.800 1.00 95.69 951 PRO A CA 1
ATOM 7749 C C . PRO A 1 951 ? -7.125 5.828 -9.215 1.00 95.69 951 PRO A C 1
ATOM 7751 O O . PRO A 1 951 ? -8.087 5.084 -9.391 1.00 95.69 951 PRO A O 1
ATOM 7754 N N . LEU A 1 952 ? -6.489 6.423 -10.225 1.00 96.62 952 LEU A N 1
ATOM 7755 C CA . LEU A 1 952 ? -6.833 6.220 -11.627 1.00 96.62 952 LEU A CA 1
ATOM 7756 C C . LEU A 1 952 ? -6.682 4.737 -11.997 1.00 96.62 952 LEU A C 1
ATOM 7758 O O . LEU A 1 952 ? -5.720 4.070 -11.587 1.00 96.62 952 LEU A O 1
ATOM 7762 N N . ASP A 1 953 ? -7.622 4.240 -12.792 1.00 95.12 953 ASP A N 1
ATOM 7763 C CA . ASP A 1 953 ? -7.615 2.897 -13.380 1.00 95.12 953 ASP A CA 1
ATOM 7764 C C . ASP A 1 953 ? -6.345 2.624 -14.203 1.00 95.12 953 ASP A C 1
ATOM 7766 O O . ASP A 1 953 ? -5.807 1.517 -14.172 1.00 95.12 953 ASP A O 1
ATOM 7770 N N . LEU A 1 954 ? -5.796 3.668 -14.830 1.00 95.75 954 LEU A N 1
ATOM 7771 C CA . LEU A 1 954 ? -4.531 3.634 -15.564 1.00 95.75 954 LEU A CA 1
ATOM 7772 C C . LEU A 1 954 ? -3.310 3.284 -14.698 1.00 95.75 954 LEU A C 1
ATOM 7774 O O . LEU A 1 954 ? -2.307 2.826 -15.244 1.00 95.75 954 LEU A O 1
ATOM 7778 N N . ILE A 1 955 ? -3.335 3.510 -13.380 1.00 96.69 955 ILE A N 1
ATOM 7779 C CA . ILE A 1 955 ? -2.188 3.212 -12.507 1.00 96.69 955 ILE A CA 1
ATOM 7780 C C . ILE A 1 955 ? -2.170 1.709 -12.208 1.00 96.69 955 ILE A C 1
ATOM 7782 O O . ILE A 1 955 ? -2.885 1.212 -11.335 1.00 96.69 955 ILE A O 1
ATOM 7786 N N . GLU A 1 956 ? -1.318 0.975 -12.910 1.00 94.25 956 GLU A N 1
ATOM 7787 C CA . GLU A 1 956 ? -1.226 -0.489 -12.816 1.00 94.25 956 GLU A CA 1
ATOM 7788 C C . GLU A 1 956 ? -0.070 -0.978 -11.928 1.00 94.25 956 GLU A C 1
ATOM 7790 O O . GLU A 1 956 ? 0.117 -2.182 -11.755 1.00 94.25 956 GLU A O 1
ATOM 7795 N N . THR A 1 957 ? 0.704 -0.058 -11.351 1.00 96.38 957 THR A N 1
ATOM 7796 C CA . THR A 1 957 ? 1.860 -0.358 -10.500 1.00 96.38 957 THR A CA 1
ATOM 7797 C C . THR A 1 957 ? 1.589 -0.048 -9.029 1.00 96.38 957 THR A C 1
ATOM 7799 O O . THR A 1 957 ? 0.822 0.857 -8.696 1.00 96.38 957 THR A O 1
ATOM 7802 N N . GLU A 1 958 ? 2.261 -0.766 -8.128 1.00 95.31 958 GLU A N 1
ATOM 7803 C CA . GLU A 1 958 ? 2.221 -0.478 -6.684 1.00 95.31 958 GLU A CA 1
ATOM 7804 C C . GLU A 1 958 ? 2.959 0.810 -6.323 1.00 95.31 958 GLU A C 1
ATOM 7806 O O . GLU A 1 958 ? 2.506 1.577 -5.470 1.00 95.31 958 GLU A O 1
ATOM 7811 N N . ALA A 1 959 ? 4.093 1.039 -6.983 1.00 97.31 959 ALA A N 1
ATOM 7812 C CA . ALA A 1 959 ? 4.901 2.234 -6.839 1.00 97.31 959 ALA A CA 1
ATOM 7813 C C . ALA A 1 959 ? 4.395 3.333 -7.771 1.00 97.31 959 ALA A C 1
ATOM 7815 O O . ALA A 1 959 ? 4.288 3.128 -8.986 1.00 97.31 959 ALA A O 1
ATOM 7816 N N . VAL A 1 960 ? 4.137 4.511 -7.209 1.00 98.44 960 VAL A N 1
ATOM 7817 C CA . VAL A 1 960 ? 3.822 5.720 -7.967 1.00 98.44 960 VAL A CA 1
ATOM 7818 C C . VAL A 1 960 ? 4.872 6.774 -7.655 1.00 98.44 960 VAL A C 1
ATOM 7820 O O . VAL A 1 960 ? 5.016 7.178 -6.501 1.00 98.44 960 VAL A O 1
ATOM 7823 N N . LEU A 1 961 ? 5.605 7.218 -8.676 1.00 98.38 961 LEU A N 1
ATOM 7824 C CA . LEU A 1 961 ? 6.437 8.411 -8.588 1.00 98.38 961 LEU A CA 1
ATOM 7825 C C . LEU A 1 961 ? 5.549 9.623 -8.855 1.00 98.38 961 LEU A C 1
ATOM 7827 O O . LEU A 1 961 ? 5.191 9.914 -9.995 1.00 98.38 961 LEU A O 1
ATOM 7831 N N . SER A 1 962 ? 5.189 10.317 -7.786 1.00 97.81 962 SER A N 1
ATOM 7832 C CA . SER A 1 962 ? 4.525 11.607 -7.873 1.00 97.81 962 SER A CA 1
ATOM 7833 C C . SER A 1 962 ? 5.590 12.669 -8.152 1.00 97.81 962 SER A C 1
ATOM 7835 O O . SER A 1 962 ? 6.526 12.825 -7.360 1.00 97.81 962 SER A O 1
ATOM 7837 N N . LEU A 1 963 ? 5.470 13.342 -9.298 1.00 95.56 963 LEU A N 1
ATOM 7838 C CA . LEU A 1 963 ? 6.484 14.254 -9.824 1.00 95.56 963 LEU A CA 1
ATOM 7839 C C . LEU A 1 963 ? 5.832 15.570 -10.269 1.00 95.56 963 LEU A C 1
ATOM 7841 O O . LEU A 1 963 ? 4.819 15.542 -10.960 1.00 95.56 963 LEU A O 1
ATOM 7845 N N . ASP A 1 964 ? 6.365 16.711 -9.850 1.00 92.62 964 ASP A N 1
ATOM 7846 C CA . ASP A 1 964 ? 5.979 18.012 -10.403 1.00 92.62 964 ASP A CA 1
ATOM 7847 C C . ASP A 1 964 ? 6.700 18.220 -11.739 1.00 92.62 964 ASP A C 1
ATOM 7849 O O . ASP A 1 964 ? 7.805 17.706 -11.949 1.00 92.62 964 ASP A O 1
ATOM 7853 N N . ASP A 1 965 ? 6.066 18.957 -12.651 1.00 88.94 965 ASP A N 1
ATOM 7854 C CA . ASP A 1 965 ? 6.595 19.181 -13.999 1.00 88.94 965 ASP A CA 1
ATOM 7855 C C . ASP A 1 965 ? 7.927 19.948 -14.009 1.00 88.94 965 ASP A C 1
ATOM 7857 O O . ASP A 1 965 ? 8.692 19.814 -14.956 1.00 88.94 965 ASP A O 1
ATOM 7861 N N . ASP A 1 966 ? 8.258 20.661 -12.931 1.00 87.12 966 ASP A N 1
ATOM 7862 C CA . ASP A 1 966 ? 9.442 21.510 -12.774 1.00 87.12 966 ASP A CA 1
ATOM 7863 C C . ASP A 1 966 ? 10.583 20.893 -11.932 1.00 87.12 966 ASP A C 1
ATOM 7865 O O . ASP A 1 966 ? 11.521 21.587 -11.522 1.00 87.12 966 ASP A O 1
ATOM 7869 N N . MET A 1 967 ? 10.543 19.588 -11.655 1.00 88.38 967 MET A N 1
ATOM 7870 C CA . MET A 1 967 ? 11.549 18.927 -10.813 1.00 88.38 967 MET A CA 1
ATOM 7871 C C . MET A 1 967 ? 12.727 18.360 -11.616 1.00 88.38 967 MET A C 1
ATOM 7873 O O . MET A 1 967 ? 12.643 17.267 -12.175 1.00 88.38 967 MET A O 1
ATOM 7877 N N . ASP A 1 968 ? 13.870 19.054 -11.570 1.00 86.81 968 ASP A N 1
ATOM 7878 C CA . ASP A 1 968 ? 15.153 18.608 -12.144 1.00 86.81 968 ASP A CA 1
ATOM 7879 C C . ASP A 1 968 ? 15.797 17.459 -11.330 1.00 86.81 968 ASP A C 1
ATOM 7881 O O . ASP A 1 968 ? 16.639 17.650 -10.435 1.00 86.81 968 ASP A O 1
ATOM 7885 N N . LEU A 1 969 ? 15.348 16.238 -11.624 1.00 88.38 969 LEU A N 1
ATOM 7886 C CA . LEU A 1 969 ? 15.874 14.986 -11.085 1.00 88.38 969 LEU A CA 1
ATOM 7887 C C . LEU A 1 969 ? 16.617 14.196 -12.152 1.00 88.38 969 LEU A C 1
ATOM 7889 O O . LEU A 1 969 ? 16.130 14.009 -13.263 1.00 88.38 969 LEU A O 1
ATOM 7893 N N . LYS A 1 970 ? 17.764 13.633 -11.777 1.00 88.00 970 LYS A N 1
ATOM 7894 C CA . LYS A 1 970 ? 18.497 12.714 -12.647 1.00 88.00 970 LYS A CA 1
ATOM 7895 C C . LYS A 1 970 ? 17.929 11.305 -12.513 1.00 88.00 970 LYS A C 1
ATOM 7897 O O . LYS A 1 970 ? 17.542 10.888 -11.421 1.00 88.00 970 LYS A O 1
ATOM 7902 N N . GLN A 1 971 ? 17.961 10.529 -13.596 1.00 89.19 971 GLN A N 1
ATOM 7903 C CA . GLN A 1 971 ? 17.423 9.163 -13.594 1.00 89.19 971 GLN A CA 1
ATOM 7904 C C . GLN A 1 971 ? 18.027 8.274 -12.496 1.00 89.19 971 GLN A C 1
ATOM 7906 O O . GLN A 1 971 ? 17.295 7.543 -11.834 1.00 89.19 971 GLN A O 1
ATOM 7911 N N . PHE A 1 972 ? 19.334 8.372 -12.220 1.00 86.62 972 PHE A N 1
ATOM 7912 C CA . PHE A 1 972 ? 19.964 7.570 -11.162 1.00 86.62 972 PHE A CA 1
ATOM 7913 C C . PHE A 1 972 ? 19.422 7.893 -9.761 1.00 86.62 972 PHE A C 1
ATOM 7915 O O . PHE A 1 972 ? 19.298 6.995 -8.930 1.00 86.62 972 PHE A O 1
ATOM 7922 N N . GLU A 1 973 ? 19.044 9.152 -9.506 1.00 90.06 973 GLU A N 1
ATOM 7923 C CA . GLU A 1 973 ? 18.434 9.580 -8.242 1.00 90.06 973 GLU A CA 1
ATOM 7924 C C . GLU A 1 973 ? 17.041 8.957 -8.091 1.00 90.06 973 GLU A C 1
ATOM 7926 O O . GLU A 1 973 ? 16.687 8.483 -7.008 1.00 90.06 973 GLU A O 1
ATOM 7931 N N . ILE A 1 974 ? 16.279 8.900 -9.191 1.00 93.31 974 ILE A N 1
ATOM 7932 C CA . ILE A 1 974 ? 14.962 8.257 -9.255 1.00 93.31 974 ILE A CA 1
ATOM 7933 C C . ILE A 1 974 ? 15.088 6.749 -9.012 1.00 93.31 974 ILE A C 1
ATOM 7935 O O . ILE A 1 974 ? 14.395 6.219 -8.144 1.00 93.31 974 ILE A O 1
ATOM 7939 N N . ILE A 1 975 ? 15.995 6.057 -9.710 1.00 92.06 975 ILE A N 1
ATOM 7940 C CA . ILE A 1 975 ? 16.197 4.609 -9.538 1.00 92.06 975 ILE A CA 1
ATOM 7941 C C . ILE A 1 975 ? 16.670 4.278 -8.121 1.00 92.06 975 ILE A C 1
ATOM 7943 O O . ILE A 1 975 ? 16.180 3.322 -7.514 1.00 92.06 975 ILE A O 1
ATOM 7947 N N . PHE A 1 976 ? 17.568 5.081 -7.551 1.00 91.12 976 PHE A N 1
ATOM 7948 C CA . PHE A 1 976 ? 17.984 4.910 -6.164 1.00 91.12 976 PHE A CA 1
ATOM 7949 C C . PHE A 1 976 ? 16.799 5.050 -5.198 1.00 91.12 976 PHE A C 1
ATOM 7951 O O . PHE A 1 976 ? 16.577 4.163 -4.371 1.00 91.12 976 PHE A O 1
ATOM 7958 N N . ALA A 1 977 ? 15.996 6.111 -5.331 1.00 94.12 977 ALA A N 1
ATOM 7959 C CA . ALA A 1 977 ? 14.815 6.312 -4.494 1.00 94.12 977 ALA A CA 1
ATOM 7960 C C . ALA A 1 977 ? 13.772 5.195 -4.668 1.00 94.12 977 ALA A C 1
ATOM 7962 O O . ALA A 1 977 ? 13.197 4.750 -3.674 1.00 94.12 977 ALA A O 1
ATOM 7963 N N . PHE A 1 978 ? 13.591 4.677 -5.887 1.00 95.00 978 PHE A N 1
ATOM 7964 C CA . PHE A 1 978 ? 12.728 3.526 -6.150 1.00 95.00 978 PHE A CA 1
ATOM 7965 C C . PHE A 1 978 ? 13.197 2.290 -5.372 1.00 95.00 978 PHE A C 1
ATOM 7967 O O . PHE A 1 978 ? 12.401 1.649 -4.686 1.00 95.00 978 PHE A O 1
ATOM 7974 N N . ARG A 1 979 ? 14.501 1.980 -5.390 1.00 91.62 979 ARG A N 1
ATOM 7975 C CA . ARG A 1 979 ? 15.058 0.849 -4.626 1.00 91.62 979 ARG A CA 1
ATOM 7976 C C . ARG A 1 979 ? 14.904 1.028 -3.116 1.00 91.62 979 ARG A C 1
ATOM 7978 O O . ARG A 1 979 ? 14.587 0.059 -2.429 1.00 91.62 979 ARG A O 1
ATOM 7985 N N . VAL A 1 980 ? 15.088 2.245 -2.600 1.00 93.62 980 VAL A N 1
ATOM 7986 C CA . VAL A 1 980 ? 14.847 2.558 -1.178 1.00 93.62 980 VAL A CA 1
ATOM 7987 C C . VAL A 1 980 ? 13.369 2.367 -0.828 1.00 93.62 980 VAL A C 1
ATOM 7989 O O . VAL A 1 980 ? 13.053 1.747 0.186 1.00 93.62 980 VAL A O 1
ATOM 7992 N N . TRP A 1 981 ? 12.455 2.819 -1.689 1.00 95.44 981 TRP A N 1
ATOM 7993 C CA . TRP A 1 981 ? 11.020 2.606 -1.506 1.00 95.44 981 TRP A CA 1
ATOM 7994 C C . TRP A 1 981 ? 10.644 1.119 -1.499 1.00 95.44 981 TRP A C 1
ATOM 7996 O O . TRP A 1 981 ? 9.867 0.699 -0.648 1.00 95.44 981 TRP A O 1
ATOM 8006 N N . ARG A 1 982 ? 11.243 0.286 -2.360 1.00 93.12 982 ARG A N 1
ATOM 8007 C CA . ARG A 1 982 ? 10.990 -1.171 -2.371 1.00 93.12 982 ARG A CA 1
ATOM 8008 C C . ARG A 1 982 ? 11.340 -1.857 -1.044 1.00 93.12 982 ARG A C 1
ATOM 8010 O O . ARG A 1 982 ? 10.735 -2.878 -0.711 1.00 93.12 982 ARG A O 1
ATOM 8017 N N . GLN A 1 983 ? 12.289 -1.307 -0.281 1.00 90.00 983 GLN A N 1
ATOM 8018 C CA . GLN A 1 983 ? 12.656 -1.823 1.042 1.00 90.00 983 GLN A CA 1
ATOM 8019 C C . GLN A 1 983 ? 11.648 -1.434 2.132 1.00 90.00 983 GLN A C 1
ATOM 8021 O O . GLN A 1 983 ? 11.371 -2.249 3.009 1.00 90.00 983 GLN A O 1
ATOM 8026 N N . ASP A 1 984 ? 11.069 -0.231 2.070 1.00 91.69 984 ASP A N 1
ATOM 8027 C CA . ASP A 1 984 ? 10.023 0.215 3.001 1.00 91.69 984 ASP A CA 1
ATOM 8028 C C . ASP A 1 984 ? 8.874 0.920 2.271 1.00 91.69 984 ASP A C 1
ATOM 8030 O O . ASP A 1 984 ? 8.700 2.141 2.312 1.00 91.69 984 ASP A O 1
ATOM 8034 N N . ARG A 1 985 ? 8.048 0.098 1.620 1.00 92.94 985 ARG A N 1
ATOM 8035 C CA . ARG A 1 985 ? 6.927 0.509 0.758 1.00 92.94 985 ARG A CA 1
ATOM 8036 C C . ARG A 1 985 ? 5.842 1.297 1.490 1.00 92.94 985 ARG A C 1
ATOM 8038 O O . ARG A 1 985 ? 5.007 1.955 0.872 1.00 92.94 985 ARG A O 1
ATOM 8045 N N . ARG A 1 986 ? 5.839 1.212 2.821 1.00 94.88 986 ARG A N 1
ATOM 8046 C CA . ARG A 1 986 ? 4.866 1.860 3.703 1.00 94.88 986 ARG A CA 1
ATOM 8047 C C . ARG A 1 986 ? 5.116 3.360 3.796 1.00 94.88 986 ARG A C 1
ATOM 8049 O O . ARG A 1 986 ? 4.188 4.098 4.110 1.00 94.88 986 ARG A O 1
ATOM 8056 N N . LYS A 1 987 ? 6.341 3.826 3.548 1.00 96.38 987 LYS A N 1
ATOM 8057 C CA . LYS A 1 987 ? 6.731 5.227 3.731 1.00 96.38 987 LYS A CA 1
ATOM 8058 C C . LYS A 1 987 ? 6.705 6.010 2.428 1.00 96.38 987 LYS A C 1
ATOM 8060 O O . LYS A 1 987 ? 6.888 5.468 1.342 1.00 96.38 987 LYS A O 1
ATOM 8065 N N . ILE A 1 988 ? 6.536 7.323 2.566 1.00 98.25 988 ILE A N 1
ATOM 8066 C CA . ILE A 1 988 ? 6.867 8.271 1.501 1.00 98.25 988 ILE A CA 1
ATOM 8067 C C . ILE A 1 988 ? 8.394 8.345 1.430 1.00 98.25 988 ILE A C 1
ATOM 8069 O O . ILE A 1 988 ? 9.048 8.631 2.440 1.00 98.25 988 ILE A O 1
ATOM 8073 N N . VAL A 1 989 ? 8.948 8.082 0.249 1.00 97.88 989 VAL A N 1
ATOM 8074 C CA . VAL A 1 989 ? 10.393 8.125 -0.011 1.00 97.88 989 VAL A CA 1
ATOM 8075 C C . VAL A 1 989 ? 10.658 9.147 -1.102 1.00 97.88 989 VAL A C 1
ATOM 8077 O O . VAL A 1 989 ? 10.115 9.030 -2.195 1.00 97.88 989 VAL A O 1
ATOM 8080 N N . GLY A 1 990 ? 11.480 10.155 -0.835 1.00 95.19 990 GLY A N 1
ATOM 8081 C CA . GLY A 1 990 ? 11.731 11.196 -1.830 1.00 95.19 990 GLY A CA 1
ATOM 8082 C C . GLY A 1 990 ? 12.769 12.219 -1.404 1.00 95.19 990 GLY A C 1
ATOM 8083 O O . GLY A 1 990 ? 13.547 11.997 -0.473 1.00 95.19 990 GLY A O 1
ATOM 8084 N N . PHE A 1 991 ? 12.778 13.352 -2.105 1.00 91.88 991 PHE A N 1
ATOM 8085 C CA . PHE A 1 991 ? 13.927 14.261 -2.107 1.00 91.88 991 PHE A CA 1
ATOM 8086 C C . PHE A 1 991 ? 13.696 15.550 -1.299 1.00 91.88 991 PHE A C 1
ATOM 8088 O O . PHE A 1 991 ? 14.471 15.814 -0.370 1.00 91.88 991 PHE A O 1
ATOM 8095 N N . PRO A 1 992 ? 12.657 16.374 -1.569 1.00 92.81 992 PRO A N 1
ATOM 8096 C CA . PRO A 1 992 ? 12.531 17.677 -0.925 1.00 92.81 992 PRO A CA 1
ATOM 8097 C C . PRO A 1 992 ? 12.029 17.515 0.513 1.00 92.81 992 PRO A C 1
ATOM 8099 O O . PRO A 1 992 ? 10.840 17.331 0.772 1.00 92.81 992 PRO A O 1
ATOM 8102 N N . ALA A 1 993 ? 12.955 17.592 1.467 1.00 93.00 993 ALA A N 1
ATOM 8103 C CA . ALA A 1 993 ? 12.650 17.459 2.886 1.00 93.00 993 ALA A CA 1
ATOM 8104 C C . ALA A 1 993 ? 12.234 18.790 3.517 1.00 93.00 993 ALA A C 1
ATOM 8106 O O . ALA A 1 993 ? 12.845 19.837 3.281 1.00 93.00 993 ALA A O 1
ATOM 8107 N N . ARG A 1 994 ? 11.197 18.734 4.351 1.00 94.31 994 ARG A N 1
ATOM 8108 C CA . ARG A 1 994 ? 10.642 19.864 5.104 1.00 94.31 994 ARG A CA 1
ATOM 8109 C C . ARG A 1 994 ? 10.333 19.439 6.528 1.00 94.31 994 ARG A C 1
ATOM 8111 O O . ARG A 1 994 ? 10.354 18.251 6.863 1.00 94.31 994 ARG A O 1
ATOM 8118 N N . HIS A 1 995 ? 10.034 20.406 7.384 1.00 94.94 995 HIS A N 1
ATOM 8119 C CA . HIS A 1 995 ? 9.618 20.106 8.743 1.00 94.94 995 HIS A CA 1
ATOM 8120 C C . HIS A 1 995 ? 8.521 21.042 9.234 1.00 94.94 995 HIS A C 1
ATOM 8122 O O . HIS A 1 995 ? 8.260 22.089 8.648 1.00 94.94 995 HIS A O 1
ATOM 8128 N N . HIS A 1 996 ? 7.849 20.631 10.303 1.00 95.06 996 HIS A N 1
ATOM 8129 C CA . HIS A 1 996 ? 6.995 21.518 11.070 1.00 95.06 996 HIS A CA 1
ATOM 8130 C C . HIS A 1 996 ? 7.776 22.063 12.271 1.00 95.06 996 HIS A C 1
ATOM 8132 O O . HIS A 1 996 ? 8.685 21.406 12.779 1.00 95.06 996 HIS A O 1
ATOM 8138 N N . ALA A 1 997 ? 7.415 23.250 12.741 1.00 93.38 997 ALA A N 1
ATOM 8139 C CA . ALA A 1 997 ? 7.992 23.882 13.922 1.00 93.38 997 ALA A CA 1
ATOM 8140 C C . ALA A 1 997 ? 6.880 24.439 14.815 1.00 93.38 997 ALA A C 1
ATOM 8142 O O . ALA A 1 997 ? 5.795 24.763 14.335 1.00 93.38 997 ALA A O 1
ATOM 8143 N N . ARG A 1 998 ? 7.137 24.551 16.120 1.00 91.00 998 ARG A N 1
ATOM 8144 C CA . ARG A 1 998 ? 6.213 25.192 17.061 1.00 91.00 998 ARG A CA 1
ATOM 8145 C C . ARG A 1 998 ? 6.758 26.560 17.453 1.00 91.00 998 ARG A C 1
ATOM 8147 O O . ARG A 1 998 ? 7.881 26.643 17.942 1.00 91.00 998 ARG A O 1
ATOM 8154 N N . TYR A 1 999 ? 5.941 27.598 17.298 1.00 89.62 999 TYR A N 1
ATOM 8155 C CA . TYR A 1 999 ? 6.219 28.940 17.812 1.00 89.62 999 TYR A CA 1
ATOM 8156 C C . TYR A 1 999 ? 5.051 29.372 18.703 1.00 89.62 999 TYR A C 1
ATOM 8158 O O . TYR A 1 999 ? 3.904 29.426 18.256 1.00 89.62 999 TYR A O 1
ATOM 8166 N N . GLY A 1 1000 ? 5.320 29.622 19.988 1.00 88.75 1000 GLY A N 1
ATOM 8167 C CA . GLY A 1 1000 ? 4.260 29.808 20.983 1.00 88.75 1000 GLY A CA 1
ATOM 8168 C C . GLY A 1 1000 ? 3.314 28.604 21.013 1.00 88.75 1000 GLY A C 1
ATOM 8169 O O . GLY A 1 1000 ? 3.759 27.465 21.181 1.00 88.75 1000 GLY A O 1
ATOM 8170 N N . ASP A 1 1001 ? 2.019 28.850 20.797 1.00 82.25 1001 ASP A N 1
ATOM 8171 C CA . ASP A 1 1001 ? 1.002 27.795 20.759 1.00 82.25 1001 ASP A CA 1
ATOM 8172 C C . ASP A 1 1001 ? 0.667 27.246 19.366 1.00 82.25 1001 ASP A C 1
ATOM 8174 O O . ASP A 1 1001 ? -0.032 26.233 19.247 1.00 82.25 1001 ASP A O 1
ATOM 8178 N N . GLY A 1 1002 ? 1.197 27.869 18.313 1.00 85.62 1002 GLY A N 1
ATOM 8179 C CA . GLY A 1 1002 ? 0.940 27.490 16.927 1.00 85.62 1002 GLY A CA 1
ATOM 8180 C C . GLY A 1 1002 ? 1.938 26.469 16.382 1.00 85.62 1002 GLY A C 1
ATOM 8181 O O . GLY A 1 1002 ? 3.117 26.476 16.735 1.00 85.62 1002 GLY A O 1
ATOM 8182 N N . MET A 1 1003 ? 1.457 25.610 15.481 1.00 92.25 1003 MET A N 1
ATOM 8183 C CA . MET A 1 1003 ? 2.292 24.749 14.638 1.00 92.25 1003 MET A CA 1
ATOM 8184 C C . MET A 1 1003 ? 2.424 25.390 13.258 1.00 92.25 1003 MET A C 1
ATOM 8186 O O . MET A 1 1003 ? 1.425 25.813 12.685 1.00 92.25 1003 MET A O 1
ATOM 8190 N N . PHE A 1 1004 ? 3.641 25.442 12.733 1.00 94.06 1004 PHE A N 1
ATOM 8191 C CA . PHE A 1 1004 ? 4.002 26.164 11.519 1.00 94.06 1004 PHE A CA 1
ATOM 8192 C C . PHE A 1 1004 ? 4.764 25.253 10.567 1.00 94.06 1004 PHE A C 1
ATOM 8194 O O . PHE A 1 1004 ? 5.431 24.305 10.986 1.00 94.06 1004 PHE A O 1
ATOM 8201 N N . TYR A 1 1005 ? 4.668 25.556 9.279 1.00 95.12 1005 TYR A N 1
ATOM 8202 C CA . TYR A 1 1005 ? 5.477 24.919 8.246 1.00 95.12 1005 TYR A CA 1
ATOM 8203 C C . TYR A 1 1005 ? 6.852 25.588 8.199 1.00 95.12 1005 TYR A C 1
ATOM 8205 O O . TYR A 1 1005 ? 6.954 26.796 8.380 1.00 95.12 1005 TYR A O 1
ATOM 8213 N N . ASN A 1 1006 ? 7.917 24.827 7.964 1.00 90.81 1006 ASN A N 1
ATOM 8214 C CA . ASN A 1 1006 ? 9.260 25.381 7.875 1.00 90.81 1006 ASN A CA 1
ATOM 8215 C C . ASN A 1 1006 ? 10.068 24.702 6.757 1.00 90.81 1006 ASN A C 1
ATOM 8217 O O . ASN A 1 1006 ? 10.178 23.472 6.679 1.00 90.81 1006 ASN A O 1
ATOM 8221 N N . SER A 1 1007 ? 10.622 25.533 5.873 1.00 89.12 1007 SER A N 1
ATOM 8222 C CA . SER A 1 1007 ? 11.442 25.129 4.729 1.00 89.12 1007 SER A CA 1
ATOM 8223 C C . SER A 1 1007 ? 12.946 25.260 4.947 1.00 89.12 1007 SER A C 1
ATOM 8225 O O . SER A 1 1007 ? 13.710 24.827 4.082 1.00 89.12 1007 SER A O 1
ATOM 8227 N N . ASN A 1 1008 ? 13.379 25.806 6.085 1.00 86.31 1008 ASN A N 1
ATOM 8228 C CA . ASN A 1 1008 ? 14.791 25.962 6.401 1.00 86.31 1008 ASN A CA 1
ATOM 8229 C C . ASN A 1 1008 ? 15.492 24.603 6.448 1.00 86.31 1008 ASN A C 1
ATOM 8231 O O . ASN A 1 1008 ? 14.920 23.588 6.855 1.00 86.31 1008 ASN A O 1
ATOM 8235 N N . HIS A 1 1009 ? 16.766 24.601 6.063 1.00 84.69 1009 HIS A N 1
ATOM 8236 C CA . HIS A 1 1009 ? 17.610 23.419 6.163 1.00 84.69 1009 HIS A CA 1
ATOM 8237 C C . HIS A 1 1009 ? 17.954 23.160 7.633 1.00 84.69 1009 HIS A C 1
ATOM 8239 O O . HIS A 1 1009 ? 18.518 24.018 8.311 1.00 84.69 1009 HIS A O 1
ATOM 8245 N N . THR A 1 1010 ? 17.621 21.970 8.122 1.00 84.50 1010 THR A N 1
ATOM 8246 C CA . THR A 1 1010 ? 17.773 21.582 9.531 1.00 84.50 1010 THR A CA 1
ATOM 8247 C C . THR A 1 1010 ? 18.344 20.174 9.651 1.00 84.50 1010 THR A C 1
ATOM 8249 O O . THR A 1 1010 ? 18.352 19.412 8.693 1.00 84.50 1010 THR A O 1
ATOM 8252 N N . CYS A 1 1011 ? 18.794 19.776 10.843 1.00 86.56 1011 CYS A N 1
ATOM 8253 C CA . CYS A 1 1011 ? 19.244 18.395 11.080 1.00 86.56 1011 CYS A CA 1
ATOM 8254 C C . CYS A 1 1011 ? 18.089 17.383 11.179 1.00 86.56 1011 CYS A C 1
ATOM 8256 O O . CYS A 1 1011 ? 18.334 16.189 11.295 1.00 86.56 1011 CYS A O 1
ATOM 8258 N N . GLN A 1 1012 ? 16.841 17.851 11.152 1.00 92.00 1012 GLN A N 1
ATOM 8259 C CA . GLN A 1 1012 ? 15.639 17.028 11.227 1.00 92.00 1012 GLN A CA 1
ATOM 8260 C C . GLN A 1 1012 ? 14.650 17.398 10.124 1.00 92.00 1012 GLN A C 1
ATOM 8262 O O . GLN A 1 1012 ? 14.588 18.549 9.698 1.00 92.00 1012 GLN A O 1
ATOM 8267 N N . LEU A 1 1013 ? 13.852 16.427 9.707 1.00 94.75 1013 LEU A N 1
ATOM 8268 C CA . LEU A 1 1013 ? 12.727 16.560 8.792 1.00 94.75 1013 LEU A CA 1
ATOM 8269 C C . LEU A 1 1013 ? 11.493 15.902 9.408 1.00 94.75 1013 LEU A C 1
ATOM 8271 O O . LEU A 1 1013 ? 11.615 15.081 10.307 1.00 94.75 1013 LEU A O 1
ATOM 8275 N N . SER A 1 1014 ? 10.303 16.249 8.935 1.00 96.94 1014 SER A N 1
ATOM 8276 C CA . SER A 1 1014 ? 9.075 15.506 9.273 1.00 96.94 1014 SER A CA 1
ATOM 8277 C C . SER A 1 1014 ? 8.148 15.292 8.081 1.00 96.94 1014 SER A C 1
ATOM 8279 O O . SER A 1 1014 ? 7.116 14.644 8.217 1.00 96.94 1014 SER A O 1
ATOM 8281 N N . MET A 1 1015 ? 8.520 15.830 6.918 1.00 97.44 1015 MET A N 1
ATOM 8282 C CA . MET A 1 1015 ? 7.772 15.726 5.674 1.00 97.44 1015 MET A CA 1
ATOM 8283 C C . MET A 1 1015 ? 8.732 15.563 4.497 1.00 97.44 1015 MET A C 1
ATOM 8285 O O . MET A 1 1015 ? 9.820 16.149 4.490 1.00 97.44 1015 MET A O 1
ATOM 8289 N N . ILE A 1 1016 ? 8.285 14.821 3.490 1.00 96.69 1016 ILE A N 1
ATOM 8290 C CA . ILE A 1 1016 ? 8.860 14.805 2.144 1.00 96.69 1016 ILE A CA 1
ATOM 8291 C C . ILE A 1 1016 ? 7.785 15.324 1.196 1.00 96.69 1016 ILE A C 1
ATOM 8293 O O . ILE A 1 1016 ? 6.679 14.783 1.176 1.00 96.69 1016 ILE A O 1
ATOM 8297 N N . LEU A 1 1017 ? 8.080 16.387 0.448 1.00 95.62 1017 LEU A N 1
ATOM 8298 C CA . LEU A 1 1017 ? 7.102 16.951 -0.479 1.00 95.62 1017 LEU A CA 1
ATOM 8299 C C . LEU A 1 1017 ? 6.835 15.964 -1.616 1.00 95.62 1017 LEU A C 1
ATOM 8301 O O . LEU A 1 1017 ? 7.762 15.413 -2.210 1.00 95.62 1017 LEU A O 1
ATOM 8305 N N . THR A 1 1018 ? 5.559 15.749 -1.921 1.00 96.31 1018 THR A N 1
ATOM 8306 C CA . THR A 1 1018 ? 5.105 14.749 -2.897 1.00 96.31 1018 THR A CA 1
ATOM 8307 C C . THR A 1 1018 ? 5.326 15.168 -4.343 1.00 96.31 1018 THR A C 1
ATOM 8309 O O . THR A 1 1018 ? 5.038 14.382 -5.238 1.00 96.31 1018 THR A O 1
ATOM 8312 N N . GLY A 1 1019 ? 5.847 16.375 -4.573 1.00 93.12 1019 GLY A N 1
ATOM 8313 C CA . GLY A 1 1019 ? 6.310 16.826 -5.881 1.00 93.12 1019 GLY A CA 1
ATOM 8314 C C . GLY A 1 1019 ? 7.507 16.051 -6.418 1.00 93.12 1019 GLY A C 1
ATOM 8315 O O . GLY A 1 1019 ? 7.822 16.137 -7.592 1.00 93.12 1019 GLY A O 1
ATOM 8316 N N . ALA A 1 1020 ? 8.184 15.275 -5.577 1.00 94.88 1020 ALA A N 1
ATOM 8317 C CA . ALA A 1 1020 ? 9.252 14.387 -6.001 1.00 94.88 1020 ALA A CA 1
ATOM 8318 C C . ALA A 1 1020 ? 9.385 13.252 -4.977 1.00 94.88 1020 ALA A C 1
ATOM 8320 O O . ALA A 1 1020 ? 10.266 13.272 -4.107 1.00 94.88 1020 ALA A O 1
ATOM 8321 N N . ALA A 1 1021 ? 8.455 12.294 -5.024 1.00 97.31 1021 ALA A N 1
ATOM 8322 C CA . ALA A 1 1021 ? 8.427 11.179 -4.081 1.00 97.31 1021 ALA A CA 1
ATOM 8323 C C . ALA A 1 1021 ? 7.743 9.921 -4.630 1.00 97.31 1021 ALA A C 1
ATOM 8325 O O . ALA A 1 1021 ? 6.731 9.990 -5.327 1.00 97.31 1021 ALA A O 1
ATOM 8326 N N . PHE A 1 1022 ? 8.261 8.764 -4.223 1.00 98.44 1022 PHE A N 1
ATOM 8327 C CA . PHE A 1 1022 ? 7.601 7.475 -4.351 1.00 98.44 1022 PHE A CA 1
ATOM 8328 C C . PHE A 1 1022 ? 6.571 7.278 -3.240 1.00 98.44 1022 PHE A C 1
ATOM 8330 O O . PHE A 1 1022 ? 6.860 7.448 -2.049 1.00 98.44 1022 PHE A O 1
ATOM 8337 N N . ILE A 1 1023 ? 5.362 6.904 -3.652 1.00 98.25 1023 ILE A N 1
ATOM 8338 C CA . ILE A 1 1023 ? 4.199 6.684 -2.796 1.00 98.25 1023 ILE A CA 1
ATOM 8339 C C . ILE A 1 1023 ? 3.518 5.388 -3.246 1.00 98.25 1023 ILE A C 1
ATOM 8341 O O . ILE A 1 1023 ? 3.396 5.110 -4.437 1.00 98.25 1023 ILE A O 1
ATOM 8345 N N . HIS A 1 1024 ? 3.058 4.585 -2.289 1.00 97.56 1024 HIS A N 1
ATOM 8346 C CA . HIS A 1 1024 ? 2.306 3.369 -2.583 1.00 97.56 1024 HIS A CA 1
ATOM 8347 C C . HIS A 1 1024 ? 0.886 3.690 -3.090 1.00 97.56 1024 HIS A C 1
ATOM 8349 O O . HIS A 1 1024 ? 0.181 4.473 -2.447 1.00 97.56 1024 HIS A O 1
ATOM 8355 N N . LYS A 1 1025 ? 0.410 3.030 -4.162 1.00 95.38 1025 LYS A N 1
ATOM 8356 C CA . LYS A 1 1025 ? -0.940 3.240 -4.747 1.00 95.38 1025 LYS A CA 1
ATOM 8357 C C . LYS A 1 1025 ? -2.064 3.133 -3.708 1.00 95.38 1025 LYS A C 1
ATOM 8359 O O . LYS A 1 1025 ? -3.033 3.878 -3.744 1.00 95.38 1025 LYS A O 1
ATOM 8364 N N . GLY A 1 1026 ? -1.920 2.249 -2.725 1.00 94.50 1026 GLY A N 1
ATOM 8365 C CA . GLY A 1 1026 ? -2.852 2.121 -1.595 1.00 94.50 1026 GLY A CA 1
ATOM 8366 C C . GLY A 1 1026 ? -3.172 3.440 -0.870 1.00 94.50 1026 GLY A C 1
ATOM 8367 O O . GLY A 1 1026 ? -4.309 3.644 -0.446 1.00 94.50 1026 GLY A O 1
ATOM 8368 N N . TYR A 1 1027 ? -2.217 4.374 -0.789 1.00 96.94 1027 TYR A N 1
ATOM 8369 C CA . TYR A 1 1027 ? -2.465 5.689 -0.196 1.00 96.94 1027 TYR A CA 1
ATOM 8370 C C . TYR A 1 1027 ? -3.317 6.607 -1.072 1.00 96.94 1027 TYR A C 1
ATOM 8372 O O . TYR A 1 1027 ? -3.935 7.511 -0.529 1.00 96.94 1027 TYR A O 1
ATOM 8380 N N . PHE A 1 1028 ? -3.431 6.361 -2.377 1.00 97.00 1028 PHE A N 1
ATOM 8381 C CA . PHE A 1 1028 ? -4.321 7.119 -3.262 1.00 97.00 1028 PHE A CA 1
ATOM 8382 C C . PHE A 1 1028 ? -5.788 6.798 -2.941 1.00 97.00 1028 PHE A C 1
ATOM 8384 O O . PHE A 1 1028 ? -6.620 7.701 -2.863 1.00 97.00 1028 PHE A O 1
ATOM 8391 N N . TYR A 1 1029 ? -6.101 5.531 -2.629 1.00 95.06 1029 TYR A N 1
ATOM 8392 C CA . TYR A 1 1029 ? -7.424 5.143 -2.118 1.00 95.06 1029 TYR A CA 1
ATOM 8393 C C . TYR A 1 1029 ? -7.685 5.713 -0.723 1.00 95.06 1029 TYR A C 1
ATOM 8395 O O . TYR A 1 1029 ? -8.773 6.222 -0.459 1.00 95.06 1029 TYR A O 1
ATOM 8403 N N . ALA A 1 1030 ? -6.698 5.652 0.178 1.00 94.94 1030 ALA A N 1
ATOM 8404 C CA . ALA A 1 1030 ? -6.838 6.235 1.511 1.00 94.94 1030 ALA A CA 1
ATOM 8405 C C . ALA A 1 1030 ? -7.055 7.757 1.435 1.00 94.94 1030 ALA A C 1
ATOM 8407 O O . ALA A 1 1030 ? -7.937 8.282 2.110 1.00 94.94 1030 ALA A O 1
ATOM 8408 N N . TYR A 1 1031 ? -6.306 8.446 0.572 1.00 96.94 1031 TYR A N 1
ATOM 8409 C CA . TYR A 1 1031 ? -6.441 9.875 0.324 1.00 96.94 1031 TYR A CA 1
ATOM 8410 C C . TYR A 1 1031 ? -7.822 10.192 -0.243 1.00 96.94 1031 TYR A C 1
ATOM 8412 O O . TYR A 1 1031 ? -8.528 10.993 0.338 1.00 96.94 1031 TYR A O 1
ATOM 8420 N N . THR A 1 1032 ? -8.257 9.504 -1.296 1.00 95.62 1032 THR A N 1
ATOM 8421 C CA . THR A 1 1032 ? -9.511 9.824 -1.999 1.00 95.62 1032 THR A CA 1
ATOM 8422 C C . THR A 1 1032 ? -10.769 9.443 -1.213 1.00 95.62 1032 THR A C 1
ATOM 8424 O O . THR A 1 1032 ? -11.748 10.187 -1.206 1.00 95.62 1032 THR A O 1
ATOM 8427 N N . TYR A 1 1033 ? -10.772 8.284 -0.545 1.00 92.19 1033 TYR A N 1
ATOM 8428 C CA . TYR A 1 1033 ? -11.993 7.711 0.039 1.00 92.19 1033 TYR A CA 1
ATOM 8429 C C . TYR A 1 1033 ? -12.035 7.721 1.570 1.00 92.19 1033 TYR A C 1
ATOM 8431 O O . TYR A 1 1033 ? -13.107 7.524 2.151 1.00 92.19 1033 TYR A O 1
ATOM 8439 N N . SER A 1 1034 ? -10.895 7.905 2.245 1.00 91.44 1034 SER A N 1
ATOM 8440 C CA . SER A 1 1034 ? -10.819 7.837 3.715 1.00 91.44 1034 SER A CA 1
ATOM 8441 C C . SER A 1 1034 ? -10.444 9.156 4.379 1.00 91.44 1034 SER A C 1
ATOM 8443 O O . SER A 1 1034 ? -10.864 9.381 5.516 1.00 91.44 1034 SER A O 1
ATOM 8445 N N . LEU A 1 1035 ? -9.697 10.030 3.699 1.00 94.31 1035 LEU A N 1
ATOM 8446 C CA . LEU A 1 1035 ? -9.363 11.351 4.216 1.00 94.31 1035 LEU A CA 1
ATOM 8447 C C . LEU A 1 1035 ? -10.643 12.198 4.375 1.00 94.31 1035 LEU A C 1
ATOM 8449 O O . LEU A 1 1035 ? -11.531 12.153 3.519 1.00 94.31 1035 LEU A O 1
ATOM 8453 N N . PRO A 1 1036 ? -10.786 12.976 5.464 1.00 93.75 1036 PRO A N 1
ATOM 8454 C CA . PRO A 1 1036 ? -11.948 13.839 5.645 1.00 93.75 1036 PRO A CA 1
ATOM 8455 C C . PRO A 1 1036 ? -12.137 14.815 4.477 1.00 93.75 1036 PRO A C 1
ATOM 8457 O O . PRO A 1 1036 ? -11.215 15.545 4.117 1.00 93.75 1036 PRO A O 1
ATOM 8460 N N . LYS A 1 1037 ? -13.363 14.899 3.939 1.00 93.44 1037 LYS A N 1
ATOM 8461 C CA . LYS A 1 1037 ? -13.710 15.769 2.794 1.00 93.44 1037 LYS A CA 1
ATOM 8462 C C . LYS A 1 1037 ? -13.316 17.236 2.992 1.00 93.44 1037 LYS A C 1
ATOM 8464 O O . LYS A 1 1037 ? -12.907 17.891 2.039 1.00 93.44 1037 LYS A O 1
ATOM 8469 N N . VAL A 1 1038 ? -13.380 17.726 4.231 1.00 95.62 1038 VAL A N 1
ATOM 8470 C CA . VAL A 1 1038 ? -12.964 19.089 4.602 1.00 95.62 1038 VAL A CA 1
ATOM 8471 C C . VAL A 1 1038 ? -11.487 19.373 4.317 1.00 95.62 1038 VAL A C 1
ATOM 8473 O O . VAL A 1 1038 ? -11.128 20.518 4.078 1.00 95.62 1038 VAL A O 1
ATOM 8476 N N . ILE A 1 1039 ? -10.622 18.352 4.313 1.00 96.94 1039 ILE A N 1
ATOM 8477 C CA . ILE A 1 1039 ? -9.204 18.512 3.974 1.00 96.94 1039 ILE A CA 1
ATOM 8478 C C . ILE A 1 1039 ? -9.043 18.724 2.468 1.00 96.94 1039 ILE A C 1
ATOM 8480 O O . ILE A 1 1039 ? -8.358 19.665 2.079 1.00 96.94 1039 ILE A O 1
ATOM 8484 N N . HIS A 1 1040 ? -9.722 17.934 1.629 1.00 96.44 1040 HIS A N 1
ATOM 8485 C CA . HIS A 1 1040 ? -9.721 18.155 0.176 1.00 96.44 1040 HIS A CA 1
ATOM 8486 C C . HIS A 1 1040 ? -10.259 19.535 -0.187 1.00 96.44 1040 HIS A C 1
ATOM 8488 O O . HIS A 1 1040 ? -9.640 20.242 -0.975 1.00 96.44 1040 HIS A O 1
ATOM 8494 N N . GLN A 1 1041 ? -11.373 19.935 0.437 1.00 96.00 1041 GLN A N 1
ATOM 8495 C CA . GLN A 1 1041 ? -11.963 21.260 0.252 1.00 96.00 1041 GLN A CA 1
ATOM 8496 C C . GLN A 1 1041 ? -10.988 22.369 0.644 1.00 96.00 1041 GLN A C 1
ATOM 8498 O O . GLN A 1 1041 ? -10.905 23.364 -0.063 1.00 96.00 1041 GLN A O 1
ATOM 8503 N N . LYS A 1 1042 ? -10.214 22.184 1.722 1.00 96.81 1042 LYS A N 1
ATOM 8504 C CA . LYS A 1 1042 ? -9.217 23.169 2.147 1.00 96.81 1042 LYS A CA 1
ATOM 8505 C C . LYS A 1 1042 ? -8.037 23.274 1.184 1.00 96.81 1042 LYS A C 1
ATOM 8507 O O . LYS A 1 1042 ? -7.592 24.379 0.897 1.00 96.81 1042 LYS A O 1
ATOM 8512 N N . VAL A 1 1043 ? -7.560 22.141 0.667 1.00 97.00 1043 VAL A N 1
ATOM 8513 C CA . VAL A 1 1043 ? -6.530 22.096 -0.387 1.00 97.00 1043 VAL A CA 1
ATOM 8514 C C . VAL A 1 1043 ? -7.019 22.807 -1.649 1.00 97.00 1043 VAL A C 1
ATOM 8516 O O . VAL A 1 1043 ? -6.275 23.560 -2.259 1.00 97.00 1043 VAL A O 1
ATOM 8519 N N . ASP A 1 1044 ? -8.282 22.605 -2.014 1.00 96.00 1044 ASP A N 1
ATOM 8520 C CA . ASP A 1 1044 ? -8.932 23.231 -3.166 1.00 96.00 1044 ASP A CA 1
ATOM 8521 C C . ASP A 1 1044 ? -9.209 24.733 -2.987 1.00 96.00 1044 ASP A C 1
ATOM 8523 O O . ASP A 1 1044 ? -9.180 25.479 -3.961 1.00 96.00 1044 ASP A O 1
ATOM 8527 N N . GLU A 1 1045 ? -9.543 25.162 -1.767 1.00 95.44 1045 GLU A N 1
ATOM 8528 C CA . GLU A 1 1045 ? -9.791 26.563 -1.399 1.00 95.44 1045 GLU A CA 1
ATOM 8529 C C . GLU A 1 1045 ? -8.503 27.386 -1.491 1.00 95.44 1045 GLU A C 1
ATOM 8531 O O . GLU A 1 1045 ? -8.523 28.503 -1.997 1.00 95.44 1045 GLU A O 1
ATOM 8536 N N . ILE A 1 1046 ? -7.395 26.815 -1.013 1.00 93.69 1046 ILE A N 1
ATOM 8537 C CA . ILE A 1 1046 ? -6.089 27.480 -0.928 1.00 93.69 1046 ILE A CA 1
ATOM 8538 C C . ILE A 1 1046 ? -5.228 27.200 -2.175 1.00 93.69 1046 ILE A C 1
ATOM 8540 O O . ILE A 1 1046 ? -4.272 27.913 -2.440 1.00 93.69 1046 ILE A O 1
ATOM 8544 N N . MET A 1 1047 ? -5.550 26.167 -2.961 1.00 93.06 1047 MET A N 1
ATOM 8545 C CA . MET A 1 1047 ? -4.713 25.670 -4.064 1.00 93.06 1047 MET A CA 1
ATOM 8546 C C . MET A 1 1047 ? -3.269 25.365 -3.620 1.00 93.06 1047 MET A C 1
ATOM 8548 O O . MET A 1 1047 ? -2.300 25.690 -4.303 1.00 93.06 1047 MET A O 1
ATOM 8552 N N . ASN A 1 1048 ? -3.127 24.721 -2.455 1.00 94.12 1048 ASN A N 1
ATOM 8553 C CA . ASN A 1 1048 ? -1.845 24.381 -1.825 1.00 94.12 1048 ASN A CA 1
ATOM 8554 C C . ASN A 1 1048 ? -2.028 23.200 -0.844 1.00 94.12 1048 ASN A C 1
ATOM 8556 O O . ASN A 1 1048 ? -3.150 22.790 -0.542 1.00 94.12 1048 ASN A O 1
ATOM 8560 N N . CYS A 1 1049 ? -0.932 22.712 -0.258 1.00 96.31 1049 CYS A N 1
ATOM 8561 C CA . CYS A 1 1049 ? -0.914 21.793 0.889 1.00 96.31 1049 CYS A CA 1
ATOM 8562 C C . CYS A 1 1049 ? -1.413 20.354 0.662 1.00 96.31 1049 CYS A C 1
ATOM 8564 O O . CYS A 1 1049 ? -1.617 19.622 1.639 1.00 96.31 1049 CYS A O 1
ATOM 8566 N N . GLU A 1 1050 ? -1.601 19.911 -0.579 1.00 97.19 1050 GLU A N 1
ATOM 8567 C CA . GLU A 1 1050 ? -1.938 18.523 -0.902 1.00 97.19 1050 GLU A CA 1
ATOM 8568 C C . GLU A 1 1050 ? -0.828 17.557 -0.450 1.00 97.19 1050 GLU A C 1
ATOM 8570 O O . GLU A 1 1050 ? -1.101 16.469 0.066 1.00 97.19 1050 GLU A O 1
ATOM 8575 N N . ASP A 1 1051 ? 0.424 18.003 -0.554 1.00 97.31 1051 ASP A N 1
ATOM 8576 C CA . ASP A 1 1051 ? 1.628 17.315 -0.093 1.00 97.31 1051 ASP A CA 1
ATOM 8577 C C . ASP A 1 1051 ? 1.667 17.159 1.439 1.00 97.31 1051 ASP A C 1
ATOM 8579 O O . ASP A 1 1051 ? 1.954 16.076 1.965 1.00 97.31 1051 ASP A O 1
ATOM 8583 N N . ILE A 1 1052 ? 1.325 18.220 2.176 1.00 98.31 1052 ILE A N 1
ATOM 8584 C CA . ILE A 1 1052 ? 1.198 18.223 3.636 1.00 98.31 1052 ILE A CA 1
ATOM 8585 C C . ILE A 1 1052 ? 0.067 17.277 4.044 1.00 98.31 1052 ILE A C 1
ATOM 8587 O O . ILE A 1 1052 ? 0.258 16.473 4.956 1.00 98.31 1052 ILE A O 1
ATOM 8591 N N . ALA A 1 1053 ? -1.080 17.320 3.360 1.00 98.44 1053 ALA A N 1
ATOM 8592 C CA . ALA A 1 1053 ? -2.206 16.430 3.630 1.00 98.44 1053 ALA A CA 1
ATOM 8593 C C . ALA A 1 1053 ? -1.817 14.951 3.461 1.00 98.44 1053 ALA A C 1
ATOM 8595 O O . ALA A 1 1053 ? -2.125 14.134 4.331 1.00 98.44 1053 ALA A O 1
ATOM 8596 N N . MET A 1 1054 ? -1.070 14.612 2.403 1.00 98.56 1054 MET A N 1
ATOM 8597 C CA . MET A 1 1054 ? -0.558 13.254 2.193 1.00 98.56 1054 MET A CA 1
ATOM 8598 C C . MET A 1 1054 ? 0.432 12.829 3.292 1.00 98.56 1054 MET A C 1
ATOM 8600 O O . MET A 1 1054 ? 0.320 11.727 3.831 1.00 98.56 1054 MET A O 1
ATOM 8604 N N . ASN A 1 1055 ? 1.362 13.701 3.699 1.00 98.56 1055 ASN A N 1
ATOM 8605 C CA . ASN A 1 1055 ? 2.282 13.402 4.805 1.00 98.56 1055 ASN A CA 1
ATOM 8606 C C . ASN A 1 1055 ? 1.542 13.219 6.141 1.00 98.56 1055 ASN A C 1
ATOM 8608 O O . ASN A 1 1055 ? 1.878 12.314 6.905 1.00 98.56 1055 ASN A O 1
ATOM 8612 N N . PHE A 1 1056 ? 0.521 14.039 6.416 1.00 98.31 1056 PHE A N 1
ATOM 8613 C CA . PHE A 1 1056 ? -0.340 13.888 7.592 1.00 98.31 1056 PHE A CA 1
ATOM 8614 C C . PHE A 1 1056 ? -1.052 12.534 7.584 1.00 98.31 1056 PHE A C 1
ATOM 8616 O O . PHE A 1 1056 ? -1.024 11.833 8.595 1.00 98.31 1056 PHE A O 1
ATOM 8623 N N . LEU A 1 1057 ? -1.648 12.155 6.449 1.00 97.69 1057 LEU A N 1
ATOM 8624 C CA . LEU A 1 1057 ? -2.343 10.881 6.279 1.00 97.69 1057 LEU A CA 1
ATOM 8625 C C . LEU A 1 1057 ? -1.408 9.692 6.526 1.00 97.69 1057 LEU A C 1
ATOM 8627 O O . LEU A 1 1057 ? -1.715 8.836 7.355 1.00 97.69 1057 LEU A O 1
ATOM 8631 N N . VAL A 1 1058 ? -0.256 9.651 5.852 1.00 97.62 1058 VAL A N 1
ATOM 8632 C CA . VAL A 1 1058 ? 0.695 8.539 5.988 1.00 97.62 1058 VAL A CA 1
ATOM 8633 C C . VAL A 1 1058 ? 1.225 8.459 7.422 1.00 97.62 1058 VAL A C 1
ATOM 8635 O O . VAL A 1 1058 ? 1.112 7.408 8.051 1.00 97.62 1058 VAL A O 1
ATOM 8638 N N . ALA A 1 1059 ? 1.704 9.568 7.998 1.00 97.31 1059 ALA A N 1
ATOM 8639 C CA . ALA A 1 1059 ? 2.215 9.593 9.374 1.00 97.31 1059 ALA A CA 1
ATOM 8640 C C . ALA A 1 1059 ? 1.140 9.251 10.427 1.00 97.31 1059 ALA A C 1
ATOM 8642 O O . ALA A 1 1059 ? 1.452 8.731 11.505 1.00 97.31 1059 ALA A O 1
ATOM 8643 N N . HIS A 1 1060 ? -0.134 9.532 10.136 1.00 95.44 1060 HIS A N 1
ATOM 8644 C CA . HIS A 1 1060 ? -1.256 9.146 10.988 1.00 95.44 1060 HIS A CA 1
ATOM 8645 C C . HIS A 1 1060 ? -1.496 7.631 10.967 1.00 95.44 1060 HIS A C 1
ATOM 8647 O O . HIS A 1 1060 ? -1.675 7.039 12.034 1.00 95.44 1060 HIS A O 1
ATOM 8653 N N . LEU A 1 1061 ? -1.454 7.016 9.780 1.00 93.94 1061 LEU A N 1
ATOM 8654 C CA . LEU A 1 1061 ? -1.707 5.588 9.583 1.00 93.94 1061 LEU A CA 1
ATOM 8655 C C . LEU A 1 1061 ? -0.576 4.712 10.136 1.00 93.94 1061 LEU A C 1
ATOM 8657 O O . LEU A 1 1061 ? -0.838 3.835 10.957 1.00 93.94 1061 LEU A O 1
ATOM 8661 N N . ILE A 1 1062 ? 0.676 4.964 9.735 1.00 94.44 1062 ILE A N 1
ATOM 8662 C CA . ILE A 1 1062 ? 1.798 4.064 10.069 1.00 94.44 1062 ILE A CA 1
ATOM 8663 C C . ILE A 1 1062 ? 2.551 4.454 11.343 1.00 94.44 1062 ILE A C 1
ATOM 8665 O O . ILE A 1 1062 ? 3.275 3.632 11.889 1.00 94.44 1062 ILE A O 1
ATOM 8669 N N . ARG A 1 1063 ? 2.387 5.692 11.838 1.00 94.50 1063 ARG A N 1
ATOM 8670 C CA . ARG A 1 1063 ? 3.131 6.234 12.998 1.00 94.50 1063 ARG A CA 1
ATOM 8671 C C . ARG A 1 1063 ? 4.656 6.181 12.838 1.00 94.50 1063 ARG A C 1
ATOM 8673 O O . ARG A 1 1063 ? 5.386 6.033 13.813 1.00 94.50 1063 ARG A O 1
ATOM 8680 N N . GLU A 1 1064 ? 5.134 6.391 11.618 1.00 95.94 1064 GLU A N 1
ATOM 8681 C CA . GLU A 1 1064 ? 6.554 6.461 11.271 1.00 95.94 1064 GLU A CA 1
ATOM 8682 C C . GLU A 1 1064 ? 6.818 7.711 10.402 1.00 95.94 1064 GLU A C 1
ATOM 8684 O O . GLU A 1 1064 ? 5.925 8.145 9.667 1.00 95.94 1064 GLU A O 1
ATOM 8689 N N . PRO A 1 1065 ? 8.012 8.329 10.488 1.00 97.25 1065 PRO A N 1
ATOM 8690 C CA . PRO A 1 1065 ? 8.383 9.465 9.644 1.00 97.25 1065 PRO A CA 1
ATOM 8691 C C . PRO A 1 1065 ? 8.731 9.027 8.206 1.00 97.25 1065 PRO A C 1
ATOM 8693 O O . PRO A 1 1065 ? 9.059 7.857 7.987 1.00 97.25 1065 PRO A O 1
ATOM 8696 N N . PRO A 1 1066 ? 8.718 9.949 7.224 1.00 97.31 1066 PRO A N 1
ATOM 8697 C CA . PRO A 1 1066 ? 9.118 9.646 5.849 1.00 97.31 1066 PRO A CA 1
ATOM 8698 C C . PRO A 1 1066 ? 10.640 9.446 5.718 1.00 97.31 1066 PRO A C 1
ATOM 8700 O O . PRO A 1 1066 ? 11.408 9.790 6.623 1.00 97.31 1066 PRO A O 1
ATOM 8703 N N . ILE A 1 1067 ? 11.084 8.913 4.575 1.00 97.25 1067 ILE A N 1
ATOM 8704 C CA . ILE A 1 1067 ? 12.507 8.686 4.278 1.00 97.25 1067 ILE A CA 1
ATOM 8705 C C . ILE A 1 1067 ? 13.004 9.720 3.273 1.00 97.25 1067 ILE A C 1
ATOM 8707 O O . ILE A 1 1067 ? 12.477 9.841 2.167 1.00 97.25 1067 ILE A O 1
ATOM 8711 N N . LYS A 1 1068 ? 14.076 10.422 3.648 1.00 94.75 1068 LYS A N 1
ATOM 8712 C CA . LYS A 1 1068 ? 14.818 11.286 2.733 1.00 94.75 1068 LYS A CA 1
ATOM 8713 C C . LYS A 1 1068 ? 15.873 10.490 1.968 1.00 94.75 1068 LYS A C 1
ATOM 8715 O O . LYS A 1 1068 ? 16.675 9.784 2.582 1.00 94.75 1068 LYS A O 1
ATOM 8720 N N . THR A 1 1069 ? 15.948 10.701 0.660 1.00 91.75 1069 THR A N 1
ATOM 8721 C CA . THR A 1 1069 ? 17.033 10.212 -0.199 1.00 91.75 1069 THR A CA 1
ATOM 8722 C C . THR A 1 1069 ? 17.881 11.368 -0.718 1.00 91.75 1069 THR A C 1
ATOM 8724 O O . THR A 1 1069 ? 17.363 12.455 -0.979 1.00 91.75 1069 THR A O 1
ATOM 8727 N N . THR A 1 1070 ? 19.180 11.121 -0.917 1.00 81.62 1070 THR A N 1
ATOM 8728 C CA . THR A 1 1070 ? 20.164 12.076 -1.471 1.00 81.62 1070 THR A CA 1
ATOM 8729 C C . THR A 1 1070 ? 20.392 13.335 -0.621 1.00 81.62 1070 THR A C 1
ATOM 8731 O O . THR A 1 1070 ? 19.656 13.672 0.314 1.00 81.62 1070 T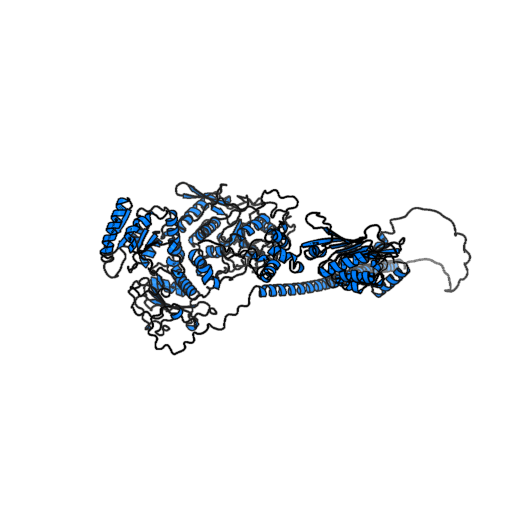HR A O 1
ATOM 8734 N N . SER A 1 1071 ? 21.444 14.085 -0.949 1.00 77.12 1071 SER A N 1
ATOM 8735 C CA . SER A 1 1071 ? 21.790 15.321 -0.239 1.00 77.12 1071 SER A CA 1
ATOM 8736 C C . SER A 1 1071 ? 20.908 16.533 -0.588 1.00 77.12 1071 SER A C 1
ATOM 8738 O O . SER A 1 1071 ? 20.882 17.494 0.191 1.00 77.12 1071 SER A O 1
ATOM 8740 N N . LYS A 1 1072 ? 20.152 16.499 -1.697 1.00 78.69 1072 LYS A N 1
ATOM 8741 C CA . LYS A 1 1072 ? 19.332 17.630 -2.162 1.00 78.69 1072 LYS A CA 1
ATOM 8742 C C . LYS A 1 1072 ? 18.221 17.951 -1.149 1.00 78.69 1072 LYS A C 1
ATOM 8744 O O . LYS A 1 1072 ? 17.484 17.085 -0.691 1.00 78.69 1072 LYS A O 1
ATOM 8749 N N . TRP A 1 1073 ? 18.132 19.212 -0.721 1.00 72.12 1073 TRP A N 1
ATOM 8750 C CA . TRP A 1 1073 ? 17.059 19.715 0.163 1.00 72.12 1073 TRP A CA 1
ATOM 8751 C C . TRP A 1 1073 ? 15.980 20.474 -0.610 1.00 72.12 1073 TRP A C 1
ATOM 8753 O O . TRP A 1 1073 ? 14.809 20.496 -0.226 1.00 72.12 1073 TRP A O 1
ATOM 8763 N N . THR A 1 1074 ? 16.392 21.100 -1.705 1.00 74.38 1074 THR A N 1
ATOM 8764 C CA . THR A 1 1074 ? 15.556 21.820 -2.656 1.00 74.38 1074 THR A CA 1
ATOM 8765 C C . THR A 1 1074 ? 15.991 21.402 -4.054 1.00 74.38 1074 THR A C 1
ATOM 8767 O O . THR A 1 1074 ? 17.184 21.215 -4.298 1.00 74.38 1074 THR A O 1
ATOM 8770 N N . ILE A 1 1075 ? 15.022 21.219 -4.944 1.00 78.19 1075 ILE A N 1
ATOM 8771 C CA . ILE A 1 1075 ? 15.241 20.976 -6.369 1.00 78.19 1075 ILE A CA 1
ATOM 8772 C C . ILE A 1 1075 ? 14.729 22.234 -7.054 1.00 78.19 1075 ILE A C 1
ATOM 8774 O O . ILE A 1 1075 ? 13.604 22.656 -6.793 1.00 78.19 1075 ILE A O 1
ATOM 8778 N N . ARG A 1 1076 ? 15.596 22.905 -7.810 1.00 71.19 1076 ARG A N 1
ATOM 8779 C CA . ARG A 1 1076 ? 15.249 24.146 -8.503 1.00 71.19 1076 ARG A CA 1
ATOM 8780 C C . ARG A 1 1076 ? 15.128 23.843 -9.983 1.00 71.19 1076 ARG A C 1
ATOM 8782 O O . ARG A 1 1076 ? 16.027 23.215 -10.527 1.00 71.19 1076 ARG A O 1
ATOM 8789 N N . CYS A 1 1077 ? 14.075 24.353 -10.603 1.00 77.50 1077 CYS A N 1
ATOM 8790 C CA . CYS A 1 1077 ? 13.947 24.400 -12.049 1.00 77.50 1077 CYS A CA 1
ATOM 8791 C C . CYS A 1 1077 ? 14.787 25.562 -12.602 1.00 77.50 1077 CYS A C 1
ATOM 8793 O O . CYS A 1 1077 ? 14.501 26.712 -12.260 1.00 77.50 1077 CYS A O 1
ATOM 8795 N N . PRO A 1 1078 ? 15.803 25.312 -13.444 1.00 69.88 1078 PRO A N 1
ATOM 8796 C CA . PRO A 1 1078 ? 16.590 26.383 -14.058 1.00 69.88 1078 PRO A CA 1
ATOM 8797 C C . PRO A 1 1078 ? 15.798 27.194 -15.096 1.00 69.88 1078 PRO A C 1
ATOM 8799 O O . PRO A 1 1078 ? 16.086 28.370 -15.295 1.00 69.88 1078 PRO A O 1
ATOM 8802 N N . ASN A 1 1079 ? 14.796 26.573 -15.728 1.00 69.81 1079 ASN A N 1
ATOM 8803 C CA . ASN A 1 1079 ? 14.083 27.107 -16.896 1.00 69.81 1079 ASN A CA 1
ATOM 8804 C C . ASN A 1 1079 ? 12.670 27.638 -16.580 1.00 69.81 1079 ASN A C 1
ATOM 8806 O O . ASN A 1 1079 ? 11.913 27.945 -17.496 1.00 69.81 1079 ASN A O 1
ATOM 8810 N N . CYS A 1 1080 ? 12.288 27.739 -15.304 1.00 72.81 1080 CYS A N 1
ATOM 8811 C CA . CYS A 1 1080 ? 10.938 28.139 -14.907 1.00 72.81 1080 CYS A CA 1
ATOM 8812 C C . CYS A 1 1080 ? 10.876 29.634 -14.560 1.00 72.81 1080 CYS A C 1
ATOM 8814 O O . CYS A 1 1080 ? 11.617 30.101 -13.694 1.00 72.81 1080 CYS A O 1
ATOM 8816 N N . ALA A 1 1081 ? 9.974 30.374 -15.216 1.00 62.00 1081 ALA A N 1
ATOM 8817 C CA . ALA A 1 1081 ? 9.791 31.815 -15.008 1.00 62.00 1081 ALA A CA 1
ATOM 8818 C C . ALA A 1 1081 ? 8.951 32.151 -13.757 1.00 62.00 1081 ALA A C 1
ATOM 8820 O O . ALA A 1 1081 ? 9.261 33.107 -13.048 1.00 62.00 1081 ALA A O 1
ATOM 8821 N N . GLU A 1 1082 ? 7.921 31.351 -13.453 1.00 64.81 1082 GLU A N 1
ATOM 8822 C CA . GLU A 1 1082 ? 6.996 31.559 -12.328 1.00 64.81 1082 GLU A CA 1
ATOM 8823 C C . GLU A 1 1082 ? 6.691 30.239 -11.600 1.00 64.81 1082 GLU A C 1
ATOM 8825 O O . GLU A 1 1082 ? 6.399 29.221 -12.234 1.00 64.81 1082 GLU A O 1
ATOM 8830 N N . ASN A 1 1083 ? 6.726 30.263 -10.261 1.00 70.31 1083 ASN A N 1
ATOM 8831 C CA . ASN A 1 1083 ? 6.424 29.125 -9.387 1.00 70.31 1083 ASN A CA 1
ATOM 8832 C C . ASN A 1 1083 ? 5.386 29.520 -8.331 1.00 70.31 1083 ASN A C 1
ATOM 8834 O O . ASN A 1 1083 ? 5.473 30.613 -7.778 1.00 70.31 1083 ASN A O 1
ATOM 8838 N N . LEU A 1 1084 ? 4.485 28.600 -7.959 1.00 73.12 1084 LEU A N 1
ATOM 8839 C CA . LEU A 1 1084 ? 3.525 28.786 -6.851 1.00 73.12 1084 LEU A CA 1
ATOM 8840 C C . LEU A 1 1084 ? 4.218 29.152 -5.526 1.00 73.12 1084 LEU A C 1
ATOM 8842 O O . LEU A 1 1084 ? 3.665 29.867 -4.700 1.00 73.12 1084 LEU A O 1
ATOM 8846 N N . SER A 1 1085 ? 5.457 28.692 -5.325 1.00 73.62 1085 SER A N 1
ATOM 8847 C CA . SER A 1 1085 ? 6.266 29.029 -4.148 1.00 73.62 1085 SER A CA 1
ATOM 8848 C C . SER A 1 1085 ? 6.788 30.468 -4.124 1.00 73.62 1085 SER A C 1
ATOM 8850 O O . SER A 1 1085 ? 7.324 30.887 -3.101 1.00 73.62 1085 SER A O 1
ATOM 8852 N N . ASN A 1 1086 ? 6.709 31.195 -5.245 1.00 74.25 1086 ASN A N 1
ATOM 8853 C CA . ASN A 1 1086 ? 7.129 32.594 -5.329 1.00 74.25 1086 ASN A CA 1
ATOM 8854 C C . ASN A 1 1086 ? 6.043 33.547 -4.806 1.00 74.25 1086 ASN A C 1
ATOM 8856 O O . ASN A 1 1086 ? 6.338 34.723 -4.595 1.00 74.25 1086 ASN A O 1
ATOM 8860 N N . ASP A 1 1087 ? 4.816 33.059 -4.590 1.00 76.62 1087 ASP A N 1
ATOM 8861 C CA . ASP A 1 1087 ? 3.750 33.843 -3.972 1.00 76.62 1087 ASP A CA 1
ATOM 8862 C C . ASP A 1 1087 ? 4.136 34.201 -2.521 1.00 76.62 1087 ASP A C 1
ATOM 8864 O O . ASP A 1 1087 ? 4.459 33.302 -1.733 1.00 76.62 1087 ASP A O 1
ATOM 8868 N N . PRO A 1 1088 ? 4.108 35.488 -2.124 1.00 77.50 1088 PRO A N 1
ATOM 8869 C CA . PRO A 1 1088 ? 4.383 35.889 -0.746 1.00 77.50 1088 PRO A CA 1
ATOM 8870 C C . PRO A 1 1088 ? 3.456 35.229 0.292 1.00 77.50 1088 PRO A C 1
ATOM 8872 O O . PRO A 1 1088 ? 3.867 35.078 1.443 1.00 77.50 1088 PRO A O 1
ATOM 8875 N N . GLN A 1 1089 ? 2.238 34.815 -0.081 1.00 85.56 1089 GLN A N 1
ATOM 8876 C CA . GLN A 1 1089 ? 1.284 34.147 0.815 1.00 85.56 1089 GLN A CA 1
ATOM 8877 C C . GLN A 1 1089 ? 1.555 32.646 0.982 1.00 85.56 1089 GLN A C 1
ATOM 8879 O O . GLN A 1 1089 ? 1.090 32.049 1.954 1.00 85.56 1089 GLN A O 1
ATOM 8884 N N . HIS A 1 1090 ? 2.380 32.043 0.119 1.00 87.31 1090 HIS A N 1
ATOM 8885 C CA . HIS A 1 1090 ? 2.610 30.596 0.065 1.00 87.31 1090 HIS A CA 1
ATOM 8886 C C . HIS A 1 1090 ? 2.964 29.964 1.424 1.00 87.31 1090 HIS A C 1
ATOM 8888 O O . HIS A 1 1090 ? 2.508 28.870 1.768 1.00 87.31 1090 HIS A O 1
ATOM 8894 N N . PHE A 1 1091 ? 3.810 30.631 2.216 1.00 89.94 1091 PHE A N 1
ATOM 8895 C CA . PHE A 1 1091 ? 4.209 30.123 3.530 1.00 89.94 1091 PHE A CA 1
ATOM 8896 C C . PHE A 1 1091 ? 3.097 30.261 4.572 1.00 89.94 1091 PHE A C 1
ATOM 8898 O O . PHE A 1 1091 ? 2.887 29.320 5.341 1.00 89.94 1091 PHE A O 1
ATOM 8905 N N . GLU A 1 1092 ? 2.365 31.376 4.566 1.00 92.19 1092 GLU A N 1
ATOM 8906 C CA . GLU A 1 1092 ? 1.248 31.623 5.485 1.00 92.19 1092 GLU A CA 1
ATOM 8907 C C . GLU A 1 1092 ? 0.099 30.641 5.253 1.00 92.19 1092 GLU A C 1
ATOM 8909 O O . GLU A 1 1092 ? -0.421 30.050 6.202 1.00 92.19 1092 GLU A O 1
ATOM 8914 N N . GLU A 1 1093 ? -0.214 30.363 3.991 1.00 94.25 1093 GLU A N 1
ATOM 8915 C CA . GLU A 1 1093 ? -1.157 29.322 3.586 1.00 94.25 1093 GLU A CA 1
ATOM 8916 C C . GLU A 1 1093 ? -0.753 27.951 4.135 1.00 94.25 1093 GLU A C 1
ATOM 8918 O O . GLU A 1 1093 ? -1.540 27.267 4.792 1.00 94.25 1093 GLU A O 1
ATOM 8923 N N . ARG A 1 1094 ? 0.517 27.557 3.970 1.00 96.06 1094 ARG A N 1
ATOM 8924 C CA . ARG A 1 1094 ? 1.024 26.290 4.523 1.00 96.06 1094 ARG A CA 1
ATOM 8925 C C . ARG A 1 1094 ? 1.000 26.264 6.052 1.00 96.06 1094 ARG A C 1
ATOM 8927 O O . ARG A 1 1094 ? 0.764 25.204 6.644 1.00 96.06 1094 ARG A O 1
ATOM 8934 N N . HIS A 1 1095 ? 1.220 27.401 6.718 1.00 95.25 1095 HIS A N 1
ATOM 8935 C CA . HIS A 1 1095 ? 1.042 27.528 8.169 1.00 95.25 1095 HIS A CA 1
ATOM 8936 C C . HIS A 1 1095 ? -0.424 27.331 8.570 1.00 95.25 1095 HIS A C 1
ATOM 8938 O O . HIS A 1 1095 ? -0.713 26.674 9.574 1.00 95.25 1095 HIS A O 1
ATOM 8944 N N . GLU A 1 1096 ? -1.369 27.887 7.812 1.00 95.88 1096 GLU A N 1
ATOM 8945 C CA . GLU A 1 1096 ? -2.799 27.658 8.011 1.00 95.88 1096 GLU A CA 1
ATOM 8946 C C . GLU A 1 1096 ? -3.164 26.183 7.822 1.00 95.88 1096 GLU A C 1
ATOM 8948 O O . GLU A 1 1096 ? -3.795 25.610 8.711 1.00 95.88 1096 GLU A O 1
ATOM 8953 N N . CYS A 1 1097 ? -2.697 25.540 6.750 1.00 97.31 1097 CYS A N 1
ATOM 8954 C CA . CYS A 1 1097 ? -2.960 24.129 6.476 1.00 97.31 1097 CYS A CA 1
ATOM 8955 C C . CYS A 1 1097 ? -2.513 23.216 7.621 1.00 97.31 1097 CYS A C 1
ATOM 8957 O O . CYS A 1 1097 ? -3.307 22.412 8.105 1.00 97.31 1097 CYS A O 1
ATOM 8959 N N . ILE A 1 1098 ? -1.282 23.369 8.131 1.00 97.19 1098 ILE A N 1
ATOM 8960 C CA . ILE A 1 1098 ? -0.803 22.562 9.268 1.00 97.19 1098 ILE A CA 1
ATOM 8961 C C . ILE A 1 1098 ? -1.703 22.750 10.492 1.00 97.19 1098 ILE A C 1
ATOM 8963 O O . ILE A 1 1098 ? -2.054 21.770 11.158 1.00 97.19 1098 ILE A O 1
ATOM 8967 N N . ARG A 1 1099 ? -2.102 23.988 10.800 1.00 95.62 1099 ARG A N 1
ATOM 8968 C CA . ARG A 1 1099 ? -2.985 24.279 11.941 1.00 95.62 1099 ARG A CA 1
ATOM 8969 C C . ARG A 1 1099 ? -4.379 23.699 11.732 1.00 95.62 1099 ARG A C 1
ATOM 8971 O O . ARG A 1 1099 ? -4.936 23.125 12.666 1.00 95.62 1099 ARG A O 1
ATOM 8978 N N . PHE A 1 1100 ? -4.936 23.829 10.533 1.00 96.31 1100 PHE A N 1
ATOM 8979 C CA . PHE A 1 1100 ? -6.252 23.307 10.187 1.00 96.31 1100 PHE A CA 1
ATOM 8980 C C . PHE A 1 1100 ? -6.269 21.775 10.217 1.00 96.31 1100 PHE A C 1
ATOM 8982 O O . PHE A 1 1100 ? -7.079 21.196 10.937 1.00 96.31 1100 PHE A O 1
ATOM 8989 N N . PHE A 1 1101 ? -5.322 21.107 9.556 1.00 96.94 1101 PHE A N 1
ATOM 8990 C CA . PHE A 1 1101 ? -5.219 19.646 9.571 1.00 96.94 1101 PHE A CA 1
ATOM 8991 C C . PHE A 1 1101 ? -4.990 19.117 10.989 1.00 96.94 1101 PHE A C 1
ATOM 8993 O O . PHE A 1 1101 ? -5.641 18.158 11.391 1.00 96.94 1101 PHE A O 1
ATOM 9000 N N . THR A 1 1102 ? -4.168 19.792 11.801 1.00 95.12 1102 THR A N 1
ATOM 9001 C CA . THR A 1 1102 ? -3.992 19.449 13.225 1.00 95.12 1102 THR A CA 1
ATOM 9002 C C . THR A 1 1102 ? -5.317 19.488 13.996 1.00 95.12 1102 THR A C 1
ATOM 9004 O O . THR A 1 1102 ? -5.532 18.652 14.871 1.00 95.12 1102 THR A O 1
ATOM 9007 N N . LYS A 1 1103 ? -6.228 20.421 13.684 1.00 93.88 1103 LYS A N 1
ATOM 9008 C CA . LYS A 1 1103 ? -7.568 20.466 14.295 1.00 93.88 1103 LYS A CA 1
ATOM 9009 C C . LYS A 1 1103 ? -8.455 19.321 13.806 1.00 93.88 1103 LYS A C 1
ATOM 9011 O O . LYS A 1 1103 ? -9.095 18.681 14.634 1.00 93.88 1103 LYS A O 1
ATOM 9016 N N . VAL A 1 1104 ? -8.456 19.039 12.501 1.00 95.12 1104 VAL A N 1
ATOM 9017 C CA . VAL A 1 1104 ? -9.271 17.967 11.901 1.00 95.12 1104 VAL A CA 1
ATOM 9018 C C . VAL A 1 1104 ? -8.846 16.591 12.427 1.00 95.12 1104 VAL A C 1
ATOM 9020 O O . VAL A 1 1104 ? -9.678 15.866 12.964 1.00 95.12 1104 VAL A O 1
ATOM 9023 N N . PHE A 1 1105 ? -7.549 16.264 12.387 1.00 93.62 1105 PHE A N 1
ATOM 9024 C CA . PHE A 1 1105 ? -6.994 15.038 12.987 1.00 93.62 1105 PHE A CA 1
ATOM 9025 C C . PHE A 1 1105 ? -7.007 15.068 14.531 1.00 93.62 1105 PHE A C 1
ATOM 9027 O O . PHE A 1 1105 ? -6.835 14.040 15.181 1.00 93.62 1105 PHE A O 1
ATOM 9034 N N . GLY A 1 1106 ? -7.179 16.251 15.135 1.00 92.75 1106 GLY A N 1
ATOM 9035 C CA . GLY A 1 1106 ? -7.149 16.533 16.578 1.00 92.75 1106 GLY A CA 1
ATOM 9036 C C . GLY A 1 1106 ? -5.798 16.373 17.273 1.00 92.75 1106 GLY A C 1
ATOM 9037 O O . GLY A 1 1106 ? -5.729 16.429 18.504 1.00 92.75 1106 GLY A O 1
ATOM 9038 N N . TYR A 1 1107 ? -4.740 16.166 16.498 1.00 93.75 1107 TYR A N 1
ATOM 9039 C CA . TYR A 1 1107 ? -3.339 16.268 16.884 1.00 93.75 1107 TYR A CA 1
ATOM 9040 C C . TYR A 1 1107 ? -2.488 16.413 15.614 1.00 93.75 1107 TYR A C 1
ATOM 9042 O O . TYR A 1 1107 ? -2.987 16.220 14.507 1.00 93.75 1107 TYR A O 1
ATOM 9050 N N . ASN A 1 1108 ? -1.206 16.758 15.760 1.00 95.06 1108 ASN A N 1
ATOM 9051 C CA . ASN A 1 1108 ? -0.273 16.747 14.636 1.00 95.06 1108 ASN A CA 1
ATOM 9052 C C . ASN A 1 1108 ? 0.363 15.343 14.534 1.00 95.06 1108 ASN A C 1
ATOM 9054 O O . ASN A 1 1108 ? 1.087 14.953 15.455 1.00 95.06 1108 ASN A O 1
ATOM 9058 N N . PRO A 1 1109 ? 0.083 14.564 13.471 1.00 96.19 1109 PRO A N 1
ATOM 9059 C CA . PRO A 1 1109 ? 0.593 13.207 13.325 1.00 96.19 1109 PRO A CA 1
ATOM 9060 C C . PRO A 1 1109 ? 2.052 13.139 12.873 1.00 96.19 1109 PRO A C 1
ATOM 9062 O O . PRO A 1 1109 ? 2.650 12.074 13.040 1.00 96.19 1109 PRO A O 1
ATOM 9065 N N . LEU A 1 1110 ? 2.610 14.226 12.328 1.00 97.50 1110 LEU A N 1
ATOM 9066 C CA . LEU A 1 1110 ? 3.960 14.264 11.775 1.00 97.50 1110 LEU A CA 1
ATOM 9067 C C . LEU A 1 1110 ? 5.012 13.932 12.836 1.00 97.50 1110 LEU A C 1
ATOM 9069 O O . LEU A 1 1110 ? 4.950 14.402 13.972 1.00 97.50 1110 LEU A O 1
ATOM 9073 N N . LEU A 1 1111 ? 6.018 13.160 12.437 1.00 96.56 1111 LEU A N 1
ATOM 9074 C CA . LEU A 1 1111 ? 7.114 12.737 13.303 1.00 96.56 1111 LEU A CA 1
ATOM 9075 C C . LEU A 1 1111 ? 8.437 13.258 12.759 1.00 96.56 1111 LEU A C 1
ATOM 9077 O O . LEU A 1 1111 ? 8.661 13.254 11.549 1.00 96.56 1111 LEU A O 1
ATOM 9081 N N . PHE A 1 1112 ? 9.313 13.707 13.655 1.00 96.81 1112 PHE A N 1
ATOM 9082 C CA . PHE A 1 1112 ? 10.660 14.107 13.274 1.00 96.81 1112 PHE A CA 1
ATOM 9083 C C . PHE A 1 1112 ? 11.531 12.890 12.958 1.00 96.81 1112 PHE A C 1
ATOM 9085 O O . PHE A 1 1112 ? 11.411 11.832 13.571 1.00 96.81 1112 PHE A O 1
ATOM 9092 N N . SER A 1 1113 ? 12.445 13.074 12.016 1.00 95.38 1113 SER A N 1
ATOM 9093 C CA . SER A 1 1113 ? 13.470 12.121 11.626 1.00 95.38 1113 SER A CA 1
ATOM 9094 C C . SER A 1 1113 ? 14.735 12.865 11.236 1.00 95.38 1113 SER A C 1
ATOM 9096 O O . SER A 1 1113 ? 14.680 13.934 10.636 1.00 95.38 1113 SER A O 1
ATOM 9098 N N . GLN A 1 1114 ? 15.882 12.285 11.561 1.00 93.75 1114 GLN A N 1
ATOM 9099 C CA . GLN A 1 1114 ? 17.189 12.725 11.062 1.00 93.75 1114 GLN A CA 1
ATOM 9100 C C . GLN A 1 1114 ? 17.732 11.736 10.016 1.00 93.75 1114 GLN A C 1
ATOM 9102 O O . GLN A 1 1114 ? 18.884 11.818 9.599 1.00 93.75 1114 GLN A O 1
ATOM 9107 N N . TYR A 1 1115 ? 16.901 10.769 9.616 1.00 92.44 1115 TYR A N 1
ATOM 9108 C CA . TYR A 1 1115 ? 17.287 9.648 8.779 1.00 92.44 1115 TYR A CA 1
ATOM 9109 C C . TYR A 1 1115 ? 17.309 10.046 7.303 1.00 92.44 1115 TYR A C 1
ATOM 9111 O O . TYR A 1 1115 ? 16.292 10.441 6.726 1.00 92.44 1115 TYR A O 1
ATOM 9119 N N . ARG A 1 1116 ? 18.487 9.906 6.697 1.00 91.50 1116 ARG A N 1
ATOM 9120 C CA . ARG A 1 1116 ? 18.714 10.008 5.258 1.00 91.50 1116 ARG A CA 1
ATOM 9121 C C . ARG A 1 1116 ? 19.373 8.723 4.781 1.00 91.50 1116 ARG A C 1
ATOM 9123 O O . ARG A 1 1116 ? 20.300 8.242 5.429 1.00 91.50 1116 ARG A O 1
ATOM 9130 N N . VAL A 1 1117 ? 18.924 8.219 3.639 1.00 92.00 1117 VAL A N 1
ATOM 9131 C CA . VAL A 1 1117 ? 19.528 7.062 2.977 1.00 92.00 1117 VAL A CA 1
ATOM 9132 C C . VAL A 1 1117 ? 20.398 7.538 1.822 1.00 92.00 1117 VAL A C 1
ATOM 9134 O O . VAL A 1 1117 ? 19.943 8.294 0.963 1.00 92.00 1117 VAL A O 1
ATOM 9137 N N . ASP A 1 1118 ? 21.639 7.060 1.813 1.00 88.56 1118 ASP A N 1
ATOM 9138 C CA . ASP A 1 1118 ? 22.583 7.159 0.703 1.00 88.56 1118 ASP A CA 1
ATOM 9139 C C . ASP A 1 1118 ? 22.992 5.733 0.285 1.00 88.56 1118 ASP A C 1
ATOM 9141 O O . ASP A 1 1118 ? 22.795 4.772 1.034 1.00 88.56 1118 ASP A O 1
ATOM 9145 N N . SER A 1 1119 ? 23.554 5.572 -0.914 1.00 83.62 1119 SER A N 1
ATOM 9146 C CA . SER A 1 1119 ? 24.085 4.276 -1.361 1.00 83.62 1119 SER A CA 1
ATOM 9147 C C . SER A 1 1119 ? 25.189 3.772 -0.424 1.00 83.62 1119 SER A C 1
ATOM 9149 O O . SER A 1 1119 ? 25.990 4.555 0.078 1.00 83.62 1119 SER A O 1
ATOM 9151 N N . VAL A 1 1120 ? 25.292 2.453 -0.229 1.00 82.31 1120 VAL A N 1
ATOM 9152 C CA . VAL A 1 1120 ? 26.282 1.826 0.674 1.00 82.31 1120 VAL A CA 1
ATOM 9153 C C . VAL A 1 1120 ? 27.726 2.218 0.325 1.00 82.31 1120 VAL A C 1
ATOM 9155 O O . VAL A 1 1120 ? 28.562 2.390 1.209 1.00 82.31 1120 VAL A O 1
ATOM 9158 N N . LEU A 1 1121 ? 28.028 2.398 -0.964 1.00 78.56 1121 LEU A N 1
ATOM 9159 C CA . LEU A 1 1121 ? 29.357 2.797 -1.450 1.00 78.56 1121 LEU A CA 1
ATOM 9160 C C . LEU A 1 1121 ? 29.481 4.312 -1.693 1.00 78.56 1121 LEU A C 1
ATOM 9162 O O . LEU A 1 1121 ? 30.443 4.778 -2.320 1.00 78.56 1121 LEU A O 1
ATOM 9166 N N . PHE A 1 1122 ? 28.519 5.095 -1.205 1.00 78.38 1122 PHE A N 1
ATOM 9167 C CA . PHE A 1 1122 ? 28.541 6.546 -1.304 1.00 78.38 1122 PHE A CA 1
ATOM 9168 C C . PHE A 1 1122 ? 29.768 7.124 -0.590 1.00 78.38 1122 PHE A C 1
ATOM 9170 O O . PHE A 1 1122 ? 30.055 6.792 0.556 1.00 78.38 1122 PHE A O 1
ATOM 9177 N N . LYS A 1 1123 ? 30.528 7.980 -1.291 1.00 75.94 1123 LYS A N 1
ATOM 9178 C CA . LYS A 1 1123 ? 31.818 8.558 -0.847 1.00 75.94 1123 LYS A CA 1
ATOM 9179 C C . LYS A 1 1123 ? 32.908 7.555 -0.433 1.00 75.94 1123 LYS A C 1
ATOM 9181 O O . LYS A 1 1123 ? 34.012 7.974 -0.091 1.00 75.94 1123 LYS A O 1
ATOM 9186 N N . THR A 1 1124 ? 32.667 6.255 -0.563 1.00 78.94 1124 THR A N 1
ATOM 9187 C CA . THR A 1 1124 ? 33.669 5.211 -0.341 1.00 78.94 1124 THR A CA 1
ATOM 9188 C C . THR A 1 1124 ? 34.644 5.163 -1.513 1.00 78.94 1124 THR A C 1
ATOM 9190 O O . THR A 1 1124 ? 34.239 5.200 -2.677 1.00 78.94 1124 THR A O 1
ATOM 9193 N N . ARG A 1 1125 ? 35.948 5.097 -1.233 1.00 78.44 1125 ARG A N 1
ATOM 9194 C CA . ARG A 1 1125 ? 36.956 4.793 -2.257 1.00 78.44 1125 ARG A CA 1
ATOM 9195 C C . ARG A 1 1125 ? 36.968 3.284 -2.457 1.00 78.44 1125 ARG A C 1
ATOM 9197 O O . ARG A 1 1125 ? 37.260 2.556 -1.515 1.00 78.44 1125 ARG A O 1
ATOM 9204 N N . VAL A 1 1126 ? 36.617 2.834 -3.655 1.00 78.06 1126 VAL A N 1
ATOM 9205 C CA . VAL A 1 1126 ? 36.692 1.418 -4.031 1.00 78.06 1126 VAL A CA 1
ATOM 9206 C C . VAL A 1 1126 ? 37.963 1.176 -4.851 1.00 78.06 1126 VAL A C 1
ATOM 9208 O O . VAL A 1 1126 ? 38.390 2.089 -5.564 1.00 78.06 1126 VAL A O 1
ATOM 9211 N N . PRO A 1 1127 ? 38.607 0.002 -4.727 1.00 78.75 1127 PRO A N 1
ATOM 9212 C CA . PRO A 1 1127 ? 39.745 -0.362 -5.566 1.00 78.75 1127 PRO A CA 1
ATOM 9213 C C . PRO A 1 1127 ? 39.410 -0.287 -7.070 1.00 78.75 1127 PRO A C 1
ATOM 9215 O O . PRO A 1 1127 ? 38.247 -0.468 -7.425 1.00 78.75 1127 PRO A O 1
ATOM 9218 N N . PRO A 1 1128 ? 40.395 -0.091 -7.969 1.00 72.81 1128 PRO A N 1
ATOM 9219 C CA . PRO A 1 1128 ? 40.147 0.083 -9.409 1.00 72.81 1128 PRO A CA 1
ATOM 9220 C C . PRO A 1 1128 ? 39.427 -1.089 -10.091 1.00 72.81 1128 PRO A C 1
ATOM 9222 O O . PRO A 1 1128 ? 38.790 -0.902 -11.119 1.00 72.81 1128 PRO A O 1
ATOM 9225 N N . ASN A 1 1129 ? 39.530 -2.294 -9.528 1.00 72.06 1129 ASN A N 1
ATOM 9226 C CA . ASN A 1 1129 ? 38.865 -3.504 -10.014 1.00 72.06 1129 ASN A CA 1
ATOM 9227 C C . ASN A 1 1129 ? 37.443 -3.700 -9.457 1.00 72.06 1129 ASN A C 1
ATOM 9229 O O . ASN A 1 1129 ? 36.822 -4.717 -9.747 1.00 72.06 1129 ASN A O 1
ATOM 9233 N N . HIS A 1 1130 ? 36.940 -2.774 -8.636 1.00 69.56 1130 HIS A N 1
ATOM 9234 C CA . HIS A 1 1130 ? 35.592 -2.816 -8.081 1.00 69.56 1130 HIS A CA 1
ATOM 9235 C C . HIS A 1 1130 ? 34.783 -1.625 -8.587 1.00 69.56 1130 HIS A C 1
ATOM 9237 O O . HIS A 1 1130 ? 35.206 -0.474 -8.487 1.00 69.56 1130 HIS A O 1
ATOM 9243 N N . GLN A 1 1131 ? 33.573 -1.896 -9.064 1.00 72.19 1131 GLN A N 1
ATOM 9244 C CA . GLN A 1 1131 ? 32.641 -0.860 -9.484 1.00 72.19 1131 GLN A CA 1
ATOM 9245 C C . GLN A 1 1131 ? 31.645 -0.539 -8.372 1.00 72.19 1131 GLN A C 1
ATOM 9247 O O . GLN A 1 1131 ? 31.120 -1.429 -7.700 1.00 72.19 1131 GLN A O 1
ATOM 9252 N N . LYS A 1 1132 ? 31.361 0.752 -8.186 1.00 73.94 1132 LYS A N 1
ATOM 9253 C CA . LYS A 1 1132 ? 30.274 1.187 -7.306 1.00 73.94 1132 LYS A CA 1
ATOM 9254 C C . LYS A 1 1132 ? 28.923 0.887 -7.944 1.00 73.94 1132 LYS A C 1
ATOM 9256 O O . LYS A 1 1132 ? 28.772 1.010 -9.150 1.00 73.94 1132 LYS A O 1
ATOM 9261 N N . CYS A 1 1133 ? 27.922 0.615 -7.115 1.00 72.94 1133 CYS A N 1
ATOM 9262 C CA . CYS A 1 1133 ? 26.532 0.486 -7.561 1.00 72.94 1133 CYS A CA 1
ATOM 9263 C C . CYS A 1 1133 ? 25.980 1.787 -8.170 1.00 72.94 1133 CYS A C 1
ATOM 9265 O O . CYS A 1 1133 ? 25.158 1.745 -9.070 1.00 72.94 1133 CYS A O 1
ATOM 9267 N N . TYR A 1 1134 ? 26.450 2.929 -7.662 1.00 71.75 1134 TYR A N 1
ATOM 9268 C CA . TYR A 1 1134 ? 26.157 4.273 -8.160 1.00 71.75 1134 TYR A CA 1
ATOM 9269 C C . TYR A 1 1134 ? 27.455 5.079 -8.111 1.00 71.75 1134 TYR A C 1
ATOM 9271 O O . TYR A 1 1134 ? 28.174 5.018 -7.102 1.00 71.75 1134 TYR A O 1
ATOM 9279 N N . GLN A 1 1135 ? 27.790 5.805 -9.178 1.00 62.97 1135 GLN A N 1
ATOM 9280 C CA . GLN A 1 1135 ? 29.003 6.628 -9.200 1.00 62.97 1135 GLN A CA 1
ATOM 9281 C C . GLN A 1 1135 ? 28.773 7.931 -8.414 1.00 62.97 1135 GLN A C 1
ATOM 9283 O O . GLN A 1 1135 ? 29.668 8.367 -7.682 1.00 62.97 1135 GLN A O 1
ATOM 9288 N N . MET A 1 1136 ? 27.561 8.490 -8.492 1.00 59.88 1136 MET A N 1
ATOM 9289 C CA . MET A 1 1136 ? 27.093 9.705 -7.826 1.00 59.88 1136 MET A CA 1
ATOM 9290 C C . MET A 1 1136 ? 25.781 9.427 -7.065 1.00 59.88 1136 MET A C 1
ATOM 9292 O O . MET A 1 1136 ? 24.852 8.873 -7.635 1.00 59.88 1136 MET A O 1
ATOM 9296 N N . VAL A 1 1137 ? 25.690 9.797 -5.778 1.00 53.53 1137 VAL A N 1
ATOM 9297 C CA . VAL A 1 1137 ? 24.442 9.773 -4.969 1.00 53.53 1137 VAL A CA 1
ATOM 9298 C C . VAL A 1 1137 ? 24.333 11.036 -4.124 1.00 53.53 1137 VAL A C 1
ATOM 9300 O O . VAL A 1 1137 ? 25.401 11.575 -3.757 1.00 53.53 1137 VAL A O 1
#

Sequence (1137 aa):
MTSNNMCSLTNLPTEVLLNVLTYLPAKDISGCRKVSKKLNAIVDRFPLHFQRTRCRLEARCGESLSLVVRRSESETVTELTSEMLSQICRMEVSELTVIASEGTLSHDSTITELIRILEESKQNSIRIVSVKGICLQNPALAQRLLNQFSTSFIQELNLWCPISKQLTSENIAAMDSLCQLRTMKDQEHQLSKDSADAAVLKFARDMRYKLRINIPFVAEVSELSPEVVVHLIKEWIFIPESSIFQITFTGCDHDWLIRFSDICEQEQLRHAFYEFPSKSNPYAHIKMKIQEESNSCVIFPIKDVPARSPIHQYLDENLSNRLDLKYVFLINQILYKLYRIHDQCSNNRRGNWKWGYAGDINKEERRIRDSLVAELNDIASKRDAAQALHQQLVTNNSKLEEAVHELELLVKELKLKKKEYSDLRNVHLSLPHEPLLSPRRDEDDKIDQNFTVFEEAIDYSRCSISRKFYYFLYDLEKDEKDLVALNFHKELSINGARTINPDLACLFIGIVVNRLDPGNYQYYNGKGRNHVFLFVRQTRMDPVVRAEIIVHSIFPRGLFRPNIDIACFLRIPAEDVDEWKRIAPLLPHNRQILVSFESVENGITEVQKSDFAKLQQSIIHSKDKARIILNCSDGTSGREPQTLCGTKASRSALLRESVFVFIFPDVPTFQQRLYEALENGAIPVILSTASPLPFQECVSWKQAVIQIPYARFPEVHFILRSINIADQLEMKRRGRFILENYLLNSRKLTQTILSYLRHRLQIPATDPEDIEAKPLFNNSYSPHELVPVAHPPVFYEKLGPVESPFPSQSFIHNFTVFNLYADKIWNNYPFYTKSSPKFYLEDVPLPSEAEFYEETGFGMRPIAPGSGDTFSEALGGNRPGEQFTVVMVTYNRDDVLYWQLENLYEMPFLNKIIVIWNNIDREPPKTWPKLHVPVQFVKVTRNSLNNRFLPLDLIETEAVLSLDDDMDLKQFEIIFAFRVWRQDRRKIVGFPARHHARYGDGMFYNSNHTCQLSMILTGAAFIHKGYFYAYTYSLPKVIHQKVDEIMNCEDIAMNFLVAHLIREPPIKTTSKWTIRCPNCAENLSNDPQHFEERHECIRFFTKVFGYNPLLFSQYRVDSVLFKTRVPPNHQKCYQMV

Nearest PDB structures (foldseek):
  8og1-assembly1_A  TM=8.825E-01  e=2.960E-71  Homo sapiens
  8og4-assembly1_B  TM=8.624E-01  e=1.276E-70  Homo sapiens
  8og4-assembly1_A  TM=8.703E-01  e=6.159E-69  Homo sapiens
  7sck-assembly1_A  TM=5.201E-01  e=1.393E-41  Homo sapiens
  7scj-assembly1_A  TM=5.516E-01  e=1.122E-33  Homo sapiens

pLDDT: mean 81.36, std 15.92, range [25.33, 98.56]

Foldseek 3Di:
DDDDDPPQPLVDDLVVLLVVQQPDELVVLVVLVVRDPSSVVSCLVCLLSHHAAEWAWEWEFAPATWIWTADDPDRPTDIDPDVLQSVLLRHAYQEYAYEYDPDHPARLVRLVVVLVSCVSSVHAAHAYYAYADHDHPDLVSLLSSLVSQLSHQYAYYHYEYQSLQSCALVSLLSHPHYQEYHYDPDPNRFHDQRNLLSNLQSVLVCCQPVLPDQRHHEEEGADYQLVSVLSSQVSQLARQRGHWYKYKYQQQDPVRVVVNVVVCVVVVQDADQQWGFRPNDQAKTKHWDADPVRSMIMITMDGRHGGDDPVVVVPPVPPDDDDDDDDDDDPDPDVPDPDDDDDDDDDDDDDDDDDDDPPPVVVVVVVVVVVVVVVVVVVVVVVVVVVVVVVVVVVVVVVVVVVVVVVVVVVVVVVVVVVVLVCVVDPPDDFPPFPPFPPDPDPPPPDPDDDQALVVLFRCRLVGLVAAAAEEEQDDDPPDDPVLLVQLSVLQVPDPRYDPDHSNHRAYEYEAAEADDPVSPPPCPVQQRRYEYEHQDLDAYDLDDHSHEYEEQFDAPPSDRPNRYFHAHRPAAADDLCLLVQAAFLPPLAFQAAEEEADAPPRDDPVVVVLVVLVVVVCVVVVGHYHYHHHADDPDPDDDPADTHDDLVVLLVVLLRYQEYEAEQNGSCRNVVLLSNLRNLHAYEYQAPPRRDGLVVQQPLVQQHHYHHVVCSSCVVVVSVPDDSVSSSRNSLQSNVCCQQDNNHSNNVSLNVSLSVCLSSLHFAAAFDADAFQFQDPRAQDFPAADALPDQDDDPALQAAADAADFDQFLPCRRVCSPVVRNCCRRQNVLCSRHRGRDDQCDDFAPQCLCVDPVRVVQFQDQDPFALNSCSHGLDDRDHQFAEEEEEEDDPPQVLLQVLVSLCASQHRYNEYEYEYQHQVDRHDRYHHDHPHYYGYGYDPHNAPLVRLRNHPPGRGQKYFYAYSQFPDHSNLVSVQVSVCVVNVLAKTFAAFWAWDDDPHAIFTGLDDDLKGQFDFSNGTIHTNSLSSCSPPVQSPVLRVLCRVLVDCPRVSSSQSSLSRPVDGHEHEDPHNDGGRPPDPDDPVVPPCHRVSRSVSQRVVCSSSSHRSTDMDSHYDDAPCAVPDDPPPHDGNDPHD

Radius of gyration: 45.81 Å; Cα contacts (8 Å, |Δi|>4): 1860; chains: 1; bounding box: 111×84×166 Å

Solvent-accessible surface area (backbone atoms only — not comparable to full-atom values): 64642 Å² total; per-residue (Å²): 138,86,80,90,78,78,84,52,80,83,75,55,56,70,69,59,50,49,62,60,51,41,75,41,54,38,74,57,59,65,50,33,63,81,74,34,74,65,54,31,53,50,51,72,71,44,35,77,68,38,52,46,47,72,31,35,38,37,38,36,33,32,100,54,63,41,39,36,41,42,43,95,90,53,94,55,76,45,80,48,67,98,63,55,57,75,61,46,25,42,38,36,44,38,30,41,35,40,35,47,40,91,90,58,90,59,32,56,70,31,50,53,51,49,53,51,46,44,61,78,37,67,64,48,62,32,26,33,42,36,40,35,62,50,46,64,84,50,65,71,57,50,44,51,57,52,51,61,51,29,71,15,53,30,36,34,44,36,35,44,26,59,57,33,54,63,54,45,44,66,51,56,67,51,33,76,46,77,32,34,40,46,49,44,89,52,86,93,29,36,54,42,48,68,31,45,37,41,48,54,51,47,45,44,48,49,60,68,74,43,80,87,59,79,56,52,34,40,38,45,51,49,40,64,54,51,68,55,56,51,48,40,54,61,59,50,28,64,40,76,80,66,55,52,41,42,40,36,32,46,56,48,43,74,70,46,51,52,54,34,51,54,50,30,61,76,70,67,58,71,59,42,89,54,21,36,52,26,79,53,37,77,35,21,16,37,39,48,47,77,38,83,94,64,27,25,36,38,40,33,63,42,73,86,44,54,44,67,53,84,75,59,62,77,69,66,71,80,80,72,84,90,81,84,89,82,84,89,90,77,94,82,80,66,100,71,69,87,80,80,88,87,89,86,90,85,81,89,82,90,84,91,85,90,87,86,91,70,64,64,64,62,44,49,54,46,49,52,49,53,49,51,50,49,50,51,50,51,51,48,51,50,50,53,50,52,50,52,50,50,53,50,50,53,55,50,50,53,53,50,52,52,52,51,52,53,51,51,52,51,51,50,52,52,52,48,52,54,46,54,57,48,51,71,71,45,75,87,77,76,75,68,96,63,57,83,64,76,94,74,75,91,74,80,86,78,70,93,62,82,68,75,50,49,73,75,22,44,59,52,74,45,51,31,78,84,45,77,75,24,25,22,70,58,81,75,65,97,82,72,76,57,65,53,56,53,46,46,52,50,53,54,68,73,35,89,44,51,38,93,52,65,88,63,17,32,34,40,39,39,77,32,69,81,69,90,55,72,88,81,41,92,83,44,85,90,51,25,57,30,28,36,40,38,37,51,42,91,55,87,74,74,90,84,72,63,27,44,32,46,36,29,41,55,66,63,94,88,66,68,46,74,83,52,42,40,40,38,59,59,83,43,50,72,80,60,89,65,53,48,77,71,42,45,51,65,61,75,76,84,47,77,21,53,37,36,38,73,30,30,74,84,69,68,54,74,68,56,54,54,50,51,53,53,53,51,53,55,34,58,73,71,70,54,42,67,47,77,41,72,66,42,70,74,79,64,91,81,86,75,86,78,69,72,48,52,50,72,67,61,44,45,56,53,32,53,31,17,45,29,31,63,41,55,68,89,44,70,46,38,36,52,52,53,52,54,25,32,44,24,40,17,30,43,34,29,46,35,80,79,59,80,52,60,59,54,91,54,38,68,52,80,53,24,40,46,68,40,52,57,92,51,54,90,50,42,67,61,55,63,70,66,57,51,69,68,55,54,51,48,18,30,50,40,28,38,49,50,32,71,66,36,57,61,18,38,56,36,31,51,54,39,53,53,34,50,53,34,53,77,67,68,42,61,49,57,76,60,86,55,42,84,70,42,43,54,45,95,81,28,40,51,64,91,40,66,40,75,68,90,68,79,79,88,69,93,62,70,74,38,62,72,60,83,63,61,67,49,81,62,49,86,43,59,69,50,39,73,57,87,41,29,56,54,29,54,66,50,38,56,72,49,54,72,18,33,51,50,60,66,72,78,68,82,70,52,61,80,66,31,43,80,36,86,90,61,16,61,62,42,59,70,64,62,92,87,46,17,64,48,49,15,60,21,84,58,83,39,57,54,73,72,37,29,29,38,39,29,53,47,66,97,46,66,71,48,37,48,53,48,54,56,68,52,46,75,48,46,48,46,30,36,36,37,38,38,42,38,44,70,94,50,85,77,79,60,67,44,71,52,55,91,44,59,59,36,32,30,46,52,94,61,72,49,73,66,63,76,43,55,43,36,57,82,64,48,32,53,39,29,36,29,34,40,44,58,56,72,71,56,64,67,60,52,54,51,40,51,49,56,26,72,74,45,45,75,36,48,22,24,34,35,48,25,28,72,44,76,58,92,93,45,51,33,62,39,77,72,92,62,83,54,28,32,36,48,42,42,51,41,20,39,38,39,45,63,53,19,48,39,53,67,76,63,47,62,65,64,55,58,52,48,25,59,74,68,69,46,55,51,39,56,51,50,41,38,52,48,14,55,52,73,70,52,46,48,43,37,33,55,84,54,53,71,68,69,46,91,88,63,92,81,56,79,80,71,43,88,58,44,62,59,52,40,23,48,47,50,45,51,50,22,52,58,72,20,44,76,46,59,31,78,36,71,63,69,51,70,58,93,57,55,95,55,88,66,60,95,93,47,59,59,65,54,93,76,112